Protein AF-A0A6L5P080-F1 (afdb_monomer_lite)

Structure (mmCIF, N/CA/C/O backbone):
data_AF-A0A6L5P080-F1
#
_entry.id   AF-A0A6L5P080-F1
#
loop_
_atom_site.group_PDB
_atom_site.id
_atom_site.type_symbol
_atom_site.label_atom_id
_atom_site.label_alt_id
_atom_site.label_comp_id
_atom_site.label_asym_id
_atom_site.label_entity_id
_atom_site.label_seq_id
_atom_site.pdbx_PDB_ins_code
_atom_site.Cartn_x
_atom_site.Cartn_y
_atom_site.Cartn_z
_atom_site.occupancy
_atom_site.B_iso_or_equiv
_atom_site.auth_seq_id
_atom_site.auth_comp_id
_atom_site.auth_asym_id
_atom_site.auth_atom_id
_atom_site.pdbx_PDB_model_num
ATOM 1 N N . MET A 1 1 ? 48.547 34.052 16.577 1.00 39.25 1 MET A N 1
ATOM 2 C CA . MET A 1 1 ? 48.983 32.918 17.418 1.00 39.25 1 MET A CA 1
ATOM 3 C C . MET A 1 1 ? 47.844 32.520 18.346 1.00 39.25 1 MET A C 1
ATOM 5 O O . MET A 1 1 ? 47.666 33.141 19.381 1.00 39.25 1 MET A O 1
ATOM 9 N N . CYS A 1 2 ? 47.053 31.533 17.939 1.00 27.55 2 CYS A N 1
ATOM 10 C CA . CYS A 1 2 ? 46.308 30.628 18.816 1.00 27.55 2 CYS A CA 1
ATOM 11 C C . CYS A 1 2 ? 45.909 29.451 17.926 1.00 27.55 2 CYS A C 1
ATOM 13 O O . CYS A 1 2 ? 45.080 29.600 17.034 1.00 27.55 2 CYS A O 1
ATOM 15 N N . ALA A 1 3 ? 46.619 28.339 18.087 1.00 31.53 3 ALA A N 1
ATOM 16 C CA . ALA A 1 3 ? 46.327 27.085 17.420 1.00 31.53 3 ALA A CA 1
ATOM 17 C C . ALA A 1 3 ? 45.226 26.382 18.218 1.00 31.53 3 ALA A C 1
ATOM 19 O O . ALA A 1 3 ? 45.410 26.127 19.407 1.00 31.53 3 ALA A O 1
ATOM 20 N N . ILE A 1 4 ? 44.098 26.084 17.577 1.00 31.97 4 ILE A N 1
ATOM 21 C CA . ILE A 1 4 ? 43.113 25.139 18.102 1.00 31.97 4 ILE A CA 1
ATOM 22 C C . ILE A 1 4 ? 43.314 23.851 17.312 1.00 31.97 4 ILE A C 1
ATOM 24 O O . ILE A 1 4 ? 43.113 23.810 16.100 1.00 31.97 4 ILE A O 1
ATOM 28 N N . ALA A 1 5 ? 43.812 22.837 18.012 1.00 31.34 5 ALA A N 1
ATOM 29 C CA . ALA A 1 5 ? 43.999 21.493 17.504 1.00 31.34 5 ALA A CA 1
ATOM 30 C C . ALA A 1 5 ? 42.633 20.875 17.170 1.00 31.34 5 ALA A C 1
ATOM 32 O O . ALA A 1 5 ? 41.775 20.771 18.046 1.00 31.34 5 ALA A O 1
ATOM 33 N N . LEU A 1 6 ? 42.443 20.453 15.916 1.00 30.61 6 LEU A N 1
ATOM 34 C CA . LEU A 1 6 ? 41.385 19.510 15.573 1.00 30.61 6 LEU A CA 1
ATOM 35 C C . LEU A 1 6 ? 41.735 18.158 16.206 1.00 30.61 6 LEU A C 1
ATOM 37 O O . LEU A 1 6 ? 42.691 17.497 15.804 1.00 30.61 6 LEU A O 1
ATOM 41 N N . LEU A 1 7 ? 40.949 17.763 17.201 1.00 29.70 7 LEU A N 1
ATOM 42 C CA . LEU A 1 7 ? 40.837 16.382 17.649 1.00 29.70 7 LEU A CA 1
ATOM 43 C C . LEU A 1 7 ? 40.062 15.616 16.572 1.00 29.70 7 LEU A C 1
ATOM 45 O O . LEU A 1 7 ? 38.846 15.748 16.469 1.00 29.70 7 LEU A O 1
ATOM 49 N N . THR A 1 8 ? 40.759 14.827 15.759 1.00 29.45 8 THR A N 1
ATOM 50 C CA . THR A 1 8 ? 40.125 13.794 14.937 1.00 29.45 8 THR A CA 1
ATOM 51 C C . THR A 1 8 ? 39.680 12.668 15.863 1.00 29.45 8 THR A C 1
ATOM 53 O O . THR A 1 8 ? 40.488 11.830 16.265 1.00 29.45 8 THR A O 1
ATOM 56 N N . THR A 1 9 ? 38.405 12.657 16.245 1.00 30.78 9 THR A N 1
ATOM 57 C CA . THR A 1 9 ? 37.765 11.458 16.790 1.00 30.78 9 THR A CA 1
ATOM 58 C C . THR A 1 9 ? 37.656 10.457 15.647 1.00 30.78 9 THR A C 1
ATOM 60 O O . THR A 1 9 ? 36.846 10.641 14.743 1.00 30.78 9 THR A O 1
ATOM 63 N N . GLY A 1 10 ? 38.525 9.447 15.643 1.00 28.75 10 GLY A N 1
ATOM 64 C CA . GLY A 1 10 ? 38.396 8.316 14.735 1.00 28.75 10 GLY A CA 1
ATOM 65 C C . GLY A 1 10 ? 37.065 7.622 15.000 1.00 28.75 10 GLY A C 1
ATOM 66 O O . GLY A 1 10 ? 36.850 7.103 16.094 1.00 28.75 10 GLY A O 1
ATOM 67 N N . SER A 1 11 ? 36.168 7.664 14.020 1.00 32.50 11 SER A N 1
ATOM 68 C CA . SER A 1 11 ? 34.971 6.834 13.972 1.00 32.50 11 SER A CA 1
ATOM 69 C C . SER A 1 11 ? 35.414 5.375 14.085 1.00 32.50 11 SER A C 1
ATOM 71 O O . SER A 1 11 ? 36.283 4.938 13.327 1.00 32.50 11 SER A O 1
ATOM 73 N N . ALA A 1 12 ? 34.881 4.638 15.058 1.00 38.47 12 ALA A N 1
ATOM 74 C CA . ALA A 1 12 ? 35.079 3.197 15.129 1.00 38.47 12 ALA A CA 1
ATOM 75 C C . ALA A 1 12 ? 34.569 2.570 13.819 1.00 38.47 12 ALA A C 1
ATOM 77 O O . ALA A 1 12 ? 33.486 2.916 13.351 1.00 38.47 12 ALA A O 1
ATOM 78 N N . LEU A 1 13 ? 35.398 1.729 13.202 1.00 46.69 13 LEU A N 1
ATOM 79 C CA . LEU A 1 13 ? 35.115 1.072 11.928 1.00 46.69 13 LEU A CA 1
ATOM 80 C C . LEU A 1 13 ? 33.965 0.075 12.134 1.00 46.69 13 LEU A C 1
ATOM 82 O O . LEU A 1 13 ? 34.105 -0.843 12.940 1.00 46.69 13 LEU A O 1
ATOM 86 N N . ALA A 1 14 ? 32.845 0.283 11.443 1.00 64.62 14 ALA A N 1
ATOM 87 C CA . ALA A 1 14 ? 31.778 -0.707 11.330 1.00 64.62 14 ALA A CA 1
ATOM 88 C C . ALA A 1 14 ? 32.237 -1.871 10.429 1.00 64.62 14 ALA A C 1
ATOM 90 O O . ALA A 1 14 ? 33.114 -1.678 9.583 1.00 64.62 14 ALA A O 1
ATOM 91 N N . PHE A 1 15 ? 31.643 -3.058 10.606 1.00 83.44 15 PHE A N 1
ATOM 92 C CA . PHE A 1 15 ? 31.825 -4.184 9.678 1.00 83.44 15 PHE A CA 1
ATOM 93 C C . PHE A 1 15 ? 31.369 -3.775 8.271 1.00 83.44 15 PHE A C 1
ATOM 95 O O . PHE A 1 15 ? 30.416 -2.995 8.153 1.00 83.44 15 PHE A O 1
ATOM 102 N N . GLU A 1 16 ? 32.023 -4.293 7.225 1.00 85.94 16 GLU A N 1
ATOM 103 C CA . GLU A 1 16 ? 31.694 -3.932 5.841 1.00 85.94 16 GLU A CA 1
ATOM 104 C C . GLU A 1 16 ? 30.220 -4.201 5.491 1.00 85.94 16 GLU A C 1
ATOM 106 O O . GLU A 1 16 ? 29.553 -5.052 6.092 1.00 85.94 16 GLU A O 1
ATOM 111 N N . ASP A 1 17 ? 29.692 -3.463 4.515 1.00 84.88 17 ASP A N 1
ATOM 112 C CA . ASP A 1 17 ? 28.368 -3.769 3.984 1.00 84.88 17 ASP A CA 1
ATOM 113 C C . ASP A 1 17 ? 28.405 -5.150 3.321 1.00 84.88 17 ASP A C 1
ATOM 115 O O . ASP A 1 17 ? 29.283 -5.464 2.515 1.00 84.88 17 ASP A O 1
ATOM 119 N N . ILE A 1 18 ? 27.460 -6.005 3.707 1.00 87.25 18 ILE A N 1
ATOM 120 C CA . ILE A 1 18 ? 27.406 -7.382 3.229 1.00 87.25 18 ILE A CA 1
ATOM 121 C C . ILE A 1 18 ? 26.704 -7.387 1.877 1.00 87.25 18 ILE A C 1
ATOM 123 O O . ILE A 1 18 ? 25.486 -7.227 1.803 1.00 87.25 18 ILE A O 1
ATOM 127 N N . ASP A 1 19 ? 27.470 -7.619 0.817 1.00 87.81 19 ASP A N 1
ATOM 128 C CA . ASP A 1 19 ? 26.921 -8.014 -0.475 1.00 87.81 19 ASP A CA 1
ATOM 129 C C . ASP A 1 19 ? 26.471 -9.482 -0.403 1.00 87.81 19 ASP A C 1
ATOM 131 O O . ASP A 1 19 ? 27.278 -10.417 -0.432 1.00 87.81 19 ASP A O 1
ATOM 135 N N . TYR A 1 20 ? 25.163 -9.683 -0.256 1.00 86.75 20 TYR A N 1
ATOM 136 C CA . TYR A 1 20 ? 24.576 -11.012 -0.112 1.00 86.75 20 TYR A CA 1
ATOM 137 C C . TYR A 1 20 ? 24.671 -11.847 -1.390 1.00 86.75 20 TYR A C 1
ATOM 139 O O . TYR A 1 20 ? 24.755 -13.067 -1.282 1.00 86.75 20 TYR A O 1
ATOM 147 N N . ASP A 1 21 ? 24.740 -11.232 -2.570 1.00 83.19 21 ASP A N 1
ATOM 148 C CA . ASP A 1 21 ? 24.920 -11.970 -3.823 1.00 83.19 21 ASP A CA 1
ATOM 149 C C . ASP A 1 21 ? 26.361 -12.464 -3.961 1.00 83.19 21 ASP A C 1
ATOM 151 O O . ASP A 1 21 ? 26.607 -13.545 -4.492 1.00 83.19 21 ASP A O 1
ATOM 155 N N . THR A 1 22 ? 27.322 -11.723 -3.407 1.00 86.12 22 THR A N 1
ATOM 156 C CA . THR A 1 22 ? 28.724 -12.153 -3.363 1.00 86.12 22 THR A CA 1
ATOM 157 C C . THR A 1 22 ? 28.963 -13.232 -2.308 1.00 86.12 22 THR A C 1
ATOM 159 O O . THR A 1 22 ? 29.586 -14.257 -2.596 1.00 86.12 22 THR A O 1
ATOM 162 N N . TYR A 1 23 ? 28.496 -13.018 -1.076 1.00 92.12 23 TYR A N 1
ATOM 163 C CA . TYR A 1 23 ? 28.842 -13.886 0.055 1.00 92.12 23 TYR A CA 1
ATOM 164 C C . TYR A 1 23 ? 27.829 -15.000 0.315 1.00 92.12 23 TYR A C 1
ATOM 166 O O . TYR A 1 23 ? 28.165 -15.954 1.018 1.00 92.12 23 TYR A O 1
ATOM 174 N N . PHE A 1 24 ? 26.622 -14.907 -0.247 1.00 93.88 24 PHE A N 1
ATOM 175 C CA . PHE A 1 24 ? 25.560 -15.909 -0.150 1.00 93.88 24 PHE A CA 1
ATOM 176 C C . PHE A 1 24 ? 24.828 -16.146 -1.492 1.00 93.88 24 PHE A C 1
ATOM 178 O O . PHE A 1 24 ? 23.600 -16.067 -1.531 1.00 93.88 24 PHE A O 1
ATOM 185 N N . PRO A 1 25 ? 25.525 -16.454 -2.602 1.00 87.81 25 PRO A N 1
ATOM 186 C CA . PRO A 1 25 ? 24.915 -16.575 -3.935 1.00 87.81 25 PRO A CA 1
ATOM 187 C C . PRO A 1 25 ? 23.939 -17.750 -4.091 1.00 87.81 25 PRO A C 1
ATOM 189 O O . PRO A 1 25 ? 23.050 -17.703 -4.940 1.00 87.81 25 PRO A O 1
ATOM 192 N N . ASN A 1 26 ? 24.085 -18.810 -3.291 1.00 90.62 26 ASN A N 1
ATOM 193 C CA . ASN A 1 26 ? 23.282 -20.028 -3.370 1.00 90.62 26 ASN A CA 1
ATOM 194 C C . ASN A 1 26 ? 22.705 -20.393 -1.989 1.00 90.62 26 ASN A C 1
ATOM 196 O O . ASN A 1 26 ? 23.055 -19.804 -0.962 1.00 90.62 26 ASN A O 1
ATOM 200 N N . VAL A 1 27 ? 21.813 -21.391 -1.950 1.00 92.25 27 VAL A N 1
ATOM 201 C CA . VAL A 1 27 ? 21.280 -21.933 -0.684 1.00 92.25 27 VAL A CA 1
ATOM 202 C C . VAL A 1 27 ? 22.408 -22.402 0.243 1.00 92.25 27 VAL A C 1
ATOM 204 O O . VAL A 1 27 ? 22.372 -22.168 1.452 1.00 92.25 27 VAL A O 1
ATOM 207 N N . VAL A 1 28 ? 23.461 -22.999 -0.324 1.00 96.31 28 VAL A N 1
ATOM 208 C CA . VAL A 1 28 ? 24.693 -23.328 0.393 1.00 96.31 28 VAL A CA 1
ATOM 209 C C . VAL A 1 28 ? 25.928 -23.135 -0.489 1.00 96.31 28 VAL A C 1
ATOM 211 O O . VAL A 1 28 ? 25.903 -23.427 -1.686 1.00 96.31 28 VAL A O 1
ATOM 214 N N . GLN A 1 29 ? 27.038 -22.721 0.121 1.00 96.06 29 GLN A N 1
ATOM 215 C CA . GLN A 1 29 ? 28.334 -22.578 -0.547 1.00 96.06 29 GLN A CA 1
ATOM 216 C C . GLN A 1 29 ? 29.507 -22.804 0.410 1.00 96.06 29 GLN A C 1
ATOM 218 O O . GLN A 1 29 ? 29.440 -22.541 1.617 1.00 96.06 29 GLN A O 1
ATOM 223 N N . GLY A 1 30 ? 30.608 -23.284 -0.160 1.00 94.75 30 GLY A N 1
ATOM 224 C CA . GLY A 1 30 ? 31.923 -23.265 0.454 1.00 94.75 30 GLY A CA 1
ATOM 225 C C . GLY A 1 30 ? 32.582 -21.902 0.264 1.00 94.75 30 GLY A C 1
ATOM 226 O O . GLY A 1 30 ? 32.261 -21.194 -0.688 1.00 94.75 30 GLY A O 1
ATOM 227 N N . HIS A 1 31 ? 33.561 -21.555 1.099 1.00 93.44 31 HIS A N 1
ATOM 228 C CA . HIS A 1 31 ? 34.426 -20.399 0.838 1.00 93.44 31 HIS A CA 1
ATOM 229 C C . HIS A 1 31 ? 35.902 -20.640 1.161 1.00 93.44 31 HIS A C 1
ATOM 231 O O . HIS A 1 31 ? 36.242 -21.530 1.952 1.00 93.44 31 HIS A O 1
ATOM 237 N N . HIS A 1 32 ? 36.767 -19.793 0.597 1.00 88.94 32 HIS A N 1
ATOM 238 C CA . HIS A 1 32 ? 38.204 -19.738 0.862 1.00 88.94 32 HIS A CA 1
ATOM 239 C C . HIS A 1 32 ? 38.687 -18.305 1.178 1.00 88.94 32 HIS A C 1
ATOM 241 O O . HIS A 1 32 ? 38.049 -17.316 0.832 1.00 88.94 32 HIS A O 1
ATOM 247 N N . SER A 1 33 ? 39.840 -18.187 1.848 1.00 71.44 33 SER A N 1
ATOM 248 C CA . SER A 1 33 ? 40.365 -16.918 2.391 1.00 71.44 33 SER A CA 1
ATOM 249 C C . SER A 1 33 ? 41.576 -16.330 1.643 1.00 71.44 33 SER A C 1
ATOM 251 O O . SER A 1 33 ? 42.210 -15.393 2.130 1.00 71.44 33 SER A O 1
ATOM 253 N N . ASN A 1 34 ? 41.954 -16.881 0.484 1.00 65.38 34 ASN A N 1
ATOM 254 C CA . ASN A 1 34 ? 43.124 -16.458 -0.304 1.00 65.38 34 ASN A CA 1
ATOM 255 C C . ASN A 1 34 ? 42.795 -16.354 -1.810 1.00 65.38 34 ASN A C 1
ATOM 257 O O . ASN A 1 34 ? 41.646 -16.414 -2.189 1.00 65.38 34 ASN A O 1
ATOM 261 N N . THR A 1 35 ? 43.774 -16.160 -2.695 1.00 59.62 35 THR A N 1
ATOM 262 C CA . THR A 1 35 ? 43.534 -16.083 -4.154 1.00 59.62 35 THR A CA 1
ATOM 263 C C . THR A 1 35 ? 43.486 -17.457 -4.844 1.00 59.62 35 THR A C 1
ATOM 265 O O . THR A 1 35 ? 43.684 -17.538 -6.057 1.00 59.62 35 THR A O 1
ATOM 268 N N . ALA A 1 36 ? 43.380 -18.557 -4.094 1.00 67.31 36 ALA A N 1
ATOM 269 C CA . ALA A 1 36 ? 43.323 -19.900 -4.670 1.00 67.31 36 ALA A CA 1
ATOM 270 C C . ALA A 1 36 ? 41.873 -20.246 -4.999 1.00 67.31 36 ALA A C 1
ATOM 272 O O . ALA A 1 36 ? 40.997 -19.931 -4.223 1.00 67.31 36 ALA A O 1
ATOM 273 N N . SER A 1 37 ? 41.607 -20.982 -6.075 1.00 72.62 37 SER A N 1
ATOM 274 C CA . SER A 1 37 ? 40.231 -21.354 -6.452 1.00 72.62 37 SER A CA 1
ATOM 275 C C . SER A 1 37 ? 39.520 -22.299 -5.469 1.00 72.62 37 SER A C 1
ATOM 277 O O . SER A 1 37 ? 38.383 -22.679 -5.732 1.00 72.62 37 SER A O 1
ATOM 279 N N . CYS A 1 38 ? 40.227 -22.762 -4.431 1.00 82.88 38 CYS A N 1
ATOM 280 C CA . CYS A 1 38 ? 39.748 -23.723 -3.451 1.00 82.88 38 CYS A CA 1
ATOM 281 C C . CYS A 1 38 ? 40.424 -23.575 -2.092 1.00 82.88 38 CYS A C 1
ATOM 283 O O . CYS A 1 38 ? 41.649 -23.402 -1.998 1.00 82.88 38 CYS A O 1
ATOM 285 N N . ARG A 1 39 ? 39.656 -23.786 -1.019 1.00 80.94 39 ARG A N 1
ATOM 286 C CA . ARG A 1 39 ? 40.208 -23.919 0.331 1.00 80.94 39 ARG A CA 1
ATOM 287 C C . ARG A 1 39 ? 41.024 -25.211 0.477 1.00 80.94 39 ARG A C 1
ATOM 289 O O . ARG A 1 39 ? 40.486 -26.315 0.441 1.00 80.94 39 ARG A O 1
ATOM 296 N N . ASN A 1 40 ? 42.332 -25.079 0.718 1.00 65.81 40 ASN A N 1
ATOM 297 C CA . ASN A 1 40 ? 43.245 -26.198 1.000 1.00 65.81 40 ASN A CA 1
ATOM 298 C C . ASN A 1 40 ? 43.042 -26.762 2.419 1.00 65.81 40 ASN A C 1
ATOM 300 O O . ASN A 1 40 ? 43.881 -26.590 3.303 1.00 65.81 40 ASN A O 1
ATOM 304 N N . ASN A 1 41 ? 41.931 -27.459 2.639 1.00 59.50 41 ASN A N 1
ATOM 305 C CA . ASN A 1 41 ? 41.729 -28.299 3.813 1.00 59.50 41 ASN A CA 1
ATOM 306 C C . ASN A 1 41 ? 41.902 -29.758 3.366 1.00 59.50 41 ASN A C 1
ATOM 308 O O . ASN A 1 41 ? 41.347 -30.152 2.350 1.00 59.50 41 ASN A O 1
ATOM 312 N N . ASN A 1 42 ? 42.663 -30.578 4.096 1.00 59.34 42 ASN A N 1
ATOM 313 C CA . ASN A 1 42 ? 42.921 -31.999 3.787 1.00 59.34 42 ASN A CA 1
ATOM 314 C C . ASN A 1 42 ? 41.660 -32.911 3.888 1.00 59.34 42 ASN A C 1
ATOM 316 O O . ASN A 1 42 ? 41.748 -34.033 4.386 1.00 59.34 42 ASN A O 1
ATOM 320 N N . GLY A 1 43 ? 40.475 -32.452 3.474 1.00 71.56 43 GLY A N 1
ATOM 321 C CA . GLY A 1 43 ? 39.207 -33.168 3.586 1.00 71.56 43 GLY A CA 1
ATOM 322 C C . GLY A 1 43 ? 38.088 -32.572 2.727 1.00 71.56 43 GLY A C 1
ATOM 323 O O . GLY A 1 43 ? 38.223 -31.496 2.154 1.00 71.56 43 GLY A O 1
ATOM 324 N N . THR A 1 44 ? 36.977 -33.303 2.643 1.00 88.44 44 THR A N 1
ATOM 325 C CA . THR A 1 44 ? 35.794 -32.948 1.853 1.00 88.44 44 THR A CA 1
ATOM 326 C C . THR A 1 44 ? 35.081 -31.705 2.396 1.00 88.44 44 THR A C 1
ATOM 328 O O . THR A 1 44 ? 34.802 -31.642 3.596 1.00 88.44 44 THR A O 1
ATOM 331 N N . GLN A 1 45 ? 34.755 -30.752 1.516 1.00 92.25 45 GLN A N 1
ATOM 332 C CA . GLN A 1 45 ? 34.143 -29.470 1.885 1.00 92.25 45 GLN A CA 1
ATOM 333 C C . GLN A 1 45 ? 32.622 -29.551 2.088 1.00 92.25 45 GLN A C 1
ATOM 335 O O . GLN A 1 45 ? 32.115 -28.942 3.027 1.00 92.25 45 GLN A O 1
ATOM 340 N N . LEU A 1 46 ? 31.915 -30.328 1.259 1.00 95.69 46 LEU A N 1
ATOM 341 C CA . LEU A 1 46 ? 30.490 -30.639 1.414 1.00 95.69 46 LEU A CA 1
ATOM 342 C C . LEU A 1 46 ? 30.299 -32.114 1.784 1.00 95.69 46 LEU A C 1
ATOM 344 O O . LEU A 1 46 ? 30.597 -33.013 0.993 1.00 95.69 46 LEU A O 1
ATOM 348 N N . VAL A 1 47 ? 29.782 -32.380 2.979 1.00 95.31 47 VAL A N 1
ATOM 349 C CA . VAL A 1 47 ? 29.528 -33.741 3.466 1.00 95.31 47 VAL A CA 1
ATOM 350 C C . VAL A 1 47 ? 28.048 -33.903 3.788 1.00 95.31 47 VAL A C 1
ATOM 352 O O . VAL A 1 47 ? 27.532 -33.219 4.664 1.00 95.31 47 VAL A O 1
ATOM 355 N N . ILE A 1 48 ? 27.372 -34.834 3.112 1.00 95.62 48 ILE A N 1
ATOM 356 C CA . ILE A 1 48 ? 25.965 -35.165 3.372 1.00 95.62 48 ILE A CA 1
ATOM 357 C C . ILE A 1 48 ? 25.847 -36.679 3.560 1.00 95.62 48 ILE A C 1
ATOM 359 O O . ILE A 1 48 ? 26.174 -37.434 2.646 1.00 95.62 48 ILE A O 1
ATOM 363 N N . PHE A 1 49 ? 25.411 -37.140 4.736 1.00 90.00 49 PHE A N 1
ATOM 364 C CA . PHE A 1 49 ? 25.223 -38.579 5.011 1.00 90.00 49 PHE A CA 1
ATOM 365 C C . PHE A 1 49 ? 23.752 -39.016 5.006 1.00 90.00 49 PHE A C 1
ATOM 367 O O . PHE A 1 49 ? 23.455 -40.159 4.670 1.00 90.00 49 PHE A O 1
ATOM 374 N N . ASN A 1 50 ? 22.841 -38.117 5.380 1.00 87.44 50 ASN A N 1
ATOM 375 C CA . ASN A 1 50 ? 21.392 -38.326 5.394 1.00 87.44 50 ASN A CA 1
ATOM 376 C C . ASN A 1 50 ? 20.735 -36.964 5.654 1.00 87.44 50 ASN A C 1
ATOM 378 O O . ASN A 1 50 ? 20.356 -36.679 6.780 1.00 87.44 50 ASN A O 1
ATOM 382 N N . GLY A 1 51 ? 20.715 -36.071 4.675 1.00 90.19 51 GLY A N 1
ATOM 383 C CA . GLY A 1 51 ? 20.189 -34.713 4.820 1.00 90.19 51 GLY A CA 1
ATOM 384 C C . GLY A 1 51 ? 19.760 -34.171 3.467 1.00 90.19 51 GLY A C 1
ATOM 385 O O . GLY A 1 51 ? 20.132 -34.748 2.443 1.00 90.19 51 GLY A O 1
ATOM 386 N N . GLN A 1 52 ? 18.966 -33.105 3.467 1.00 92.88 52 GLN A N 1
ATOM 387 C CA . GLN A 1 52 ? 18.416 -32.524 2.244 1.00 92.88 52 GLN A CA 1
ATOM 388 C C . GLN A 1 52 ? 18.712 -31.031 2.143 1.00 92.88 52 GLN A C 1
ATOM 390 O O . GLN A 1 52 ? 18.756 -30.325 3.149 1.00 92.88 52 GLN A O 1
ATOM 395 N N . ILE A 1 53 ? 18.913 -30.565 0.918 1.00 94.06 53 ILE A N 1
ATOM 396 C CA . ILE A 1 53 ? 19.079 -29.164 0.557 1.00 94.06 53 ILE A CA 1
ATOM 397 C C . ILE A 1 53 ? 18.050 -28.863 -0.532 1.00 94.06 53 ILE A C 1
ATOM 399 O O . ILE A 1 53 ? 18.074 -29.477 -1.594 1.00 94.06 53 ILE A O 1
ATOM 403 N N . ASN A 1 54 ? 17.146 -27.936 -0.250 1.00 86.25 54 ASN A N 1
ATOM 404 C CA . ASN A 1 54 ? 16.066 -27.522 -1.133 1.00 86.25 54 ASN A CA 1
ATOM 405 C C . ASN A 1 54 ? 16.298 -26.075 -1.584 1.00 86.25 54 ASN A C 1
ATOM 407 O O . ASN A 1 54 ? 16.697 -25.236 -0.777 1.00 86.25 54 ASN A O 1
ATOM 411 N N . GLY A 1 55 ? 16.005 -25.773 -2.847 1.00 81.88 55 GLY A N 1
ATOM 412 C CA . GLY A 1 55 ? 16.236 -24.461 -3.463 1.00 81.88 55 GLY A CA 1
ATOM 413 C C . GLY A 1 55 ? 17.558 -24.370 -4.230 1.00 81.88 55 GLY A C 1
ATOM 414 O O . GLY A 1 55 ? 18.046 -23.282 -4.527 1.00 81.88 55 GLY A O 1
ATOM 415 N N . THR A 1 56 ? 18.151 -25.515 -4.567 1.00 84.69 56 THR A N 1
ATOM 416 C CA . THR A 1 56 ? 19.265 -25.592 -5.517 1.00 84.69 56 THR A CA 1
ATOM 417 C C . THR A 1 56 ? 18.803 -25.382 -6.959 1.00 84.69 56 THR A C 1
ATOM 419 O O . THR A 1 56 ? 19.605 -24.967 -7.794 1.00 84.69 56 THR A O 1
ATOM 422 N N . ASN A 1 57 ? 17.524 -25.638 -7.260 1.00 79.75 57 ASN A N 1
ATOM 423 C CA . ASN A 1 57 ? 16.930 -25.570 -8.596 1.00 79.75 57 ASN A CA 1
ATOM 424 C C . ASN A 1 57 ? 17.713 -26.410 -9.621 1.00 79.75 57 ASN A C 1
ATOM 426 O O . ASN A 1 57 ? 17.925 -25.994 -10.764 1.00 79.75 57 ASN A O 1
ATOM 430 N N . GLY A 1 58 ? 18.224 -27.565 -9.178 1.00 79.69 58 GLY A N 1
ATOM 431 C CA . GLY A 1 58 ? 19.063 -28.455 -9.983 1.00 79.69 58 GLY A CA 1
ATOM 432 C C . GLY A 1 58 ? 20.449 -27.894 -10.340 1.00 79.69 58 GLY A C 1
ATOM 433 O O . GLY A 1 58 ? 21.169 -28.507 -11.131 1.00 79.69 58 GLY A O 1
ATOM 434 N N . GLN A 1 59 ? 20.847 -26.742 -9.789 1.00 86.50 59 GLN A N 1
ATOM 435 C CA . GLN A 1 59 ? 22.150 -26.128 -10.050 1.00 86.50 59 GLN A CA 1
ATOM 436 C C . GLN A 1 59 ? 23.260 -26.752 -9.199 1.00 86.50 59 GLN A C 1
ATOM 438 O O . GLN A 1 59 ? 23.051 -27.202 -8.072 1.00 86.50 59 GLN A O 1
ATOM 443 N N . SER A 1 60 ? 24.483 -26.745 -9.737 1.00 92.44 60 SER A N 1
ATOM 444 C CA . SER A 1 60 ? 25.667 -27.195 -8.998 1.00 92.44 60 SER A CA 1
ATOM 445 C C . SER A 1 60 ? 26.054 -26.194 -7.911 1.00 92.44 60 SER A C 1
ATOM 447 O O . SER A 1 60 ? 26.128 -24.992 -8.161 1.00 92.44 60 SER A O 1
ATOM 449 N N . LEU A 1 61 ? 26.357 -26.695 -6.716 1.00 95.56 61 LEU A N 1
ATOM 450 C CA . LEU A 1 61 ? 26.690 -25.880 -5.551 1.00 95.56 61 LEU A CA 1
ATOM 451 C C . LEU A 1 61 ? 28.176 -25.464 -5.546 1.00 95.56 61 LEU A C 1
ATOM 453 O O . LEU A 1 61 ? 29.032 -26.296 -5.879 1.00 95.56 61 LEU A O 1
ATOM 457 N N . PRO A 1 62 ? 28.525 -24.231 -5.125 1.00 94.88 62 PRO A N 1
ATOM 458 C CA . PRO A 1 62 ? 29.910 -23.756 -5.082 1.00 94.88 62 PRO A CA 1
ATOM 459 C C . PRO A 1 62 ? 30.740 -24.423 -3.976 1.00 94.88 62 PRO A C 1
ATOM 461 O O . PRO A 1 62 ? 30.922 -23.883 -2.888 1.00 94.88 62 PRO A O 1
ATOM 464 N N . PHE A 1 63 ? 31.248 -25.623 -4.238 1.00 94.75 63 PHE A N 1
ATOM 465 C CA . PHE A 1 63 ? 32.149 -26.351 -3.348 1.00 94.75 63 PHE A CA 1
ATOM 466 C C . PHE A 1 63 ? 33.271 -27.010 -4.145 1.00 94.75 63 PHE A C 1
ATOM 468 O O . PHE A 1 63 ? 33.077 -27.502 -5.257 1.00 94.75 63 PHE A O 1
ATOM 475 N N . CYS A 1 64 ? 34.441 -27.113 -3.524 1.00 92.19 64 CYS A N 1
ATOM 476 C CA . CYS A 1 64 ? 35.623 -27.742 -4.107 1.00 92.19 64 CYS A CA 1
ATOM 477 C C . CYS A 1 64 ? 35.585 -29.266 -4.110 1.00 92.19 64 CYS A C 1
ATOM 479 O O . CYS A 1 64 ? 36.189 -29.916 -4.960 1.00 92.19 64 CYS A O 1
ATOM 481 N N . SER A 1 65 ? 34.925 -29.864 -3.122 1.00 92.88 65 SER A N 1
ATOM 482 C CA . SER A 1 65 ? 34.843 -31.317 -2.994 1.00 92.88 65 SER A CA 1
ATOM 483 C C . SER A 1 65 ? 33.600 -31.734 -2.222 1.00 92.88 65 SER A C 1
ATOM 485 O O . SER A 1 65 ? 33.198 -31.064 -1.269 1.00 92.88 65 SER A O 1
ATOM 487 N N . SER A 1 66 ? 33.019 -32.871 -2.608 1.00 94.50 66 SER A N 1
ATOM 488 C CA . SER A 1 66 ? 31.867 -33.473 -1.937 1.00 94.50 66 SER A CA 1
ATOM 489 C C . SER A 1 66 ? 32.091 -34.956 -1.644 1.00 94.50 66 SER A C 1
ATOM 491 O O . SER A 1 66 ? 32.961 -35.601 -2.237 1.00 94.50 66 SER A O 1
ATOM 493 N N . ASN A 1 67 ? 31.309 -35.525 -0.723 1.00 94.81 67 ASN A N 1
ATOM 494 C CA . ASN A 1 67 ? 31.350 -36.957 -0.410 1.00 94.81 67 ASN A CA 1
ATOM 495 C C . ASN A 1 67 ? 30.483 -37.790 -1.376 1.00 94.81 67 ASN A C 1
ATOM 497 O O . ASN A 1 67 ? 30.098 -38.911 -1.041 1.00 94.81 67 ASN A O 1
ATOM 501 N N . LYS A 1 68 ? 30.201 -37.273 -2.585 1.00 93.19 68 LYS A N 1
ATOM 502 C CA . LYS A 1 68 ? 29.389 -37.945 -3.614 1.00 93.19 68 LYS A CA 1
ATOM 503 C C . LYS A 1 68 ? 29.851 -39.377 -3.887 1.00 93.19 68 LYS A C 1
ATOM 505 O O . LYS A 1 68 ? 29.045 -40.297 -3.937 1.00 93.19 68 LYS A O 1
ATOM 510 N N . THR A 1 69 ? 31.161 -39.580 -4.017 1.00 87.81 69 THR A N 1
ATOM 511 C CA . THR A 1 69 ? 31.768 -40.897 -4.283 1.00 87.81 69 THR A CA 1
ATOM 512 C C . THR A 1 69 ? 31.971 -41.750 -3.027 1.00 87.81 69 THR A C 1
ATOM 514 O O . THR A 1 69 ? 32.437 -42.883 -3.133 1.00 87.81 69 THR A O 1
ATOM 517 N N . ASN A 1 70 ? 31.643 -41.228 -1.839 1.00 85.56 70 ASN A N 1
ATOM 518 C CA . ASN A 1 70 ? 31.913 -41.867 -0.553 1.00 85.56 70 ASN A CA 1
ATOM 519 C C . ASN A 1 70 ? 30.848 -41.520 0.510 1.00 85.56 70 ASN A C 1
ATOM 521 O O . ASN A 1 70 ? 31.140 -40.871 1.515 1.00 85.56 70 ASN A O 1
ATOM 525 N N . GLY A 1 71 ? 29.605 -41.959 0.285 1.00 82.06 71 GLY A N 1
ATOM 526 C CA . GLY A 1 71 ? 28.557 -41.978 1.315 1.00 82.06 71 GLY A CA 1
ATOM 527 C C . GLY A 1 71 ? 27.399 -40.987 1.154 1.00 82.06 71 GLY A C 1
ATOM 528 O O . GLY A 1 71 ? 26.452 -41.092 1.928 1.00 82.06 71 GLY A O 1
ATOM 529 N N . MET A 1 72 ? 27.422 -40.079 0.168 1.00 93.94 72 MET A N 1
ATOM 530 C CA . MET A 1 72 ? 26.241 -39.271 -0.180 1.00 93.94 72 MET A CA 1
ATOM 531 C C . MET A 1 72 ? 25.151 -40.146 -0.812 1.00 93.94 72 MET A C 1
ATOM 533 O O . MET A 1 72 ? 25.449 -41.075 -1.566 1.00 93.94 72 MET A O 1
ATOM 537 N N . GLN A 1 73 ? 23.888 -39.847 -0.522 1.00 90.50 73 GLN A N 1
ATOM 538 C CA . GLN A 1 73 ? 22.730 -40.533 -1.099 1.00 90.50 73 GLN A CA 1
ATOM 539 C C . GLN A 1 73 ? 22.195 -39.775 -2.331 1.00 90.50 73 GLN A C 1
ATOM 541 O O . GLN A 1 73 ? 22.406 -38.575 -2.458 1.00 90.50 73 GLN A O 1
ATOM 546 N N . ASN A 1 74 ? 21.505 -40.463 -3.251 1.00 88.12 74 ASN A N 1
ATOM 547 C CA . ASN A 1 74 ? 20.934 -39.858 -4.470 1.00 88.12 74 ASN A CA 1
ATOM 548 C C . ASN A 1 74 ? 19.580 -39.161 -4.215 1.00 88.12 74 ASN A C 1
ATOM 550 O O . ASN A 1 74 ? 18.622 -39.360 -4.956 1.00 88.12 74 ASN A O 1
ATOM 554 N N . ASN A 1 75 ? 19.449 -38.461 -3.094 1.00 87.56 75 ASN A N 1
ATOM 555 C CA . ASN A 1 75 ? 18.204 -37.817 -2.673 1.00 87.56 75 ASN A CA 1
ATOM 556 C C . ASN A 1 75 ? 18.465 -36.589 -1.778 1.00 87.56 75 ASN A C 1
ATOM 558 O O . ASN A 1 75 ? 17.680 -36.294 -0.876 1.00 87.56 75 ASN A O 1
ATOM 562 N N . THR A 1 76 ? 19.606 -35.928 -1.982 1.00 90.62 76 THR A N 1
ATOM 563 C CA . THR A 1 76 ? 20.145 -34.915 -1.065 1.00 90.62 76 THR A CA 1
ATOM 564 C C . THR A 1 76 ? 19.924 -33.483 -1.534 1.00 90.62 76 THR A C 1
ATOM 566 O O . THR A 1 76 ? 19.880 -32.604 -0.688 1.00 90.62 76 THR A O 1
ATOM 569 N N . CYS A 1 77 ? 19.792 -33.230 -2.837 1.00 90.94 77 CYS A N 1
ATOM 570 C CA . CYS A 1 77 ? 19.455 -31.912 -3.384 1.00 90.94 77 CYS A CA 1
ATOM 571 C C . CYS A 1 77 ? 18.238 -32.020 -4.298 1.00 90.94 77 CYS A C 1
ATOM 573 O O . CYS A 1 77 ? 18.079 -33.052 -4.954 1.00 90.94 77 CYS A O 1
ATOM 575 N N . ASP A 1 78 ? 17.393 -30.993 -4.341 1.00 81.88 78 ASP A N 1
ATOM 576 C CA . ASP A 1 78 ? 16.326 -30.924 -5.342 1.00 81.88 78 ASP A CA 1
ATOM 577 C C . ASP A 1 78 ? 16.911 -30.904 -6.768 1.00 81.88 78 ASP A C 1
ATOM 579 O O . ASP A 1 78 ? 17.991 -30.370 -7.010 1.00 81.88 78 ASP A O 1
ATOM 583 N N . ASP A 1 79 ? 16.223 -31.520 -7.725 1.00 75.50 79 ASP A N 1
ATOM 584 C CA . ASP A 1 79 ? 16.689 -31.606 -9.118 1.00 75.50 79 ASP A CA 1
ATOM 585 C C . ASP A 1 79 ? 16.168 -30.470 -10.018 1.00 75.50 79 ASP A C 1
ATOM 587 O O . ASP A 1 79 ? 16.414 -30.479 -11.224 1.00 75.50 79 ASP A O 1
ATOM 591 N N . GLY A 1 80 ? 15.446 -29.496 -9.449 1.00 63.25 80 GLY A N 1
ATOM 592 C CA . GLY A 1 80 ? 14.769 -28.428 -10.192 1.00 63.25 80 GLY A CA 1
ATOM 593 C C . GLY A 1 80 ? 13.533 -28.878 -10.986 1.00 63.25 80 GLY A C 1
ATOM 594 O O . GLY A 1 80 ? 12.883 -28.046 -11.612 1.00 63.25 80 GLY A O 1
ATOM 595 N N . ALA A 1 81 ? 13.178 -30.164 -10.943 1.00 61.84 81 ALA A N 1
ATOM 596 C CA . ALA A 1 81 ? 12.032 -30.773 -11.623 1.00 61.84 81 ALA A CA 1
ATOM 597 C C . ALA A 1 81 ? 11.051 -31.445 -10.636 1.00 61.84 81 ALA A C 1
ATOM 599 O O . ALA A 1 81 ? 10.225 -32.271 -11.027 1.00 61.84 81 ALA A O 1
ATOM 600 N N . GLY A 1 82 ? 11.137 -31.095 -9.347 1.00 48.91 82 GLY A N 1
ATOM 601 C CA . GLY A 1 82 ? 10.276 -31.622 -8.281 1.00 48.91 82 GLY A CA 1
ATOM 602 C C . GLY A 1 82 ? 10.714 -32.976 -7.708 1.00 48.91 82 GLY A C 1
ATOM 603 O O . GLY A 1 82 ? 9.993 -33.556 -6.894 1.00 48.91 82 GLY A O 1
ATOM 604 N N . GLY A 1 83 ? 11.878 -33.486 -8.113 1.00 62.66 83 GLY A N 1
ATOM 605 C CA . GLY A 1 83 ? 12.524 -34.671 -7.562 1.00 62.66 83 GLY A CA 1
ATOM 606 C C . GLY A 1 83 ? 13.773 -34.334 -6.747 1.00 62.66 83 GLY A C 1
ATOM 607 O O . GLY A 1 83 ? 14.057 -33.180 -6.426 1.00 62.66 83 GLY A O 1
ATOM 608 N N . TYR A 1 84 ? 14.526 -35.376 -6.393 1.00 83.69 84 TYR A N 1
ATOM 609 C CA . TYR A 1 84 ? 15.804 -35.246 -5.702 1.00 83.69 84 TYR A CA 1
ATOM 610 C C . TYR A 1 84 ? 16.895 -36.033 -6.420 1.00 83.69 84 TYR A C 1
ATOM 612 O O . TYR A 1 84 ? 16.660 -37.115 -6.960 1.00 83.69 84 TYR A O 1
ATOM 620 N N . THR A 1 85 ? 18.111 -35.511 -6.339 1.00 88.81 85 THR A N 1
ATOM 621 C CA . THR A 1 85 ? 19.326 -36.103 -6.890 1.00 88.81 85 THR A CA 1
ATOM 622 C C . THR A 1 85 ? 20.504 -35.898 -5.929 1.00 88.81 85 THR A C 1
ATOM 624 O O . THR A 1 85 ? 20.360 -35.372 -4.817 1.00 88.81 85 THR A O 1
ATOM 627 N N . TYR A 1 86 ? 21.690 -36.361 -6.317 1.00 94.00 86 TYR A N 1
ATOM 628 C CA . TYR A 1 86 ? 22.938 -35.988 -5.659 1.00 94.00 86 TYR A CA 1
ATOM 629 C C . TYR A 1 86 ? 23.138 -34.474 -5.711 1.00 94.00 86 TYR A C 1
ATOM 631 O O . TYR A 1 86 ? 22.906 -33.846 -6.738 1.00 94.00 86 TYR A O 1
ATOM 639 N N . CYS A 1 87 ? 23.677 -33.898 -4.641 1.00 93.19 87 CYS A N 1
ATOM 640 C CA . CYS A 1 87 ? 24.163 -32.526 -4.698 1.00 93.19 87 CYS A CA 1
ATOM 641 C C . CYS A 1 87 ? 25.393 -32.451 -5.610 1.00 93.19 87 CYS A C 1
ATOM 643 O O . CYS A 1 87 ? 26.493 -32.871 -5.230 1.00 93.19 87 CYS A O 1
ATOM 645 N N . GLU A 1 88 ? 25.199 -31.945 -6.827 1.00 94.19 88 GLU A N 1
ATOM 646 C CA . GLU A 1 88 ? 26.297 -31.648 -7.740 1.00 94.19 88 GLU A CA 1
ATOM 647 C C . GLU A 1 88 ? 27.066 -30.419 -7.251 1.00 94.19 88 GLU A C 1
ATOM 649 O O . GLU A 1 88 ? 26.502 -29.519 -6.629 1.00 94.19 88 GLU A O 1
ATOM 654 N N . ILE A 1 89 ? 28.372 -30.392 -7.512 1.00 95.31 89 ILE A N 1
ATOM 655 C CA . ILE A 1 89 ? 29.250 -29.292 -7.109 1.00 95.31 89 ILE A CA 1
ATOM 656 C C . ILE A 1 89 ? 30.027 -28.761 -8.307 1.00 95.31 89 ILE A C 1
ATOM 658 O O . ILE A 1 89 ? 30.340 -29.506 -9.236 1.00 95.31 89 ILE A O 1
ATOM 662 N N . THR A 1 90 ? 30.371 -27.479 -8.269 1.00 93.56 90 THR A N 1
ATOM 663 C CA . THR A 1 90 ? 31.122 -26.799 -9.338 1.00 93.56 90 THR A CA 1
ATOM 664 C C . THR A 1 90 ? 32.598 -27.207 -9.394 1.00 93.56 90 THR A C 1
ATOM 666 O O . THR A 1 90 ? 33.239 -27.052 -10.432 1.00 93.56 90 THR A O 1
ATOM 669 N N . GLY A 1 91 ? 33.158 -27.722 -8.293 1.00 91.38 91 GLY A N 1
ATOM 670 C CA . GLY A 1 91 ? 34.593 -27.985 -8.154 1.00 91.38 91 GLY A CA 1
ATOM 671 C C . GLY A 1 91 ? 35.414 -26.758 -7.735 1.00 91.38 91 GLY A C 1
ATOM 672 O O . GLY A 1 91 ? 36.639 -26.851 -7.675 1.00 91.38 91 GLY A O 1
ATOM 673 N N . SER A 1 92 ? 34.758 -25.638 -7.415 1.00 90.75 92 SER A N 1
ATOM 674 C CA . SER A 1 92 ? 35.360 -24.424 -6.851 1.00 90.75 92 SER A CA 1
ATOM 675 C C . SER A 1 92 ? 34.427 -23.787 -5.822 1.00 90.75 92 SER A C 1
ATOM 677 O O . SER A 1 92 ? 33.211 -23.770 -6.008 1.00 90.75 92 SER A O 1
ATOM 679 N N . ASP A 1 93 ? 34.984 -23.235 -4.753 1.00 92.38 93 ASP A N 1
ATOM 680 C CA . ASP A 1 93 ? 34.246 -22.477 -3.741 1.00 92.38 93 ASP A CA 1
ATOM 681 C C . ASP A 1 93 ? 34.336 -20.956 -3.999 1.00 92.38 93 ASP A C 1
ATOM 683 O O . ASP A 1 93 ? 35.030 -20.513 -4.918 1.00 92.38 93 ASP A O 1
ATOM 687 N N . ILE A 1 94 ? 33.588 -20.147 -3.238 1.00 92.94 94 ILE A N 1
ATOM 688 C CA . ILE A 1 94 ? 33.567 -18.680 -3.399 1.00 92.94 94 ILE A CA 1
ATOM 689 C C . ILE A 1 94 ? 34.620 -17.981 -2.526 1.00 92.94 94 ILE A C 1
ATOM 691 O O . ILE A 1 94 ? 35.195 -18.578 -1.615 1.00 92.94 94 ILE A O 1
ATOM 695 N N . ASN A 1 95 ? 34.850 -16.688 -2.759 1.00 90.50 95 ASN A N 1
ATOM 696 C CA . ASN A 1 95 ? 35.637 -15.870 -1.835 1.00 90.50 95 ASN A CA 1
ATOM 697 C C . ASN A 1 95 ? 34.865 -15.668 -0.522 1.00 90.50 95 ASN A C 1
ATOM 699 O O . ASN A 1 95 ? 33.701 -15.270 -0.535 1.00 90.50 95 ASN A O 1
ATOM 703 N N . GLY A 1 96 ? 35.518 -15.915 0.610 1.00 90.38 96 GLY A N 1
ATOM 704 C CA . GLY A 1 96 ? 34.975 -15.606 1.931 1.00 90.38 96 GLY A CA 1
ATOM 705 C C . GLY A 1 96 ? 35.255 -14.167 2.366 1.00 90.38 96 GLY A C 1
ATOM 706 O O . GLY A 1 96 ? 36.097 -13.472 1.789 1.00 90.38 96 GLY A O 1
ATOM 707 N N . PHE A 1 97 ? 34.601 -13.735 3.446 1.00 90.94 97 PHE A N 1
ATOM 708 C CA . PHE A 1 97 ? 34.939 -12.490 4.131 1.00 90.94 97 PHE A CA 1
ATOM 709 C C . PHE A 1 97 ? 36.405 -12.493 4.573 1.00 90.94 97 PHE A C 1
ATOM 711 O O . PHE A 1 97 ? 36.887 -13.438 5.206 1.00 90.94 97 PHE A O 1
ATOM 718 N N . ASN A 1 98 ? 37.110 -11.382 4.352 1.00 89.06 98 ASN A N 1
ATOM 719 C CA . ASN A 1 98 ? 38.430 -11.189 4.945 1.00 89.06 98 ASN A CA 1
ATOM 720 C C . ASN A 1 98 ? 38.298 -10.702 6.395 1.00 89.06 98 ASN A C 1
ATOM 722 O O . ASN A 1 98 ? 38.462 -9.517 6.685 1.00 89.06 98 ASN A O 1
ATOM 726 N N . LEU A 1 99 ? 38.032 -11.627 7.318 1.00 89.75 99 LEU A N 1
ATOM 727 C CA . LEU A 1 99 ? 37.831 -11.339 8.747 1.00 89.75 99 LEU A CA 1
ATOM 728 C C . LEU A 1 99 ? 39.087 -10.822 9.480 1.00 89.75 99 LEU A C 1
ATOM 730 O O . LEU A 1 99 ? 39.015 -10.412 10.638 1.00 89.75 99 LEU A O 1
ATOM 734 N N . ASN A 1 100 ? 40.248 -10.829 8.818 1.00 83.56 100 ASN A N 1
ATOM 735 C CA . ASN A 1 100 ? 41.494 -10.271 9.350 1.00 83.56 100 ASN A CA 1
ATOM 736 C C . ASN A 1 100 ? 41.733 -8.815 8.918 1.00 83.56 100 ASN A C 1
ATOM 738 O O . ASN A 1 100 ? 42.657 -8.172 9.427 1.00 83.56 100 ASN A O 1
ATOM 742 N N . ARG A 1 101 ? 40.935 -8.284 7.981 1.00 85.56 101 ARG A N 1
ATOM 743 C CA . ARG A 1 101 ? 40.984 -6.872 7.584 1.00 85.56 101 ARG A CA 1
ATOM 744 C C . ARG A 1 101 ? 40.477 -5.998 8.734 1.00 85.56 101 ARG A C 1
ATOM 746 O O . ARG A 1 101 ? 39.586 -6.398 9.471 1.00 85.56 101 ARG A O 1
ATOM 753 N N . ASN A 1 102 ? 41.040 -4.796 8.879 1.00 81.19 102 ASN A N 1
ATOM 754 C CA . ASN A 1 102 ? 40.750 -3.900 10.008 1.00 81.19 102 ASN A CA 1
ATOM 755 C C . ASN A 1 102 ? 39.252 -3.615 10.218 1.00 81.19 102 ASN A C 1
ATOM 757 O O . ASN A 1 102 ? 38.829 -3.525 11.364 1.00 81.19 102 ASN A O 1
ATOM 761 N N . GLU A 1 103 ? 38.480 -3.484 9.137 1.00 83.62 103 GLU A N 1
ATOM 762 C CA . GLU A 1 103 ? 37.030 -3.219 9.160 1.00 83.62 103 GLU A CA 1
ATOM 763 C C . GLU A 1 103 ? 36.217 -4.441 9.631 1.00 83.62 103 GLU A C 1
ATOM 765 O O . GLU A 1 103 ? 35.230 -4.294 10.339 1.00 83.62 103 GLU A O 1
ATOM 770 N N . ASN A 1 104 ? 36.684 -5.658 9.335 1.00 89.06 104 ASN A N 1
ATOM 771 C CA . ASN A 1 104 ? 35.979 -6.908 9.634 1.00 89.06 104 ASN A CA 1
ATOM 772 C C . ASN A 1 104 ? 36.542 -7.637 10.856 1.00 89.06 104 ASN A C 1
ATOM 774 O O . ASN A 1 104 ? 36.263 -8.818 11.060 1.00 89.06 104 ASN A O 1
ATOM 778 N N . LYS A 1 105 ? 37.389 -6.989 11.654 1.00 91.38 105 LYS A N 1
ATOM 779 C CA . LYS A 1 105 ? 38.006 -7.620 12.821 1.00 91.38 105 LYS A CA 1
ATOM 780 C C . LYS A 1 105 ? 37.012 -7.667 13.983 1.00 91.38 105 LYS A C 1
ATOM 782 O O . LYS A 1 105 ? 36.368 -6.667 14.277 1.00 91.38 105 LYS A O 1
ATOM 787 N N . PHE A 1 106 ? 36.949 -8.797 14.692 1.00 94.25 106 PHE A N 1
ATOM 788 C CA . PHE A 1 106 ? 36.047 -8.951 15.836 1.00 94.25 106 PHE A CA 1
ATOM 789 C C . PHE A 1 106 ? 36.266 -7.882 16.923 1.00 94.25 106 PHE A C 1
ATOM 791 O O . PHE A 1 106 ? 37.403 -7.630 17.342 1.00 94.25 106 PHE A O 1
ATOM 798 N N . LEU A 1 107 ? 35.168 -7.301 17.420 1.00 93.56 107 LEU A N 1
ATOM 799 C CA . LEU A 1 107 ? 35.163 -6.271 18.461 1.00 93.56 107 LEU A CA 1
ATOM 800 C C . LEU A 1 107 ? 34.792 -6.861 19.833 1.00 93.56 107 LEU A C 1
ATOM 802 O O . LEU A 1 107 ? 33.625 -7.075 20.151 1.00 93.56 107 LEU A O 1
ATOM 806 N N . SER A 1 108 ? 35.794 -7.104 20.682 1.00 94.06 108 SER A N 1
ATOM 807 C CA . SER A 1 108 ? 35.577 -7.618 22.043 1.00 94.06 108 SER A CA 1
ATOM 808 C C . SER A 1 108 ? 34.942 -6.584 22.979 1.00 94.06 108 SER A C 1
ATOM 810 O O . SER A 1 108 ? 35.248 -5.394 22.916 1.00 94.06 108 SER A O 1
ATOM 812 N N . SER A 1 109 ? 34.108 -7.064 23.905 1.00 95.56 109 SER A N 1
ATOM 813 C CA . SER A 1 109 ? 33.541 -6.261 24.994 1.00 95.56 109 SER A CA 1
ATOM 814 C C . SER A 1 109 ? 34.516 -6.100 26.164 1.00 95.56 109 SER A C 1
ATOM 816 O O . SER A 1 109 ? 35.134 -7.070 26.618 1.00 95.56 109 SER A O 1
ATOM 818 N N . SER A 1 110 ? 34.592 -4.886 26.705 1.00 94.06 110 SER A N 1
ATOM 819 C CA . SER A 1 110 ? 35.239 -4.552 27.979 1.00 94.06 110 SER A CA 1
ATOM 820 C C . SER A 1 110 ? 34.241 -4.319 29.126 1.00 94.06 110 SER A C 1
ATOM 822 O O . SER A 1 110 ? 34.652 -4.036 30.254 1.00 94.06 110 SER A O 1
ATOM 824 N N . GLY A 1 111 ? 32.941 -4.478 28.853 1.00 91.69 111 GLY A N 1
ATOM 825 C CA . GLY A 1 111 ? 31.850 -4.242 29.794 1.00 91.69 111 GLY A CA 1
ATOM 826 C C . GLY A 1 111 ? 31.863 -5.153 31.021 1.00 91.69 111 GLY A C 1
ATOM 827 O O . GLY A 1 111 ? 32.303 -6.306 30.977 1.00 91.69 111 GLY A O 1
ATOM 828 N N . THR A 1 112 ? 31.351 -4.631 32.137 1.00 92.19 112 THR A N 1
ATOM 829 C CA . THR A 1 112 ? 31.306 -5.330 33.434 1.00 92.19 112 THR A CA 1
ATOM 830 C C . THR A 1 112 ? 29.892 -5.657 33.911 1.00 92.19 112 THR A C 1
ATOM 832 O O . THR A 1 112 ? 29.757 -6.439 34.854 1.00 92.19 112 THR A O 1
ATOM 835 N N . THR A 1 113 ? 28.854 -5.119 33.266 1.00 94.19 113 THR A N 1
ATOM 836 C CA . THR A 1 113 ? 27.447 -5.420 33.567 1.00 94.19 113 THR A CA 1
ATOM 837 C C . THR A 1 113 ? 27.114 -6.868 33.216 1.00 94.19 113 THR A C 1
ATOM 839 O O . THR A 1 113 ? 27.344 -7.305 32.089 1.00 94.19 113 THR A O 1
ATOM 842 N N . ASN A 1 114 ? 26.579 -7.617 34.185 1.00 95.44 114 ASN A N 1
ATOM 843 C CA . ASN A 1 114 ? 26.262 -9.042 34.054 1.00 95.44 114 ASN A CA 1
ATOM 844 C C . ASN A 1 114 ? 24.790 -9.316 34.381 1.00 95.44 114 ASN A C 1
ATOM 846 O O . ASN A 1 114 ? 24.186 -8.605 35.185 1.00 95.44 114 ASN A O 1
ATOM 850 N N . ILE A 1 115 ? 24.263 -10.410 33.834 1.00 95.62 115 ILE A N 1
ATOM 851 C CA . ILE A 1 115 ? 23.074 -11.092 34.355 1.00 95.62 115 ILE A CA 1
ATOM 852 C C . ILE A 1 115 ? 23.555 -12.445 34.873 1.00 95.62 115 ILE A C 1
ATOM 854 O O . ILE A 1 115 ? 23.951 -13.301 34.086 1.00 95.62 115 ILE A O 1
ATOM 858 N N . ASP A 1 116 ? 23.570 -12.615 36.195 1.00 94.19 116 ASP A N 1
ATOM 859 C CA . ASP A 1 116 ? 24.039 -13.847 36.837 1.00 94.19 116 ASP A CA 1
ATOM 860 C C . ASP A 1 116 ? 22.978 -14.962 36.810 1.00 94.19 116 ASP A C 1
ATOM 862 O O . ASP A 1 116 ? 21.781 -14.715 36.636 1.00 94.19 116 ASP A O 1
ATOM 866 N N . TRP A 1 117 ? 23.410 -16.199 37.077 1.00 93.06 117 TRP A N 1
ATOM 867 C CA . TRP A 1 117 ? 22.524 -17.352 37.269 1.00 93.06 117 TRP A CA 1
ATOM 868 C C . TRP A 1 117 ? 21.356 -17.027 38.204 1.00 93.06 117 TRP A C 1
ATOM 870 O O . TRP A 1 117 ? 21.532 -16.513 39.315 1.00 93.06 117 TRP A O 1
ATOM 880 N N . GLY A 1 118 ? 20.145 -17.350 37.764 1.00 90.38 118 GLY A N 1
ATOM 881 C CA . GLY A 1 118 ? 18.934 -17.142 38.532 1.00 90.38 118 GLY A CA 1
ATOM 882 C C . GLY A 1 118 ? 18.446 -15.690 38.599 1.00 90.38 118 GLY A C 1
ATOM 883 O O . GLY A 1 118 ? 17.480 -15.443 39.330 1.00 90.38 118 GLY A O 1
ATOM 884 N N . ARG A 1 119 ? 19.071 -14.731 37.900 1.00 92.94 119 ARG A N 1
ATOM 885 C CA . ARG A 1 119 ? 18.733 -13.294 37.995 1.00 92.94 119 ARG A CA 1
ATOM 886 C C . ARG A 1 119 ? 17.906 -12.739 36.847 1.00 92.94 119 ARG A C 1
ATOM 888 O O . ARG A 1 119 ? 17.294 -11.698 37.041 1.00 92.94 119 ARG A O 1
ATOM 895 N N . CYS A 1 120 ? 17.859 -13.434 35.722 1.00 91.94 120 CYS A N 1
ATOM 896 C CA . CYS A 1 120 ? 17.095 -13.002 34.564 1.00 91.94 120 CYS A CA 1
ATOM 897 C C . CYS A 1 120 ? 15.572 -12.925 34.845 1.00 91.94 120 CYS A C 1
ATOM 899 O O . CYS A 1 120 ? 15.023 -13.762 35.582 1.00 91.94 120 CYS A O 1
ATOM 901 N N . THR A 1 121 ? 14.912 -11.911 34.272 1.00 90.62 121 THR A N 1
ATOM 902 C CA . THR A 1 121 ? 13.477 -11.595 34.407 1.00 90.62 121 THR A CA 1
ATOM 903 C C . THR A 1 121 ? 12.750 -11.579 33.051 1.00 90.62 121 THR A C 1
ATOM 905 O O . THR A 1 121 ? 13.361 -11.780 32.007 1.00 90.62 121 THR A O 1
ATOM 908 N N . ALA A 1 122 ? 11.427 -11.374 33.057 1.00 83.00 122 ALA A N 1
ATOM 909 C CA . ALA A 1 122 ? 10.597 -11.311 31.845 1.00 83.00 122 ALA A CA 1
ATOM 910 C C . ALA A 1 122 ? 10.606 -9.932 31.150 1.00 83.00 122 ALA A C 1
ATOM 912 O O . ALA A 1 122 ? 9.819 -9.698 30.242 1.00 83.00 122 ALA A O 1
ATOM 913 N N . SER A 1 123 ? 11.421 -8.982 31.613 1.00 84.94 123 SER A N 1
ATOM 914 C CA . SER A 1 123 ? 11.437 -7.614 31.081 1.00 84.94 123 SER A CA 1
ATOM 915 C C . SER A 1 123 ? 12.814 -6.961 31.210 1.00 84.94 123 SER A C 1
ATOM 917 O O . SER A 1 123 ? 12.908 -5.753 31.449 1.00 84.94 123 SER A O 1
ATOM 919 N N . ASP A 1 124 ? 13.887 -7.750 31.129 1.00 88.38 124 ASP A N 1
ATOM 920 C CA . ASP A 1 124 ? 15.239 -7.203 31.211 1.00 88.38 124 ASP A CA 1
ATOM 921 C C . ASP A 1 124 ? 15.510 -6.373 29.949 1.00 88.38 124 ASP A C 1
ATOM 923 O O . ASP A 1 124 ? 15.373 -6.860 28.829 1.00 88.38 124 ASP A O 1
ATOM 927 N N . ASN A 1 125 ? 15.879 -5.101 30.122 1.00 91.31 125 ASN A N 1
ATOM 928 C CA . ASN A 1 125 ? 16.162 -4.181 29.022 1.00 91.31 125 ASN A CA 1
ATOM 929 C C . ASN A 1 125 ? 17.588 -3.634 29.148 1.00 91.31 125 ASN A C 1
ATOM 931 O O . ASN A 1 125 ? 17.904 -2.919 30.104 1.00 91.31 125 ASN A O 1
ATOM 935 N N . LEU A 1 126 ? 18.448 -3.973 28.190 1.00 89.31 126 LEU A N 1
ATOM 936 C CA . LEU A 1 126 ? 19.845 -3.547 28.132 1.00 89.31 126 LEU A CA 1
ATOM 937 C C . LEU A 1 126 ? 20.056 -2.575 26.974 1.00 89.31 126 LEU A C 1
ATOM 939 O O . LEU A 1 126 ? 19.399 -2.657 25.947 1.00 89.31 126 LEU A O 1
ATOM 943 N N . GLY A 1 127 ? 20.995 -1.639 27.110 1.00 84.31 127 GLY A N 1
ATOM 944 C CA . GLY A 1 127 ? 21.357 -0.749 26.003 1.00 84.31 127 GLY A CA 1
ATOM 945 C C . GLY A 1 127 ? 21.050 0.749 26.128 1.00 84.31 127 GLY A C 1
ATOM 946 O O . GLY A 1 127 ? 21.747 1.521 25.464 1.00 84.31 127 GLY A O 1
ATOM 947 N N . PRO A 1 128 ? 20.099 1.236 26.959 1.00 84.19 128 PRO A N 1
ATOM 948 C CA . PRO A 1 128 ? 19.849 2.677 27.040 1.00 84.19 128 PRO A CA 1
ATOM 949 C C . PRO A 1 128 ? 21.066 3.480 27.537 1.00 84.19 128 PRO A C 1
ATOM 951 O O . PRO A 1 128 ? 21.389 4.527 26.980 1.00 84.19 128 PRO A O 1
ATOM 954 N N . ALA A 1 129 ? 21.778 2.980 28.555 1.00 83.69 129 ALA A N 1
ATOM 955 C CA . ALA A 1 129 ? 22.877 3.696 29.215 1.00 83.69 129 ALA A CA 1
ATOM 956 C C . ALA A 1 129 ? 24.287 3.271 28.757 1.00 83.69 129 ALA A C 1
ATOM 958 O O . ALA A 1 129 ? 25.220 4.068 28.822 1.00 83.69 129 ALA A O 1
ATOM 959 N N . GLU A 1 130 ? 24.448 2.050 28.252 1.00 90.56 130 GLU A N 1
ATOM 960 C CA . GLU A 1 130 ? 25.733 1.454 27.866 1.00 90.56 130 GLU A CA 1
ATOM 961 C C . GLU A 1 130 ? 25.536 0.451 26.724 1.00 90.56 130 GLU A C 1
ATOM 963 O O . GLU A 1 130 ? 24.409 0.041 26.464 1.00 90.56 130 GLU A O 1
ATOM 968 N N . ASN A 1 131 ? 26.608 0.060 26.035 1.00 92.69 131 ASN A N 1
ATOM 969 C CA . ASN A 1 131 ? 26.549 -0.905 24.933 1.00 92.69 131 ASN A CA 1
ATOM 970 C C . ASN A 1 131 ? 27.609 -2.011 24.989 1.00 92.69 131 ASN A C 1
ATOM 972 O O . ASN A 1 131 ? 27.699 -2.811 24.062 1.00 92.69 131 ASN A O 1
ATOM 976 N N . GLU A 1 132 ? 28.387 -2.075 26.067 1.00 95.81 132 GLU A N 1
ATOM 977 C CA . GLU A 1 132 ? 29.346 -3.146 26.319 1.00 95.81 132 GLU A CA 1
ATOM 978 C C . GLU A 1 132 ? 28.945 -3.893 27.594 1.00 95.81 132 GLU A C 1
ATOM 980 O O . GLU A 1 132 ? 28.802 -3.292 28.656 1.00 95.81 132 GLU A O 1
ATOM 985 N N . PHE A 1 133 ? 28.796 -5.213 27.504 1.00 97.19 133 PHE A N 1
ATOM 986 C CA . PHE A 1 133 ? 28.322 -6.076 28.585 1.00 97.19 133 PHE A CA 1
ATOM 987 C C . PHE A 1 133 ? 29.300 -7.216 28.875 1.00 97.19 133 PHE A C 1
ATOM 989 O O . PHE A 1 133 ? 30.033 -7.680 27.994 1.00 97.19 133 PHE A O 1
ATOM 996 N N . GLY A 1 134 ? 29.292 -7.682 30.122 1.00 97.12 134 GLY A N 1
ATOM 997 C CA . GLY A 1 134 ? 30.046 -8.836 30.587 1.00 97.12 134 GLY A CA 1
ATOM 998 C C . GLY A 1 134 ? 29.368 -10.157 30.205 1.00 97.12 134 GLY A C 1
ATOM 999 O O . GLY A 1 134 ? 29.199 -10.470 29.028 1.00 97.12 134 GLY A O 1
ATOM 1000 N N . THR A 1 135 ? 29.041 -10.975 31.204 1.00 97.38 135 THR A N 1
ATOM 1001 C CA . THR A 1 135 ? 28.366 -12.271 31.037 1.00 97.38 135 THR A CA 1
ATOM 1002 C C . THR A 1 135 ? 26.863 -12.120 31.257 1.00 97.38 135 THR A C 1
ATOM 1004 O O . THR A 1 135 ? 26.434 -11.697 32.328 1.00 97.38 135 THR A O 1
ATOM 1007 N N . LEU A 1 136 ? 26.064 -12.485 30.258 1.00 97.31 136 LEU A N 1
ATOM 1008 C CA . LEU A 1 136 ? 24.604 -12.462 30.297 1.00 97.31 136 LEU A CA 1
ATOM 1009 C C . LEU A 1 136 ? 24.076 -13.901 30.298 1.00 97.31 136 LEU A C 1
ATOM 1011 O O . LEU A 1 136 ? 24.325 -14.649 29.351 1.00 97.31 136 LEU A O 1
ATOM 1015 N N . ILE A 1 137 ? 23.379 -14.300 31.363 1.00 96.12 137 ILE A N 1
ATOM 1016 C CA . ILE A 1 137 ? 22.881 -15.668 31.559 1.00 96.12 137 ILE A CA 1
ATOM 1017 C C . ILE A 1 137 ? 21.352 -15.664 31.593 1.00 96.12 137 ILE A C 1
ATOM 1019 O O . ILE A 1 137 ? 20.745 -15.095 32.498 1.00 96.12 137 ILE A O 1
ATOM 1023 N N . LEU A 1 138 ? 20.732 -16.331 30.617 1.00 95.06 138 LEU A N 1
ATOM 1024 C CA . LEU A 1 138 ? 19.284 -16.518 30.519 1.00 95.06 138 LEU A CA 1
ATOM 1025 C C . LEU A 1 138 ? 18.960 -17.998 30.756 1.00 95.06 138 LEU A C 1
ATOM 1027 O O . LEU A 1 138 ? 18.991 -18.827 29.842 1.00 95.06 138 LEU A O 1
ATOM 1031 N N . ASP A 1 139 ? 18.681 -18.338 32.011 1.00 90.94 139 ASP A N 1
ATOM 1032 C CA . ASP A 1 139 ? 18.618 -19.714 32.513 1.00 90.94 139 ASP A CA 1
ATOM 1033 C C . ASP A 1 139 ? 17.218 -20.191 32.933 1.00 90.94 139 ASP A C 1
ATOM 1035 O O . ASP A 1 139 ? 17.070 -21.332 33.372 1.00 90.94 139 ASP A O 1
ATOM 1039 N N . LYS A 1 140 ? 16.177 -19.361 32.785 1.00 88.06 140 LYS A N 1
ATOM 1040 C CA . LYS A 1 140 ? 14.794 -19.695 33.174 1.00 88.06 140 LYS A CA 1
ATOM 1041 C C . LYS A 1 140 ? 13.819 -19.599 32.006 1.00 88.06 140 LYS A C 1
ATOM 1043 O O . LYS A 1 140 ? 13.999 -18.803 31.093 1.00 88.06 140 LYS A O 1
ATOM 1048 N N . SER A 1 141 ? 12.746 -20.384 32.058 1.00 83.62 141 SER A N 1
ATOM 1049 C CA . SER A 1 141 ? 11.622 -20.229 31.127 1.00 83.62 141 SER A CA 1
ATOM 1050 C C . SER A 1 141 ? 10.851 -18.948 31.455 1.00 83.62 141 SER A C 1
ATOM 1052 O O . SER A 1 141 ? 10.573 -18.693 32.626 1.00 83.62 141 SER A O 1
ATOM 1054 N N . GLY A 1 142 ? 10.532 -18.145 30.435 1.00 80.31 142 GLY A N 1
ATOM 1055 C CA . GLY A 1 142 ? 9.932 -16.812 30.608 1.00 80.31 142 GLY A CA 1
ATOM 1056 C C . GLY A 1 142 ? 10.947 -15.686 30.836 1.00 80.31 142 GLY A C 1
ATOM 1057 O O . GLY A 1 142 ? 10.551 -14.558 31.098 1.00 80.31 142 GLY A O 1
ATOM 1058 N N . CYS A 1 143 ? 12.245 -15.986 30.744 1.00 91.88 143 CYS A N 1
ATOM 1059 C CA . CYS A 1 143 ? 13.285 -14.972 30.619 1.00 91.88 143 CYS A CA 1
ATOM 1060 C C . CYS A 1 143 ? 13.180 -14.249 29.283 1.00 91.88 143 CYS A C 1
ATOM 1062 O O . CYS A 1 143 ? 13.223 -14.910 28.245 1.00 91.88 143 CYS A O 1
ATOM 1064 N N . GLU A 1 144 ? 13.134 -12.922 29.309 1.00 93.81 144 GLU A N 1
ATOM 1065 C CA . GLU A 1 144 ? 13.089 -12.090 28.112 1.00 93.81 144 GLU A CA 1
ATOM 1066 C C . GLU A 1 144 ? 14.067 -10.924 28.255 1.00 93.81 144 GLU A C 1
ATOM 1068 O O . GLU A 1 144 ? 13.924 -10.071 29.134 1.00 93.81 144 GLU A O 1
ATOM 1073 N N . LEU A 1 145 ? 15.080 -10.920 27.388 1.00 95.38 145 LEU A N 1
ATOM 1074 C CA . LEU A 1 145 ? 16.081 -9.867 27.285 1.00 95.38 145 LEU A CA 1
ATOM 1075 C C . LEU A 1 145 ? 15.820 -9.048 26.025 1.00 95.38 145 LEU A C 1
ATOM 1077 O O . LEU A 1 145 ? 15.880 -9.576 24.919 1.00 95.38 145 LEU A O 1
ATOM 1081 N N . THR A 1 146 ? 15.606 -7.750 26.182 1.00 94.50 146 THR A N 1
ATOM 1082 C CA . THR A 1 146 ? 15.460 -6.804 25.075 1.00 94.50 146 THR A CA 1
ATOM 1083 C C . THR A 1 146 ? 16.662 -5.877 25.021 1.00 94.50 146 THR A C 1
ATOM 1085 O O . THR A 1 146 ? 17.035 -5.286 26.033 1.00 94.50 146 THR A O 1
ATOM 1088 N N . PHE A 1 147 ? 17.266 -5.728 23.844 1.00 95.12 147 PHE A N 1
ATOM 1089 C CA . PHE A 1 147 ? 18.213 -4.643 23.603 1.00 95.12 147 PHE A CA 1
ATOM 1090 C C . PHE A 1 147 ? 17.457 -3.388 23.153 1.00 95.12 147 PHE A C 1
ATOM 1092 O O . PHE A 1 147 ? 16.494 -3.469 22.392 1.00 95.12 147 PHE A O 1
ATOM 1099 N N . ALA A 1 148 ? 17.856 -2.218 23.645 1.00 89.81 148 ALA A N 1
ATOM 1100 C CA . ALA A 1 148 ? 17.229 -0.954 23.278 1.00 89.81 148 ALA A CA 1
ATOM 1101 C C . ALA A 1 148 ? 17.475 -0.606 21.799 1.00 89.81 148 ALA A C 1
ATOM 1103 O O . ALA A 1 148 ? 18.549 -0.824 21.265 1.00 89.81 148 ALA A O 1
ATOM 1104 N N . SER A 1 149 ? 16.516 0.024 21.126 1.00 85.69 149 SER A N 1
ATOM 1105 C CA . SER A 1 149 ? 16.704 0.484 19.738 1.00 85.69 149 SER A CA 1
ATOM 1106 C C . SER A 1 149 ? 17.484 1.802 19.624 1.00 85.69 149 SER A C 1
ATOM 1108 O O . SER A 1 149 ? 17.747 2.287 18.526 1.00 85.69 149 SER A O 1
ATOM 1110 N N . THR A 1 150 ? 17.860 2.414 20.752 1.00 82.06 150 THR A N 1
ATOM 1111 C CA . THR A 1 150 ? 18.566 3.705 20.792 1.00 82.06 150 THR A CA 1
ATOM 1112 C C . THR A 1 150 ? 20.036 3.615 20.384 1.00 82.06 150 THR A C 1
ATOM 1114 O O . THR A 1 150 ? 20.701 4.648 20.285 1.00 82.06 150 THR A O 1
ATOM 1117 N N . ARG A 1 151 ? 20.568 2.408 20.157 1.00 84.00 151 ARG A N 1
ATOM 1118 C CA . ARG A 1 151 ? 21.935 2.177 19.677 1.00 84.00 151 ARG A CA 1
ATOM 1119 C C . ARG A 1 151 ? 21.936 1.153 18.550 1.00 84.00 151 ARG A C 1
ATOM 1121 O O . ARG A 1 151 ? 21.001 0.380 18.414 1.00 84.00 151 ARG A O 1
ATOM 1128 N N . GLN A 1 152 ? 23.011 1.174 17.771 1.00 85.62 152 GLN A N 1
ATOM 1129 C CA . GLN A 1 152 ? 23.191 0.335 16.584 1.00 85.62 152 GLN A CA 1
ATOM 1130 C C . GLN A 1 152 ? 24.340 -0.675 16.738 1.00 85.62 152 GLN A C 1
ATOM 1132 O O . GLN A 1 152 ? 24.593 -1.444 15.825 1.00 85.62 152 GLN A O 1
ATOM 1137 N N . GLU A 1 153 ? 25.052 -0.678 17.871 1.00 94.12 153 GLU A N 1
ATOM 1138 C CA . GLU A 1 153 ? 26.152 -1.612 18.139 1.00 94.12 153 GLU A CA 1
ATOM 1139 C C . GLU A 1 153 ? 26.145 -2.036 19.611 1.00 94.12 153 GLU A C 1
ATOM 1141 O O . GLU A 1 153 ? 26.117 -1.179 20.501 1.00 94.12 153 GLU A O 1
ATOM 1146 N N . TYR A 1 154 ? 26.250 -3.343 19.854 1.00 95.88 154 TYR A N 1
ATOM 1147 C CA . TYR A 1 154 ? 26.344 -3.985 21.159 1.00 95.88 154 TYR A CA 1
ATOM 1148 C C . TYR A 1 154 ? 27.511 -4.964 21.212 1.00 95.88 154 TYR A C 1
ATOM 1150 O O . TYR A 1 154 ? 27.714 -5.742 20.287 1.00 95.88 154 TYR A O 1
ATOM 1158 N N . ARG A 1 155 ? 28.259 -4.979 22.319 1.00 97.12 155 ARG A N 1
ATOM 1159 C CA . ARG A 1 155 ? 29.354 -5.933 22.547 1.00 97.12 155 ARG A CA 1
ATOM 1160 C C . ARG A 1 155 ? 29.104 -6.713 23.826 1.00 97.12 155 ARG A C 1
ATOM 1162 O O . ARG A 1 155 ? 28.870 -6.127 24.877 1.00 97.12 155 ARG A O 1
ATOM 1169 N N . ILE A 1 156 ? 29.185 -8.035 23.768 1.00 98.19 156 ILE A N 1
ATOM 1170 C CA . ILE A 1 156 ? 28.914 -8.937 24.887 1.00 98.19 156 ILE A CA 1
ATOM 1171 C C . ILE A 1 156 ? 30.089 -9.896 25.060 1.00 98.19 156 ILE A C 1
ATOM 1173 O O . ILE A 1 156 ? 30.531 -10.544 24.112 1.00 98.19 156 ILE A O 1
ATOM 1177 N N . LYS A 1 157 ? 30.604 -10.020 26.287 1.00 97.38 157 LYS A N 1
ATOM 1178 C CA . LYS A 1 157 ? 31.711 -10.941 26.571 1.00 97.38 157 LYS A CA 1
ATOM 1179 C C . LYS A 1 157 ? 31.257 -12.400 26.530 1.00 97.38 157 LYS A C 1
ATOM 1181 O O . LYS A 1 157 ? 31.956 -13.241 25.978 1.00 97.38 157 LYS A O 1
ATOM 1186 N N . ARG A 1 158 ? 30.110 -12.734 27.127 1.00 97.38 158 ARG A N 1
ATOM 1187 C CA . ARG A 1 158 ? 29.530 -14.089 27.066 1.00 97.38 158 ARG A CA 1
ATOM 1188 C C . ARG A 1 158 ? 28.006 -14.024 27.100 1.00 97.38 158 ARG A C 1
ATOM 1190 O O . ARG A 1 158 ? 27.466 -13.355 27.976 1.00 97.38 158 ARG A O 1
ATOM 1197 N N . LEU A 1 159 ? 27.330 -14.744 26.211 1.00 97.25 159 LEU A N 1
ATOM 1198 C CA . LEU A 1 159 ? 25.876 -14.927 26.218 1.00 97.25 159 LEU A CA 1
ATOM 1199 C C . LEU A 1 159 ? 25.558 -16.416 26.392 1.00 97.25 159 LEU A C 1
ATOM 1201 O O . LEU A 1 159 ? 25.936 -17.232 25.553 1.00 97.25 159 LEU A O 1
ATOM 1205 N N . ILE A 1 160 ? 24.886 -16.768 27.489 1.00 95.56 160 ILE A N 1
ATOM 1206 C CA . ILE A 1 160 ? 24.537 -18.152 27.835 1.00 95.56 160 ILE A CA 1
ATOM 1207 C C . ILE A 1 160 ? 23.015 -18.298 27.843 1.00 95.56 160 ILE A C 1
ATOM 1209 O O . ILE A 1 160 ? 22.330 -17.630 28.619 1.00 95.56 160 ILE A O 1
ATOM 1213 N N . LEU A 1 161 ? 22.493 -19.203 27.013 1.00 94.94 161 LEU A N 1
ATOM 1214 C CA . LEU A 1 161 ? 21.070 -19.531 26.905 1.00 94.94 161 LEU A CA 1
ATOM 1215 C C . LEU A 1 161 ? 20.857 -20.986 27.348 1.00 94.94 161 LEU A C 1
ATOM 1217 O O . LEU A 1 161 ? 21.400 -21.906 26.737 1.00 94.94 161 LEU A O 1
ATOM 1221 N N . ASN A 1 162 ? 20.098 -21.209 28.424 1.00 86.69 162 ASN A N 1
ATOM 1222 C CA . ASN A 1 162 ? 19.953 -22.542 29.037 1.00 86.69 162 ASN A CA 1
ATOM 1223 C C . ASN A 1 162 ? 18.490 -22.968 29.299 1.00 86.69 162 ASN A C 1
ATOM 1225 O O . ASN A 1 162 ? 18.230 -23.968 29.965 1.00 86.69 162 ASN A O 1
ATOM 1229 N N . SER A 1 163 ? 17.508 -22.207 28.811 1.00 87.25 163 SER A N 1
ATOM 1230 C CA . SER A 1 163 ? 16.080 -22.522 28.951 1.00 87.25 163 SER A CA 1
ATOM 1231 C C . SER A 1 163 ? 15.277 -21.950 27.776 1.00 87.25 163 SER A C 1
ATOM 1233 O O . SER A 1 163 ? 15.853 -21.475 26.802 1.00 87.25 163 SER A O 1
ATOM 1235 N N . ASN A 1 164 ? 13.943 -21.981 27.854 1.00 89.19 164 ASN A N 1
ATOM 1236 C CA . ASN A 1 164 ? 13.038 -21.344 26.888 1.00 89.19 164 ASN A CA 1
ATOM 1237 C C . ASN A 1 164 ? 13.038 -19.816 27.081 1.00 89.19 164 ASN A C 1
ATOM 1239 O O . ASN A 1 164 ? 12.056 -19.243 27.561 1.00 89.19 164 ASN A O 1
ATOM 1243 N N . SER A 1 165 ? 14.178 -19.186 26.800 1.00 91.69 165 SER A N 1
ATOM 1244 C CA . SER A 1 165 ? 14.394 -17.747 26.908 1.00 91.69 165 SER A CA 1
ATOM 1245 C C . SER A 1 165 ? 14.180 -17.035 25.574 1.00 91.69 165 SER A C 1
ATOM 1247 O O . SER A 1 165 ? 14.282 -17.633 24.503 1.00 91.69 165 SER A O 1
ATOM 1249 N N . VAL A 1 166 ? 13.882 -15.743 25.644 1.00 93.81 166 VAL A N 1
ATOM 1250 C CA . VAL A 1 166 ? 13.687 -14.869 24.490 1.00 93.81 166 VAL A CA 1
ATOM 1251 C C . VAL A 1 166 ? 14.747 -13.774 24.512 1.00 93.81 166 VAL A C 1
ATOM 1253 O O . VAL A 1 166 ? 14.998 -13.166 25.553 1.00 93.81 166 VAL A O 1
ATOM 1256 N N . VAL A 1 167 ? 15.375 -13.525 23.364 1.00 96.25 167 VAL A N 1
ATOM 1257 C CA . VAL A 1 167 ? 16.243 -12.364 23.145 1.00 96.25 167 VAL A CA 1
ATOM 1258 C C . VAL A 1 167 ? 15.650 -11.538 22.010 1.00 96.25 167 VAL A C 1
ATOM 1260 O O . VAL A 1 167 ? 15.568 -12.018 20.881 1.00 96.25 167 VAL A O 1
ATOM 1263 N N . ASN A 1 168 ? 15.228 -10.312 22.303 1.00 94.62 168 ASN A N 1
ATOM 1264 C CA . ASN A 1 168 ? 14.698 -9.378 21.317 1.00 94.62 168 ASN A CA 1
ATOM 1265 C C . ASN A 1 168 ? 15.823 -8.474 20.804 1.00 94.62 168 ASN A C 1
ATOM 1267 O O . ASN A 1 168 ? 16.454 -7.742 21.575 1.00 94.62 168 ASN A O 1
ATOM 1271 N N . LEU A 1 169 ? 16.051 -8.537 19.496 1.00 95.12 169 LEU A N 1
ATOM 1272 C CA . LEU A 1 169 ? 17.134 -7.879 18.778 1.00 95.12 169 LEU A CA 1
ATOM 1273 C C . LEU A 1 169 ? 16.534 -6.850 17.798 1.00 95.12 169 LEU A C 1
ATOM 1275 O O . LEU A 1 169 ? 16.059 -7.239 16.725 1.00 95.12 169 LEU A O 1
ATOM 1279 N N . PRO A 1 170 ? 16.512 -5.547 18.138 1.00 91.69 170 PRO A N 1
ATOM 1280 C CA . PRO A 1 170 ? 16.292 -4.496 17.146 1.00 91.69 170 PRO A CA 1
ATOM 1281 C C . PRO A 1 170 ? 17.455 -4.413 16.151 1.00 91.69 170 PRO A C 1
ATOM 1283 O O . PRO A 1 170 ? 18.523 -4.980 16.395 1.00 91.69 170 PRO A O 1
ATOM 1286 N N . ALA A 1 171 ? 17.249 -3.672 15.058 1.00 90.62 171 ALA A N 1
ATOM 1287 C CA . ALA A 1 171 ? 18.271 -3.448 14.039 1.00 90.62 171 ALA A CA 1
ATOM 1288 C C . ALA A 1 171 ? 19.604 -2.969 14.648 1.00 90.62 171 ALA A C 1
ATOM 1290 O O . ALA A 1 171 ? 19.607 -2.076 15.502 1.00 90.62 171 ALA A O 1
ATOM 1291 N N . GLY A 1 172 ? 20.713 -3.579 14.222 1.00 92.44 172 GLY A N 1
ATOM 1292 C CA . GLY A 1 172 ? 22.060 -3.262 14.700 1.00 92.44 172 GLY A CA 1
ATOM 1293 C C . GLY A 1 172 ? 23.049 -4.435 14.680 1.00 92.44 172 GLY A C 1
ATOM 1294 O O . GLY A 1 172 ? 22.723 -5.567 14.311 1.00 92.44 172 GLY A O 1
ATOM 1295 N N . ASP A 1 173 ? 24.270 -4.141 15.127 1.00 95.62 173 ASP A N 1
ATOM 1296 C CA . ASP A 1 173 ? 25.408 -5.057 15.196 1.00 95.62 173 ASP A CA 1
ATOM 1297 C C . ASP A 1 173 ? 25.613 -5.601 16.609 1.00 95.62 173 ASP A C 1
ATOM 1299 O O . ASP A 1 173 ? 25.727 -4.845 17.574 1.00 95.62 173 ASP A O 1
ATOM 1303 N N . TYR A 1 174 ? 25.740 -6.918 16.737 1.00 97.31 174 TYR A N 1
ATOM 1304 C CA . TYR A 1 174 ? 25.898 -7.603 18.017 1.00 97.31 174 TYR A CA 1
ATOM 1305 C C . TYR A 1 174 ? 27.174 -8.436 18.005 1.00 97.31 174 TYR A C 1
ATOM 1307 O O . TYR A 1 174 ? 27.241 -9.477 17.361 1.00 97.31 174 TYR A O 1
ATOM 1315 N N . TRP A 1 175 ? 28.189 -7.996 18.742 1.00 97.44 175 TRP A N 1
ATOM 1316 C CA . TRP A 1 175 ? 29.491 -8.645 18.852 1.00 97.44 175 TRP A CA 1
ATOM 1317 C C . TRP A 1 175 ? 29.564 -9.489 20.120 1.00 97.44 175 TRP A C 1
ATOM 1319 O O . TRP A 1 175 ? 29.712 -8.960 21.220 1.00 97.44 175 TRP A O 1
ATOM 1329 N N . VAL A 1 176 ? 29.473 -10.810 19.992 1.00 98.19 176 VAL A N 1
ATOM 1330 C CA . VAL A 1 176 ? 29.448 -11.747 21.122 1.00 98.19 176 VAL A CA 1
ATOM 1331 C C . VAL A 1 176 ? 30.717 -12.590 21.142 1.00 98.19 176 VAL A C 1
ATOM 1333 O O . VAL A 1 176 ? 30.967 -13.383 20.242 1.00 98.19 176 VAL A O 1
ATOM 1336 N N . ASP A 1 177 ? 31.554 -12.437 22.168 1.00 97.25 177 ASP A N 1
ATOM 1337 C CA . ASP A 1 177 ? 32.837 -13.153 22.205 1.00 97.25 177 ASP A CA 1
ATOM 1338 C C . ASP A 1 177 ? 32.613 -14.670 22.391 1.00 97.25 177 ASP A C 1
ATOM 1340 O O . ASP A 1 177 ? 33.147 -15.471 21.625 1.00 97.25 177 ASP A O 1
ATOM 1344 N N . ALA A 1 178 ? 31.722 -15.082 23.302 1.00 97.25 178 ALA A N 1
ATOM 1345 C CA . ALA A 1 178 ? 31.261 -16.474 23.393 1.00 97.25 178 ALA A CA 1
ATOM 1346 C C . ALA A 1 178 ? 29.731 -16.593 23.484 1.00 97.25 178 ALA A C 1
ATOM 1348 O O . ALA A 1 178 ? 29.120 -16.025 24.392 1.00 97.25 178 ALA A O 1
ATOM 1349 N N . LEU A 1 179 ? 29.131 -17.373 22.578 1.00 96.69 179 LEU A N 1
ATOM 1350 C CA . LEU A 1 179 ? 27.718 -17.767 22.601 1.00 96.69 179 LEU A CA 1
ATOM 1351 C C . LEU A 1 179 ? 27.596 -19.251 22.974 1.00 96.69 179 LEU A C 1
ATOM 1353 O O . LEU A 1 179 ? 28.132 -20.115 22.280 1.00 96.69 179 LEU A O 1
ATOM 1357 N N . GLU A 1 180 ? 26.860 -19.547 24.042 1.00 93.94 180 GLU A N 1
ATOM 1358 C CA . GLU A 1 180 ? 26.619 -20.912 24.517 1.00 93.94 180 GLU A CA 1
ATOM 1359 C C . GLU A 1 180 ? 25.116 -21.191 24.604 1.00 93.94 180 GLU A C 1
ATOM 1361 O O . GLU A 1 180 ? 24.410 -20.562 25.394 1.00 93.94 180 GLU A O 1
ATOM 1366 N N . ILE A 1 181 ? 24.628 -22.170 23.836 1.00 92.62 181 ILE A N 1
ATOM 1367 C CA . ILE A 1 181 ? 23.243 -22.645 23.924 1.00 92.62 181 ILE A CA 1
ATOM 1368 C C . ILE A 1 181 ? 23.265 -24.039 24.547 1.00 92.62 181 ILE A C 1
ATOM 1370 O O . ILE A 1 181 ? 23.614 -25.026 23.900 1.00 92.62 181 ILE A O 1
ATOM 1374 N N . GLN A 1 182 ? 22.947 -24.112 25.836 1.00 87.94 182 GLN A N 1
ATOM 1375 C CA . GLN A 1 182 ? 23.158 -25.303 26.662 1.00 87.94 182 GLN A CA 1
ATOM 1376 C C . GLN A 1 182 ? 21.914 -26.207 26.753 1.00 87.94 182 GLN A C 1
ATOM 1378 O O . GLN A 1 182 ? 22.068 -27.416 26.928 1.00 87.94 182 GLN A O 1
ATOM 1383 N N . GLY A 1 183 ? 20.703 -25.661 26.585 1.00 82.62 183 GLY A N 1
ATOM 1384 C CA . GLY A 1 183 ? 19.444 -26.408 26.694 1.00 82.62 183 GLY A CA 1
ATOM 1385 C C . GLY A 1 183 ? 18.192 -25.554 26.450 1.00 82.62 183 GLY A C 1
ATOM 1386 O O . GLY A 1 183 ? 18.283 -24.338 26.300 1.00 82.62 183 GLY A O 1
ATOM 1387 N N . GLY A 1 184 ? 17.017 -26.195 26.416 1.00 85.88 184 GLY A N 1
ATOM 1388 C CA . GLY A 1 184 ? 15.729 -25.542 26.137 1.00 85.88 184 GLY A CA 1
ATOM 1389 C C . GLY A 1 184 ? 15.496 -25.238 24.652 1.00 85.88 184 GLY A C 1
ATOM 1390 O O . GLY A 1 184 ? 16.100 -25.862 23.780 1.00 85.88 184 GLY A O 1
ATOM 1391 N N . THR A 1 185 ? 14.599 -24.290 24.380 1.00 88.81 185 THR A N 1
ATOM 1392 C CA . THR A 1 185 ? 14.282 -23.760 23.044 1.00 88.81 185 THR A CA 1
ATOM 1393 C C . THR A 1 185 ? 14.382 -22.226 23.042 1.00 88.81 185 THR A C 1
ATOM 1395 O O . THR A 1 185 ? 13.367 -21.539 22.886 1.00 88.81 185 THR A O 1
ATOM 1398 N N . PRO A 1 186 ? 15.578 -21.655 23.282 1.00 92.00 186 PRO A N 1
ATOM 1399 C CA . PRO A 1 186 ? 15.783 -20.217 23.192 1.00 92.00 186 PRO A CA 1
ATOM 1400 C C . PRO A 1 186 ? 15.381 -19.671 21.822 1.00 92.00 186 PRO A C 1
ATOM 1402 O O . PRO A 1 186 ? 15.611 -20.307 20.790 1.00 92.00 186 PRO A O 1
ATOM 1405 N N . THR A 1 187 ? 14.778 -18.486 21.831 1.00 93.94 187 THR A N 1
ATOM 1406 C CA . THR A 1 187 ? 14.285 -17.799 20.636 1.00 93.94 187 THR A CA 1
ATOM 1407 C C . THR A 1 187 ? 14.932 -16.426 20.508 1.00 93.94 187 THR A C 1
ATOM 1409 O O . THR A 1 187 ? 14.886 -15.627 21.442 1.00 93.94 187 THR A O 1
ATOM 1412 N N . PHE A 1 188 ? 15.499 -16.132 19.342 1.00 95.75 188 PHE A N 1
ATOM 1413 C CA . PHE A 1 188 ? 15.835 -14.772 18.934 1.00 95.75 188 PHE A CA 1
ATOM 1414 C C . PHE A 1 188 ? 14.657 -14.186 18.165 1.00 95.75 188 PHE A C 1
ATOM 1416 O O . PHE A 1 188 ? 14.250 -14.748 17.152 1.00 95.75 188 PHE A O 1
ATOM 1423 N N . ASN A 1 189 ? 14.110 -13.076 18.651 1.00 92.94 189 ASN A N 1
ATOM 1424 C CA . ASN A 1 189 ? 13.113 -12.288 17.937 1.00 92.94 189 ASN A CA 1
ATOM 1425 C C . ASN A 1 189 ? 13.814 -11.093 17.295 1.00 92.94 189 ASN A C 1
ATOM 1427 O O . ASN A 1 189 ? 14.444 -10.295 17.990 1.00 92.94 189 ASN A O 1
ATOM 1431 N N . VAL A 1 190 ? 13.693 -10.968 15.982 1.00 91.44 190 VAL A N 1
ATOM 1432 C CA . VAL A 1 190 ? 14.408 -9.986 15.169 1.00 91.44 190 VAL A CA 1
ATOM 1433 C C . VAL A 1 190 ? 13.394 -9.008 14.580 1.00 91.44 190 VAL A C 1
ATOM 1435 O O . VAL A 1 190 ? 12.468 -9.422 13.883 1.00 91.44 190 VAL A O 1
ATOM 1438 N N . SER A 1 191 ? 13.537 -7.717 14.897 1.00 81.94 191 SER A N 1
ATOM 1439 C CA . SER A 1 191 ? 12.574 -6.671 14.507 1.00 81.94 191 SER A CA 1
ATOM 1440 C C . SER A 1 191 ? 13.091 -5.681 13.455 1.00 81.94 191 SER A C 1
ATOM 1442 O O . SER A 1 191 ? 12.368 -4.758 13.089 1.00 81.94 191 SER A O 1
ATOM 1444 N N . GLY A 1 192 ? 14.306 -5.889 12.943 1.00 81.88 192 GLY A N 1
ATOM 1445 C CA . GLY A 1 192 ? 14.918 -5.145 11.837 1.00 81.88 192 GLY A CA 1
ATOM 1446 C C . GLY A 1 192 ? 16.203 -5.834 11.364 1.00 81.88 192 GLY A C 1
ATOM 1447 O O . GLY A 1 192 ? 16.407 -7.008 11.664 1.00 81.88 192 GLY A O 1
ATOM 1448 N N . ASP A 1 193 ? 17.077 -5.130 10.650 1.00 87.50 193 ASP A N 1
ATOM 1449 C CA . ASP A 1 193 ? 18.330 -5.702 10.136 1.00 87.50 193 ASP A CA 1
ATOM 1450 C C . ASP A 1 193 ? 19.369 -5.932 11.242 1.00 87.50 193 ASP A C 1
ATOM 1452 O O . ASP A 1 193 ? 19.926 -4.989 11.804 1.00 87.50 193 ASP A O 1
ATOM 1456 N N . VAL A 1 194 ? 19.645 -7.199 11.549 1.00 95.00 194 VAL A N 1
ATOM 1457 C CA . VAL A 1 194 ? 20.542 -7.630 12.625 1.00 95.00 194 VAL A CA 1
ATOM 1458 C C . VAL A 1 194 ? 21.748 -8.373 12.062 1.00 95.00 194 VAL A C 1
ATOM 1460 O O . VAL A 1 194 ? 21.603 -9.410 11.409 1.00 95.00 194 VAL A O 1
ATOM 1463 N N . ARG A 1 195 ? 22.953 -7.894 12.399 1.00 95.88 195 ARG A N 1
ATOM 1464 C CA . ARG A 1 195 ? 24.220 -8.600 12.157 1.00 95.88 195 ARG A CA 1
ATOM 1465 C C . ARG A 1 195 ? 24.777 -9.116 13.481 1.00 95.88 195 ARG A C 1
ATOM 1467 O O . ARG A 1 195 ? 25.071 -8.347 14.393 1.00 95.88 195 ARG A O 1
ATOM 1474 N N . PHE A 1 196 ? 24.897 -10.431 13.607 1.00 97.69 196 PHE A N 1
ATOM 1475 C CA . PHE A 1 196 ? 25.268 -11.112 14.843 1.00 97.69 196 PHE A CA 1
ATOM 1476 C C . PHE A 1 196 ? 26.632 -11.791 14.691 1.00 97.69 196 PHE A C 1
ATOM 1478 O O . PHE A 1 196 ? 26.760 -12.851 14.082 1.00 97.69 196 PHE A O 1
ATOM 1485 N N . PHE A 1 197 ? 27.670 -11.172 15.239 1.00 97.88 197 PHE A N 1
ATOM 1486 C CA . PHE A 1 197 ? 29.056 -11.608 15.126 1.00 97.88 197 PHE A CA 1
ATOM 1487 C C . PHE A 1 197 ? 29.456 -12.448 16.335 1.00 97.88 197 PHE A C 1
ATOM 1489 O O . PHE A 1 197 ? 29.301 -12.002 17.472 1.00 97.88 197 PHE A O 1
ATOM 1496 N N . VAL A 1 198 ? 30.029 -13.635 16.115 1.00 98.00 198 VAL A N 1
ATOM 1497 C CA . VAL A 1 198 ? 30.490 -14.506 17.207 1.00 98.00 198 VAL A CA 1
ATOM 1498 C C . VAL A 1 198 ? 31.956 -14.880 17.046 1.00 98.00 198 VAL A C 1
ATOM 1500 O O . VAL A 1 198 ? 32.353 -15.447 16.029 1.00 98.00 198 VAL A O 1
ATOM 1503 N N . ASN A 1 199 ? 32.770 -14.573 18.058 1.00 97.19 199 ASN A N 1
ATOM 1504 C CA . ASN A 1 199 ? 34.214 -14.798 17.995 1.00 97.19 199 ASN A CA 1
ATOM 1505 C C . ASN A 1 199 ? 34.574 -16.278 18.163 1.00 97.19 199 ASN A C 1
ATOM 1507 O O . ASN A 1 199 ? 35.255 -16.857 17.323 1.00 97.19 199 ASN A O 1
ATOM 1511 N N . GLN A 1 200 ? 34.139 -16.902 19.260 1.00 96.81 200 GLN A N 1
ATOM 1512 C CA . GLN A 1 200 ? 34.495 -18.282 19.605 1.00 96.81 200 GLN A CA 1
ATOM 1513 C C . GLN A 1 200 ? 33.608 -19.314 18.893 1.00 96.81 200 GLN A C 1
ATOM 1515 O O . GLN A 1 200 ? 32.589 -18.984 18.295 1.00 96.81 200 GLN A O 1
ATOM 1520 N N . SER A 1 201 ? 34.003 -20.593 18.953 1.00 96.31 201 SER A N 1
ATOM 1521 C CA . SER A 1 201 ? 33.193 -21.674 18.375 1.00 96.31 201 SER A CA 1
ATOM 1522 C C . SER A 1 201 ? 31.844 -21.796 19.093 1.00 96.31 201 SER A C 1
ATOM 1524 O O . SER A 1 201 ? 31.808 -21.885 20.320 1.00 96.31 201 SER A O 1
ATOM 1526 N N . ILE A 1 202 ? 30.754 -21.871 18.330 1.00 95.19 202 ILE A N 1
ATOM 1527 C CA . ILE A 1 202 ? 29.385 -21.969 18.848 1.00 95.19 202 ILE A CA 1
ATOM 1528 C C . ILE A 1 202 ? 29.023 -23.442 19.036 1.00 95.19 202 ILE A C 1
ATOM 1530 O O . ILE A 1 202 ? 29.175 -24.247 18.115 1.00 95.19 202 ILE A O 1
ATOM 1534 N N . GLN A 1 203 ? 28.524 -23.795 20.221 1.00 91.56 203 GLN A N 1
ATOM 1535 C CA . GLN A 1 203 ? 27.912 -25.099 20.484 1.00 91.56 203 GLN A CA 1
ATOM 1536 C C . GLN A 1 203 ? 26.427 -24.907 20.793 1.00 91.56 203 GLN A C 1
ATOM 1538 O O . GLN A 1 203 ? 26.077 -24.245 21.774 1.00 91.56 203 GLN A O 1
ATOM 1543 N N . VAL A 1 204 ? 25.568 -25.506 19.969 1.00 91.12 204 VAL A N 1
ATOM 1544 C CA . VAL A 1 204 ? 24.117 -25.530 20.170 1.00 91.12 204 VAL A CA 1
ATOM 1545 C C . VAL A 1 204 ? 23.714 -26.920 20.645 1.00 91.12 204 VAL A C 1
ATOM 1547 O O . VAL A 1 204 ? 23.536 -27.841 19.854 1.00 91.12 204 VAL A O 1
ATOM 1550 N N . ASN A 1 205 ? 23.630 -27.082 21.966 1.00 87.19 205 ASN A N 1
ATOM 1551 C CA . ASN A 1 205 ? 23.303 -28.345 22.635 1.00 87.19 205 ASN A CA 1
ATOM 1552 C C . ASN A 1 205 ? 21.801 -28.482 22.966 1.00 87.19 205 ASN A C 1
ATOM 1554 O O . ASN A 1 205 ? 21.361 -29.566 23.350 1.00 87.19 205 ASN A O 1
ATOM 1558 N N . GLY A 1 206 ? 21.013 -27.411 22.823 1.00 81.25 206 GLY A N 1
ATOM 1559 C CA . GLY A 1 206 ? 19.543 -27.404 22.905 1.00 81.25 206 GLY A CA 1
ATOM 1560 C C . GLY A 1 206 ? 18.880 -27.192 21.538 1.00 81.25 206 GLY A C 1
ATOM 1561 O O . GLY A 1 206 ? 19.558 -27.195 20.516 1.00 81.25 206 GLY A O 1
ATOM 1562 N N . SER A 1 207 ? 17.563 -26.978 21.516 1.00 85.75 207 SER A N 1
ATOM 1563 C CA . SER A 1 207 ? 16.875 -26.425 20.338 1.00 85.75 207 SER A CA 1
ATOM 1564 C C . SER A 1 207 ? 17.195 -24.928 20.205 1.00 85.75 207 SER A C 1
ATOM 1566 O O . SER A 1 207 ? 17.621 -24.302 21.172 1.00 85.75 207 SER A O 1
ATOM 1568 N N . PHE A 1 208 ? 16.987 -24.318 19.039 1.00 88.38 208 PHE A N 1
ATOM 1569 C CA . PHE A 1 208 ? 17.235 -22.883 18.843 1.00 88.38 208 PHE A CA 1
ATOM 1570 C C . PHE A 1 208 ? 16.325 -22.329 17.753 1.00 88.38 208 PHE A C 1
ATOM 1572 O O . PHE A 1 208 ? 16.206 -22.943 16.697 1.00 88.38 208 PHE A O 1
ATOM 1579 N N . LYS A 1 209 ? 15.678 -21.190 18.009 1.00 91.56 209 LYS A N 1
ATOM 1580 C CA . LYS A 1 209 ? 14.772 -20.559 17.047 1.00 91.56 209 LYS A CA 1
ATOM 1581 C C . LYS A 1 209 ? 15.200 -19.142 16.714 1.00 91.56 209 LYS A C 1
ATOM 1583 O O . LYS A 1 209 ? 15.498 -18.368 17.621 1.00 91.56 209 LYS A O 1
ATOM 1588 N N . VAL A 1 210 ? 15.137 -18.779 15.439 1.00 91.12 210 VAL A N 1
ATOM 1589 C CA . VAL A 1 210 ? 15.257 -17.387 14.988 1.00 91.12 210 VAL A CA 1
ATOM 1590 C C . VAL A 1 210 ? 13.958 -16.990 14.300 1.00 91.12 210 VAL A C 1
ATOM 1592 O O . VAL A 1 210 ? 13.605 -17.538 13.258 1.00 91.12 210 VAL A O 1
ATOM 1595 N N . LYS A 1 211 ? 13.237 -16.038 14.892 1.00 81.25 211 LYS A N 1
ATOM 1596 C CA . LYS A 1 211 ? 11.999 -15.466 14.360 1.00 81.25 211 LYS A CA 1
ATOM 1597 C C . LYS A 1 211 ? 12.273 -14.075 13.804 1.00 81.25 211 LYS A C 1
ATOM 1599 O O . LYS A 1 211 ? 12.780 -13.219 14.522 1.00 81.25 211 LYS A O 1
ATOM 1604 N N . GLN A 1 212 ? 11.895 -13.862 12.550 1.00 73.94 212 GLN A N 1
ATOM 1605 C CA . GLN A 1 212 ? 12.043 -12.600 11.828 1.00 73.94 212 GLN A CA 1
ATOM 1606 C C . GLN A 1 212 ? 10.662 -12.031 11.475 1.00 73.94 212 GLN A C 1
ATOM 1608 O O . GLN A 1 212 ? 9.748 -12.789 11.141 1.00 73.94 212 GLN A O 1
ATOM 1613 N N . ASN A 1 213 ? 10.519 -10.708 11.545 1.00 69.38 213 ASN A N 1
ATOM 1614 C CA . ASN A 1 213 ? 9.418 -9.964 10.928 1.00 69.38 213 ASN A CA 1
ATOM 1615 C C . ASN A 1 213 ? 9.593 -9.904 9.394 1.00 69.38 213 ASN A C 1
ATOM 1617 O O . ASN A 1 213 ? 10.695 -10.127 8.894 1.00 69.38 213 ASN A O 1
ATOM 1621 N N . ALA A 1 214 ? 8.527 -9.565 8.656 1.00 51.00 214 ALA A N 1
ATOM 1622 C CA . ALA A 1 214 ? 8.505 -9.584 7.185 1.00 51.00 214 ALA A CA 1
ATOM 1623 C C . ALA A 1 214 ? 9.583 -8.703 6.515 1.00 51.00 214 ALA A C 1
ATOM 1625 O O . ALA A 1 214 ? 10.127 -9.108 5.495 1.00 51.00 214 ALA A O 1
ATOM 1626 N N . ASP A 1 215 ? 9.937 -7.571 7.134 1.00 59.12 215 ASP A N 1
ATOM 1627 C CA . ASP A 1 215 ? 10.945 -6.617 6.635 1.00 59.12 215 ASP A CA 1
ATOM 1628 C C . ASP A 1 215 ? 12.266 -6.663 7.428 1.00 59.12 215 ASP A C 1
ATOM 1630 O O . ASP A 1 215 ? 13.035 -5.704 7.431 1.00 59.12 215 ASP A O 1
ATOM 1634 N N . SER A 1 216 ? 12.511 -7.739 8.181 1.00 76.44 216 SER A N 1
ATOM 1635 C CA . SER A 1 216 ? 13.725 -7.886 8.991 1.00 76.44 216 SER A CA 1
ATOM 1636 C C . SER A 1 216 ? 14.657 -8.936 8.407 1.00 76.44 216 SER A C 1
ATOM 1638 O O . SER A 1 216 ? 14.196 -9.911 7.817 1.00 76.44 216 SER A O 1
ATOM 1640 N N . ARG A 1 217 ? 15.962 -8.753 8.609 1.00 86.94 217 ARG A N 1
ATOM 1641 C CA . ARG A 1 217 ? 16.994 -9.689 8.166 1.00 86.94 217 ARG A CA 1
ATOM 1642 C C . ARG A 1 217 ? 17.903 -10.066 9.321 1.00 86.94 217 ARG A C 1
ATOM 1644 O O . ARG A 1 217 ? 18.466 -9.196 9.977 1.00 86.94 217 ARG A O 1
ATOM 1651 N N . PHE A 1 218 ? 18.104 -11.363 9.532 1.00 94.25 218 PHE A N 1
ATOM 1652 C CA . PHE A 1 218 ? 19.093 -11.872 10.482 1.00 94.25 218 PHE A CA 1
ATOM 1653 C C . PHE A 1 218 ? 20.298 -12.478 9.760 1.00 94.25 218 PHE A C 1
ATOM 1655 O O . PHE A 1 218 ? 20.144 -13.430 8.993 1.00 94.25 218 PHE A O 1
ATOM 1662 N N . THR A 1 219 ? 21.494 -11.969 10.056 1.00 95.75 219 THR A N 1
ATOM 1663 C CA . THR A 1 219 ? 22.761 -12.475 9.514 1.00 95.75 219 THR A CA 1
ATOM 1664 C C . THR A 1 219 ? 23.719 -12.799 10.649 1.00 95.75 219 THR A C 1
ATOM 1666 O O . THR A 1 219 ? 24.147 -11.905 11.374 1.00 95.75 219 THR A O 1
ATOM 1669 N N . MET A 1 220 ? 24.086 -14.071 10.807 1.00 96.88 220 MET A N 1
ATOM 1670 C CA . MET A 1 220 ? 25.046 -14.513 11.819 1.00 96.88 220 MET A CA 1
ATOM 1671 C C . MET A 1 220 ? 26.403 -14.827 11.185 1.00 96.88 220 MET A C 1
ATOM 1673 O O . MET A 1 220 ? 26.489 -15.660 10.286 1.00 96.88 220 MET A O 1
ATOM 1677 N N . ILE A 1 221 ? 27.466 -14.187 11.680 1.00 97.00 221 ILE A N 1
ATOM 1678 C CA . ILE A 1 221 ? 28.847 -14.345 11.204 1.00 97.00 221 ILE A CA 1
ATOM 1679 C C . ILE A 1 221 ? 29.709 -14.895 12.342 1.00 97.00 221 ILE A C 1
ATOM 1681 O O . ILE A 1 221 ? 30.027 -14.193 13.303 1.00 97.00 221 ILE A O 1
ATOM 1685 N N . ALA A 1 222 ? 30.121 -16.155 12.232 1.00 96.94 222 ALA A N 1
ATOM 1686 C CA . ALA A 1 222 ? 31.047 -16.783 13.164 1.00 96.94 222 ALA A CA 1
ATOM 1687 C C . ALA A 1 222 ? 32.489 -16.732 12.639 1.00 96.94 222 ALA A C 1
ATOM 1689 O O . ALA A 1 222 ? 32.787 -17.177 11.530 1.00 96.94 222 ALA A O 1
ATOM 1690 N N . TYR A 1 223 ? 33.412 -16.274 13.482 1.00 96.12 223 TYR A N 1
ATOM 1691 C CA . TYR A 1 223 ? 34.854 -16.259 13.202 1.00 96.12 223 TYR A CA 1
ATOM 1692 C C . TYR A 1 223 ? 35.500 -17.648 13.375 1.00 96.12 223 TYR A C 1
ATOM 1694 O O . TYR A 1 223 ? 36.694 -17.813 13.150 1.00 96.12 223 TYR A O 1
ATOM 1702 N N . ASN A 1 224 ? 34.727 -18.650 13.807 1.00 95.88 224 ASN A N 1
ATOM 1703 C CA . ASN A 1 224 ? 35.162 -20.021 14.085 1.00 95.88 224 ASN A CA 1
ATOM 1704 C C . ASN A 1 224 ? 34.055 -21.032 13.696 1.00 95.88 224 ASN A C 1
ATOM 1706 O O . ASN A 1 224 ? 33.216 -20.737 12.850 1.00 95.88 224 ASN A O 1
ATOM 1710 N N . ASN A 1 225 ? 34.072 -22.248 14.259 1.00 96.19 225 ASN A N 1
ATOM 1711 C CA . ASN A 1 225 ? 33.117 -23.317 13.936 1.00 96.19 225 ASN A CA 1
ATOM 1712 C C . ASN A 1 225 ? 31.737 -23.108 14.586 1.00 96.19 225 ASN A C 1
ATOM 1714 O O . ASN A 1 225 ? 31.644 -22.558 15.685 1.00 96.19 225 ASN A O 1
ATOM 1718 N N . ILE A 1 226 ? 30.691 -23.657 13.966 1.00 96.00 226 ILE A N 1
ATOM 1719 C CA . ILE A 1 226 ? 29.326 -23.730 14.501 1.00 96.00 226 ILE A CA 1
ATOM 1720 C C . ILE A 1 226 ? 28.874 -25.192 14.486 1.00 96.00 226 ILE A C 1
ATOM 1722 O O . ILE A 1 226 ? 28.826 -25.813 13.426 1.00 96.00 226 ILE A O 1
ATOM 1726 N N . ASN A 1 227 ? 28.515 -25.735 15.650 1.00 94.50 227 ASN A N 1
ATOM 1727 C CA . ASN A 1 227 ? 27.996 -27.099 15.759 1.00 94.50 227 ASN A CA 1
ATOM 1728 C C . ASN A 1 227 ? 26.576 -27.099 16.335 1.00 94.50 227 ASN A C 1
ATOM 1730 O O . ASN A 1 227 ? 26.364 -26.667 17.473 1.00 94.50 227 ASN A O 1
ATOM 1734 N N . PHE A 1 228 ? 25.626 -27.638 15.572 1.00 92.50 228 PHE A N 1
ATOM 1735 C CA . PHE A 1 228 ? 24.259 -27.909 16.007 1.00 92.50 228 PHE A CA 1
ATOM 1736 C C . PHE A 1 228 ? 24.141 -29.372 16.439 1.00 92.50 228 PHE A C 1
ATOM 1738 O O . PHE A 1 228 ? 23.959 -30.274 15.624 1.00 92.50 228 PHE A O 1
ATOM 1745 N N . ASN A 1 229 ? 24.282 -29.604 17.745 1.00 85.88 229 ASN A N 1
ATOM 1746 C CA . ASN A 1 229 ? 24.442 -30.932 18.336 1.00 85.88 229 ASN A CA 1
ATOM 1747 C C . ASN A 1 229 ? 23.107 -31.599 18.726 1.00 85.88 229 ASN A C 1
ATOM 1749 O O . ASN A 1 229 ? 23.123 -32.709 19.254 1.00 85.88 229 ASN A O 1
ATOM 1753 N N . ASN A 1 230 ? 21.957 -30.948 18.521 1.00 83.06 230 ASN A N 1
ATOM 1754 C CA . ASN A 1 230 ? 20.644 -31.422 18.978 1.00 83.06 230 ASN A CA 1
ATOM 1755 C C . ASN A 1 230 ? 19.521 -31.065 17.981 1.00 83.06 230 ASN A C 1
ATOM 1757 O O . ASN A 1 230 ? 19.744 -30.297 17.052 1.00 83.06 230 ASN A O 1
ATOM 1761 N N . SER A 1 231 ? 18.328 -31.638 18.167 1.00 78.62 231 SER A N 1
ATOM 1762 C CA . SER A 1 231 ? 17.159 -31.454 17.295 1.00 78.62 231 SER A CA 1
ATOM 1763 C C . SER A 1 231 ? 16.327 -30.207 17.608 1.00 78.62 231 SER A C 1
ATOM 1765 O O . SER A 1 231 ? 16.356 -29.681 18.725 1.00 78.62 231 SER A O 1
ATOM 1767 N N . GLY A 1 232 ? 15.500 -29.786 16.646 1.00 74.81 232 GLY A N 1
ATOM 1768 C CA . GLY A 1 232 ? 14.542 -28.690 16.828 1.00 74.81 232 GLY A CA 1
ATOM 1769 C C . GLY A 1 232 ? 15.152 -27.300 16.659 1.00 74.81 232 GLY A C 1
ATOM 1770 O O . GLY A 1 232 ? 14.660 -26.337 17.250 1.00 74.81 232 GLY A O 1
ATOM 1771 N N . VAL A 1 233 ? 16.238 -27.197 15.891 1.00 83.88 233 VAL A N 1
ATOM 1772 C CA . VAL A 1 233 ? 16.691 -25.912 15.357 1.00 83.88 233 VAL A CA 1
ATOM 1773 C C . VAL A 1 233 ? 15.730 -25.497 14.242 1.00 83.88 233 VAL A C 1
ATOM 1775 O O . VAL A 1 233 ? 15.458 -26.295 13.350 1.00 83.88 233 VAL A O 1
ATOM 1778 N N . ASP A 1 234 ? 15.206 -24.279 14.352 1.00 82.44 234 ASP A N 1
ATOM 1779 C CA . ASP A 1 234 ? 14.347 -23.592 13.382 1.00 82.44 234 ASP A CA 1
ATOM 1780 C C . ASP A 1 234 ? 14.993 -22.228 13.121 1.00 82.44 234 ASP A C 1
ATOM 1782 O O . ASP A 1 234 ? 14.753 -21.238 13.823 1.00 82.44 234 ASP A O 1
ATOM 1786 N N . PHE A 1 235 ? 15.955 -22.227 12.203 1.00 87.56 235 PHE A N 1
ATOM 1787 C CA . PHE A 1 235 ? 16.776 -21.060 11.908 1.00 87.56 235 PHE A CA 1
ATOM 1788 C C . PHE A 1 235 ? 16.292 -20.413 10.617 1.00 87.56 235 PHE A C 1
ATOM 1790 O O . PHE A 1 235 ? 16.423 -21.011 9.553 1.00 87.56 235 PHE A O 1
ATOM 1797 N N . ASN A 1 236 ? 15.789 -19.184 10.705 1.00 84.88 236 ASN A N 1
ATOM 1798 C CA . ASN A 1 236 ? 15.565 -18.332 9.544 1.00 84.88 236 ASN A CA 1
ATOM 1799 C C . ASN A 1 236 ? 16.703 -17.301 9.466 1.00 84.88 236 ASN A C 1
ATOM 1801 O O . ASN A 1 236 ? 16.938 -16.625 10.473 1.00 84.88 236 ASN A O 1
ATOM 1805 N N . GLY A 1 237 ? 17.394 -17.158 8.328 1.00 89.25 237 GLY A N 1
ATOM 1806 C CA . GLY A 1 237 ? 18.401 -16.104 8.097 1.00 89.25 237 GLY A CA 1
ATOM 1807 C C . GLY A 1 237 ? 19.653 -16.531 7.321 1.00 89.25 237 GLY A C 1
ATOM 1808 O O . GLY A 1 237 ? 19.730 -17.627 6.771 1.00 89.25 237 GLY A O 1
ATOM 1809 N N . TYR A 1 238 ? 20.660 -15.657 7.295 1.00 94.50 238 TYR A N 1
ATOM 1810 C CA . TYR A 1 238 ? 21.957 -15.899 6.654 1.00 94.50 238 TYR A CA 1
ATOM 1811 C C . TYR A 1 238 ? 22.982 -16.380 7.680 1.00 94.50 238 TYR A C 1
ATOM 1813 O O . TYR A 1 238 ? 23.124 -15.789 8.754 1.00 94.50 238 TYR A O 1
ATOM 1821 N N . LEU A 1 239 ? 23.718 -17.442 7.356 1.00 95.88 239 LEU A N 1
ATOM 1822 C CA . LEU A 1 239 ? 24.678 -18.059 8.266 1.00 95.88 239 LEU A CA 1
ATOM 1823 C C . LEU A 1 239 ? 26.061 -18.174 7.627 1.00 95.88 239 LEU A C 1
ATOM 1825 O O . LEU A 1 239 ? 26.260 -18.962 6.707 1.00 95.88 239 LEU A O 1
ATOM 1829 N N . TYR A 1 240 ? 27.031 -17.432 8.151 1.00 97.25 240 TYR A N 1
ATOM 1830 C CA . TYR A 1 240 ? 28.428 -17.504 7.737 1.00 97.25 240 TYR A CA 1
ATOM 1831 C C . TYR A 1 240 ? 29.295 -18.076 8.858 1.00 97.25 240 TYR A C 1
ATOM 1833 O O . TYR A 1 240 ? 29.221 -17.621 10.000 1.00 97.25 240 TYR A O 1
ATOM 1841 N N . ALA A 1 241 ? 30.185 -19.012 8.532 1.00 96.44 241 ALA A N 1
ATOM 1842 C CA . ALA A 1 241 ? 31.268 -19.416 9.423 1.00 96.44 241 ALA A CA 1
ATOM 1843 C C . ALA A 1 241 ? 32.604 -19.427 8.684 1.00 96.44 241 ALA A C 1
ATOM 1845 O O . ALA A 1 241 ? 32.744 -20.078 7.646 1.00 96.44 241 ALA A O 1
ATOM 1846 N N . ASP A 1 242 ? 33.625 -18.785 9.257 1.00 93.56 242 ASP A N 1
ATOM 1847 C CA . ASP A 1 242 ? 34.993 -18.925 8.750 1.00 93.56 242 ASP A CA 1
ATOM 1848 C C . ASP A 1 242 ? 35.498 -20.368 8.889 1.00 93.56 242 ASP A C 1
ATOM 1850 O O . ASP A 1 242 ? 36.273 -20.844 8.060 1.00 93.56 242 ASP A O 1
ATOM 1854 N N . GLY A 1 243 ? 35.025 -21.082 9.916 1.00 92.00 243 GLY A N 1
ATOM 1855 C CA . GLY A 1 243 ? 35.299 -22.497 10.156 1.00 92.00 243 GLY A CA 1
ATOM 1856 C C . GLY A 1 243 ? 34.255 -23.443 9.554 1.00 92.00 243 GLY A C 1
ATOM 1857 O O . GLY A 1 243 ? 33.691 -23.213 8.486 1.00 92.00 243 GLY A O 1
ATOM 1858 N N . ASN A 1 244 ? 34.018 -24.550 10.251 1.00 93.75 244 ASN A N 1
ATOM 1859 C CA . ASN A 1 244 ? 33.080 -25.592 9.847 1.00 93.75 244 ASN A CA 1
ATOM 1860 C C . ASN A 1 244 ? 31.677 -25.317 10.405 1.00 93.75 244 ASN A C 1
ATOM 1862 O O . ASN A 1 244 ? 31.551 -24.897 11.557 1.00 93.75 244 ASN A O 1
ATOM 1866 N N . ILE A 1 245 ? 30.644 -25.642 9.630 1.00 96.75 245 ILE A N 1
ATOM 1867 C CA . ILE A 1 245 ? 29.254 -25.724 10.086 1.00 96.75 245 ILE A CA 1
ATOM 1868 C C . ILE A 1 245 ? 28.827 -27.188 10.060 1.00 96.75 245 ILE A C 1
ATOM 1870 O O . ILE A 1 245 ? 28.947 -27.862 9.036 1.00 96.75 245 ILE A O 1
ATOM 1874 N N . VAL A 1 246 ? 28.336 -27.673 11.196 1.00 95.38 246 VAL A N 1
ATOM 1875 C CA . VAL A 1 246 ? 27.876 -29.051 11.373 1.00 95.38 246 VAL A CA 1
ATOM 1876 C C . VAL A 1 246 ? 26.416 -29.037 11.815 1.00 95.38 246 VAL A C 1
ATOM 1878 O O . VAL A 1 246 ? 26.100 -28.477 12.865 1.00 95.38 246 VAL A O 1
ATOM 1881 N N . ILE A 1 247 ? 25.537 -29.639 11.009 1.00 94.25 247 ILE A N 1
ATOM 1882 C CA . ILE A 1 247 ? 24.087 -29.695 11.222 1.00 94.25 247 ILE A CA 1
ATOM 1883 C C . ILE A 1 247 ? 23.640 -31.153 11.327 1.00 94.25 247 ILE A C 1
ATOM 1885 O O . ILE A 1 247 ? 23.651 -31.896 10.343 1.00 94.25 247 ILE A O 1
ATOM 1889 N N . HIS A 1 248 ? 23.202 -31.548 12.519 1.00 85.88 248 HIS A N 1
ATOM 1890 C CA . HIS A 1 248 ? 22.742 -32.903 12.817 1.00 85.88 248 HIS A CA 1
ATOM 1891 C C . HIS A 1 248 ? 21.324 -32.894 13.424 1.00 85.88 248 HIS A C 1
ATOM 1893 O O . HIS A 1 248 ? 20.754 -31.847 13.739 1.00 85.88 248 HIS A O 1
ATOM 1899 N N . ASN A 1 249 ? 20.772 -34.092 13.629 1.00 84.44 249 ASN A N 1
ATOM 1900 C CA . ASN A 1 249 ? 19.554 -34.374 14.400 1.00 84.44 249 ASN A CA 1
ATOM 1901 C C . ASN A 1 249 ? 18.244 -33.701 13.925 1.00 84.44 249 ASN A C 1
ATOM 1903 O O . ASN A 1 249 ? 17.552 -33.095 14.737 1.00 84.44 249 ASN A O 1
ATOM 1907 N N . LYS A 1 250 ? 17.816 -33.866 12.665 1.00 85.00 250 LYS A N 1
ATOM 1908 C CA . LYS A 1 250 ? 16.509 -33.370 12.162 1.00 85.00 250 LYS A CA 1
ATOM 1909 C C . LYS A 1 250 ? 16.299 -31.864 12.365 1.00 85.00 250 LYS A C 1
ATOM 1911 O O . LYS A 1 250 ? 15.237 -31.427 12.809 1.00 85.00 250 LYS A O 1
ATOM 1916 N N . SER A 1 251 ? 17.340 -31.085 12.116 1.00 85.06 251 SER A N 1
ATOM 1917 C CA . SER A 1 251 ? 17.266 -29.627 12.195 1.00 85.06 251 SER A CA 1
ATOM 1918 C C . SER A 1 251 ? 16.733 -29.039 10.888 1.00 85.06 251 SER A C 1
ATOM 1920 O O . SER A 1 251 ? 17.065 -29.551 9.819 1.00 85.06 251 SER A O 1
ATOM 1922 N N . GLU A 1 252 ? 15.945 -27.967 10.972 1.00 86.25 252 GLU A N 1
ATOM 1923 C CA . GLU A 1 252 ? 15.408 -27.248 9.813 1.00 86.25 252 GLU A CA 1
ATOM 1924 C C . GLU A 1 252 ? 16.017 -25.843 9.726 1.00 86.25 252 GLU A C 1
ATOM 1926 O O . GLU A 1 252 ? 15.950 -25.039 10.660 1.00 86.25 252 GLU A O 1
ATOM 1931 N N . PHE A 1 253 ? 16.621 -25.546 8.580 1.00 89.44 253 PHE A N 1
ATOM 1932 C CA . PHE A 1 253 ? 17.180 -24.239 8.254 1.00 89.44 253 PHE A CA 1
ATOM 1933 C C . PHE A 1 253 ? 16.419 -23.652 7.068 1.00 89.44 253 PHE A C 1
ATOM 1935 O O . PHE A 1 253 ? 16.117 -24.362 6.113 1.00 89.44 253 PHE A O 1
ATOM 1942 N N . TYR A 1 254 ? 16.128 -22.358 7.130 1.00 84.44 254 TYR A N 1
ATOM 1943 C CA . TYR A 1 254 ? 15.496 -21.576 6.075 1.00 84.44 254 TYR A CA 1
ATOM 1944 C C . TYR A 1 254 ? 16.376 -20.352 5.803 1.00 84.44 254 TYR A C 1
ATOM 1946 O O . TYR A 1 254 ? 16.444 -19.432 6.616 1.00 84.44 254 TYR A O 1
ATOM 1954 N N . GLY A 1 255 ? 17.093 -20.348 4.685 1.00 85.88 255 GLY A N 1
ATOM 1955 C CA . GLY A 1 255 ? 18.012 -19.269 4.332 1.00 85.88 255 GLY A CA 1
ATOM 1956 C C . GLY A 1 255 ? 19.277 -19.763 3.646 1.00 85.88 255 GLY A C 1
ATOM 1957 O O . GLY A 1 255 ? 19.292 -20.840 3.057 1.00 85.88 255 GLY A O 1
ATOM 1958 N N . ARG A 1 256 ? 20.346 -18.962 3.704 1.00 92.00 256 ARG A N 1
ATOM 1959 C CA . ARG A 1 256 ? 21.585 -19.229 2.957 1.00 92.00 256 ARG A CA 1
ATOM 1960 C C . ARG A 1 256 ? 22.780 -19.437 3.875 1.00 92.00 256 ARG A C 1
ATOM 1962 O O . ARG A 1 256 ? 22.966 -18.691 4.839 1.00 92.00 256 ARG A O 1
ATOM 1969 N N . ILE A 1 257 ? 23.601 -20.443 3.566 1.00 96.56 257 ILE A N 1
ATOM 1970 C CA . ILE A 1 257 ? 24.729 -20.858 4.413 1.00 96.56 257 ILE A CA 1
ATOM 1971 C C . ILE A 1 257 ? 26.059 -20.806 3.656 1.00 96.56 257 ILE A C 1
ATOM 1973 O O . ILE A 1 257 ? 26.249 -21.500 2.660 1.00 96.56 257 ILE A O 1
ATOM 1977 N N . THR A 1 258 ? 27.023 -20.071 4.205 1.00 97.00 258 THR A N 1
ATOM 1978 C CA . THR A 1 258 ? 28.404 -19.994 3.709 1.00 97.00 258 THR A CA 1
ATOM 1979 C C . THR A 1 258 ? 29.363 -20.542 4.755 1.00 97.00 258 THR A C 1
ATOM 1981 O O . THR A 1 258 ? 29.448 -20.023 5.868 1.00 97.00 258 THR A O 1
ATOM 1984 N N . ALA A 1 259 ? 30.099 -21.602 4.424 1.00 95.56 259 ALA A N 1
ATOM 1985 C CA . ALA A 1 259 ? 30.951 -22.295 5.392 1.00 95.56 259 ALA A CA 1
ATOM 1986 C C . ALA A 1 259 ? 32.327 -22.646 4.824 1.00 95.56 259 ALA A C 1
ATOM 1988 O O . ALA A 1 259 ? 32.477 -22.942 3.642 1.00 95.56 259 ALA A O 1
ATOM 1989 N N . GLY A 1 260 ? 33.342 -22.720 5.685 1.00 92.00 260 GLY A N 1
ATOM 1990 C CA . GLY A 1 260 ? 34.627 -23.309 5.306 1.00 92.00 260 GLY A CA 1
ATOM 1991 C C . GLY A 1 260 ? 34.520 -24.804 4.989 1.00 92.00 260 GLY A C 1
ATOM 1992 O O . GLY A 1 260 ? 35.199 -25.300 4.090 1.00 92.00 260 GLY A O 1
ATOM 1993 N N . LYS A 1 261 ? 33.648 -25.505 5.719 1.00 93.62 261 LYS A N 1
ATOM 1994 C CA . LYS A 1 261 ? 33.178 -26.876 5.470 1.00 93.62 261 LYS A CA 1
ATOM 1995 C C . LYS A 1 261 ? 31.737 -26.980 5.973 1.00 93.62 261 LYS A C 1
ATOM 1997 O O . LYS A 1 261 ? 31.476 -26.546 7.093 1.00 93.62 261 LYS A O 1
ATOM 2002 N N . LEU A 1 262 ? 30.846 -27.596 5.201 1.00 96.44 262 LEU A N 1
ATOM 2003 C CA . LEU A 1 262 ? 29.469 -27.889 5.602 1.00 96.44 262 LEU A CA 1
ATOM 2004 C C . LEU A 1 262 ? 29.262 -29.402 5.746 1.00 96.44 262 LEU A C 1
ATOM 2006 O O . LEU A 1 262 ? 29.570 -30.172 4.834 1.00 96.44 262 LEU A O 1
ATOM 2010 N N . GLU A 1 263 ? 28.737 -29.827 6.892 1.00 95.75 263 GLU A N 1
ATOM 2011 C CA . GLU A 1 263 ? 28.372 -31.218 7.168 1.00 95.75 263 GLU A CA 1
ATOM 2012 C C . GLU A 1 263 ? 26.906 -31.327 7.604 1.00 95.75 263 GLU A C 1
ATOM 2014 O O . GLU A 1 263 ? 26.499 -30.655 8.549 1.00 95.75 263 GLU A O 1
ATOM 2019 N N . ILE A 1 264 ? 26.130 -32.180 6.925 1.00 94.88 264 ILE A N 1
ATOM 2020 C CA . ILE A 1 264 ? 24.691 -32.383 7.156 1.00 94.88 264 ILE A CA 1
ATOM 2021 C C . ILE A 1 264 ? 24.395 -33.878 7.367 1.00 94.88 264 ILE A C 1
ATOM 2023 O O . ILE A 1 264 ? 24.753 -34.726 6.537 1.00 94.88 264 ILE A O 1
ATOM 2027 N N . SER A 1 265 ? 23.695 -34.221 8.450 1.00 90.38 265 SER A N 1
ATOM 2028 C CA . SER A 1 265 ? 23.222 -35.593 8.700 1.00 90.38 265 SER A CA 1
ATOM 2029 C C . SER A 1 265 ? 21.870 -35.665 9.420 1.00 90.38 265 SER A C 1
ATOM 2031 O O . SER A 1 265 ? 21.253 -34.654 9.765 1.00 90.38 265 SER A O 1
ATOM 2033 N N . ASP A 1 266 ? 21.413 -36.903 9.633 1.00 88.19 266 ASP A N 1
ATOM 2034 C CA . ASP A 1 266 ? 20.263 -37.283 10.462 1.00 88.19 266 ASP A CA 1
ATOM 2035 C C . ASP A 1 266 ? 18.933 -36.606 10.101 1.00 88.19 266 ASP A C 1
ATOM 2037 O O . ASP A 1 266 ? 18.203 -36.138 10.968 1.00 88.19 266 ASP A O 1
ATOM 2041 N N . GLN A 1 267 ? 18.602 -36.607 8.812 1.00 86.31 267 GLN A N 1
ATOM 2042 C CA . GLN A 1 267 ? 17.398 -36.038 8.195 1.00 86.31 267 GLN A CA 1
ATOM 2043 C C . GLN A 1 267 ? 17.247 -34.525 8.399 1.00 86.31 267 GLN A C 1
ATOM 2045 O O . GLN A 1 267 ? 16.131 -34.014 8.381 1.00 86.31 267 GLN A O 1
ATOM 2050 N N . SER A 1 268 ? 18.352 -33.813 8.621 1.00 89.94 268 SER A N 1
ATOM 2051 C CA . SER A 1 268 ? 18.331 -32.351 8.664 1.00 89.94 268 SER A CA 1
ATOM 2052 C C . SER A 1 268 ? 18.115 -31.777 7.265 1.00 89.94 268 SER A C 1
ATOM 2054 O O . SER A 1 268 ? 18.607 -32.337 6.279 1.00 89.94 268 SER A O 1
ATOM 2056 N N . VAL A 1 269 ? 17.392 -30.663 7.192 1.00 90.06 269 VAL A N 1
ATOM 2057 C CA . VAL A 1 269 ? 16.997 -30.018 5.940 1.00 90.06 269 VAL A CA 1
ATOM 2058 C C . VAL A 1 269 ? 17.447 -28.562 5.950 1.00 90.06 269 VAL A C 1
ATOM 2060 O O . VAL A 1 269 ? 17.222 -27.841 6.921 1.00 90.06 269 VAL A O 1
ATOM 2063 N N . ILE A 1 270 ? 18.067 -28.132 4.856 1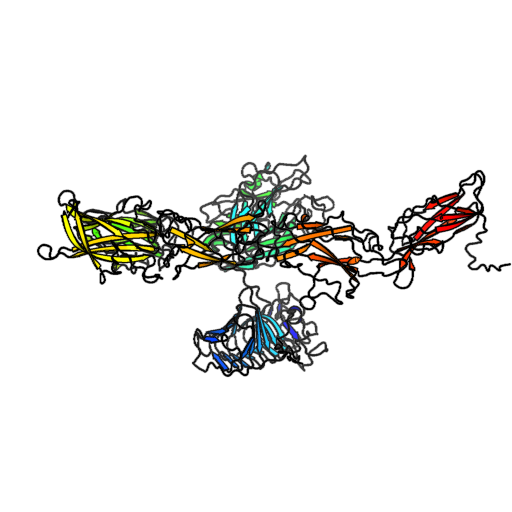.00 93.06 270 ILE A N 1
ATOM 2064 C CA . ILE A 1 270 ? 18.274 -26.722 4.534 1.00 93.06 270 ILE A CA 1
ATOM 2065 C C . ILE A 1 270 ? 17.326 -26.393 3.392 1.00 93.06 270 ILE A C 1
ATOM 2067 O O . ILE A 1 270 ? 17.353 -27.048 2.358 1.00 93.06 270 ILE A O 1
ATOM 2071 N N . ASN A 1 271 ? 16.494 -25.389 3.573 1.00 86.06 271 ASN A N 1
ATOM 2072 C CA . ASN A 1 271 ? 15.678 -24.800 2.530 1.00 86.06 271 ASN A CA 1
ATOM 2073 C C . ASN A 1 271 ? 16.264 -23.427 2.197 1.00 86.06 271 ASN A C 1
ATOM 2075 O O . ASN A 1 271 ? 16.798 -22.764 3.092 1.00 86.06 271 ASN A O 1
ATOM 2079 N N . ASP A 1 272 ? 16.128 -22.976 0.951 1.00 77.69 272 ASP A N 1
ATOM 2080 C CA . ASP A 1 272 ? 16.348 -21.564 0.619 1.00 77.69 272 ASP A CA 1
ATOM 2081 C C . ASP A 1 272 ? 15.425 -20.665 1.465 1.00 77.69 272 ASP A C 1
ATOM 2083 O O . ASP A 1 272 ? 14.575 -21.140 2.233 1.00 77.69 272 ASP A O 1
ATOM 2087 N N . ILE A 1 273 ? 15.630 -19.352 1.375 1.00 59.88 273 ILE A N 1
ATOM 2088 C CA . ILE A 1 273 ? 14.910 -18.364 2.174 1.00 59.88 273 ILE A CA 1
ATOM 2089 C C . ILE A 1 273 ? 13.409 -18.651 2.102 1.00 59.88 273 ILE A C 1
ATOM 2091 O O . ILE A 1 273 ? 12.780 -18.615 1.044 1.00 59.88 273 ILE A O 1
ATOM 2095 N N . LYS A 1 274 ? 12.825 -18.922 3.272 1.00 44.22 274 LYS A N 1
ATOM 2096 C CA . LYS A 1 274 ? 11.381 -18.922 3.454 1.00 44.22 274 LYS A CA 1
ATOM 2097 C C . LYS A 1 274 ? 10.923 -17.503 3.161 1.00 44.22 274 LYS A C 1
ATOM 2099 O O . LYS A 1 274 ? 11.084 -16.635 4.020 1.00 44.22 274 LYS A O 1
ATOM 2104 N N . ASN A 1 275 ? 10.384 -17.268 1.962 1.00 41.78 275 ASN A N 1
ATOM 2105 C CA . ASN A 1 275 ? 9.636 -16.046 1.689 1.00 41.78 275 ASN A CA 1
ATOM 2106 C C . ASN A 1 275 ? 8.688 -15.846 2.877 1.00 41.78 275 ASN A C 1
ATOM 2108 O O . ASN A 1 275 ? 8.011 -16.815 3.258 1.00 41.78 275 ASN A O 1
ATOM 2112 N N . PRO A 1 276 ? 8.695 -14.669 3.532 1.00 38.62 276 PRO A N 1
ATOM 2113 C CA . PRO A 1 276 ? 7.799 -14.430 4.648 1.00 38.62 276 PRO A CA 1
ATOM 2114 C C . PRO A 1 276 ? 6.399 -14.806 4.179 1.00 38.62 276 PRO A C 1
ATOM 2116 O O . PRO A 1 276 ? 5.991 -14.422 3.085 1.00 38.62 276 PRO A O 1
ATOM 2119 N N . THR A 1 277 ? 5.711 -15.643 4.959 1.00 40.53 277 THR A N 1
ATOM 2120 C CA . THR A 1 277 ? 4.336 -16.045 4.668 1.00 40.53 277 THR A CA 1
ATOM 2121 C C . THR A 1 277 ? 3.526 -14.770 4.513 1.00 40.53 277 THR A C 1
ATOM 2123 O O . THR A 1 277 ? 3.215 -14.116 5.511 1.00 40.53 277 THR A O 1
ATOM 2126 N N . THR A 1 278 ? 3.239 -14.390 3.271 1.00 51.62 278 THR A N 1
ATOM 2127 C CA . THR A 1 278 ? 2.279 -13.347 2.958 1.00 51.62 278 THR A CA 1
ATOM 2128 C C . THR A 1 278 ? 0.967 -13.819 3.578 1.00 51.62 278 THR A C 1
ATOM 2130 O O . THR A 1 278 ? 0.528 -14.932 3.271 1.00 51.62 278 THR A O 1
ATOM 2133 N N . PRO A 1 279 ? 0.379 -13.069 4.529 1.00 64.12 279 PRO A N 1
ATOM 2134 C CA . PRO A 1 279 ? -0.835 -13.510 5.198 1.00 64.12 279 PRO A CA 1
ATOM 2135 C C . PRO A 1 279 ? -1.881 -13.919 4.160 1.00 64.12 279 PRO A C 1
ATOM 2137 O O . PRO A 1 279 ? -2.158 -13.154 3.228 1.00 64.12 279 PRO A O 1
ATOM 2140 N N . PHE A 1 280 ? -2.415 -15.138 4.295 1.00 77.12 280 PHE A N 1
ATOM 2141 C CA . PHE A 1 280 ? -3.460 -15.619 3.402 1.00 77.12 280 PHE A CA 1
ATOM 2142 C C . PHE A 1 280 ? -4.636 -14.652 3.479 1.00 77.12 280 PHE A C 1
ATOM 2144 O O . PHE A 1 280 ? -5.240 -14.467 4.534 1.00 77.12 280 PHE A O 1
ATOM 2151 N N . HIS A 1 281 ? -4.917 -14.016 2.352 1.00 83.75 281 HIS A N 1
ATOM 2152 C CA . HIS A 1 281 ? -6.023 -13.098 2.190 1.00 83.75 281 HIS A CA 1
ATOM 2153 C C . HIS A 1 281 ? -6.672 -13.452 0.858 1.00 83.75 281 HIS A C 1
ATOM 2155 O O . HIS A 1 281 ? -5.995 -13.553 -0.169 1.00 83.75 281 HIS A O 1
ATOM 2161 N N . ILE A 1 282 ? -7.978 -13.688 0.875 1.00 92.06 282 ILE A N 1
ATOM 2162 C CA . ILE A 1 282 ? -8.771 -13.908 -0.332 1.00 92.06 282 ILE A CA 1
ATOM 2163 C C . ILE A 1 282 ? -10.071 -13.136 -0.214 1.00 92.06 282 ILE A C 1
ATOM 2165 O O . ILE A 1 282 ? -10.766 -13.239 0.783 1.00 92.06 282 ILE A O 1
ATOM 2169 N N . GLN A 1 283 ? -10.418 -12.368 -1.229 1.00 93.44 283 GLN A N 1
ATOM 2170 C CA . GLN A 1 283 ? -11.703 -11.693 -1.312 1.00 93.44 283 GLN A CA 1
ATOM 2171 C C . GLN A 1 283 ? -12.388 -12.096 -2.600 1.00 93.44 283 GLN A C 1
ATOM 2173 O O . GLN A 1 283 ? -11.746 -12.448 -3.586 1.00 93.44 283 GLN A O 1
ATOM 2178 N N . TYR A 1 284 ? -13.706 -12.074 -2.588 1.00 94.69 284 TYR A N 1
ATOM 2179 C CA . TYR A 1 284 ? -14.507 -12.437 -3.736 1.00 94.69 284 TYR A CA 1
ATOM 2180 C C . TYR A 1 284 ? -15.802 -11.649 -3.680 1.00 94.69 284 TYR A C 1
ATOM 2182 O O . TYR A 1 284 ? -16.304 -11.308 -2.611 1.00 94.69 284 TYR A O 1
ATOM 2190 N N . GLY A 1 285 ? -16.362 -11.361 -4.842 1.00 93.62 285 GLY A N 1
ATOM 2191 C CA . GLY A 1 285 ? -17.568 -10.562 -4.907 1.00 93.62 285 GLY A CA 1
ATOM 2192 C C . GLY A 1 285 ? -18.131 -10.489 -6.307 1.00 93.62 285 GLY A C 1
ATOM 2193 O O . GLY A 1 285 ? -17.739 -11.223 -7.218 1.00 93.62 285 GLY A O 1
ATOM 2194 N N . LYS A 1 286 ? -19.077 -9.573 -6.472 1.00 93.25 286 LYS A N 1
ATOM 2195 C CA . LYS A 1 286 ? -19.640 -9.226 -7.768 1.00 93.25 286 LYS A CA 1
ATOM 2196 C C . LYS A 1 286 ? -19.778 -7.724 -7.905 1.00 93.25 286 LYS A C 1
ATOM 2198 O O . LYS A 1 286 ? -19.991 -7.027 -6.919 1.00 93.25 286 LYS A O 1
ATOM 2203 N N . THR A 1 287 ? -19.664 -7.230 -9.125 1.00 91.25 287 THR A N 1
ATOM 2204 C CA . THR A 1 287 ? -19.789 -5.804 -9.426 1.00 91.25 287 THR A CA 1
ATOM 2205 C C . THR A 1 287 ? -20.512 -5.599 -10.750 1.00 91.25 287 THR A C 1
ATOM 2207 O O . THR A 1 287 ? -20.383 -6.404 -11.667 1.00 91.25 287 THR A O 1
ATOM 2210 N N . SER A 1 288 ? -21.263 -4.509 -10.856 1.00 85.56 288 SER A N 1
ATOM 2211 C CA . SER A 1 288 ? -21.770 -3.967 -12.124 1.00 85.56 288 SER A CA 1
ATOM 2212 C C . SER A 1 288 ? -20.973 -2.738 -12.583 1.00 85.56 288 SER A C 1
ATOM 2214 O O . SER A 1 288 ? -21.262 -2.165 -13.629 1.00 85.56 288 SER A O 1
ATOM 2216 N N . ASN A 1 289 ? -19.999 -2.304 -11.778 1.00 77.94 289 ASN A N 1
ATOM 2217 C CA . ASN A 1 289 ? -19.180 -1.119 -11.999 1.00 77.94 289 ASN A CA 1
ATOM 2218 C C . ASN A 1 289 ? -17.781 -1.546 -12.462 1.00 77.94 289 ASN A C 1
ATOM 2220 O O . ASN A 1 289 ? -17.240 -2.527 -11.952 1.00 77.94 289 ASN A O 1
ATOM 2224 N N . GLY A 1 290 ? -17.163 -0.777 -13.364 1.00 85.50 290 GLY A N 1
ATOM 2225 C CA . GLY A 1 290 ? -15.809 -1.036 -13.887 1.00 85.50 290 GLY A CA 1
ATOM 2226 C C . GLY A 1 290 ? -14.670 -0.914 -12.862 1.00 85.50 290 GLY A C 1
ATOM 2227 O O . GLY A 1 290 ? -13.508 -1.077 -13.214 1.00 85.50 290 GLY A O 1
ATOM 2228 N N . THR A 1 291 ? -14.972 -0.643 -11.590 1.00 90.38 291 THR A N 1
ATOM 2229 C CA . THR A 1 291 ? -13.999 -0.582 -10.493 1.00 90.38 291 THR A CA 1
ATOM 2230 C C . THR A 1 291 ? -14.543 -1.330 -9.282 1.00 90.38 291 THR A C 1
ATOM 2232 O O . THR A 1 291 ? -15.740 -1.272 -8.987 1.00 90.38 291 THR A O 1
ATOM 2235 N N . VAL A 1 292 ? -13.653 -2.032 -8.587 1.00 92.88 292 VAL A N 1
ATOM 2236 C CA . VAL A 1 292 ? -13.901 -2.769 -7.350 1.00 92.88 292 VAL A CA 1
ATOM 2237 C C . VAL A 1 292 ? -12.999 -2.202 -6.265 1.00 92.88 292 VAL A C 1
ATOM 2239 O O . VAL A 1 292 ? -11.798 -2.043 -6.474 1.00 92.88 292 VAL A O 1
ATOM 2242 N N . THR A 1 293 ? -13.580 -1.932 -5.101 1.00 89.56 293 THR A N 1
ATOM 2243 C CA . THR A 1 293 ? -12.850 -1.671 -3.859 1.00 89.56 293 THR A CA 1
ATOM 2244 C C . THR A 1 293 ? -12.969 -2.910 -2.987 1.00 89.56 293 THR A C 1
ATOM 2246 O O . THR A 1 293 ? -14.058 -3.464 -2.862 1.00 89.56 293 THR A O 1
ATOM 2249 N N . PHE A 1 294 ? -11.852 -3.360 -2.431 1.00 88.50 294 PHE A N 1
ATOM 2250 C CA . PHE A 1 294 ? -11.820 -4.477 -1.497 1.00 88.50 294 PHE A CA 1
ATOM 2251 C C . PHE A 1 294 ? -12.410 -4.069 -0.142 1.00 88.50 294 PHE A C 1
ATOM 2253 O O . PHE A 1 294 ? -12.195 -2.942 0.308 1.00 88.50 294 PHE A O 1
ATOM 2260 N N . ASP A 1 295 ? -13.120 -4.988 0.517 1.00 77.94 295 ASP A N 1
ATOM 2261 C CA . ASP A 1 295 ? -13.752 -4.763 1.828 1.00 77.94 295 ASP A CA 1
ATOM 2262 C C . ASP A 1 295 ? -12.703 -4.459 2.906 1.00 77.94 295 ASP A C 1
ATOM 2264 O O . ASP A 1 295 ? -12.917 -3.657 3.815 1.00 77.94 295 ASP A O 1
ATOM 2268 N N . SER A 1 296 ? -11.526 -5.070 2.765 1.00 79.44 296 SER A N 1
ATOM 2269 C CA . SER A 1 296 ? -10.324 -4.720 3.514 1.00 79.44 296 SER A CA 1
ATOM 2270 C C . SER A 1 296 ? -9.115 -4.669 2.577 1.00 79.44 296 SER A C 1
ATOM 2272 O O . SER A 1 296 ? -9.066 -5.419 1.604 1.00 79.44 296 SER A O 1
ATOM 2274 N N . PRO A 1 297 ? -8.123 -3.798 2.807 1.00 77.38 297 PRO A N 1
ATOM 2275 C CA . PRO A 1 297 ? -6.923 -3.817 1.986 1.00 77.38 297 PRO A CA 1
ATOM 2276 C C . PRO A 1 297 ? -6.167 -5.148 2.122 1.00 77.38 297 PRO A C 1
ATOM 2278 O O . PRO A 1 297 ? -6.036 -5.691 3.223 1.00 77.38 297 PRO A O 1
ATOM 2281 N N . PHE A 1 298 ? -5.619 -5.653 1.018 1.00 83.62 298 PHE A N 1
ATOM 2282 C CA . PHE A 1 298 ? -4.590 -6.690 1.053 1.00 83.62 298 PHE A CA 1
ATOM 2283 C C . PHE A 1 298 ? -3.359 -6.185 1.831 1.00 83.62 298 PHE A C 1
ATOM 2285 O O . PHE A 1 298 ? -3.142 -4.971 1.912 1.00 83.62 298 PHE A O 1
ATOM 2292 N N . PRO A 1 299 ? -2.547 -7.085 2.424 1.00 77.44 299 PRO A N 1
ATOM 2293 C CA . PRO A 1 299 ? -1.371 -6.689 3.196 1.00 77.44 299 PRO A CA 1
ATOM 2294 C C . PRO A 1 299 ? -0.445 -5.745 2.416 1.00 77.44 299 PRO A C 1
ATOM 2296 O O . PRO A 1 299 ? -0.288 -5.875 1.201 1.00 77.44 299 PRO A O 1
ATOM 2299 N N . ALA A 1 300 ? 0.182 -4.794 3.112 1.00 54.97 300 ALA A N 1
ATOM 2300 C CA . ALA A 1 300 ? 1.100 -3.847 2.484 1.00 54.97 300 ALA A CA 1
ATOM 2301 C C . ALA A 1 300 ? 2.214 -4.589 1.719 1.00 54.97 300 ALA A C 1
ATOM 2303 O O . ALA A 1 300 ? 2.772 -5.563 2.217 1.00 54.97 300 ALA A O 1
ATOM 2304 N N . GLY A 1 301 ? 2.503 -4.143 0.493 1.00 59.84 301 GLY A N 1
ATOM 2305 C CA . GLY A 1 301 ? 3.476 -4.790 -0.396 1.00 59.84 301 GLY A CA 1
ATOM 2306 C C . GLY A 1 301 ? 2.946 -5.995 -1.188 1.00 59.84 301 GLY A C 1
ATOM 2307 O O . GLY A 1 301 ? 3.669 -6.513 -2.035 1.00 59.84 301 GLY A O 1
ATOM 2308 N N . VAL A 1 302 ? 1.694 -6.426 -0.984 1.00 75.31 302 VAL A N 1
ATOM 2309 C CA . VAL A 1 302 ? 1.068 -7.506 -1.766 1.00 75.31 302 VAL A CA 1
ATOM 2310 C C . VAL A 1 302 ? 0.279 -6.932 -2.943 1.00 75.31 302 VAL A C 1
ATOM 2312 O O . VAL A 1 302 ? -0.655 -6.155 -2.760 1.00 75.31 302 VAL A O 1
ATOM 2315 N N . THR A 1 303 ? 0.614 -7.376 -4.156 1.00 85.44 303 THR A N 1
ATOM 2316 C CA . THR A 1 303 ? -0.250 -7.217 -5.336 1.00 85.44 303 THR A CA 1
ATOM 2317 C C . THR A 1 303 ? -1.153 -8.451 -5.439 1.00 85.44 303 THR A C 1
ATOM 2319 O O . THR A 1 303 ? -0.629 -9.550 -5.636 1.00 85.44 303 THR A O 1
ATOM 2322 N N . PRO A 1 304 ? -2.480 -8.328 -5.256 1.00 94.81 304 PRO A N 1
ATOM 2323 C CA . PRO A 1 304 ? -3.376 -9.478 -5.320 1.00 94.81 304 PRO A CA 1
ATOM 2324 C C . PRO A 1 304 ? -3.548 -9.981 -6.756 1.00 94.81 304 PRO A C 1
ATOM 2326 O O . PRO A 1 304 ? -3.602 -9.192 -7.698 1.00 94.81 304 PRO A O 1
ATOM 2329 N N . LEU A 1 305 ? -3.697 -11.297 -6.913 1.00 97.62 305 LEU A N 1
ATOM 2330 C CA . LEU A 1 305 ? -4.036 -11.927 -8.190 1.00 97.62 305 LEU A CA 1
ATOM 2331 C C . LEU A 1 305 ? -5.548 -11.942 -8.356 1.00 97.62 305 LEU A C 1
ATOM 2333 O O . LEU A 1 305 ? -6.250 -12.476 -7.493 1.00 97.62 305 LEU A O 1
ATOM 2337 N N . VAL A 1 306 ? -6.045 -11.365 -9.448 1.00 98.19 306 VAL A N 1
ATOM 2338 C CA . VAL A 1 306 ? -7.485 -11.213 -9.687 1.00 98.19 306 VAL A CA 1
ATOM 2339 C C . VAL A 1 306 ? -7.945 -12.143 -10.807 1.00 98.19 306 VAL A C 1
ATOM 2341 O O . VAL A 1 306 ? -7.293 -12.238 -11.841 1.00 98.19 306 VAL A O 1
ATOM 2344 N N . PHE A 1 307 ? -9.085 -12.805 -10.617 1.00 98.44 307 PHE A N 1
ATOM 2345 C CA . PHE A 1 307 ? -9.737 -13.710 -11.568 1.00 98.44 307 PHE A CA 1
ATOM 2346 C C . PHE A 1 307 ? -11.150 -13.203 -11.849 1.00 98.44 307 PHE A C 1
ATOM 2348 O O . PHE A 1 307 ? -11.902 -12.955 -10.906 1.00 98.44 307 PHE A O 1
ATOM 2355 N N . LEU A 1 308 ? -11.510 -13.051 -13.126 1.00 97.69 308 LEU A N 1
ATOM 2356 C CA . LEU A 1 308 ? -12.777 -12.456 -13.561 1.00 97.69 308 LEU A CA 1
ATOM 2357 C C . LEU A 1 308 ? -13.672 -13.504 -14.233 1.00 97.69 308 LEU A C 1
ATOM 2359 O O . LEU A 1 308 ? -13.186 -14.425 -14.885 1.00 97.69 308 LEU A O 1
ATOM 2363 N N . MET A 1 309 ? -14.992 -13.346 -14.119 1.00 97.50 309 MET A N 1
ATOM 2364 C CA . MET A 1 309 ? -15.971 -14.209 -14.785 1.00 97.50 309 MET A CA 1
ATOM 2365 C C . MET A 1 309 ? -16.872 -13.398 -15.726 1.00 97.50 309 MET A C 1
ATOM 2367 O O . MET A 1 309 ? -17.889 -12.855 -15.274 1.00 97.50 309 MET A O 1
ATOM 2371 N N . PRO A 1 310 ? -16.548 -13.317 -17.031 1.00 96.19 310 PRO A N 1
ATOM 2372 C CA . PRO A 1 310 ? -17.423 -12.678 -18.009 1.00 96.19 310 PRO A CA 1
ATOM 2373 C C . PRO A 1 310 ? -18.762 -13.417 -18.159 1.00 96.19 310 PRO A C 1
ATOM 2375 O O . PRO A 1 310 ? -18.846 -14.645 -18.040 1.00 96.19 310 PRO A O 1
ATOM 2378 N N . THR A 1 311 ? -19.824 -12.668 -18.458 1.00 96.12 311 THR A N 1
ATOM 2379 C CA . THR A 1 311 ? -21.191 -13.190 -18.630 1.00 96.12 311 THR A CA 1
ATOM 2380 C C . THR A 1 311 ? -21.658 -13.078 -20.076 1.00 96.12 311 THR A C 1
ATOM 2382 O O . THR A 1 311 ? -21.148 -12.251 -20.827 1.00 96.12 311 THR A O 1
ATOM 2385 N N . VAL A 1 312 ? -22.610 -13.921 -20.481 1.00 95.62 312 VAL A N 1
ATOM 2386 C CA . VAL A 1 312 ? -23.345 -13.844 -21.755 1.00 95.62 312 VAL A CA 1
ATOM 2387 C C . VAL A 1 312 ? -24.846 -13.840 -21.466 1.00 95.62 312 VAL A C 1
ATOM 2389 O O . VAL A 1 312 ? -25.298 -14.458 -20.501 1.00 95.62 312 VAL A O 1
ATOM 2392 N N . SER A 1 313 ? -25.634 -13.149 -22.289 1.00 93.38 313 SER A N 1
ATOM 2393 C CA . SER A 1 313 ? -27.087 -13.044 -22.126 1.00 93.38 313 SER A CA 1
ATOM 2394 C C . SER A 1 313 ? -27.754 -14.413 -21.950 1.00 93.38 313 SER A C 1
ATOM 2396 O O . SER A 1 313 ? -27.674 -15.264 -22.833 1.00 93.38 313 SER A O 1
ATOM 2398 N N . GLU A 1 314 ? -28.490 -14.605 -20.852 1.00 87.56 314 GLU A N 1
ATOM 2399 C CA . GLU A 1 314 ? -29.211 -15.858 -20.572 1.00 87.56 314 GLU A CA 1
ATOM 2400 C C . GLU A 1 314 ? -30.348 -16.146 -21.563 1.00 87.56 314 GLU A C 1
ATOM 2402 O O . GLU A 1 314 ? -30.677 -17.299 -21.827 1.00 87.56 314 GLU A O 1
ATOM 2407 N N . THR A 1 315 ? -30.966 -15.098 -22.111 1.00 86.62 315 THR A N 1
ATOM 2408 C CA . THR A 1 315 ? -32.172 -15.210 -22.951 1.00 86.62 315 THR A CA 1
ATOM 2409 C C . THR A 1 315 ? -31.912 -14.924 -24.426 1.00 86.62 315 THR A C 1
ATOM 2411 O O . THR A 1 315 ? -32.770 -15.211 -25.261 1.00 86.62 315 THR A O 1
ATOM 2414 N N . ASN A 1 316 ? -30.740 -14.380 -24.768 1.00 91.31 316 ASN A N 1
ATOM 2415 C CA . ASN A 1 316 ? -30.402 -13.968 -26.129 1.00 91.31 316 ASN A CA 1
ATOM 2416 C C . ASN A 1 316 ? -28.933 -14.253 -26.501 1.00 91.31 316 ASN A C 1
ATOM 2418 O O . ASN A 1 316 ? -28.321 -13.489 -27.245 1.00 91.31 316 ASN A O 1
ATOM 2422 N N . SER A 1 317 ? -28.359 -15.352 -25.996 1.00 93.00 317 SER A N 1
ATOM 2423 C CA . SER A 1 317 ? -26.913 -15.636 -26.063 1.00 93.00 317 SER A CA 1
ATOM 2424 C C . SER A 1 317 ? -26.336 -15.630 -27.483 1.00 93.00 317 SER A C 1
ATOM 2426 O O . SER A 1 317 ? -25.228 -15.158 -27.693 1.00 93.00 317 SER A O 1
ATOM 2428 N N . ASN A 1 318 ? -27.088 -16.101 -28.486 1.00 94.31 318 ASN A N 1
ATOM 2429 C CA . ASN A 1 318 ? -26.618 -16.126 -29.881 1.00 94.31 318 ASN A CA 1
ATOM 2430 C C . ASN A 1 318 ? -26.453 -14.724 -30.503 1.00 94.31 318 ASN A C 1
ATOM 2432 O O . ASN A 1 318 ? -25.716 -14.584 -31.474 1.00 94.31 318 ASN A O 1
ATOM 2436 N N . ASN A 1 319 ? -27.149 -13.708 -29.980 1.00 93.00 319 ASN A N 1
ATOM 2437 C CA . ASN A 1 319 ? -27.093 -12.326 -30.475 1.00 93.00 319 ASN A CA 1
ATOM 2438 C C . ASN A 1 319 ? -26.307 -11.392 -29.536 1.00 93.00 319 ASN A C 1
ATOM 2440 O O . ASN A 1 319 ? -26.266 -10.187 -29.769 1.00 93.00 319 ASN A O 1
ATOM 2444 N N . ASP A 1 320 ? -25.724 -11.925 -28.463 1.00 95.19 320 ASP A N 1
ATOM 2445 C CA . ASP A 1 320 ? -24.767 -11.223 -27.615 1.00 95.19 320 ASP A CA 1
ATOM 2446 C C . ASP A 1 320 ? -23.378 -11.439 -28.211 1.00 95.19 320 ASP A C 1
ATOM 2448 O O . ASP A 1 320 ? -22.853 -12.548 -28.137 1.00 95.19 320 ASP A O 1
ATOM 2452 N N . GLY A 1 321 ? -22.848 -10.431 -28.909 1.00 94.44 321 GLY A N 1
ATOM 2453 C CA . GLY A 1 321 ? -21.571 -10.481 -29.625 1.00 94.44 321 GLY A CA 1
ATOM 2454 C C . GLY A 1 321 ? -20.360 -10.945 -28.795 1.00 94.44 321 GLY A C 1
ATOM 2455 O O . GLY A 1 321 ? -20.429 -10.954 -27.561 1.00 94.44 321 GLY A O 1
ATOM 2456 N N . PRO A 1 322 ? -19.252 -11.347 -29.451 1.00 95.31 322 PRO A N 1
ATOM 2457 C CA . PRO A 1 322 ? -18.063 -11.847 -28.765 1.00 95.31 322 PRO A CA 1
ATOM 2458 C C . PRO A 1 322 ? -17.413 -10.766 -27.895 1.00 95.31 322 PRO A C 1
ATOM 2460 O O . PRO A 1 322 ? -16.921 -9.757 -28.404 1.00 95.31 322 PRO A O 1
ATOM 2463 N N . ALA A 1 323 ? -17.386 -10.993 -26.583 1.00 95.50 323 ALA A N 1
ATOM 2464 C CA . ALA A 1 323 ? -16.737 -10.107 -25.624 1.00 95.50 323 ALA A CA 1
ATOM 2465 C C . ALA A 1 323 ? -16.217 -10.870 -24.402 1.00 95.50 323 ALA A C 1
ATOM 2467 O O . ALA A 1 323 ? -16.721 -11.944 -24.058 1.00 95.50 323 ALA A O 1
ATOM 2468 N N . SER A 1 324 ? -15.229 -10.289 -23.727 1.00 95.62 324 SER A N 1
ATOM 2469 C CA . SER A 1 324 ? -14.677 -10.781 -22.461 1.00 95.62 324 SER A CA 1
ATOM 2470 C C . SER A 1 324 ? -14.433 -9.621 -21.488 1.00 95.62 324 SER A C 1
ATOM 2472 O O . SER A 1 324 ? -14.688 -8.463 -21.821 1.00 95.62 324 SER A O 1
ATOM 2474 N N . ALA A 1 325 ? -13.983 -9.939 -20.276 1.00 94.69 325 ALA A N 1
ATOM 2475 C CA . ALA A 1 325 ? -13.634 -8.979 -19.236 1.00 94.69 325 ALA A CA 1
ATOM 2476 C C . ALA A 1 325 ? -12.125 -9.013 -18.958 1.00 94.69 325 ALA A C 1
ATOM 2478 O O . ALA A 1 325 ? -11.547 -10.090 -18.790 1.00 94.69 325 ALA A O 1
ATOM 2479 N N . PHE A 1 326 ? -11.509 -7.836 -18.874 1.00 95.38 326 PHE A N 1
ATOM 2480 C CA . PHE A 1 326 ? -10.066 -7.663 -18.696 1.00 95.38 326 PHE A CA 1
ATOM 2481 C C . PHE A 1 326 ? -9.756 -6.659 -17.591 1.00 95.38 326 PHE A C 1
ATOM 2483 O O . PHE A 1 326 ? -10.565 -5.775 -17.312 1.00 95.38 326 PHE A O 1
ATOM 2490 N N . LEU A 1 327 ? -8.596 -6.807 -16.949 1.00 96.38 327 LEU A N 1
ATOM 2491 C CA . LEU A 1 327 ? -8.139 -5.884 -15.913 1.00 96.38 327 LEU A CA 1
ATOM 2492 C C . LEU A 1 327 ? -7.641 -4.584 -16.547 1.00 96.38 327 LEU A C 1
ATOM 2494 O O . LEU A 1 327 ? -6.958 -4.589 -17.566 1.00 96.38 327 LEU A O 1
ATOM 2498 N N . VAL A 1 328 ? -7.956 -3.457 -15.913 1.00 93.94 328 VAL A N 1
ATOM 2499 C CA . VAL A 1 328 ? -7.443 -2.142 -16.308 1.00 93.94 328 VAL A CA 1
ATOM 2500 C C . VAL A 1 328 ? -6.340 -1.749 -15.336 1.00 93.94 328 VAL A C 1
ATOM 2502 O O . VAL A 1 328 ? -6.609 -1.350 -14.201 1.00 93.94 328 VAL A O 1
ATOM 2505 N N . GLY A 1 329 ? -5.097 -1.851 -15.805 1.00 89.81 329 GLY A N 1
ATOM 2506 C CA . GLY A 1 329 ? -3.908 -1.648 -14.981 1.00 89.81 329 GLY A CA 1
ATOM 2507 C C . GLY A 1 329 ? -3.674 -2.785 -13.982 1.00 89.81 329 GLY A C 1
ATOM 2508 O O . GLY A 1 329 ? -4.354 -3.808 -13.991 1.00 89.81 329 GLY A O 1
ATOM 2509 N N . THR A 1 330 ? -2.679 -2.603 -13.118 1.00 89.00 330 THR A N 1
ATOM 2510 C CA . THR A 1 330 ? -2.322 -3.585 -12.089 1.00 89.00 330 THR A CA 1
ATOM 2511 C C . THR A 1 330 ? -3.250 -3.448 -10.874 1.00 89.00 330 THR A C 1
ATOM 2513 O O . THR A 1 330 ? -3.442 -2.322 -10.399 1.00 89.00 330 THR A O 1
ATOM 2516 N N . PRO A 1 331 ? -3.813 -4.552 -10.340 1.00 91.62 331 PRO A N 1
ATOM 2517 C CA . PRO A 1 331 ? -4.526 -4.537 -9.064 1.00 91.62 331 PRO A CA 1
ATOM 2518 C C . PRO A 1 331 ? -3.694 -3.885 -7.953 1.00 91.62 331 PRO A C 1
ATOM 2520 O O . PRO A 1 331 ? -2.483 -4.076 -7.873 1.00 91.62 331 PRO A O 1
ATOM 2523 N N . THR A 1 332 ? -4.332 -3.118 -7.075 1.00 91.38 332 THR A N 1
ATOM 2524 C CA . THR A 1 332 ? -3.682 -2.514 -5.906 1.00 91.38 332 THR A CA 1
ATOM 2525 C C . THR A 1 332 ? -4.081 -3.265 -4.642 1.00 91.38 332 THR A C 1
ATOM 2527 O O . THR A 1 332 ? -4.985 -4.097 -4.656 1.00 91.38 332 THR A O 1
ATOM 2530 N N . ALA A 1 333 ? -3.464 -2.936 -3.507 1.00 85.81 333 ALA A N 1
ATOM 2531 C CA . ALA A 1 333 ? -3.886 -3.491 -2.225 1.00 85.81 333 ALA A CA 1
ATOM 2532 C C . ALA A 1 333 ? -5.340 -3.131 -1.854 1.00 85.81 333 ALA A C 1
ATOM 2534 O O . ALA A 1 333 ? -5.925 -3.798 -1.013 1.00 85.81 333 ALA A O 1
ATOM 2535 N N . THR A 1 334 ? -5.943 -2.099 -2.453 1.00 89.38 334 THR A N 1
ATOM 2536 C CA . THR A 1 334 ? -7.284 -1.603 -2.089 1.00 89.38 334 THR A CA 1
ATOM 2537 C C . THR A 1 334 ? -8.364 -1.907 -3.122 1.00 89.38 334 THR A C 1
ATOM 2539 O O . THR A 1 334 ? -9.543 -1.695 -2.839 1.00 89.38 334 THR A O 1
ATOM 2542 N N . GLY A 1 335 ? -8.007 -2.395 -4.310 1.00 92.94 335 GLY A N 1
ATOM 2543 C CA . GLY A 1 335 ? -8.988 -2.709 -5.339 1.00 92.94 335 GLY A CA 1
ATOM 2544 C C . GLY A 1 335 ? -8.386 -2.971 -6.713 1.00 92.94 335 GLY A C 1
ATOM 2545 O O . GLY A 1 335 ? -7.173 -3.035 -6.893 1.00 92.94 335 GLY A O 1
ATOM 2546 N N . PHE A 1 336 ? -9.254 -3.093 -7.711 1.00 96.69 336 PHE A N 1
ATOM 2547 C CA . PHE A 1 336 ? -8.867 -3.223 -9.115 1.00 96.69 336 PHE A CA 1
ATOM 2548 C C . PHE A 1 336 ? -9.929 -2.597 -10.022 1.00 96.69 336 PHE A C 1
ATOM 2550 O O . PHE A 1 336 ? -11.061 -2.353 -9.605 1.00 96.69 336 PHE A O 1
ATOM 2557 N N . SER A 1 337 ? -9.572 -2.335 -11.276 1.00 96.06 337 SER A N 1
ATOM 2558 C CA . SER A 1 337 ? -10.530 -1.940 -12.312 1.00 96.06 337 SER A CA 1
ATOM 2559 C C . SER A 1 337 ? -10.588 -2.990 -13.410 1.00 96.06 337 SER A C 1
ATOM 2561 O O . SER A 1 337 ? -9.631 -3.734 -13.616 1.00 96.06 337 SER A O 1
ATOM 2563 N N . TRP A 1 338 ? -11.718 -3.066 -14.101 1.00 95.50 338 TRP A N 1
ATOM 2564 C CA . TRP A 1 338 ? -11.937 -3.980 -15.211 1.00 95.50 338 TRP A CA 1
ATOM 2565 C C . TRP A 1 338 ? -12.780 -3.318 -16.300 1.00 95.50 338 TRP A C 1
ATOM 2567 O O . TRP A 1 338 ? -13.516 -2.360 -16.049 1.00 95.50 338 TRP A O 1
ATOM 2577 N N . THR A 1 339 ? -12.686 -3.844 -17.514 1.00 95.19 339 THR A N 1
ATOM 2578 C CA . THR A 1 339 ? -13.476 -3.393 -18.659 1.00 95.19 339 THR A CA 1
ATOM 2579 C C . THR A 1 339 ? -13.986 -4.577 -19.472 1.00 95.19 339 THR A C 1
ATOM 2581 O O . THR A 1 339 ? -13.355 -5.634 -19.516 1.00 95.19 339 THR A O 1
ATOM 2584 N N . GLN A 1 340 ? -15.144 -4.398 -20.108 1.00 95.25 340 GLN A N 1
ATOM 2585 C CA . GLN A 1 340 ? -15.626 -5.285 -21.162 1.00 95.25 340 GLN A CA 1
ATOM 2586 C C . GLN A 1 340 ? -14.934 -4.898 -22.472 1.00 95.25 340 GLN A C 1
ATOM 2588 O O . GLN A 1 340 ? -14.962 -3.729 -22.859 1.00 95.25 340 GLN A O 1
ATOM 2593 N N . GLU A 1 341 ? -14.348 -5.870 -23.167 1.00 94.88 341 GLU A N 1
ATOM 2594 C CA . GLU A 1 341 ? -13.735 -5.662 -24.482 1.00 94.88 341 GLU A CA 1
ATOM 2595 C C . GLU A 1 341 ? -14.297 -6.647 -25.502 1.00 94.88 341 GLU A C 1
ATOM 2597 O O . GLU A 1 341 ? -14.530 -7.821 -25.201 1.00 94.88 341 GLU A O 1
ATOM 2602 N N . GLU A 1 342 ? -14.509 -6.156 -26.722 1.00 95.12 342 GLU A N 1
ATOM 2603 C CA . GLU A 1 342 ? -14.943 -6.955 -27.865 1.00 95.12 342 GLU A CA 1
ATOM 2604 C C . GLU A 1 342 ? -13.731 -7.417 -28.672 1.00 95.12 342 GLU A C 1
ATOM 2606 O O . GLU A 1 342 ? -12.802 -6.644 -28.924 1.00 95.12 342 GLU A O 1
ATOM 2611 N N . SER A 1 343 ? -13.765 -8.664 -29.144 1.00 93.06 343 SER A N 1
ATOM 2612 C CA . SER A 1 343 ? -12.740 -9.135 -30.073 1.00 93.06 343 SER A CA 1
ATOM 2613 C C . SER A 1 343 ? -12.795 -8.317 -31.372 1.00 93.06 343 SER A C 1
ATOM 2615 O O . SER A 1 343 ? -13.898 -8.077 -31.882 1.00 93.06 343 SER A O 1
ATOM 2617 N N . PRO A 1 344 ? -11.651 -7.937 -31.973 1.00 93.00 344 PRO A N 1
ATOM 2618 C CA . PRO A 1 344 ? -11.617 -7.381 -33.318 1.00 93.00 344 PRO A CA 1
ATOM 2619 C C . PRO A 1 344 ? -12.480 -8.199 -34.283 1.00 93.00 344 PRO A C 1
ATOM 2621 O O . PRO A 1 344 ? -12.393 -9.422 -34.324 1.00 93.00 344 PRO A O 1
ATOM 2624 N N . SER A 1 345 ? -13.322 -7.539 -35.077 1.00 91.81 345 SER A N 1
ATOM 2625 C CA . SER A 1 345 ? -14.178 -8.202 -36.067 1.00 91.81 345 SER A CA 1
ATOM 2626 C C . SER A 1 345 ? -14.455 -7.276 -37.252 1.00 91.81 345 SER A C 1
ATOM 2628 O O . SER A 1 345 ? -14.726 -6.091 -37.053 1.00 91.81 345 SER A O 1
ATOM 2630 N N . PRO A 1 346 ? -14.393 -7.762 -38.504 1.00 90.31 346 PRO A N 1
ATOM 2631 C CA . PRO A 1 346 ? -14.706 -6.925 -39.661 1.00 90.31 346 PRO A CA 1
ATOM 2632 C C . PRO A 1 346 ? -16.166 -6.466 -39.687 1.00 90.31 346 PRO A C 1
ATOM 2634 O O . PRO A 1 346 ? -17.069 -7.223 -39.344 1.00 90.31 346 PRO A O 1
ATOM 2637 N N . ASN A 1 347 ? -16.412 -5.243 -40.172 1.00 89.56 347 ASN A N 1
ATOM 2638 C CA . ASN A 1 347 ? -17.728 -4.582 -40.126 1.00 89.56 347 ASN A CA 1
ATOM 2639 C C . ASN A 1 347 ? -18.901 -5.415 -40.673 1.00 89.56 347 ASN A C 1
ATOM 2641 O O . ASN A 1 347 ? -20.032 -5.229 -40.245 1.00 89.56 347 ASN A O 1
ATOM 2645 N N . ASN A 1 348 ? -18.665 -6.312 -41.636 1.00 90.50 348 ASN A N 1
ATOM 2646 C CA . ASN A 1 348 ? -19.709 -7.159 -42.223 1.00 90.50 348 ASN A CA 1
ATOM 2647 C C . ASN A 1 348 ? -20.049 -8.411 -41.392 1.00 90.50 348 ASN A C 1
ATOM 2649 O O . ASN A 1 348 ? -20.922 -9.178 -41.794 1.00 90.50 348 ASN A O 1
ATOM 2653 N N . ARG A 1 349 ? -19.321 -8.646 -40.300 1.00 92.25 349 ARG A N 1
ATOM 2654 C CA . ARG A 1 349 ? -19.427 -9.814 -39.412 1.00 92.25 349 ARG A CA 1
ATOM 2655 C C . ARG A 1 349 ? -19.521 -9.425 -37.940 1.00 92.25 349 ARG A C 1
ATOM 2657 O O . ARG A 1 349 ? -19.837 -10.265 -37.112 1.00 92.25 349 ARG A O 1
ATOM 2664 N N . TYR A 1 350 ? -19.304 -8.146 -37.652 1.00 92.50 350 TYR A N 1
ATOM 2665 C CA . TYR A 1 350 ? -19.491 -7.546 -36.348 1.00 92.50 350 TYR A CA 1
ATOM 2666 C C . TYR A 1 350 ? -20.910 -7.776 -35.814 1.00 92.50 350 TYR A C 1
ATOM 2668 O O . TYR A 1 350 ? -21.901 -7.388 -36.441 1.00 92.50 350 TYR A O 1
ATOM 2676 N N . VAL A 1 351 ? -20.983 -8.372 -34.628 1.00 90.56 351 VAL A N 1
ATOM 2677 C CA . VAL A 1 351 ? -22.194 -8.478 -33.816 1.00 90.56 351 VAL A CA 1
ATOM 2678 C C . VAL A 1 351 ? -21.922 -7.705 -32.525 1.00 90.56 351 VAL A C 1
ATOM 2680 O O . VAL A 1 351 ? -20.975 -8.066 -31.831 1.00 90.56 351 VAL A O 1
ATOM 2683 N N . PRO A 1 352 ? -22.709 -6.669 -32.188 1.00 92.56 352 PRO A N 1
ATOM 2684 C CA . PRO A 1 352 ? -22.534 -5.940 -30.936 1.00 92.56 352 PRO A CA 1
ATOM 2685 C C . PRO A 1 352 ? -22.700 -6.854 -29.719 1.00 92.56 352 PRO A C 1
ATOM 2687 O O . PRO A 1 352 ? -23.672 -7.617 -29.634 1.00 92.56 352 PRO A O 1
ATOM 2690 N N . SER A 1 353 ? -21.781 -6.760 -28.763 1.00 94.50 353 SER A N 1
ATOM 2691 C CA . SER A 1 353 ? -21.927 -7.409 -27.461 1.00 94.50 353 SER A CA 1
ATOM 2692 C C . SER A 1 353 ? -23.014 -6.735 -26.626 1.00 94.50 353 SER A C 1
ATOM 2694 O O . SER A 1 353 ? -23.305 -5.542 -26.761 1.00 94.50 353 SER A O 1
ATOM 2696 N N . GLN A 1 354 ? -23.678 -7.519 -25.779 1.00 94.44 354 GLN A N 1
ATOM 2697 C CA . GLN A 1 354 ? -24.555 -6.971 -24.749 1.00 94.44 354 GLN A CA 1
ATOM 2698 C C . GLN A 1 354 ? -23.709 -6.579 -23.536 1.00 94.44 354 GLN A C 1
ATOM 2700 O O . GLN A 1 354 ? -22.671 -7.183 -23.267 1.00 94.44 354 GLN A O 1
ATOM 2705 N N . ASN A 1 355 ? -24.157 -5.573 -22.786 1.00 91.75 355 ASN A N 1
ATOM 2706 C CA . ASN A 1 355 ? -23.482 -5.190 -21.550 1.00 91.75 355 ASN A CA 1
ATOM 2707 C C . ASN A 1 355 ? -23.556 -6.335 -20.530 1.00 91.75 355 ASN A C 1
ATOM 2709 O O . ASN A 1 355 ? -24.649 -6.847 -20.267 1.00 91.75 355 ASN A O 1
ATOM 2713 N N . MET A 1 356 ? -22.424 -6.695 -19.927 1.00 92.31 356 MET A N 1
ATOM 2714 C CA . MET A 1 356 ? -22.383 -7.658 -18.826 1.00 92.31 356 MET A CA 1
ATOM 2715 C C . MET A 1 356 ? -23.066 -7.040 -17.588 1.00 92.31 356 MET A C 1
ATOM 2717 O O . MET A 1 356 ? -22.556 -6.059 -17.045 1.00 92.31 356 MET A O 1
ATOM 2721 N N . PRO A 1 357 ? -24.233 -7.550 -17.136 1.00 82.94 357 PRO A N 1
ATOM 2722 C CA . PRO A 1 357 ? -25.006 -6.911 -16.064 1.00 82.94 357 PRO A CA 1
ATOM 2723 C C . PRO A 1 357 ? -24.310 -7.002 -14.701 1.00 82.94 357 PRO A C 1
ATOM 2725 O O . PRO A 1 357 ? -24.502 -6.143 -13.843 1.00 82.94 357 PRO A O 1
ATOM 2728 N N . GLU A 1 358 ? -23.505 -8.044 -14.513 1.00 89.81 358 GLU A N 1
ATOM 2729 C CA . GLU A 1 358 ? -22.618 -8.232 -13.375 1.00 89.81 358 GLU A CA 1
ATOM 2730 C C . GLU A 1 358 ? -21.374 -9.017 -13.818 1.00 89.81 358 GLU A C 1
ATOM 2732 O O . GLU A 1 358 ? -21.418 -9.807 -14.768 1.00 89.81 358 GLU A O 1
ATOM 2737 N N . MET A 1 359 ? -20.279 -8.814 -13.095 1.00 93.44 359 MET A N 1
ATOM 2738 C CA . MET A 1 359 ? -19.015 -9.529 -13.221 1.00 93.44 359 MET A CA 1
ATOM 2739 C C . MET A 1 359 ? -18.648 -10.075 -11.837 1.00 93.44 359 MET A C 1
ATOM 2741 O O . MET A 1 359 ? -18.614 -9.325 -10.858 1.00 93.44 359 MET A O 1
ATOM 2745 N N . HIS A 1 360 ? -18.445 -11.391 -11.745 1.00 97.62 360 HIS A N 1
ATOM 2746 C CA . HIS A 1 360 ? -18.010 -12.063 -10.516 1.00 97.62 360 HIS A CA 1
ATOM 2747 C C . HIS A 1 360 ? -16.487 -12.169 -10.503 1.00 97.62 360 HIS A C 1
ATOM 2749 O O . HIS A 1 360 ? -15.886 -12.445 -11.542 1.00 97.62 360 HIS A O 1
ATOM 2755 N N . TRP A 1 361 ? -15.873 -11.988 -9.336 1.00 97.94 361 TRP A N 1
ATOM 2756 C CA . TRP A 1 361 ? -14.421 -11.942 -9.208 1.00 97.94 361 TRP A CA 1
ATOM 2757 C C . TRP A 1 361 ? -13.908 -12.630 -7.943 1.00 97.94 361 TRP A C 1
ATOM 2759 O O . TRP A 1 361 ? -14.624 -12.747 -6.946 1.00 97.94 361 TRP A O 1
ATOM 2769 N N . ILE A 1 362 ? -12.644 -13.052 -7.999 1.00 98.19 362 ILE A N 1
ATOM 2770 C CA . ILE A 1 362 ? -11.828 -13.495 -6.861 1.00 98.19 362 ILE A CA 1
ATOM 2771 C C . ILE A 1 362 ? -10.518 -12.707 -6.901 1.00 98.19 362 ILE A C 1
ATOM 2773 O O . ILE A 1 362 ? -9.907 -12.612 -7.959 1.00 98.19 362 ILE A O 1
ATOM 2777 N N . ALA A 1 363 ? -10.077 -12.179 -5.766 1.00 97.31 363 ALA A N 1
ATOM 2778 C CA . ALA A 1 363 ? -8.757 -11.602 -5.548 1.00 97.31 363 ALA A CA 1
ATOM 2779 C C . ALA A 1 363 ? -8.052 -12.394 -4.441 1.00 97.31 363 ALA A C 1
ATOM 2781 O O . ALA A 1 363 ? -8.666 -12.676 -3.414 1.00 97.31 363 ALA A O 1
ATOM 2782 N N . VAL A 1 364 ? -6.787 -12.770 -4.618 1.00 95.56 364 VAL A N 1
ATOM 2783 C CA . VAL A 1 364 ? -6.074 -13.619 -3.650 1.00 95.56 364 VAL A CA 1
ATOM 2784 C C . VAL A 1 364 ? -4.594 -13.266 -3.550 1.00 95.56 364 VAL A C 1
ATOM 2786 O O . VAL A 1 364 ? -3.956 -12.895 -4.535 1.00 95.56 364 VAL A O 1
ATOM 2789 N N . THR A 1 365 ? -4.041 -13.391 -2.346 1.00 90.00 365 THR A N 1
ATOM 2790 C CA . THR A 1 365 ? -2.614 -13.211 -2.083 1.00 90.00 365 THR A CA 1
ATOM 2791 C C . THR A 1 365 ? -1.807 -14.310 -2.792 1.00 90.00 365 THR A C 1
ATOM 2793 O O . THR A 1 365 ? -2.103 -15.490 -2.576 1.00 90.00 365 THR A O 1
ATOM 2796 N N . PRO A 1 366 ? -0.763 -13.976 -3.577 1.00 84.94 366 PRO A N 1
ATOM 2797 C CA . PRO A 1 366 ? 0.152 -14.971 -4.132 1.00 84.94 366 PRO A CA 1
ATOM 2798 C C . PRO A 1 366 ? 0.763 -15.853 -3.035 1.00 84.94 366 PRO A C 1
ATOM 2800 O O . PRO A 1 366 ? 1.120 -15.361 -1.961 1.00 84.94 366 PRO A O 1
ATOM 2803 N N . GLY A 1 367 ? 0.896 -17.150 -3.300 1.00 78.44 367 GLY A N 1
ATOM 2804 C CA . GLY A 1 367 ? 1.510 -18.117 -2.395 1.00 78.44 367 GLY A CA 1
ATOM 2805 C C . GLY A 1 367 ? 0.800 -19.469 -2.353 1.00 78.44 367 GLY A C 1
ATOM 2806 O O . GLY A 1 367 ? -0.199 -19.710 -3.031 1.00 78.44 367 GLY A O 1
ATOM 2807 N N . THR A 1 368 ? 1.347 -20.359 -1.525 1.00 79.06 368 THR A N 1
ATOM 2808 C CA . THR A 1 368 ? 0.715 -21.629 -1.140 1.00 79.06 368 THR A CA 1
ATOM 2809 C C . THR A 1 368 ? 0.108 -21.464 0.244 1.00 79.06 368 THR A C 1
ATOM 2811 O O . THR A 1 368 ? 0.810 -21.109 1.190 1.00 79.06 368 THR A O 1
ATOM 2814 N N . HIS A 1 369 ? -1.188 -21.737 0.358 1.00 79.94 369 HIS A N 1
ATOM 2815 C CA . HIS A 1 369 ? -1.986 -21.479 1.550 1.00 79.94 369 HIS A CA 1
ATOM 2816 C C . HIS A 1 369 ? -2.731 -22.742 1.970 1.00 79.94 369 HIS A C 1
ATOM 2818 O O . HIS A 1 369 ? -3.395 -23.386 1.159 1.00 79.94 369 HIS A O 1
ATOM 2824 N N . GLU A 1 370 ? -2.641 -23.087 3.249 1.00 79.50 370 GLU A N 1
ATOM 2825 C CA . GLU A 1 370 ? -3.444 -24.158 3.839 1.00 79.50 370 GLU A CA 1
ATOM 2826 C C . GLU A 1 370 ? -4.833 -23.622 4.189 1.00 79.50 370 GLU A C 1
ATOM 2828 O O . GLU A 1 370 ? -4.973 -22.669 4.960 1.00 79.50 370 GLU A O 1
ATOM 2833 N N . LEU A 1 371 ? -5.871 -24.241 3.634 1.00 80.19 371 LEU A N 1
ATOM 2834 C CA . LEU A 1 371 ? -7.254 -23.944 3.981 1.00 80.19 371 LEU A CA 1
ATOM 2835 C C . LEU A 1 371 ? -7.654 -24.690 5.259 1.00 80.19 371 LEU A C 1
ATOM 2837 O O . LEU A 1 371 ? -7.100 -25.727 5.617 1.00 80.19 371 LEU A O 1
ATOM 2841 N N . SER A 1 372 ? -8.683 -24.197 5.944 1.00 74.50 372 SER A N 1
ATOM 2842 C CA . SER A 1 372 ? -9.187 -24.776 7.205 1.00 74.50 372 SER A CA 1
ATOM 2843 C C . SER A 1 372 ? -9.674 -26.229 7.108 1.00 74.50 372 SER A C 1
ATOM 2845 O O . SER A 1 372 ? -9.758 -26.920 8.122 1.00 74.50 372 SER A O 1
ATOM 2847 N N . ASN A 1 373 ? -9.973 -26.717 5.904 1.00 75.00 373 ASN A N 1
ATOM 2848 C CA . ASN A 1 373 ? -10.304 -28.118 5.632 1.00 75.00 373 ASN A CA 1
ATOM 2849 C C . ASN A 1 373 ? -9.059 -29.006 5.388 1.00 75.00 373 ASN A C 1
ATOM 2851 O O . ASN A 1 373 ? -9.216 -30.188 5.087 1.00 75.00 373 ASN A O 1
ATOM 2855 N N . GLY A 1 374 ? -7.845 -28.449 5.490 1.00 73.44 374 GLY A N 1
ATOM 2856 C CA . GLY A 1 374 ? -6.569 -29.125 5.239 1.00 73.44 374 GLY A CA 1
ATOM 2857 C C . GLY A 1 374 ? -6.201 -29.284 3.760 1.00 73.44 374 GLY A C 1
ATOM 2858 O O . GLY A 1 374 ? -5.327 -30.086 3.444 1.00 73.44 374 GLY A O 1
ATOM 2859 N N . SER A 1 375 ? -6.896 -28.596 2.847 1.00 78.94 375 SER A N 1
ATOM 2860 C CA . SER A 1 375 ? -6.524 -28.562 1.426 1.00 78.94 375 SER A CA 1
ATOM 2861 C C . SER A 1 375 ? -5.579 -27.400 1.121 1.00 78.94 375 SER A C 1
ATOM 2863 O O . SER A 1 375 ? -5.711 -26.321 1.695 1.00 78.94 375 SER A O 1
ATOM 2865 N N . GLN A 1 376 ? -4.660 -27.610 0.177 1.00 83.69 376 GLN A N 1
ATOM 2866 C CA . GLN A 1 376 ? -3.719 -26.585 -0.268 1.00 83.69 376 GLN A CA 1
ATOM 2867 C C . GLN A 1 376 ? -4.275 -25.794 -1.451 1.00 83.69 376 GLN A C 1
ATOM 2869 O O . GLN A 1 376 ? -4.514 -26.339 -2.533 1.00 83.69 376 GLN A O 1
ATOM 2874 N N . LEU A 1 377 ? -4.430 -24.490 -1.247 1.00 89.94 377 LEU A N 1
ATOM 2875 C CA . LEU A 1 377 ? -4.716 -23.516 -2.289 1.00 89.94 377 LEU A CA 1
ATOM 2876 C C . LEU A 1 377 ? -3.398 -22.896 -2.761 1.00 89.94 377 LEU A C 1
ATOM 2878 O O . LEU A 1 377 ? -2.625 -22.382 -1.958 1.00 89.94 377 LEU A O 1
ATOM 2882 N N . VAL A 1 378 ? -3.148 -22.925 -4.067 1.00 89.44 378 VAL A N 1
ATOM 2883 C CA . VAL A 1 378 ? -1.957 -22.327 -4.683 1.00 89.44 378 VAL A CA 1
ATOM 2884 C C . VAL A 1 378 ? -2.385 -21.208 -5.615 1.00 89.44 378 VAL A C 1
ATOM 2886 O O . VAL A 1 378 ? -3.154 -21.448 -6.545 1.00 89.44 378 VAL A O 1
ATOM 2889 N N . ALA A 1 379 ? -1.877 -20.004 -5.367 1.00 93.56 379 ALA A N 1
ATOM 2890 C CA . ALA A 1 379 ? -2.069 -18.826 -6.201 1.00 93.56 379 ALA A CA 1
ATOM 2891 C C . ALA A 1 379 ? -0.704 -18.318 -6.682 1.00 93.56 379 ALA A C 1
ATOM 2893 O O . ALA A 1 379 ? 0.158 -17.998 -5.864 1.00 93.56 379 ALA A O 1
ATOM 2894 N N . GLY A 1 380 ? -0.490 -18.232 -7.989 1.00 90.06 380 GLY A N 1
ATOM 2895 C CA . GLY A 1 380 ? 0.793 -17.806 -8.550 1.00 90.06 380 GLY A CA 1
ATOM 2896 C C . GLY A 1 380 ? 0.645 -17.173 -9.922 1.00 90.06 380 GLY A C 1
ATOM 2897 O O . GLY A 1 380 ? -0.459 -17.081 -10.454 1.00 90.06 380 GLY A O 1
ATOM 2898 N N . THR A 1 381 ? 1.759 -16.735 -10.494 1.00 90.81 381 THR A N 1
ATOM 2899 C CA . THR A 1 381 ? 1.828 -16.234 -11.868 1.00 90.81 381 THR A CA 1
ATOM 2900 C C . THR A 1 381 ? 2.834 -17.036 -12.675 1.00 90.81 381 THR A C 1
ATOM 2902 O O . THR A 1 381 ? 3.757 -17.645 -12.131 1.00 90.81 381 THR A O 1
ATOM 2905 N N . VAL A 1 382 ? 2.629 -17.051 -13.985 1.00 91.62 382 VAL A N 1
ATOM 2906 C CA . VAL A 1 382 ? 3.589 -17.532 -14.970 1.00 91.62 382 VAL A CA 1
ATOM 2907 C C . VAL A 1 382 ? 3.647 -16.514 -16.099 1.00 91.62 382 VAL A C 1
ATOM 2909 O O . VAL A 1 382 ? 2.607 -16.031 -16.545 1.00 91.62 382 VAL A O 1
ATOM 2912 N N . ASP A 1 383 ? 4.849 -16.167 -16.538 1.00 93.50 383 ASP A N 1
ATOM 2913 C CA . ASP A 1 383 ? 5.032 -15.251 -17.658 1.00 93.50 383 ASP A CA 1
ATOM 2914 C C . ASP A 1 383 ? 5.033 -16.042 -18.971 1.00 93.50 383 ASP A C 1
ATOM 2916 O O . ASP A 1 383 ? 5.680 -17.087 -19.077 1.00 93.50 383 ASP A O 1
ATOM 2920 N N . ILE A 1 384 ? 4.263 -15.568 -19.952 1.00 92.38 384 ILE A N 1
ATOM 2921 C CA . ILE A 1 384 ? 4.069 -16.233 -21.244 1.00 92.38 384 ILE A CA 1
ATOM 2922 C C . ILE A 1 384 ? 4.283 -15.221 -22.374 1.00 92.38 384 ILE A C 1
ATOM 2924 O O . ILE A 1 384 ? 3.552 -14.236 -22.475 1.00 92.38 384 ILE A O 1
ATOM 2928 N N . ASP A 1 385 ? 5.248 -15.490 -23.252 1.00 93.56 385 ASP A N 1
ATOM 2929 C CA . ASP A 1 385 ? 5.547 -14.737 -24.482 1.00 93.56 385 ASP A CA 1
ATOM 2930 C C . ASP A 1 385 ? 5.284 -15.535 -25.772 1.00 93.56 385 ASP A C 1
ATOM 2932 O O . ASP A 1 385 ? 5.397 -15.004 -26.880 1.00 93.56 385 ASP A O 1
ATOM 2936 N N . GLU A 1 386 ? 4.880 -16.800 -25.663 1.00 94.31 386 GLU A N 1
ATOM 2937 C CA . GLU A 1 386 ? 4.428 -17.601 -26.796 1.00 94.31 386 GLU A CA 1
ATOM 2938 C C . GLU A 1 386 ? 2.933 -17.908 -26.701 1.00 94.31 386 GLU A C 1
ATOM 2940 O O . GLU A 1 386 ? 2.435 -18.411 -25.695 1.00 94.31 386 GLU A O 1
ATOM 2945 N N . VAL A 1 387 ? 2.203 -17.649 -27.788 1.00 94.44 387 VAL A N 1
ATOM 2946 C CA . VAL A 1 387 ? 0.747 -17.829 -27.841 1.00 94.44 387 VAL A CA 1
ATOM 2947 C C . VAL A 1 387 ? 0.340 -18.867 -28.882 1.00 94.44 387 VAL A C 1
ATOM 2949 O O . VAL A 1 387 ? 1.077 -19.181 -29.827 1.00 94.44 387 VAL A O 1
ATOM 2952 N N . MET A 1 388 ? -0.872 -19.398 -28.734 1.00 93.50 388 MET A N 1
ATOM 2953 C CA . MET A 1 388 ? -1.486 -20.299 -29.703 1.00 93.50 388 MET A CA 1
ATOM 2954 C C . MET A 1 388 ? -2.078 -19.521 -30.879 1.00 93.50 388 MET A C 1
ATOM 2956 O O . MET A 1 388 ? -2.860 -18.585 -30.708 1.00 93.50 388 MET A O 1
ATOM 2960 N N . PHE A 1 389 ? -1.757 -19.969 -32.095 1.00 90.69 389 PHE A N 1
ATOM 2961 C CA . PHE A 1 389 ? -2.295 -19.428 -33.346 1.00 90.69 389 PHE A CA 1
ATOM 2962 C C . PHE A 1 389 ? -3.105 -20.495 -34.089 1.00 90.69 389 PHE A C 1
ATOM 2964 O O . PHE A 1 389 ? -2.647 -21.046 -35.097 1.00 90.69 389 PHE A O 1
ATOM 2971 N N . GLY A 1 390 ? -4.307 -20.806 -33.589 1.00 79.75 390 GLY A N 1
ATOM 2972 C CA . GLY A 1 390 ? -5.139 -21.903 -34.109 1.00 79.75 390 GLY A CA 1
ATOM 2973 C C . GLY A 1 390 ? -4.486 -23.288 -33.975 1.00 79.75 390 GLY A C 1
ATOM 2974 O O . GLY A 1 390 ? -4.759 -24.185 -34.771 1.00 79.75 390 GLY A O 1
ATOM 2975 N N . SER A 1 391 ? -3.562 -23.437 -33.024 1.00 78.88 391 SER A N 1
ATOM 2976 C CA . SER A 1 391 ? -2.872 -24.677 -32.651 1.00 78.88 391 SER A CA 1
ATOM 2977 C C . SER A 1 391 ? -3.204 -25.048 -31.206 1.00 78.88 391 SER A C 1
ATOM 2979 O O . SER A 1 391 ? -3.582 -24.185 -30.431 1.00 78.88 391 SER A O 1
ATOM 2981 N N . ASN A 1 392 ? -2.998 -26.310 -30.816 1.00 84.12 392 ASN A N 1
ATOM 2982 C CA . ASN A 1 392 ? -3.177 -26.772 -29.427 1.00 84.12 392 ASN A CA 1
ATOM 2983 C C . ASN A 1 392 ? -1.855 -26.730 -28.625 1.00 84.12 392 ASN A C 1
ATOM 2985 O O . ASN A 1 392 ? -1.567 -27.638 -27.854 1.00 84.12 392 ASN A O 1
ATOM 2989 N N . SER A 1 393 ? -0.983 -25.764 -28.921 1.00 88.19 393 SER A N 1
ATOM 2990 C CA . SER A 1 393 ? 0.386 -25.620 -28.392 1.00 88.19 393 SER A CA 1
ATOM 2991 C C . SER A 1 393 ? 0.941 -24.253 -28.838 1.00 88.19 393 SER A C 1
ATOM 2993 O O . SER A 1 393 ? 0.516 -23.794 -29.914 1.00 88.19 393 SER A O 1
ATOM 2995 N N . PRO A 1 394 ? 1.865 -23.611 -28.092 1.00 92.44 394 PRO A N 1
ATOM 2996 C CA . PRO A 1 394 ? 2.551 -24.078 -26.875 1.00 92.44 394 PRO A CA 1
ATOM 2997 C C . PRO A 1 394 ? 1.753 -23.872 -25.584 1.00 92.44 394 PRO A C 1
ATOM 2999 O O . PRO A 1 394 ? 0.864 -23.033 -25.522 1.00 92.44 394 PRO A O 1
ATOM 3002 N N . TYR A 1 395 ? 2.079 -24.682 -24.580 1.00 93.88 395 TYR A N 1
ATOM 3003 C CA . TYR A 1 395 ? 1.602 -24.576 -23.205 1.00 93.88 395 TYR A CA 1
ATOM 3004 C C . TYR A 1 395 ? 2.812 -24.402 -22.284 1.00 93.88 395 TYR A C 1
ATOM 3006 O O . TYR A 1 395 ? 3.901 -24.891 -22.597 1.00 93.88 395 TYR A O 1
ATOM 3014 N N . THR A 1 396 ? 2.595 -23.741 -21.154 1.00 93.56 396 THR A N 1
ATOM 3015 C CA . THR A 1 396 ? 3.586 -23.534 -20.102 1.00 93.56 396 THR A CA 1
ATOM 3016 C C . THR A 1 396 ? 3.180 -24.323 -18.863 1.00 93.56 396 THR A C 1
ATOM 3018 O O . THR A 1 396 ? 2.083 -24.131 -18.332 1.00 93.56 396 THR A O 1
ATOM 3021 N N . ASP A 1 397 ? 4.060 -25.213 -18.407 1.00 89.25 397 ASP A N 1
ATOM 3022 C CA . ASP A 1 397 ? 3.842 -26.028 -17.210 1.00 89.25 397 ASP A CA 1
ATOM 3023 C C . ASP A 1 397 ? 3.755 -25.152 -15.949 1.00 89.25 397 ASP A C 1
ATOM 3025 O O . ASP A 1 397 ? 4.510 -24.189 -15.789 1.00 89.25 397 ASP A O 1
ATOM 3029 N N . ILE A 1 398 ? 2.857 -25.510 -15.026 1.00 86.56 398 ILE A N 1
ATOM 3030 C CA . ILE A 1 398 ? 2.777 -24.899 -13.693 1.00 86.56 398 ILE A CA 1
ATOM 3031 C C . ILE A 1 398 ? 2.852 -25.966 -12.597 1.00 86.56 398 ILE A C 1
ATOM 3033 O O . ILE A 1 398 ? 2.275 -27.050 -12.699 1.00 86.56 398 ILE A O 1
ATOM 3037 N N . THR A 1 399 ? 3.541 -25.646 -11.504 1.00 80.81 399 THR A N 1
ATOM 3038 C CA . THR A 1 399 ? 3.726 -26.575 -10.382 1.00 80.81 399 THR A CA 1
ATOM 3039 C C . THR A 1 399 ? 2.648 -26.363 -9.327 1.00 80.81 399 THR A C 1
ATOM 3041 O O . THR A 1 399 ? 2.618 -25.336 -8.652 1.00 80.81 399 THR A O 1
ATOM 3044 N N . VAL A 1 400 ? 1.783 -27.359 -9.140 1.00 82.69 400 VAL A N 1
ATOM 3045 C CA . VAL A 1 400 ? 0.774 -27.394 -8.069 1.00 82.69 400 VAL A CA 1
ATOM 3046 C C . VAL A 1 400 ? 0.727 -28.791 -7.435 1.00 82.69 400 VAL A C 1
ATOM 3048 O O . VAL A 1 400 ? 1.154 -29.762 -8.068 1.00 82.69 400 VAL A O 1
ATOM 3051 N N . PRO A 1 401 ? 0.203 -28.939 -6.204 1.00 83.31 401 PRO A N 1
ATOM 3052 C CA . PRO A 1 401 ? -0.015 -30.242 -5.589 1.00 83.31 401 PRO A CA 1
ATOM 3053 C C . PRO A 1 401 ? -0.789 -31.190 -6.509 1.00 83.31 401 PRO A C 1
ATOM 3055 O O . PRO A 1 401 ? -1.790 -30.807 -7.106 1.00 83.31 401 PRO A O 1
ATOM 3058 N N . SER A 1 402 ? -0.381 -32.458 -6.571 1.00 82.31 402 SER A N 1
ATOM 3059 C CA . SER A 1 402 ? -1.007 -33.467 -7.444 1.00 82.31 402 SER A CA 1
ATOM 3060 C C . SER A 1 402 ? -2.480 -33.755 -7.121 1.00 82.31 402 SER A C 1
ATOM 3062 O O . SER A 1 402 ? -3.200 -34.305 -7.952 1.00 82.31 402 SER A O 1
ATOM 3064 N N . ALA A 1 403 ? -2.937 -33.383 -5.922 1.00 84.50 403 ALA A N 1
ATOM 3065 C CA . ALA A 1 403 ? -4.340 -33.450 -5.523 1.00 84.50 403 ALA A CA 1
ATOM 3066 C C . ALA A 1 403 ? -5.198 -32.319 -6.123 1.00 84.50 403 ALA A C 1
ATOM 3068 O O . ALA A 1 403 ? -6.427 -32.429 -6.138 1.00 84.50 403 ALA A O 1
ATOM 3069 N N . ASN A 1 404 ? -4.577 -31.240 -6.609 1.00 91.12 404 ASN A N 1
ATOM 3070 C CA . ASN A 1 404 ? -5.290 -30.089 -7.136 1.00 91.12 404 ASN A CA 1
ATOM 3071 C C . ASN A 1 404 ? -5.763 -30.367 -8.564 1.00 91.12 404 ASN A C 1
ATOM 3073 O O . ASN A 1 404 ? -4.978 -30.604 -9.478 1.00 91.12 404 ASN A O 1
ATOM 3077 N N . ASN A 1 405 ? -7.080 -30.333 -8.748 1.00 93.50 405 ASN A N 1
ATOM 3078 C CA . ASN A 1 405 ? -7.745 -30.602 -10.024 1.00 93.50 405 ASN A CA 1
ATOM 3079 C C . ASN A 1 405 ? -8.737 -29.497 -10.423 1.00 93.50 405 ASN A C 1
ATOM 3081 O O . ASN A 1 405 ? -9.429 -29.627 -11.430 1.00 93.50 405 ASN A O 1
ATOM 3085 N N . VAL A 1 406 ? -8.809 -28.423 -9.636 1.00 97.50 406 VAL A N 1
ATOM 3086 C CA . VAL A 1 406 ? -9.485 -27.168 -9.964 1.00 97.50 406 VAL A CA 1
ATOM 3087 C C . VAL A 1 406 ? -8.403 -26.188 -10.390 1.00 97.50 406 VAL A C 1
ATOM 3089 O O . VAL A 1 406 ? -7.401 -26.043 -9.688 1.00 97.50 406 VAL A O 1
ATOM 3092 N N . LEU A 1 407 ? -8.585 -25.531 -11.533 1.00 97.50 407 LEU A N 1
ATOM 3093 C CA . LEU A 1 407 ? -7.635 -24.548 -12.046 1.00 97.50 407 LEU A CA 1
ATOM 3094 C C . LEU A 1 407 ? -8.368 -23.368 -12.686 1.00 97.50 407 LEU A C 1
ATOM 3096 O O . LEU A 1 407 ? -9.088 -23.536 -13.673 1.00 97.50 407 LEU A O 1
ATOM 3100 N N . LEU A 1 408 ? -8.165 -22.183 -12.118 1.00 98.38 408 LEU A N 1
ATOM 3101 C CA . LEU A 1 408 ? -8.546 -20.898 -12.699 1.00 98.38 408 LEU A CA 1
ATOM 3102 C C . LEU A 1 408 ? -7.299 -20.210 -13.253 1.00 98.38 408 LEU A C 1
ATOM 3104 O O . LEU A 1 408 ? -6.202 -20.418 -12.736 1.00 98.38 408 LEU A O 1
ATOM 3108 N N . HIS A 1 409 ? -7.470 -19.386 -14.283 1.00 97.88 409 HIS A N 1
ATOM 3109 C CA . HIS A 1 409 ? -6.385 -18.626 -14.896 1.00 97.88 409 HIS A CA 1
ATOM 3110 C C . HIS A 1 409 ? -6.893 -17.290 -15.443 1.00 97.88 409 HIS A C 1
ATOM 3112 O O . HIS A 1 409 ? -8.014 -17.219 -15.946 1.00 97.88 409 HIS A O 1
ATOM 3118 N N . GLN A 1 410 ? -6.083 -16.236 -15.333 1.00 97.69 410 GLN A N 1
ATOM 3119 C CA . GLN A 1 410 ? -6.442 -14.883 -15.768 1.00 97.69 410 GLN A CA 1
ATOM 3120 C C . GLN A 1 410 ? -5.184 -14.090 -16.130 1.00 97.69 410 GLN A C 1
ATOM 3122 O O . GLN A 1 410 ? -4.242 -14.022 -15.341 1.00 97.69 410 GLN A O 1
ATOM 3127 N N . ILE A 1 411 ? -5.188 -13.438 -17.293 1.00 96.69 411 ILE A N 1
ATOM 3128 C CA . ILE A 1 411 ? -4.122 -12.504 -17.677 1.00 96.69 411 ILE A CA 1
ATOM 3129 C C . ILE A 1 411 ? -4.146 -11.298 -16.721 1.00 96.69 411 ILE A C 1
ATOM 3131 O O . ILE A 1 411 ? -5.211 -10.711 -16.517 1.00 96.69 411 ILE A O 1
ATOM 3135 N N . GLN A 1 412 ? -2.996 -10.961 -16.128 1.00 96.50 412 GLN A N 1
ATOM 3136 C CA . GLN A 1 412 ? -2.824 -9.849 -15.180 1.00 96.50 412 GLN A CA 1
ATOM 3137 C C . GLN A 1 412 ? -2.235 -8.586 -15.822 1.00 96.50 412 GLN A C 1
ATOM 3139 O O . GLN A 1 412 ? -2.411 -7.492 -15.290 1.00 96.50 412 GLN A O 1
ATOM 3144 N N . THR A 1 413 ? -1.519 -8.729 -16.937 1.00 93.31 413 THR A N 1
ATOM 3145 C CA . THR A 1 413 ? -0.876 -7.624 -17.660 1.00 93.31 413 THR A CA 1
ATOM 3146 C C . THR A 1 413 ? -1.442 -7.479 -19.069 1.00 93.31 413 THR A C 1
ATOM 3148 O O . THR A 1 413 ? -2.062 -8.388 -19.602 1.00 93.31 413 THR A O 1
ATOM 3151 N N . HIS A 1 414 ? -1.252 -6.310 -19.672 1.00 91.19 414 HIS A N 1
ATOM 3152 C CA . HIS A 1 414 ? -1.681 -6.027 -21.043 1.00 91.19 414 HIS A CA 1
ATOM 3153 C C . HIS A 1 414 ? -0.535 -5.350 -21.796 1.00 91.19 414 HIS A C 1
ATOM 3155 O O . HIS A 1 414 ? -0.645 -4.213 -22.260 1.00 91.19 414 HIS A O 1
ATOM 3161 N N . ASN A 1 415 ? 0.607 -6.033 -21.844 1.00 93.88 415 ASN A N 1
ATOM 3162 C CA . ASN A 1 415 ? 1.835 -5.528 -22.460 1.00 93.88 415 ASN A CA 1
ATOM 3163 C C . ASN A 1 415 ? 1.750 -5.538 -23.994 1.00 93.88 415 ASN A C 1
ATOM 3165 O O . ASN A 1 415 ? 2.400 -4.740 -24.672 1.00 93.88 415 ASN A O 1
ATOM 3169 N N . ASN A 1 416 ? 0.910 -6.407 -24.555 1.00 94.38 416 ASN A N 1
ATOM 3170 C CA . ASN A 1 416 ? 0.704 -6.549 -25.986 1.00 94.38 416 ASN A CA 1
ATOM 3171 C C . ASN A 1 416 ? -0.684 -6.051 -26.386 1.00 94.38 416 ASN A C 1
ATOM 3173 O O . ASN A 1 416 ? -1.704 -6.484 -25.856 1.00 94.38 416 ASN A O 1
ATOM 3177 N N . ASN A 1 417 ? -0.745 -5.211 -27.418 1.00 94.56 417 ASN A N 1
ATOM 3178 C CA . ASN A 1 417 ? -2.009 -4.776 -28.016 1.00 94.56 417 ASN A CA 1
ATOM 3179 C C . ASN A 1 417 ? -2.587 -5.855 -28.962 1.00 94.56 417 ASN A C 1
ATOM 3181 O O . ASN A 1 417 ? -2.694 -5.663 -30.178 1.00 94.56 417 ASN A O 1
ATOM 3185 N N . CYS A 1 418 ? -2.906 -7.023 -28.406 1.00 95.44 418 CYS A N 1
ATOM 3186 C CA . CYS A 1 418 ? -3.482 -8.163 -29.108 1.00 95.44 418 CYS A CA 1
ATOM 3187 C C . CYS A 1 418 ? -4.661 -8.762 -28.339 1.00 95.44 418 CYS A C 1
ATOM 3189 O O . CYS A 1 418 ? -4.694 -8.735 -27.113 1.00 95.44 418 CYS A O 1
ATOM 3191 N N . TRP A 1 419 ? -5.616 -9.342 -29.070 1.00 95.75 419 TRP A N 1
ATOM 3192 C CA . TRP A 1 419 ? -6.692 -10.122 -28.466 1.00 95.75 419 TRP A CA 1
ATOM 3193 C C . TRP A 1 419 ? -6.147 -11.440 -27.921 1.00 95.75 419 TRP A C 1
ATOM 3195 O O . TRP A 1 419 ? -5.825 -12.354 -2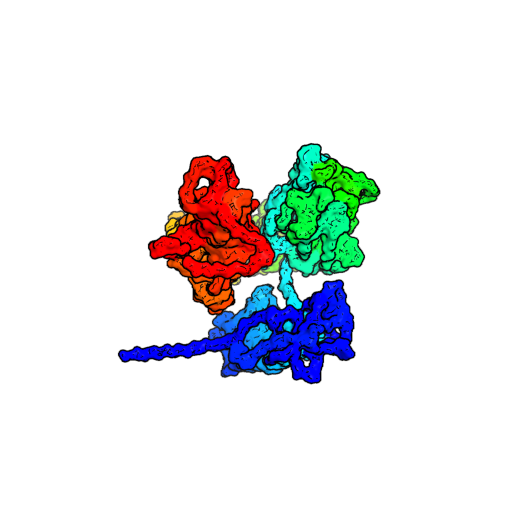8.687 1.00 95.75 419 TRP A O 1
ATOM 3205 N N . PHE A 1 420 ? -6.051 -11.520 -26.599 1.00 96.12 420 PHE A N 1
ATOM 3206 C CA . PHE A 1 420 ? -5.555 -12.679 -25.877 1.00 96.12 420 PHE A CA 1
ATOM 3207 C C . PHE A 1 420 ? -6.596 -13.185 -24.892 1.00 96.12 420 PHE A C 1
ATOM 3209 O O . PHE A 1 420 ? -7.177 -12.437 -24.112 1.00 96.12 420 PHE A O 1
ATOM 3216 N N . THR A 1 421 ? -6.797 -14.495 -24.907 1.00 95.06 421 THR A N 1
ATOM 3217 C CA . THR A 1 421 ? -7.584 -15.215 -23.907 1.00 95.06 421 THR A CA 1
ATOM 3218 C C . THR A 1 421 ? -6.728 -16.319 -23.317 1.00 95.06 421 THR A C 1
ATOM 3220 O O . THR A 1 421 ? -5.695 -16.663 -23.878 1.00 95.06 421 THR A O 1
ATOM 3223 N N . THR A 1 422 ? -7.103 -16.862 -22.164 1.00 95.75 422 THR A N 1
ATOM 3224 C CA . THR A 1 422 ? -6.328 -17.937 -21.534 1.00 95.75 422 THR A CA 1
ATOM 3225 C C . THR A 1 422 ? -7.082 -19.250 -21.579 1.00 95.75 422 THR A C 1
ATOM 3227 O O . THR A 1 422 ? -8.311 -19.299 -21.513 1.00 95.75 422 THR A O 1
ATOM 3230 N N . THR A 1 423 ? -6.324 -20.332 -21.671 1.00 95.62 423 THR A N 1
ATOM 3231 C CA . THR A 1 423 ? -6.818 -21.698 -21.543 1.00 95.62 423 THR A CA 1
ATOM 3232 C C . THR A 1 423 ? -5.803 -22.506 -20.754 1.00 95.62 423 THR A C 1
ATOM 3234 O O . THR A 1 423 ? -4.629 -22.157 -20.667 1.00 95.62 423 THR A O 1
ATOM 3237 N N . SER A 1 424 ? -6.240 -23.624 -20.204 1.00 95.94 424 SER A N 1
ATOM 3238 C CA . SER A 1 424 ? -5.357 -24.586 -19.553 1.00 95.94 424 SER A CA 1
ATOM 3239 C C . SER A 1 424 ? -5.703 -26.005 -19.971 1.00 95.94 424 SER A C 1
ATOM 3241 O O . SER A 1 424 ? -6.712 -26.236 -20.647 1.00 95.94 424 SER A O 1
ATOM 3243 N N . GLN A 1 425 ? -4.862 -26.956 -19.588 1.00 94.12 425 GLN A N 1
ATOM 3244 C CA . GLN A 1 425 ? -5.190 -28.376 -19.614 1.00 94.12 425 GLN A CA 1
ATOM 3245 C C . GLN A 1 425 ? -4.456 -29.116 -18.494 1.00 94.12 425 GLN A C 1
ATOM 3247 O O . GLN A 1 425 ? -3.522 -28.594 -17.894 1.00 94.12 425 GLN A O 1
ATOM 3252 N N . PHE A 1 426 ? -4.902 -30.338 -18.212 1.00 90.44 426 PHE A N 1
ATOM 3253 C CA . PHE A 1 426 ? -4.202 -31.267 -17.329 1.00 90.44 426 PHE A CA 1
ATOM 3254 C C . PHE A 1 426 ? -3.559 -32.359 -18.185 1.00 90.44 426 PHE A C 1
ATOM 3256 O O . PHE A 1 426 ? -4.268 -33.114 -18.860 1.00 90.44 426 PHE A O 1
ATOM 3263 N N . SER A 1 427 ? -2.229 -32.435 -18.167 1.00 86.38 427 SER A N 1
ATOM 3264 C CA . SER A 1 427 ? -1.439 -33.450 -18.866 1.00 86.38 427 SER A CA 1
ATOM 3265 C C . SER A 1 427 ? -0.886 -34.494 -17.892 1.00 86.38 427 SER A C 1
ATOM 3267 O O . SER A 1 427 ? -1.128 -34.447 -16.686 1.00 86.38 427 SER A O 1
ATOM 3269 N N . ASN A 1 428 ? -0.118 -35.459 -18.408 1.00 78.88 428 ASN A N 1
ATOM 3270 C CA . ASN A 1 428 ? 0.583 -36.428 -17.558 1.00 78.88 428 ASN A CA 1
ATOM 3271 C C . ASN A 1 428 ? 1.674 -35.781 -16.684 1.00 78.88 428 ASN A C 1
ATOM 3273 O O . ASN A 1 428 ? 2.101 -36.408 -15.717 1.00 78.88 428 ASN A O 1
ATOM 3277 N N . ASN A 1 429 ? 2.122 -34.567 -17.022 1.00 74.31 429 ASN A N 1
ATOM 3278 C CA . ASN A 1 429 ? 3.173 -33.842 -16.306 1.00 74.31 429 ASN A CA 1
ATOM 3279 C C . ASN A 1 429 ? 2.613 -32.856 -15.266 1.00 74.31 429 ASN A C 1
ATOM 3281 O O . ASN A 1 429 ? 3.384 -32.288 -14.500 1.00 74.31 429 ASN A O 1
ATOM 3285 N N . GLY A 1 430 ? 1.289 -32.677 -15.210 1.00 84.12 430 GLY A N 1
ATOM 3286 C CA . GLY A 1 430 ? 0.631 -31.696 -14.351 1.00 84.12 430 GLY A CA 1
ATOM 3287 C C . GLY A 1 430 ? -0.264 -30.739 -15.143 1.00 84.12 430 GLY A C 1
ATOM 3288 O O . GLY A 1 430 ? -0.556 -30.986 -16.318 1.00 84.12 430 GLY A O 1
ATOM 3289 N N . PRO A 1 431 ? -0.771 -29.680 -14.496 1.00 90.38 431 PRO A N 1
ATOM 3290 C CA . PRO A 1 431 ? -1.486 -28.625 -15.186 1.00 90.38 431 PRO A CA 1
ATOM 3291 C C . PRO A 1 431 ? -0.533 -27.719 -15.963 1.00 90.38 431 PRO A C 1
ATOM 3293 O O . PRO A 1 431 ? 0.571 -27.413 -15.525 1.00 90.38 431 PRO A O 1
ATOM 3296 N N . GLU A 1 432 ? -1.016 -27.237 -17.097 1.00 95.19 432 GLU A N 1
ATOM 3297 C CA . GLU A 1 432 ? -0.296 -26.313 -17.964 1.00 95.19 432 GLU A CA 1
ATOM 3298 C C . GLU A 1 432 ? -1.260 -25.240 -18.495 1.00 95.19 432 GLU A C 1
ATOM 3300 O O . GLU A 1 432 ? -2.464 -25.482 -18.663 1.00 95.19 432 GLU A O 1
ATOM 3305 N N . ILE A 1 433 ? -0.747 -24.030 -18.715 1.00 97.12 433 ILE A N 1
ATOM 3306 C CA . ILE A 1 433 ? -1.510 -22.831 -19.089 1.00 97.12 433 ILE A CA 1
ATOM 3307 C C . ILE A 1 433 ? -0.992 -22.286 -20.414 1.00 97.12 433 ILE A C 1
ATOM 3309 O O . ILE A 1 433 ? 0.191 -22.379 -20.715 1.00 97.12 433 ILE A O 1
ATOM 3313 N N . ALA A 1 434 ? -1.882 -21.712 -21.214 1.00 96.31 434 ALA A N 1
ATOM 3314 C CA . ALA A 1 434 ? -1.531 -21.043 -22.453 1.00 96.31 434 ALA A CA 1
ATOM 3315 C C . ALA A 1 434 ? -2.363 -19.782 -22.678 1.00 96.31 434 ALA A C 1
ATOM 3317 O O . ALA A 1 434 ? -3.480 -19.640 -22.165 1.00 96.31 434 ALA A O 1
ATOM 3318 N N . ILE A 1 435 ? -1.827 -18.907 -23.525 1.00 97.19 435 ILE A N 1
ATOM 3319 C CA . ILE A 1 435 ? -2.555 -17.793 -24.124 1.00 97.19 435 ILE A CA 1
ATOM 3320 C C . ILE A 1 435 ? -3.000 -18.201 -25.533 1.00 97.19 435 ILE A C 1
ATOM 3322 O O . ILE A 1 435 ? -2.201 -18.685 -26.335 1.00 97.19 435 ILE A O 1
ATOM 3326 N N . ASP A 1 436 ? -4.277 -17.997 -25.840 1.00 94.44 436 ASP A N 1
ATOM 3327 C CA . ASP A 1 436 ? -4.909 -18.315 -27.117 1.00 94.44 436 ASP A CA 1
ATOM 3328 C C . ASP A 1 436 ? -5.421 -17.042 -27.803 1.00 94.44 436 ASP A C 1
ATOM 3330 O O . ASP A 1 436 ? -6.129 -16.222 -27.207 1.00 94.44 436 ASP A O 1
ATOM 3334 N N . THR A 1 437 ? -5.057 -16.897 -29.078 1.00 93.94 437 THR A N 1
ATOM 3335 C CA . THR A 1 437 ? -5.533 -15.816 -29.956 1.00 93.94 437 THR A CA 1
ATOM 3336 C C . THR A 1 437 ? -6.875 -16.130 -30.606 1.00 93.94 437 THR A C 1
ATOM 3338 O O . THR A 1 437 ? -7.440 -15.267 -31.280 1.00 93.94 437 THR A O 1
ATOM 3341 N N . SER A 1 438 ? -7.389 -17.349 -30.420 1.00 91.12 438 SER A N 1
ATOM 3342 C CA . SER A 1 438 ? -8.546 -17.861 -31.144 1.00 91.12 438 SER A CA 1
ATOM 3343 C C . SER A 1 438 ? -8.277 -17.780 -32.659 1.00 91.12 438 SER A C 1
ATOM 3345 O O . SER A 1 438 ? -7.191 -18.143 -33.149 1.00 91.12 438 SER A O 1
ATOM 3347 N N . GLU A 1 439 ? -9.218 -17.236 -33.422 1.00 92.00 439 GLU A N 1
ATOM 3348 C CA . GLU A 1 439 ? -9.046 -16.901 -34.824 1.00 92.00 439 GLU A CA 1
ATOM 3349 C C . GLU A 1 439 ? -8.707 -15.424 -35.061 1.00 92.00 439 GLU A C 1
ATOM 3351 O O . GLU A 1 439 ? -8.541 -15.019 -36.214 1.00 92.00 439 GLU A O 1
ATOM 3356 N N . VAL A 1 440 ? -8.469 -14.628 -34.012 1.00 94.12 440 VAL A N 1
ATOM 3357 C CA . VAL A 1 440 ? -8.128 -13.193 -34.084 1.00 94.12 440 VAL A CA 1
ATOM 3358 C C . VAL A 1 440 ? -6.661 -12.977 -34.483 1.00 94.12 440 VAL A C 1
ATOM 3360 O O . VAL A 1 440 ? -5.828 -12.390 -33.786 1.00 94.12 440 VAL A O 1
ATOM 3363 N N . ARG A 1 441 ? -6.320 -13.505 -35.656 1.00 92.88 441 ARG A N 1
ATOM 3364 C CA . ARG A 1 441 ? -4.967 -13.591 -36.196 1.00 92.88 441 ARG A CA 1
ATOM 3365 C C . ARG A 1 441 ? -4.961 -13.564 -37.717 1.00 92.88 441 ARG A C 1
ATOM 3367 O O . ARG A 1 441 ? -5.927 -13.919 -38.393 1.00 92.88 441 ARG A O 1
ATOM 3374 N N . THR A 1 442 ? -3.813 -13.218 -38.280 1.00 92.56 442 THR A N 1
ATOM 3375 C CA . THR A 1 442 ? -3.561 -13.327 -39.718 1.00 92.56 442 THR A CA 1
ATOM 3376 C C . THR A 1 442 ? -3.226 -14.766 -40.131 1.00 92.56 442 THR A C 1
ATOM 3378 O O . THR A 1 442 ? -2.879 -15.629 -39.316 1.00 92.56 442 THR A O 1
ATOM 3381 N N . ASN A 1 443 ? -3.267 -15.036 -41.442 1.00 89.50 443 ASN A N 1
ATOM 3382 C CA . ASN A 1 443 ? -2.841 -16.327 -42.003 1.00 89.50 443 ASN A CA 1
ATOM 3383 C C . ASN A 1 443 ? -1.357 -16.637 -41.730 1.00 89.50 443 ASN A C 1
ATOM 3385 O O . ASN A 1 443 ? -0.974 -17.804 -41.727 1.00 89.50 443 ASN A O 1
ATOM 3389 N N . SER A 1 444 ? -0.533 -15.614 -41.485 1.00 89.88 444 SER A N 1
ATOM 3390 C CA . SER A 1 444 ? 0.887 -15.744 -41.152 1.00 89.88 444 SER A CA 1
ATOM 3391 C C . SER A 1 444 ? 1.153 -15.909 -39.651 1.00 89.88 444 SER A C 1
ATOM 3393 O O . SER A 1 444 ? 2.293 -15.739 -39.240 1.00 89.88 444 SER A O 1
ATOM 3395 N N . ARG A 1 445 ? 0.132 -16.259 -38.847 1.00 92.25 445 ARG A N 1
ATOM 3396 C CA . ARG A 1 445 ? 0.238 -16.461 -37.388 1.00 92.25 445 ARG A CA 1
ATOM 3397 C C . ARG A 1 445 ? 0.719 -15.208 -36.649 1.00 92.25 445 ARG A C 1
ATOM 3399 O O . ARG A 1 445 ? 1.693 -15.255 -35.909 1.00 92.25 445 ARG A O 1
ATOM 3406 N N . ALA A 1 446 ? 0.034 -14.092 -36.888 1.00 94.62 446 ALA A N 1
ATOM 3407 C CA . ALA A 1 446 ? 0.244 -12.857 -36.141 1.00 94.62 446 ALA A CA 1
ATOM 3408 C C . ALA A 1 446 ? -1.071 -12.377 -35.514 1.00 94.62 446 ALA A C 1
ATOM 3410 O O . ALA A 1 446 ? -2.087 -12.331 -36.212 1.00 94.62 446 ALA A O 1
ATOM 3411 N N . CYS A 1 447 ? -1.063 -12.033 -34.226 1.00 95.25 447 CYS A N 1
ATOM 3412 C CA . CYS A 1 447 ? -2.248 -11.629 -33.464 1.00 95.25 447 CYS A CA 1
ATOM 3413 C C . CYS A 1 447 ? -2.752 -10.254 -33.907 1.00 95.25 447 CYS A C 1
ATOM 3415 O O . CYS A 1 447 ? -2.025 -9.500 -34.553 1.00 95.25 447 CYS A O 1
ATOM 3417 N N . GLN A 1 448 ? -4.007 -9.920 -33.624 1.00 95.38 448 GLN A N 1
ATOM 3418 C CA . GLN A 1 448 ? -4.612 -8.643 -34.020 1.00 95.38 448 GLN A CA 1
ATOM 3419 C C . GLN A 1 448 ? -5.109 -7.869 -32.792 1.00 95.38 448 GLN A C 1
ATOM 3421 O O . GLN A 1 448 ? -5.548 -8.505 -31.835 1.00 95.38 448 GLN A O 1
ATOM 3426 N N . PRO A 1 449 ? -5.065 -6.521 -32.812 1.00 94.62 449 PRO A N 1
ATOM 3427 C CA . PRO A 1 449 ? -4.709 -5.657 -33.949 1.00 94.62 449 PRO A CA 1
ATOM 3428 C C . PRO A 1 449 ? -3.204 -5.403 -34.166 1.00 94.62 449 PRO A C 1
ATOM 3430 O O . PRO A 1 449 ? -2.844 -4.937 -35.245 1.00 94.62 449 PRO A O 1
ATOM 3433 N N . ALA A 1 450 ? -2.315 -5.702 -33.209 1.00 94.94 450 ALA A N 1
ATOM 3434 C CA . ALA A 1 450 ? -0.900 -5.306 -33.314 1.00 94.94 450 ALA A CA 1
ATOM 3435 C C . ALA A 1 450 ? -0.070 -6.039 -34.384 1.00 94.94 450 ALA A C 1
ATOM 3437 O O . ALA A 1 450 ? 1.029 -5.592 -34.705 1.00 94.94 450 ALA A O 1
ATOM 3438 N N . ASN A 1 451 ? -0.579 -7.126 -34.970 1.00 96.06 451 ASN A N 1
ATOM 3439 C CA . ASN A 1 451 ? 0.113 -7.912 -35.995 1.00 96.06 451 ASN A CA 1
ATOM 3440 C C . ASN A 1 451 ? 1.466 -8.480 -35.517 1.00 96.06 451 ASN A C 1
ATOM 3442 O O . ASN A 1 451 ? 2.467 -8.377 -36.225 1.00 96.06 451 ASN A O 1
ATOM 3446 N N . LEU A 1 452 ? 1.477 -9.109 -34.335 1.00 96.38 452 LEU A N 1
ATOM 3447 C CA . LEU A 1 452 ? 2.670 -9.709 -33.714 1.00 96.38 452 LEU A CA 1
ATOM 3448 C C . LEU A 1 452 ? 2.632 -11.241 -33.787 1.00 96.38 452 LEU A C 1
ATOM 3450 O O . LEU A 1 452 ? 1.609 -11.840 -33.462 1.00 96.38 452 LEU A O 1
ATOM 3454 N N . GLY A 1 453 ? 3.724 -11.883 -34.207 1.00 95.56 453 GLY A N 1
ATOM 3455 C CA . GLY A 1 453 ? 3.897 -13.342 -34.115 1.00 95.56 453 GLY A CA 1
ATOM 3456 C C . GLY A 1 453 ? 4.700 -13.775 -32.880 1.00 95.56 453 GLY A C 1
ATOM 3457 O O . GLY A 1 453 ? 5.285 -12.937 -32.194 1.00 95.56 453 GLY A O 1
ATOM 3458 N N . ASN A 1 454 ? 4.786 -15.088 -32.625 1.00 92.69 454 ASN A N 1
ATOM 3459 C CA . ASN A 1 454 ? 5.679 -15.626 -31.583 1.00 92.69 454 ASN A CA 1
ATOM 3460 C C . ASN A 1 454 ? 7.134 -15.205 -31.877 1.00 92.69 454 ASN A C 1
ATOM 3462 O O . ASN A 1 454 ? 7.575 -15.249 -33.029 1.00 92.69 454 ASN A O 1
ATOM 3466 N N . GLY A 1 455 ? 7.849 -14.748 -30.844 1.00 90.50 455 GLY A N 1
ATOM 3467 C CA . GLY A 1 455 ? 9.159 -14.087 -30.949 1.00 90.50 455 GLY A CA 1
ATOM 3468 C C . GLY A 1 455 ? 9.106 -12.553 -31.042 1.00 90.50 455 GLY A C 1
ATOM 3469 O O . GLY A 1 455 ? 10.152 -11.909 -31.025 1.00 90.50 455 GLY A O 1
ATOM 3470 N N . GLN A 1 456 ? 7.909 -11.961 -31.145 1.00 94.94 456 GLN A N 1
ATOM 3471 C CA . GLN A 1 456 ? 7.682 -10.507 -31.049 1.00 94.94 456 GLN A CA 1
ATOM 3472 C C . GLN A 1 456 ? 6.755 -10.119 -29.889 1.00 94.94 456 GLN A C 1
ATOM 3474 O O . GLN A 1 456 ? 6.614 -8.934 -29.596 1.00 94.94 456 GLN A O 1
ATOM 3479 N N . ILE A 1 457 ? 6.090 -11.102 -29.28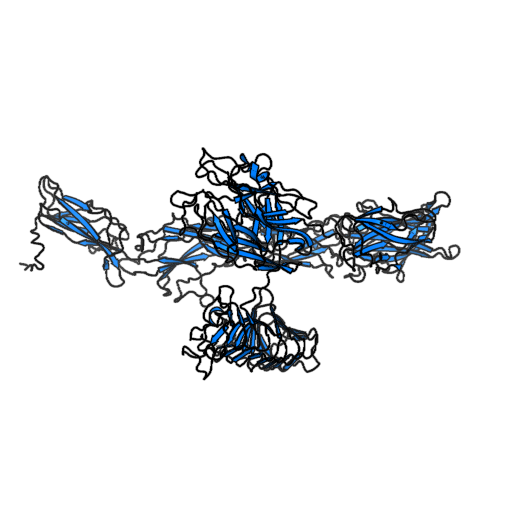5 1.00 94.81 457 ILE A N 1
ATOM 3480 C CA . ILE A 1 457 ? 5.185 -10.922 -28.153 1.00 94.81 457 ILE A CA 1
ATOM 3481 C C . ILE A 1 457 ? 6.037 -10.717 -26.898 1.00 94.81 457 ILE A C 1
ATOM 3483 O O . ILE A 1 457 ? 7.013 -11.428 -26.678 1.00 94.81 457 ILE A O 1
ATOM 3487 N N . GLN A 1 458 ? 5.703 -9.697 -26.115 1.00 95.25 458 GLN A N 1
ATOM 3488 C CA . GLN A 1 458 ? 6.286 -9.472 -24.794 1.00 95.25 458 GLN A CA 1
ATOM 3489 C C . GLN A 1 458 ? 5.601 -10.383 -23.773 1.00 95.25 458 GLN A C 1
ATOM 3491 O O . GLN A 1 458 ? 4.435 -10.724 -23.959 1.00 95.25 458 GLN A O 1
ATOM 3496 N N . ASN A 1 459 ? 6.286 -10.728 -22.682 1.00 90.81 459 ASN A N 1
ATOM 3497 C CA . ASN A 1 459 ? 5.686 -11.521 -21.608 1.00 90.81 459 ASN A CA 1
ATOM 3498 C C . ASN A 1 459 ? 4.369 -10.902 -21.129 1.00 90.81 459 ASN A C 1
ATOM 3500 O O . ASN A 1 459 ? 4.340 -9.737 -20.728 1.00 90.81 459 ASN A O 1
ATOM 3504 N N . GLU A 1 460 ? 3.305 -11.698 -21.117 1.00 93.31 460 GLU A N 1
ATOM 3505 C CA . GLU A 1 460 ? 2.133 -11.434 -20.295 1.00 93.31 460 GLU A CA 1
ATOM 3506 C C . GLU A 1 460 ? 2.202 -12.282 -19.033 1.00 93.31 460 GLU A C 1
ATOM 3508 O O . GLU A 1 460 ? 2.409 -13.495 -19.101 1.00 93.31 460 GLU A O 1
ATOM 3513 N N . SER A 1 461 ? 1.978 -11.659 -17.880 1.00 95.38 461 SER A N 1
ATOM 3514 C CA . SER A 1 461 ? 1.855 -12.386 -16.628 1.00 95.38 461 SER A CA 1
ATOM 3515 C C . SER A 1 461 ? 0.457 -12.984 -16.528 1.00 95.38 461 SER A C 1
ATOM 3517 O O . SER A 1 461 ? -0.549 -12.267 -16.516 1.00 95.38 461 SER A O 1
ATOM 3519 N N . VAL A 1 462 ? 0.374 -14.310 -16.466 1.00 97.19 462 VAL A N 1
ATOM 3520 C CA . VAL A 1 462 ? -0.877 -15.056 -16.331 1.00 97.19 462 VAL A CA 1
ATOM 3521 C C . VAL A 1 462 ? -0.961 -15.625 -14.924 1.00 97.19 462 VAL A C 1
ATOM 3523 O O . VAL A 1 462 ? -0.166 -16.478 -14.534 1.00 97.19 462 VAL A O 1
ATOM 3526 N N . ALA A 1 463 ? -1.940 -15.161 -14.150 1.00 97.38 463 ALA A N 1
ATOM 3527 C CA . ALA A 1 463 ? -2.216 -15.715 -12.834 1.00 97.38 463 ALA A CA 1
ATOM 3528 C C . ALA A 1 463 ? -2.902 -17.073 -12.950 1.00 97.38 463 ALA A C 1
ATOM 3530 O O . ALA A 1 463 ? -3.729 -17.283 -13.839 1.00 97.38 463 ALA A O 1
ATOM 3531 N N . TYR A 1 464 ? -2.620 -17.952 -11.994 1.00 97.81 464 TYR A N 1
ATOM 3532 C CA . TYR A 1 464 ? -3.302 -19.218 -11.792 1.00 97.81 464 TYR A CA 1
ATOM 3533 C C . TYR A 1 464 ? -3.708 -19.403 -10.334 1.00 97.81 464 TYR A C 1
ATOM 3535 O O . TYR A 1 464 ? -3.009 -18.973 -9.418 1.00 97.81 464 TYR A O 1
ATOM 3543 N N . LEU A 1 465 ? -4.856 -20.047 -10.128 1.00 97.94 465 LEU A N 1
ATOM 3544 C CA . LEU A 1 465 ? -5.385 -20.386 -8.811 1.00 97.94 465 LEU A CA 1
ATOM 3545 C C . LEU A 1 465 ? -5.879 -21.830 -8.824 1.00 97.94 465 LEU A C 1
ATOM 3547 O O . LEU A 1 465 ? -6.754 -22.188 -9.617 1.00 97.94 465 LEU A O 1
ATOM 3551 N N . SER A 1 466 ? -5.311 -22.661 -7.953 1.00 96.56 466 SER A N 1
ATOM 3552 C CA . SER A 1 466 ? -5.531 -24.102 -7.967 1.00 96.56 466 SER A CA 1
ATOM 3553 C C . SER A 1 466 ? -5.770 -24.687 -6.579 1.00 96.56 466 SER A C 1
ATOM 3555 O O . SER A 1 466 ? -5.128 -24.292 -5.609 1.00 96.56 466 SER A O 1
ATOM 3557 N N . VAL A 1 467 ? -6.703 -25.638 -6.493 1.00 95.94 467 VAL A N 1
ATOM 3558 C CA . VAL A 1 467 ? -7.096 -26.341 -5.260 1.00 95.94 467 VAL A CA 1
ATOM 3559 C C . VAL A 1 467 ? -7.684 -27.716 -5.606 1.00 95.94 467 VAL A C 1
ATOM 3561 O O . VAL A 1 467 ? -8.036 -27.991 -6.759 1.00 95.94 467 VAL A O 1
ATOM 3564 N N . ALA A 1 468 ? -7.794 -28.608 -4.628 1.00 94.19 468 ALA A N 1
ATOM 3565 C CA . ALA A 1 468 ? -8.541 -29.854 -4.774 1.00 94.19 468 ALA A CA 1
ATOM 3566 C C . ALA A 1 468 ? -10.061 -29.600 -4.835 1.00 94.19 468 ALA A C 1
ATOM 3568 O O . ALA A 1 468 ? -10.594 -28.729 -4.144 1.00 94.19 468 ALA A O 1
ATOM 3569 N N . SER A 1 469 ? -10.778 -30.387 -5.643 1.00 95.06 469 SER A N 1
ATOM 3570 C CA . SER A 1 469 ? -12.247 -30.365 -5.681 1.00 95.06 469 SER A CA 1
ATOM 3571 C C . SER A 1 469 ? -12.842 -30.736 -4.323 1.00 95.06 469 SER A C 1
ATOM 3573 O O . SER A 1 469 ? -12.373 -31.656 -3.653 1.00 95.06 469 SER A O 1
ATOM 3575 N N . GLY A 1 470 ? -13.931 -30.073 -3.949 1.00 93.56 470 GLY A N 1
ATOM 3576 C CA . GLY A 1 470 ? -14.615 -30.298 -2.681 1.00 93.56 470 GLY A CA 1
ATOM 3577 C C . GLY A 1 470 ? -15.826 -29.388 -2.529 1.00 93.56 470 GLY A C 1
ATOM 3578 O O . GLY A 1 470 ? -15.962 -28.397 -3.239 1.00 93.56 470 GLY A O 1
ATOM 3579 N N . ALA A 1 471 ? -16.720 -29.724 -1.607 1.00 93.62 471 ALA A N 1
ATOM 3580 C CA . ALA A 1 471 ? -17.839 -28.870 -1.232 1.00 93.62 471 ALA A CA 1
ATOM 3581 C C . ALA A 1 471 ? -18.088 -28.984 0.271 1.00 93.62 471 ALA A C 1
ATOM 3583 O O . ALA A 1 471 ? -17.837 -30.035 0.867 1.00 93.62 471 ALA A O 1
ATOM 3584 N N . GLY A 1 472 ? -18.585 -27.915 0.882 1.00 90.69 472 GLY A N 1
ATOM 3585 C CA . GLY A 1 472 ? -18.861 -27.870 2.314 1.00 90.69 472 GLY A CA 1
ATOM 3586 C C . GLY A 1 472 ? -18.705 -26.464 2.868 1.00 90.69 472 GLY A C 1
ATOM 3587 O O . GLY A 1 472 ? -18.972 -25.488 2.175 1.00 90.69 472 GLY A O 1
ATOM 3588 N N . THR A 1 473 ? -18.247 -26.375 4.110 1.00 85.56 473 THR A N 1
ATOM 3589 C CA . THR A 1 473 ? -17.961 -25.104 4.779 1.00 85.56 473 THR A CA 1
ATOM 3590 C C . THR A 1 473 ? -16.462 -24.964 5.002 1.00 85.56 473 THR A C 1
ATOM 3592 O O . THR A 1 473 ? -15.759 -25.944 5.254 1.00 85.56 473 THR A O 1
ATOM 3595 N N . LEU A 1 474 ? -15.983 -23.739 4.870 1.00 80.75 474 LEU A N 1
ATOM 3596 C CA . LEU A 1 474 ? -14.584 -23.359 4.821 1.00 80.75 474 LEU A CA 1
ATOM 3597 C C . LEU A 1 474 ? -14.443 -22.055 5.613 1.00 80.75 474 LEU A C 1
ATOM 3599 O O . LEU A 1 474 ? -15.225 -21.141 5.402 1.00 80.75 474 LEU A O 1
ATOM 3603 N N . ALA A 1 475 ? -13.454 -21.938 6.490 1.00 76.00 475 ALA A N 1
ATOM 3604 C CA . ALA A 1 475 ? -13.082 -20.647 7.059 1.00 76.00 475 ALA A CA 1
ATOM 3605 C C . ALA A 1 475 ? -12.178 -19.865 6.083 1.00 76.00 475 ALA A C 1
ATOM 3607 O O . ALA A 1 475 ? -11.053 -20.310 5.832 1.00 76.00 475 ALA A O 1
ATOM 3608 N N . LEU A 1 476 ? -12.645 -18.725 5.556 1.00 77.69 476 LEU A N 1
ATOM 3609 C CA . LEU A 1 476 ? -11.854 -17.734 4.802 1.00 77.69 476 LEU A CA 1
ATOM 3610 C C . LEU A 1 476 ? -11.900 -16.392 5.523 1.00 77.69 476 LEU A C 1
ATOM 3612 O O . LEU A 1 476 ? -12.964 -15.973 5.957 1.00 77.69 476 LEU A O 1
ATOM 3616 N N . ASN A 1 477 ? -10.753 -15.722 5.660 1.00 67.81 477 ASN A N 1
ATOM 3617 C CA . ASN A 1 477 ? -10.628 -14.436 6.364 1.00 67.81 477 ASN A CA 1
ATOM 3618 C C . ASN A 1 477 ? -11.276 -14.404 7.769 1.00 67.81 477 ASN A C 1
ATOM 3620 O O . ASN A 1 477 ? -11.704 -13.355 8.235 1.00 67.81 477 ASN A O 1
ATOM 3624 N N . GLY A 1 478 ? -11.355 -15.548 8.456 1.00 60.72 478 GLY A N 1
ATOM 3625 C CA . GLY A 1 478 ? -12.001 -15.654 9.769 1.00 60.72 478 GLY A CA 1
ATOM 3626 C C . GLY A 1 478 ? -13.522 -15.859 9.740 1.00 60.72 478 GLY A C 1
ATOM 3627 O O . GLY A 1 478 ? -14.122 -15.976 10.806 1.00 60.72 478 GLY A O 1
ATOM 3628 N N . GLU A 1 479 ? -14.137 -15.978 8.562 1.00 63.84 479 GLU A N 1
ATOM 3629 C CA . GLU A 1 479 ? -15.566 -16.249 8.390 1.00 63.84 479 GLU A CA 1
ATOM 3630 C C . GLU A 1 479 ? -15.820 -17.648 7.832 1.00 63.84 479 GLU A C 1
ATOM 3632 O O . GLU A 1 479 ? -15.063 -18.145 7.001 1.00 63.84 479 GLU A O 1
ATOM 3637 N N . ASN A 1 480 ? -16.914 -18.284 8.257 1.00 75.19 480 ASN A N 1
ATOM 3638 C CA . ASN A 1 480 ? -17.388 -19.518 7.636 1.00 75.19 480 ASN A CA 1
ATOM 3639 C C . ASN A 1 480 ? -18.066 -19.191 6.302 1.00 75.19 480 ASN A C 1
ATOM 3641 O O . ASN A 1 480 ? -18.992 -18.390 6.242 1.00 75.19 480 ASN A O 1
ATOM 3645 N N . VAL A 1 481 ? -17.630 -19.862 5.247 1.00 85.38 481 VAL A N 1
ATOM 3646 C CA . VAL A 1 481 ? -18.070 -19.685 3.868 1.00 85.38 481 VAL A CA 1
ATOM 3647 C C . VAL A 1 481 ? -18.538 -21.033 3.352 1.00 85.38 481 VAL A C 1
ATOM 3649 O O . VAL A 1 481 ? -17.805 -22.026 3.414 1.00 85.38 481 VAL A O 1
ATOM 3652 N N . GLN A 1 482 ? -19.760 -21.080 2.835 1.00 93.06 482 GLN A N 1
ATOM 3653 C CA . GLN A 1 482 ? -20.222 -22.234 2.083 1.00 93.06 482 GLN A CA 1
ATOM 3654 C C . GLN A 1 482 ? -19.529 -22.214 0.718 1.00 93.06 482 GLN A C 1
ATOM 3656 O O . GLN A 1 482 ? -19.553 -21.199 0.023 1.00 93.06 482 GLN A O 1
ATOM 3661 N N . TYR A 1 483 ? -18.899 -23.321 0.328 1.00 95.06 483 TYR A N 1
ATOM 3662 C CA . TYR A 1 483 ? -18.138 -23.401 -0.916 1.00 95.06 483 TYR A CA 1
ATOM 3663 C C . TYR A 1 483 ? -18.444 -24.663 -1.721 1.00 95.06 483 TYR A C 1
ATOM 3665 O O . TYR A 1 483 ? -18.823 -25.709 -1.182 1.00 95.06 483 TYR A O 1
ATOM 3673 N N . GLN A 1 484 ? -18.202 -24.562 -3.026 1.00 97.38 484 GLN A N 1
ATOM 3674 C CA . GLN A 1 484 ? -18.083 -25.692 -3.939 1.00 97.38 484 GLN A CA 1
ATOM 3675 C C . GLN A 1 484 ? -16.981 -25.400 -4.958 1.00 97.38 484 GLN A C 1
ATOM 3677 O O . GLN A 1 484 ? -17.086 -24.473 -5.761 1.00 97.38 484 GLN A O 1
ATOM 3682 N N . PHE A 1 485 ? -15.940 -26.226 -4.950 1.00 97.25 485 PHE A N 1
ATOM 3683 C CA . PHE A 1 485 ? -14.872 -26.251 -5.941 1.00 97.25 485 PHE A CA 1
ATOM 3684 C C . PHE A 1 485 ? -15.024 -27.514 -6.780 1.00 97.25 485 PHE A C 1
ATOM 3686 O O . PHE A 1 485 ? -15.142 -28.620 -6.248 1.00 97.25 485 PHE A O 1
ATOM 3693 N N . THR A 1 486 ? -15.074 -27.373 -8.097 1.00 97.19 486 THR A N 1
ATOM 3694 C CA . THR A 1 486 ? -15.322 -28.506 -8.996 1.00 97.19 486 THR A CA 1
ATOM 3695 C C . THR A 1 486 ? -14.392 -28.431 -10.189 1.00 97.19 486 THR A C 1
ATOM 3697 O O . THR A 1 486 ? -14.393 -27.440 -10.915 1.00 97.19 486 THR A O 1
ATOM 3700 N N . GLY A 1 487 ? -13.609 -29.491 -10.377 1.00 94.62 487 GLY A N 1
ATOM 3701 C CA . GLY A 1 487 ? -12.766 -29.706 -11.544 1.00 94.62 487 GLY A CA 1
ATOM 3702 C C . GLY A 1 487 ? -13.434 -30.613 -12.574 1.00 94.62 487 GLY A C 1
ATOM 3703 O O . GLY A 1 487 ? -14.149 -31.550 -12.216 1.00 94.62 487 GLY A O 1
ATOM 3704 N N . GLY A 1 488 ? -13.182 -30.352 -13.859 1.00 89.12 488 GLY A N 1
ATOM 3705 C CA . GLY A 1 488 ? -13.599 -31.234 -14.957 1.00 89.12 488 GLY A CA 1
ATOM 3706 C C . GLY A 1 488 ? -15.094 -31.207 -15.298 1.00 89.12 488 GLY A C 1
ATOM 3707 O O . GLY A 1 488 ? -15.610 -32.188 -15.834 1.00 89.12 488 GLY A O 1
ATOM 3708 N N . ALA A 1 489 ? -15.797 -30.109 -15.005 1.00 95.38 489 ALA A N 1
ATOM 3709 C CA . ALA A 1 489 ? -17.143 -29.885 -15.530 1.00 95.38 489 ALA A CA 1
ATOM 3710 C C . ALA A 1 489 ? -17.090 -29.676 -17.054 1.00 95.38 489 ALA A C 1
ATOM 3712 O O . ALA A 1 489 ? -16.066 -29.261 -17.588 1.00 95.38 489 ALA A O 1
ATOM 3713 N N . GLN A 1 490 ? -18.181 -29.961 -17.766 1.00 96.00 490 GLN A N 1
ATOM 3714 C CA . GLN A 1 490 ? -18.232 -29.869 -19.229 1.00 96.00 490 GLN A CA 1
ATOM 3715 C C . GLN A 1 490 ? -19.317 -28.885 -19.655 1.00 96.00 490 GLN A C 1
ATOM 3717 O O . GLN A 1 490 ? -20.425 -28.942 -19.124 1.00 96.00 490 GLN A O 1
ATOM 3722 N N . THR A 1 491 ? -19.035 -28.012 -20.628 1.00 95.94 491 THR A N 1
ATOM 3723 C CA . THR A 1 491 ? -20.053 -27.071 -21.144 1.00 95.94 491 THR A CA 1
ATOM 3724 C C . THR A 1 491 ? -21.250 -27.801 -21.756 1.00 95.94 491 THR A C 1
ATOM 3726 O O . THR A 1 491 ? -22.380 -27.339 -21.659 1.00 95.94 491 THR A O 1
ATOM 3729 N N . PHE A 1 492 ? -21.013 -28.969 -22.360 1.00 95.19 492 PHE A N 1
ATOM 3730 C CA . PHE A 1 492 ? -22.016 -29.950 -22.774 1.00 95.19 492 PHE A CA 1
ATOM 3731 C C . PHE A 1 492 ? -21.334 -31.291 -23.103 1.00 95.19 492 PHE A C 1
ATOM 3733 O O . PHE A 1 492 ? -20.122 -31.423 -22.975 1.00 95.19 492 PHE A O 1
ATOM 3740 N N . THR A 1 493 ? -22.090 -32.313 -23.519 1.00 91.38 493 THR A N 1
ATOM 3741 C CA . THR A 1 493 ? -21.548 -33.669 -23.783 1.00 91.38 493 THR A CA 1
ATOM 3742 C C . THR A 1 493 ? -21.849 -34.212 -25.185 1.00 91.38 493 THR A C 1
ATOM 3744 O O . THR A 1 493 ? -21.393 -35.297 -25.548 1.00 91.38 493 THR A O 1
ATOM 3747 N N . ALA A 1 494 ? -22.608 -33.473 -26.001 1.00 89.38 494 ALA A N 1
ATOM 3748 C CA . ALA A 1 494 ? -22.872 -33.828 -27.394 1.00 89.38 494 ALA A CA 1
ATOM 3749 C C . ALA A 1 494 ? -21.579 -33.814 -28.236 1.00 89.38 494 ALA A C 1
ATOM 3751 O O . ALA A 1 494 ? -20.731 -32.942 -28.076 1.00 89.38 494 ALA A O 1
ATOM 3752 N N . GLY A 1 495 ? -21.432 -34.772 -29.158 1.00 82.88 495 GLY A N 1
ATOM 3753 C CA . GLY A 1 495 ? -20.217 -34.937 -29.971 1.00 82.88 495 GLY A CA 1
ATOM 3754 C C . GLY A 1 495 ? -20.094 -34.007 -31.186 1.00 82.88 495 GLY A C 1
ATOM 3755 O O . GLY A 1 495 ? -19.155 -34.153 -31.962 1.00 82.88 495 GLY A O 1
ATOM 3756 N N . ASN A 1 496 ? -21.045 -33.098 -31.392 1.00 90.50 496 ASN A N 1
ATOM 3757 C CA . ASN A 1 496 ? -21.089 -32.151 -32.508 1.00 90.50 496 ASN A CA 1
ATOM 3758 C C . ASN A 1 496 ? -20.931 -30.703 -32.015 1.00 90.50 496 ASN A C 1
ATOM 3760 O O . ASN A 1 496 ? -21.182 -30.429 -30.845 1.00 90.50 496 ASN A O 1
ATOM 3764 N N . ILE A 1 497 ? -20.565 -29.783 -32.915 1.00 93.06 497 ILE A N 1
ATOM 3765 C CA . ILE A 1 497 ? -20.530 -28.335 -32.634 1.00 93.06 497 ILE A CA 1
ATOM 3766 C C . ILE A 1 497 ? -21.928 -27.808 -32.282 1.00 93.06 497 ILE A C 1
ATOM 3768 O O . ILE A 1 497 ? -22.927 -28.282 -32.842 1.00 93.06 497 ILE A O 1
ATOM 3772 N N . GLN A 1 498 ? -22.007 -26.850 -31.357 1.00 95.88 498 GLN A N 1
ATOM 3773 C CA . GLN A 1 498 ? -23.267 -26.335 -30.810 1.00 95.88 498 GLN A CA 1
ATOM 3774 C C . GLN A 1 498 ? -23.261 -24.808 -30.684 1.00 95.88 498 GLN A C 1
ATOM 3776 O O . GLN A 1 498 ? -22.242 -24.195 -30.390 1.00 95.88 498 GLN A O 1
ATOM 3781 N N . SER A 1 499 ? -24.427 -24.182 -30.863 1.00 95.06 499 SER A N 1
ATOM 3782 C CA . SER A 1 499 ? -24.601 -22.732 -30.658 1.00 95.06 499 SER A CA 1
ATOM 3783 C C . SER A 1 499 ? -24.488 -22.329 -29.186 1.00 95.06 499 SER A C 1
ATOM 3785 O O . SER A 1 499 ? -24.871 -23.121 -28.325 1.00 95.06 499 SER A O 1
ATOM 3787 N N . LEU A 1 500 ? -24.114 -21.076 -28.903 1.00 94.62 500 LEU A N 1
ATOM 3788 C CA . LEU A 1 500 ? -24.113 -20.487 -27.553 1.00 94.62 500 LEU A CA 1
ATOM 3789 C C . LEU A 1 500 ? -25.420 -20.754 -26.788 1.00 94.62 500 LEU A C 1
ATOM 3791 O O . LEU A 1 500 ? -25.380 -21.228 -25.659 1.00 94.62 500 LEU A O 1
ATOM 3795 N N . ALA A 1 501 ? -26.583 -20.559 -27.421 1.00 95.50 501 ALA A N 1
ATOM 3796 C CA . ALA A 1 501 ? -27.883 -20.810 -26.787 1.00 95.50 501 ALA A CA 1
ATOM 3797 C C . ALA A 1 501 ? -28.093 -22.278 -26.365 1.00 95.50 501 ALA A C 1
ATOM 3799 O O . ALA A 1 501 ? -28.769 -22.545 -25.374 1.00 95.50 501 ALA A O 1
ATOM 3800 N N . TYR A 1 502 ? -27.511 -23.235 -27.096 1.00 96.06 502 TYR A N 1
ATOM 3801 C CA . TYR A 1 502 ? -27.545 -24.649 -26.710 1.00 96.06 502 TYR A CA 1
ATOM 3802 C C . TYR A 1 502 ? -26.639 -24.893 -25.502 1.00 96.06 502 TYR A C 1
ATOM 3804 O O . TYR A 1 502 ? -27.076 -25.521 -24.542 1.00 96.06 502 TYR A O 1
ATOM 3812 N N . GLN A 1 503 ? -25.409 -24.366 -25.530 1.00 96.25 503 GLN A N 1
ATOM 3813 C CA . GLN A 1 503 ? -24.452 -24.487 -24.424 1.00 96.25 503 GLN A CA 1
ATOM 3814 C C . GLN A 1 503 ? -25.030 -23.887 -23.131 1.00 96.25 503 GLN A C 1
ATOM 3816 O O . GLN A 1 503 ? -25.087 -24.555 -22.105 1.00 96.25 503 GLN A O 1
ATOM 3821 N N . CYS A 1 504 ? -25.602 -22.681 -23.212 1.00 95.81 504 CYS A N 1
ATOM 3822 C CA . CYS A 1 504 ? -26.263 -22.016 -22.090 1.00 95.81 504 CYS A CA 1
ATOM 3823 C C . CYS A 1 504 ? -27.488 -22.768 -21.542 1.00 95.81 504 CYS A C 1
ATOM 3825 O O . CYS A 1 504 ? -27.898 -22.507 -20.408 1.00 95.81 504 CYS A O 1
ATOM 3827 N N . GLY A 1 505 ? -28.080 -23.680 -22.321 1.00 94.94 505 GLY A N 1
ATOM 3828 C CA . GLY A 1 505 ? -29.172 -24.557 -21.894 1.00 94.94 505 GLY A CA 1
ATOM 3829 C C . GLY A 1 505 ? -28.717 -25.806 -21.131 1.00 94.94 505 GLY A C 1
ATOM 3830 O O . GLY A 1 505 ? -29.560 -26.502 -20.565 1.00 94.94 505 GLY A O 1
ATOM 3831 N N . VAL A 1 506 ? -27.413 -26.102 -21.103 1.00 95.94 506 VAL A N 1
ATOM 3832 C CA . VAL A 1 506 ? -26.841 -27.242 -20.378 1.00 95.94 506 VAL A CA 1
ATOM 3833 C C . VAL A 1 506 ? -26.295 -26.770 -19.033 1.00 95.94 506 VAL A C 1
ATOM 3835 O O . VAL A 1 506 ? -25.383 -25.953 -18.961 1.00 95.94 506 VAL A O 1
ATOM 3838 N N . THR A 1 507 ? -26.876 -27.281 -17.949 1.00 96.00 507 THR A N 1
ATOM 3839 C CA . THR A 1 507 ? -26.570 -26.844 -16.583 1.00 96.00 507 THR A CA 1
ATOM 3840 C C . THR A 1 507 ? -25.706 -27.845 -15.821 1.00 96.00 507 THR A C 1
ATOM 3842 O O . THR A 1 507 ? -25.957 -29.049 -15.866 1.00 96.00 507 THR A O 1
ATOM 3845 N N . THR A 1 508 ? -24.793 -27.324 -15.013 1.00 96.75 508 THR A N 1
ATOM 3846 C CA . THR A 1 508 ? -24.030 -28.025 -13.979 1.00 96.75 508 THR A CA 1
ATOM 3847 C C . THR A 1 508 ? -24.637 -27.737 -12.607 1.00 96.75 508 THR A C 1
ATOM 3849 O O . THR A 1 508 ? -25.034 -26.609 -12.317 1.00 96.75 508 THR A O 1
ATOM 3852 N N . THR A 1 509 ? -24.738 -28.761 -11.759 1.00 96.38 509 THR A N 1
ATOM 3853 C CA . THR A 1 509 ? -25.354 -28.652 -10.430 1.00 96.38 509 THR A CA 1
ATOM 3854 C C . THR A 1 509 ? -24.459 -27.903 -9.444 1.00 96.38 509 THR A C 1
ATOM 3856 O O . THR A 1 509 ? -23.266 -28.189 -9.328 1.00 96.38 509 THR A O 1
ATOM 3859 N N . LEU A 1 510 ? -25.075 -26.996 -8.689 1.00 96.69 510 LEU A N 1
ATOM 3860 C CA . LEU A 1 510 ? -24.512 -26.368 -7.502 1.00 96.69 510 LEU A CA 1
ATOM 3861 C C . LEU A 1 510 ? -25.181 -26.949 -6.249 1.00 96.69 510 LEU A C 1
ATOM 3863 O O . LEU A 1 510 ? -26.385 -27.214 -6.244 1.00 96.69 510 LEU A O 1
ATOM 3867 N N . SER A 1 511 ? -24.404 -27.186 -5.197 1.00 89.50 511 SER A N 1
ATOM 3868 C CA . SER A 1 511 ? -24.859 -27.846 -3.973 1.00 89.50 511 SER A CA 1
ATOM 3869 C C . SER A 1 511 ? -24.447 -27.076 -2.727 1.00 89.50 511 SER A C 1
ATOM 3871 O O . SER A 1 511 ? -23.285 -26.707 -2.582 1.00 89.50 511 SER A O 1
ATOM 3873 N N . GLY A 1 512 ? -25.387 -26.929 -1.793 1.00 86.38 512 GLY A N 1
ATOM 3874 C CA . GLY A 1 512 ? -25.144 -26.337 -0.478 1.00 86.38 512 GLY A CA 1
ATOM 3875 C C . GLY A 1 512 ? -25.477 -24.852 -0.374 1.00 86.38 512 GLY A C 1
ATOM 3876 O O . GLY A 1 512 ? -25.482 -24.349 0.741 1.00 86.38 512 GLY A O 1
ATOM 3877 N N . PHE A 1 513 ? -25.807 -24.180 -1.480 1.00 91.62 513 PHE A N 1
ATOM 3878 C CA . PHE A 1 513 ? -26.087 -22.746 -1.473 1.00 91.62 513 PHE A CA 1
ATOM 3879 C C . PHE A 1 513 ? -27.570 -22.413 -1.263 1.00 91.62 513 PHE A C 1
ATOM 3881 O O . PHE A 1 513 ? -28.450 -23.131 -1.749 1.00 91.62 513 PHE A O 1
ATOM 3888 N N . THR A 1 514 ? -27.857 -21.309 -0.571 1.00 87.50 514 THR A N 1
ATOM 3889 C CA . THR A 1 514 ? -29.227 -20.799 -0.353 1.00 87.50 514 THR A CA 1
ATOM 3890 C C . THR A 1 514 ? -29.597 -19.655 -1.292 1.00 87.50 514 THR A C 1
ATOM 3892 O O . THR A 1 514 ? -30.772 -19.470 -1.614 1.00 87.50 514 THR A O 1
ATOM 3895 N N . SER A 1 515 ? -28.589 -18.939 -1.784 1.00 88.31 515 SER A N 1
ATOM 3896 C CA . SER A 1 515 ? -28.674 -17.880 -2.791 1.00 88.31 515 SER A CA 1
ATOM 3897 C C . SER A 1 515 ? -27.698 -18.162 -3.945 1.00 88.31 515 SER A C 1
ATOM 3899 O O . SER A 1 515 ? -26.835 -19.030 -3.814 1.00 88.31 515 SER A O 1
ATOM 3901 N N . PRO A 1 516 ? -27.814 -17.486 -5.107 1.00 92.94 516 PRO A N 1
ATOM 3902 C CA . PRO A 1 516 ? -26.810 -17.595 -6.166 1.00 92.94 516 PRO A CA 1
ATOM 3903 C C . PRO A 1 516 ? -25.412 -17.222 -5.627 1.00 92.94 516 PRO A C 1
ATOM 3905 O O . PRO A 1 516 ? -25.249 -16.096 -5.150 1.00 92.94 516 PRO A O 1
ATOM 3908 N N . PRO A 1 517 ? -24.417 -18.129 -5.673 1.00 96.38 517 PRO A N 1
ATOM 3909 C CA . PRO A 1 517 ? -23.101 -17.872 -5.091 1.00 96.38 517 PRO A CA 1
ATOM 3910 C C . PRO A 1 517 ? -22.278 -16.897 -5.944 1.00 96.38 517 PRO A C 1
ATOM 3912 O O . PRO A 1 517 ? -22.530 -16.718 -7.137 1.00 96.38 517 PRO A O 1
ATOM 3915 N N . ILE A 1 518 ? -21.224 -16.317 -5.370 1.00 97.00 518 ILE A N 1
ATOM 3916 C CA . ILE A 1 518 ? -20.121 -15.768 -6.165 1.00 97.00 518 ILE A CA 1
ATOM 3917 C C . ILE A 1 518 ? -19.451 -16.930 -6.892 1.00 97.00 518 ILE A C 1
ATOM 3919 O O . ILE A 1 518 ? -19.238 -17.984 -6.306 1.00 97.00 518 ILE A O 1
ATOM 3923 N N . PHE A 1 519 ? -19.161 -16.764 -8.179 1.00 97.81 519 PHE A N 1
ATOM 3924 C CA . PHE A 1 519 ? -18.812 -17.869 -9.072 1.00 97.81 519 PHE A CA 1
ATOM 3925 C C . PHE A 1 519 ? -17.777 -17.409 -10.090 1.00 97.81 519 PHE A C 1
ATOM 3927 O O . PHE A 1 519 ? -18.061 -16.498 -10.868 1.00 97.81 519 PHE A O 1
ATOM 3934 N N . VAL A 1 520 ? -16.616 -18.062 -10.119 1.00 98.50 520 VAL A N 1
ATOM 3935 C CA . VAL A 1 520 ? -15.561 -17.816 -11.112 1.00 98.50 520 VAL A CA 1
ATOM 3936 C C . VAL A 1 520 ? -15.055 -19.144 -11.661 1.00 98.50 520 VAL A C 1
ATOM 3938 O O . VAL A 1 520 ? -14.890 -20.108 -10.912 1.00 98.50 520 VAL A O 1
ATOM 3941 N N . ALA A 1 521 ? -14.833 -19.204 -12.975 1.00 98.19 521 ALA A N 1
ATOM 3942 C CA . ALA A 1 521 ? -14.459 -20.421 -13.686 1.00 98.19 521 ALA A CA 1
ATOM 3943 C C . ALA A 1 521 ? -13.332 -20.193 -14.703 1.00 98.19 521 ALA A C 1
ATOM 3945 O O . ALA A 1 521 ? -13.182 -19.100 -15.238 1.00 98.19 521 ALA A O 1
ATOM 3946 N N . GLY A 1 522 ? -12.568 -21.251 -14.983 1.00 97.12 522 GLY A N 1
ATOM 3947 C CA . GLY A 1 522 ? -11.489 -21.283 -15.976 1.00 97.12 522 GLY A CA 1
ATOM 3948 C C . GLY A 1 522 ? -11.670 -22.441 -16.960 1.00 97.12 522 GLY A C 1
ATOM 3949 O O . GLY A 1 522 ? -12.174 -23.501 -16.587 1.00 97.12 522 GLY A O 1
ATOM 3950 N N . LYS A 1 523 ? -11.278 -22.244 -18.225 1.00 96.69 523 LYS A N 1
ATOM 3951 C CA . LYS A 1 523 ? -11.381 -23.248 -19.300 1.00 96.69 523 LYS A CA 1
ATOM 3952 C C . LYS A 1 523 ? -10.178 -24.197 -19.261 1.00 96.69 523 LYS A C 1
ATOM 3954 O O . LYS A 1 523 ? -9.053 -23.778 -19.508 1.00 96.69 523 LYS A O 1
ATOM 3959 N N . ASN A 1 524 ? -10.401 -25.486 -19.006 1.00 95.25 524 ASN A N 1
ATOM 3960 C CA . ASN A 1 524 ? -9.332 -26.480 -18.799 1.00 95.25 524 ASN A CA 1
ATOM 3961 C C . ASN A 1 524 ? -9.225 -27.538 -19.904 1.00 95.25 524 ASN A C 1
ATOM 3963 O O . ASN A 1 524 ? -8.784 -28.665 -19.665 1.00 95.25 524 ASN A O 1
ATOM 3967 N N . SER A 1 525 ? -9.661 -27.214 -21.115 1.00 93.75 525 SER A N 1
ATOM 3968 C CA . SER A 1 525 ? -9.242 -27.949 -22.307 1.00 93.75 525 SER A CA 1
ATOM 3969 C C . SER A 1 525 ? -9.269 -27.048 -23.526 1.00 93.75 525 SER A C 1
ATOM 3971 O O . SER A 1 525 ? -9.932 -26.016 -23.502 1.00 93.75 525 SER A O 1
ATOM 3973 N N . ARG A 1 526 ? -8.562 -27.450 -24.586 1.00 91.81 526 ARG A N 1
ATOM 3974 C CA . ARG A 1 526 ? -8.585 -26.810 -25.904 1.00 91.81 526 ARG A CA 1
ATOM 3975 C C . ARG A 1 526 ? -8.979 -27.823 -26.984 1.00 91.81 526 ARG A C 1
ATOM 3977 O O . ARG A 1 526 ? -8.145 -28.545 -27.528 1.00 91.81 526 ARG A O 1
ATOM 3984 N N . ARG A 1 527 ? -10.277 -27.916 -27.267 1.00 89.81 527 ARG A N 1
ATOM 3985 C CA . ARG A 1 527 ? -10.895 -28.790 -28.280 1.00 89.81 527 ARG A CA 1
ATOM 3986 C C . ARG A 1 527 ? -11.331 -27.952 -29.483 1.00 89.81 527 ARG A C 1
ATOM 3988 O O . ARG A 1 527 ? -11.591 -26.771 -29.346 1.00 89.81 527 ARG A O 1
ATOM 3995 N N . GLY A 1 528 ? -11.421 -28.556 -30.668 1.00 83.25 528 GLY A N 1
ATOM 3996 C CA . GLY A 1 528 ? -11.772 -27.821 -31.894 1.00 83.25 528 GLY A CA 1
ATOM 3997 C C . GLY A 1 528 ? -10.598 -27.039 -32.496 1.00 83.25 528 GLY A C 1
ATOM 3998 O O . GLY A 1 528 ? -9.477 -27.122 -32.000 1.00 83.25 528 GLY A O 1
ATOM 3999 N N . GLY A 1 529 ? -10.823 -26.345 -33.613 1.00 78.75 529 GLY A N 1
ATOM 4000 C CA . GLY A 1 529 ? -9.783 -25.591 -34.331 1.00 78.75 529 GLY A CA 1
ATOM 4001 C C . GLY A 1 529 ? -9.720 -24.112 -33.953 1.00 78.75 529 GLY A C 1
ATOM 4002 O O . GLY A 1 529 ? -8.631 -23.536 -33.949 1.00 78.75 529 GLY A O 1
ATOM 4003 N N . ASP A 1 530 ? -10.849 -23.540 -33.547 1.00 83.81 530 ASP A N 1
ATOM 4004 C CA . ASP A 1 530 ? -11.068 -22.097 -33.678 1.00 83.81 530 ASP A CA 1
ATOM 4005 C C . ASP A 1 530 ? -10.783 -21.341 -32.372 1.00 83.81 530 ASP A C 1
ATOM 4007 O O . ASP A 1 530 ? -10.228 -20.251 -32.417 1.00 83.81 530 ASP A O 1
ATOM 4011 N N . GLY A 1 531 ? -10.946 -21.988 -31.213 1.00 86.31 531 GLY A N 1
ATOM 4012 C CA . GLY A 1 531 ? -10.497 -21.464 -29.920 1.00 86.31 531 GLY A CA 1
ATOM 4013 C C . GLY A 1 531 ? -11.636 -20.938 -29.073 1.00 86.31 531 GLY A C 1
ATOM 4014 O O . GLY A 1 531 ? -12.590 -21.653 -28.827 1.00 86.31 531 GLY A O 1
ATOM 4015 N N . GLY A 1 532 ? -11.518 -19.730 -28.542 1.00 91.62 532 GLY A N 1
ATOM 4016 C CA . GLY A 1 532 ? -12.576 -19.133 -27.731 1.00 91.62 532 GLY A CA 1
ATOM 4017 C C . GLY A 1 532 ? -12.377 -19.225 -26.217 1.00 91.62 532 GLY A C 1
ATOM 4018 O O . GLY A 1 532 ? -11.458 -19.864 -25.697 1.00 91.62 532 GLY A O 1
ATOM 4019 N N . TRP A 1 533 ? -13.261 -18.542 -25.496 1.00 95.25 533 TRP A N 1
ATOM 4020 C CA . TRP A 1 533 ? -13.172 -18.303 -24.055 1.00 95.25 533 TRP A CA 1
ATOM 4021 C C . TRP A 1 533 ? -14.493 -18.598 -23.350 1.00 95.25 533 TRP A C 1
ATOM 4023 O O . TRP A 1 533 ? -15.558 -18.663 -23.956 1.00 95.25 533 TRP A O 1
ATOM 4033 N N . LEU A 1 534 ? -14.428 -18.820 -22.042 1.00 96.38 534 LEU A N 1
ATOM 4034 C CA . LEU A 1 534 ? -15.588 -19.218 -21.254 1.00 96.38 534 LEU A CA 1
ATOM 4035 C C . LEU A 1 534 ? -16.412 -17.989 -20.837 1.00 96.38 534 LEU A C 1
ATOM 4037 O O . LEU A 1 534 ? -15.859 -17.044 -20.282 1.00 96.38 534 LEU A O 1
ATOM 4041 N N . ARG A 1 535 ? -17.734 -18.022 -21.030 1.00 96.94 535 ARG A N 1
ATOM 4042 C CA . ARG A 1 535 ? -18.694 -17.040 -20.494 1.00 96.94 535 ARG A CA 1
ATOM 4043 C C . ARG A 1 535 ? -19.779 -17.748 -19.684 1.00 96.94 535 ARG A C 1
ATOM 4045 O O . ARG A 1 535 ? -20.260 -18.815 -20.070 1.00 96.94 535 ARG A O 1
ATOM 4052 N N . ARG A 1 536 ? -20.172 -17.161 -18.553 1.00 97.19 536 ARG A N 1
ATOM 4053 C CA . ARG A 1 536 ? -21.260 -17.668 -17.702 1.00 97.19 536 ARG A CA 1
ATOM 4054 C C . ARG A 1 536 ? -22.607 -17.256 -18.288 1.00 97.19 536 ARG A C 1
ATOM 4056 O O . ARG A 1 536 ? -22.790 -16.079 -18.586 1.00 97.19 536 ARG A O 1
ATOM 4063 N N . CYS A 1 537 ? -23.542 -18.199 -18.398 1.00 94.69 537 CYS A N 1
ATOM 4064 C CA . CYS A 1 537 ? -24.922 -17.905 -18.775 1.00 94.69 537 CYS A CA 1
ATOM 4065 C C . CYS A 1 537 ? -25.809 -17.855 -17.526 1.00 94.69 537 CYS A C 1
ATOM 4067 O O . CYS A 1 537 ? -25.925 -16.802 -16.912 1.00 94.69 537 CYS A O 1
ATOM 4069 N N . GLN A 1 538 ? -26.392 -18.983 -17.109 1.00 94.81 538 GLN A N 1
ATOM 4070 C CA . GLN A 1 538 ? -27.322 -19.033 -15.979 1.00 94.81 538 GLN A CA 1
ATOM 4071 C C . GLN A 1 538 ? -26.570 -19.159 -14.656 1.00 94.81 538 GLN A C 1
ATOM 4073 O O . GLN A 1 538 ? -25.558 -19.859 -14.586 1.00 94.81 538 GLN A O 1
ATOM 4078 N N . LEU A 1 539 ? -27.096 -18.545 -13.595 1.00 95.94 539 LEU A N 1
ATOM 4079 C CA . LEU A 1 539 ? -26.655 -18.794 -12.223 1.00 95.94 539 LEU A CA 1
ATOM 4080 C C . LEU A 1 539 ? -27.819 -18.676 -11.241 1.00 95.94 539 LEU A C 1
ATOM 4082 O O . LEU A 1 539 ? -28.447 -17.631 -11.099 1.00 95.94 539 LEU A O 1
ATOM 4086 N N . THR A 1 540 ? -28.079 -19.763 -10.528 1.00 95.81 540 THR A N 1
ATOM 4087 C CA . THR A 1 540 ? -29.016 -19.816 -9.401 1.00 95.81 540 THR A CA 1
ATOM 4088 C C . THR A 1 540 ? -28.302 -20.420 -8.192 1.00 95.81 540 THR A C 1
ATOM 4090 O O . THR A 1 540 ? -27.134 -20.789 -8.287 1.00 95.81 540 THR A O 1
ATOM 4093 N N . SER A 1 541 ? -28.990 -20.591 -7.063 1.00 92.88 541 SER A N 1
ATOM 4094 C CA . SER A 1 541 ? -28.434 -21.318 -5.912 1.00 92.88 541 SER A CA 1
ATOM 4095 C C . SER A 1 541 ? -28.107 -22.791 -6.222 1.00 92.88 541 SER A C 1
ATOM 4097 O O . SER A 1 541 ? -27.307 -23.407 -5.525 1.00 92.88 541 SER A O 1
ATOM 4099 N N . ASN A 1 542 ? -28.708 -23.375 -7.270 1.00 95.94 542 ASN A N 1
ATOM 4100 C CA . ASN A 1 542 ? -28.686 -24.827 -7.496 1.00 95.94 542 ASN A CA 1
ATOM 4101 C C . ASN A 1 542 ? -28.080 -25.236 -8.845 1.00 95.94 542 ASN A C 1
ATOM 4103 O O . ASN A 1 542 ? -27.811 -26.418 -9.062 1.00 95.94 542 ASN A O 1
ATOM 4107 N N . VAL A 1 543 ? -27.911 -24.299 -9.780 1.00 96.06 543 VAL A N 1
ATOM 4108 C CA . VAL A 1 543 ? -27.372 -24.577 -11.117 1.00 96.06 543 VAL A CA 1
ATOM 4109 C C . VAL A 1 543 ? -26.572 -23.406 -11.671 1.00 96.06 543 VAL A C 1
ATOM 4111 O O . VAL A 1 543 ? -26.896 -22.247 -11.413 1.00 96.06 543 VAL A O 1
ATOM 4114 N N . VAL A 1 544 ? -25.582 -23.736 -12.497 1.00 97.31 544 VAL A N 1
ATOM 4115 C CA . VAL A 1 544 ? -24.832 -22.812 -13.356 1.00 97.31 544 VAL A CA 1
ATOM 4116 C C . VAL A 1 544 ? -24.771 -23.370 -14.779 1.00 97.31 544 VAL A C 1
ATOM 4118 O O . VAL A 1 544 ? -24.733 -24.585 -14.950 1.00 97.31 544 VAL A O 1
ATOM 4121 N N . SER A 1 545 ? -24.734 -22.528 -15.808 1.00 96.62 545 SER A N 1
ATOM 4122 C CA . SER A 1 545 ? -24.382 -22.954 -17.172 1.00 96.62 545 SER A CA 1
ATOM 4123 C C . SER A 1 545 ? -23.296 -22.070 -17.774 1.00 96.62 545 SER A C 1
ATOM 4125 O O . SER A 1 545 ? -23.193 -20.885 -17.451 1.00 96.62 545 SER A O 1
ATOM 4127 N N . MET A 1 546 ? -22.476 -22.659 -18.644 1.00 96.69 546 MET A N 1
ATOM 4128 C CA . MET A 1 546 ? -21.324 -22.009 -19.268 1.00 96.69 546 MET A CA 1
ATOM 4129 C C . MET A 1 546 ? -21.372 -22.209 -20.780 1.00 96.69 546 MET A C 1
ATOM 4131 O O . MET A 1 546 ? -21.798 -23.263 -21.254 1.00 96.69 546 MET A O 1
ATOM 4135 N N . ALA A 1 547 ? -20.874 -21.234 -21.531 1.00 96.38 547 ALA A N 1
ATOM 4136 C CA . ALA A 1 547 ? -20.674 -21.361 -22.965 1.00 96.38 547 ALA A CA 1
ATOM 4137 C C . ALA A 1 547 ? -19.244 -20.973 -23.344 1.00 96.38 547 ALA A C 1
ATOM 4139 O O . ALA A 1 547 ? -18.656 -20.074 -22.745 1.00 96.38 547 ALA A O 1
ATOM 4140 N N . VAL A 1 548 ? -18.689 -21.673 -24.330 1.00 96.00 548 VAL A N 1
ATOM 4141 C CA . VAL A 1 548 ? -17.460 -21.268 -25.011 1.00 96.00 548 VAL A CA 1
ATOM 4142 C C . VAL A 1 548 ? -17.866 -20.341 -26.139 1.00 96.00 548 VAL A C 1
ATOM 4144 O O . VAL A 1 548 ? -18.647 -20.733 -27.012 1.00 96.00 548 VAL A O 1
ATOM 4147 N N . ASP A 1 549 ? -17.375 -19.115 -26.056 1.00 94.56 549 ASP A N 1
ATOM 4148 C CA . ASP A 1 549 ? -17.616 -18.057 -27.013 1.00 94.56 549 ASP A CA 1
ATOM 4149 C C . ASP A 1 549 ? -16.408 -17.901 -27.935 1.00 94.56 549 ASP A C 1
ATOM 4151 O O . ASP A 1 549 ? -15.273 -17.817 -27.467 1.00 94.56 549 ASP A O 1
ATOM 4155 N N . GLU A 1 550 ? -16.667 -17.885 -29.235 1.00 92.44 550 GLU A N 1
ATOM 4156 C CA . GLU A 1 550 ? -15.668 -17.702 -30.285 1.00 92.44 550 GLU A CA 1
ATOM 4157 C C . GLU A 1 550 ? -15.807 -16.301 -30.894 1.00 92.44 550 GLU A C 1
ATOM 4159 O O . GLU A 1 550 ? -16.853 -15.647 -30.803 1.00 92.44 550 GLU A O 1
ATOM 4164 N N . ASP A 1 551 ? -14.729 -15.835 -31.518 1.00 92.75 551 ASP A N 1
ATOM 4165 C CA . ASP A 1 551 ? -14.695 -14.562 -32.229 1.00 92.75 551 ASP A CA 1
ATOM 4166 C C . ASP A 1 551 ? -15.430 -14.611 -33.582 1.00 92.75 551 ASP A C 1
ATOM 4168 O O . ASP A 1 551 ? -15.912 -15.645 -34.025 1.00 92.75 551 ASP A O 1
ATOM 4172 N N . THR A 1 552 ? -15.519 -13.461 -34.258 1.00 93.56 552 THR A N 1
ATOM 4173 C CA . THR A 1 552 ? -16.037 -13.362 -35.639 1.00 93.56 552 THR A CA 1
ATOM 4174 C C . THR A 1 552 ? -15.012 -12.751 -36.604 1.00 93.56 552 THR A C 1
ATOM 4176 O O . THR A 1 552 ? -15.356 -12.108 -37.607 1.00 93.56 552 THR A O 1
ATOM 4179 N N . TYR A 1 553 ? -13.716 -12.897 -36.303 1.00 93.12 553 TYR A N 1
ATOM 4180 C CA . TYR A 1 553 ? -12.643 -12.228 -37.037 1.00 93.12 553 TYR A CA 1
ATOM 4181 C C . TYR A 1 553 ? -12.347 -12.887 -38.388 1.00 93.12 553 TYR A C 1
ATOM 4183 O O . TYR A 1 553 ? -12.179 -12.178 -39.393 1.00 93.12 553 TYR A O 1
ATOM 4191 N N . ARG A 1 554 ? -12.348 -14.226 -38.492 1.00 91.31 554 ARG A N 1
ATOM 4192 C CA . ARG A 1 554 ? -12.054 -14.954 -39.756 1.00 91.31 554 ARG A CA 1
ATOM 4193 C C . ARG A 1 554 ? -13.279 -15.491 -40.476 1.00 91.31 554 ARG A C 1
ATOM 4195 O O . ARG A 1 554 ? -13.313 -15.397 -41.705 1.00 91.31 554 ARG A O 1
ATOM 4202 N N . ASP A 1 555 ? -14.317 -15.863 -39.743 1.00 91.19 555 ASP A N 1
ATOM 4203 C CA . ASP A 1 555 ? -15.635 -16.131 -40.305 1.00 91.19 555 ASP A CA 1
ATOM 4204 C C . ASP A 1 555 ? -16.769 -15.585 -39.413 1.00 91.19 555 ASP A C 1
ATOM 4206 O O . ASP A 1 555 ? -16.587 -14.561 -38.755 1.00 91.19 555 ASP A O 1
ATOM 4210 N N . THR A 1 556 ? -17.979 -16.126 -39.548 1.00 89.69 556 THR A N 1
ATOM 4211 C CA . THR A 1 556 ? -19.170 -15.742 -38.766 1.00 89.69 556 THR A CA 1
ATOM 4212 C C . THR A 1 556 ? -19.597 -16.841 -37.797 1.00 89.69 556 THR A C 1
ATOM 4214 O O . THR A 1 556 ? -20.696 -16.759 -37.244 1.00 89.69 556 THR A O 1
ATOM 4217 N N . ASP A 1 557 ? -18.829 -17.926 -37.704 1.00 89.69 557 ASP A N 1
ATOM 4218 C CA . ASP A 1 557 ? -19.158 -19.036 -36.830 1.00 89.69 557 ASP A CA 1
ATOM 4219 C C . ASP A 1 557 ? -18.819 -18.676 -35.385 1.00 89.69 557 ASP A C 1
ATOM 4221 O O . ASP A 1 557 ? -17.826 -18.021 -35.110 1.00 89.69 557 ASP A O 1
ATOM 4225 N N . ARG A 1 558 ? -19.702 -19.068 -34.469 1.00 91.69 558 ARG A N 1
ATOM 4226 C CA . ARG A 1 558 ? -19.484 -18.959 -33.017 1.00 91.69 558 ARG A CA 1
ATOM 4227 C C . ARG A 1 558 ? -19.862 -20.253 -32.300 1.00 91.69 558 ARG A C 1
ATOM 4229 O O . ARG A 1 558 ? -20.303 -20.252 -31.146 1.00 91.69 558 ARG A O 1
ATOM 4236 N N . ARG A 1 559 ? -19.907 -21.357 -33.048 1.00 92.88 559 ARG A N 1
ATOM 4237 C CA . ARG A 1 559 ? -20.367 -22.660 -32.567 1.00 92.88 559 ARG A CA 1
ATOM 4238 C C . ARG A 1 559 ? -19.156 -23.491 -32.186 1.00 92.88 559 ARG A C 1
ATOM 4240 O O . ARG A 1 559 ? -18.553 -24.135 -33.033 1.00 92.88 559 ARG A O 1
ATOM 4247 N N . HIS A 1 560 ? -18.936 -23.632 -30.891 1.00 93.50 560 HIS A N 1
ATOM 4248 C CA . HIS A 1 560 ? -17.830 -24.429 -30.389 1.00 93.50 560 HIS A CA 1
ATOM 4249 C C . HIS A 1 560 ? -18.231 -25.899 -30.123 1.00 93.50 560 HIS A C 1
ATOM 4251 O O . HIS A 1 560 ? -19.410 -26.252 -29.977 1.00 93.50 560 HIS A O 1
ATOM 4257 N N . VAL A 1 561 ? -17.235 -26.788 -30.046 1.00 93.94 561 VAL A N 1
ATOM 4258 C CA . VAL A 1 561 ? -17.365 -28.130 -29.438 1.00 93.94 561 VAL A CA 1
ATOM 4259 C C . VAL A 1 561 ? -17.398 -28.012 -27.902 1.00 93.94 561 VAL A C 1
ATOM 4261 O O . VAL A 1 561 ? -17.210 -26.939 -27.347 1.00 93.94 561 VAL A O 1
ATOM 4264 N N . TRP A 1 562 ? -17.690 -29.069 -27.152 1.00 94.00 562 TRP A N 1
ATOM 4265 C CA . TRP A 1 562 ? -17.664 -28.952 -25.693 1.00 94.00 562 TRP A CA 1
ATOM 4266 C C . TRP A 1 562 ? -16.239 -28.752 -25.177 1.00 94.00 562 TRP A C 1
ATOM 4268 O O . TRP A 1 562 ? -15.294 -29.268 -25.772 1.00 94.00 562 TRP A O 1
ATOM 4278 N N . GLU A 1 563 ? -16.098 -28.058 -24.048 1.00 95.56 563 GLU A N 1
ATOM 4279 C CA . GLU A 1 563 ? -14.831 -27.878 -23.331 1.00 95.56 563 GLU A CA 1
ATOM 4280 C C . GLU A 1 563 ? -14.989 -28.254 -21.857 1.00 95.56 563 GLU A C 1
ATOM 4282 O O . GLU A 1 563 ? -16.087 -28.184 -21.297 1.00 95.56 563 GLU A O 1
ATOM 4287 N N . ASN A 1 564 ? -13.879 -28.655 -21.239 1.00 96.31 564 ASN A N 1
ATOM 4288 C CA . ASN A 1 564 ? -13.766 -28.794 -19.799 1.00 96.31 564 ASN A CA 1
ATOM 4289 C C . ASN A 1 564 ? -13.590 -27.420 -19.155 1.00 96.31 564 ASN A C 1
ATOM 4291 O O . ASN A 1 564 ? -12.890 -26.556 -19.685 1.00 96.31 564 ASN A O 1
ATOM 4295 N N . TYR A 1 565 ? -14.149 -27.253 -17.967 1.00 97.62 565 TYR A N 1
ATOM 4296 C CA . TYR A 1 565 ? -13.908 -26.103 -17.115 1.00 97.62 565 TYR A CA 1
ATOM 4297 C C . TYR A 1 565 ? -13.891 -26.508 -15.640 1.00 97.62 565 TYR A C 1
ATOM 4299 O O . TYR A 1 565 ? -14.449 -27.534 -15.241 1.00 97.62 565 TYR A O 1
ATOM 4307 N N . SER A 1 566 ? -13.247 -25.677 -14.834 1.00 98.00 566 SER A N 1
ATOM 4308 C CA . SER A 1 566 ? -13.231 -25.764 -13.379 1.00 98.00 566 SER A CA 1
ATOM 4309 C C . SER A 1 566 ? -13.832 -24.496 -12.822 1.00 98.00 566 SER A C 1
ATOM 4311 O O . SER A 1 566 ? -13.743 -23.445 -13.455 1.00 98.00 566 SER A O 1
ATOM 4313 N N . PHE A 1 567 ? -14.421 -24.574 -11.637 1.00 98.31 567 PHE A N 1
ATOM 4314 C CA . PHE A 1 567 ? -14.967 -23.396 -10.983 1.00 98.31 567 PHE A CA 1
ATOM 4315 C C . PHE A 1 567 ? -14.758 -23.401 -9.478 1.00 98.31 567 PHE A C 1
ATOM 4317 O O . PHE A 1 567 ? -14.633 -24.455 -8.845 1.00 98.31 567 PHE A O 1
ATOM 4324 N N . MET A 1 568 ? -14.783 -22.191 -8.930 1.00 98.12 568 MET A N 1
ATOM 4325 C CA . MET A 1 568 ? -14.911 -21.922 -7.510 1.00 98.12 568 MET A CA 1
ATOM 4326 C C . MET A 1 568 ? -16.191 -21.131 -7.264 1.00 98.12 568 MET A C 1
ATOM 4328 O O . MET A 1 568 ? -16.420 -20.098 -7.898 1.00 98.12 568 MET A O 1
ATOM 4332 N N . ALA A 1 569 ? -17.023 -21.635 -6.355 1.00 97.38 569 ALA A N 1
ATOM 4333 C CA . ALA A 1 569 ? -18.256 -20.997 -5.928 1.00 97.38 569 ALA A CA 1
ATOM 4334 C C . ALA A 1 569 ? -18.239 -20.748 -4.415 1.00 97.38 569 ALA A C 1
ATOM 4336 O O . ALA A 1 569 ? -17.911 -21.662 -3.654 1.00 97.38 569 ALA A O 1
ATOM 4337 N N . PHE A 1 570 ? -18.620 -19.539 -4.000 1.00 94.25 570 PHE A N 1
ATOM 4338 C CA . PHE A 1 570 ? -18.649 -19.084 -2.610 1.00 94.25 570 PHE A CA 1
ATOM 4339 C C . PHE A 1 570 ? -19.995 -18.437 -2.286 1.00 94.25 570 PHE A C 1
ATOM 4341 O O . PHE A 1 570 ? -20.466 -17.566 -3.015 1.00 94.25 570 PHE A O 1
ATOM 4348 N N . GLU A 1 571 ? -20.586 -18.793 -1.157 1.00 89.75 571 GLU A N 1
ATOM 4349 C CA . GLU A 1 571 ? -21.630 -18.006 -0.508 1.00 89.75 571 GLU A CA 1
ATOM 4350 C C . GLU A 1 571 ? -21.098 -17.670 0.878 1.00 89.75 571 GLU A C 1
ATOM 4352 O O . GLU A 1 571 ? -20.875 -18.567 1.699 1.00 89.75 571 GLU A O 1
ATOM 4357 N N . SER A 1 572 ? -20.841 -16.381 1.125 1.00 67.38 572 SER A N 1
ATOM 4358 C CA . SER A 1 572 ? -20.628 -15.924 2.490 1.00 67.38 572 SER A CA 1
ATOM 4359 C C . SER A 1 572 ? -21.919 -16.204 3.243 1.00 67.38 572 SER A C 1
ATOM 4361 O O . SER A 1 572 ? -22.946 -15.553 3.058 1.00 67.38 572 SER A O 1
ATOM 4363 N N . THR A 1 573 ? -21.888 -17.243 4.065 1.00 53.19 573 THR A N 1
ATOM 4364 C CA . THR A 1 573 ? -22.853 -17.359 5.140 1.00 53.19 573 THR A CA 1
ATOM 4365 C C . THR A 1 573 ? -22.415 -16.311 6.146 1.00 53.19 573 THR A C 1
ATOM 4367 O O . THR A 1 573 ? -21.291 -16.438 6.631 1.00 53.19 573 THR A O 1
ATOM 4370 N N . PRO A 1 574 ? -23.222 -15.281 6.467 1.00 43.84 574 PRO A N 1
ATOM 4371 C CA . PRO A 1 574 ? -22.944 -14.483 7.651 1.00 43.84 574 PRO A CA 1
ATOM 4372 C C . PRO A 1 574 ? -22.672 -15.482 8.768 1.00 43.84 574 PRO A C 1
ATOM 4374 O O . PRO A 1 574 ? -23.495 -16.386 8.976 1.00 43.84 574 PRO A O 1
ATOM 4377 N N . VAL A 1 575 ? -21.485 -15.415 9.383 1.00 41.03 575 VAL A N 1
ATOM 4378 C CA . VAL A 1 575 ? -21.174 -16.234 10.556 1.00 41.03 575 VAL A CA 1
ATOM 4379 C C . VAL A 1 575 ? -22.376 -16.061 11.456 1.00 41.03 575 VAL A C 1
ATOM 4381 O O . VAL A 1 575 ? -22.686 -14.932 11.827 1.00 41.03 575 VAL A O 1
ATOM 4384 N N . GLY A 1 576 ? -23.116 -17.148 11.691 1.00 44.38 576 GLY A N 1
ATOM 4385 C CA . GLY A 1 576 ? -24.297 -17.096 12.531 1.00 44.38 576 GLY A CA 1
ATOM 4386 C C . GLY A 1 576 ? -23.885 -16.376 13.800 1.00 44.38 576 GLY A C 1
ATOM 4387 O O . GLY A 1 576 ? -23.009 -16.863 14.506 1.00 44.38 576 GLY A O 1
ATOM 4388 N N . VAL A 1 577 ? -24.425 -15.176 13.979 1.00 53.66 577 VAL A N 1
ATOM 4389 C CA . VAL A 1 577 ? -24.194 -14.278 15.104 1.00 53.66 577 VAL A CA 1
ATOM 4390 C C . VAL A 1 577 ? -23.931 -15.093 16.365 1.00 53.66 577 VAL A C 1
ATOM 4392 O O . VAL A 1 577 ? -24.825 -15.771 16.879 1.00 53.66 577 VAL A O 1
ATOM 4395 N N . VAL A 1 578 ? -22.690 -15.068 16.845 1.00 66.81 578 VAL A N 1
ATOM 4396 C CA . VAL A 1 578 ? -22.345 -15.701 18.114 1.00 66.81 578 VAL A CA 1
ATOM 4397 C C . VAL A 1 578 ? -22.617 -14.668 19.195 1.00 66.81 578 VAL A C 1
ATOM 4399 O O . VAL A 1 578 ? -21.813 -13.768 19.425 1.00 66.81 578 VAL A O 1
ATOM 4402 N N . ILE A 1 579 ? -23.780 -14.775 19.837 1.00 84.25 579 ILE A N 1
ATOM 4403 C CA . ILE A 1 579 ? -24.053 -14.025 21.065 1.00 84.25 579 ILE A CA 1
ATOM 4404 C C . ILE A 1 579 ? -23.379 -14.795 22.204 1.00 84.25 579 ILE A C 1
ATOM 4406 O O . ILE A 1 579 ? -23.794 -15.909 22.533 1.00 84.25 579 ILE A O 1
ATOM 4410 N N . ASP A 1 580 ? -22.331 -14.224 22.797 1.00 90.56 580 ASP A N 1
ATOM 4411 C CA . ASP A 1 580 ? -21.656 -14.812 23.954 1.00 90.56 580 ASP A CA 1
ATOM 4412 C C . ASP A 1 580 ? -22.574 -14.794 25.185 1.00 90.56 580 ASP A C 1
ATOM 4414 O O . ASP A 1 580 ? -22.725 -15.823 25.833 1.00 90.56 580 ASP A O 1
ATOM 4418 N N . HIS A 1 581 ? -23.215 -13.657 25.480 1.00 94.12 581 HIS A N 1
ATOM 4419 C CA . HIS A 1 581 ? -24.254 -13.505 26.509 1.00 94.12 581 HIS A CA 1
ATOM 4420 C C . HIS A 1 581 ? -25.053 -12.205 26.305 1.00 94.12 581 HIS A C 1
ATOM 4422 O O . HIS A 1 581 ? -24.702 -11.364 25.473 1.00 94.12 581 HIS A O 1
ATOM 4428 N N . PHE A 1 582 ? -26.118 -12.024 27.088 1.00 96.31 582 PHE A N 1
ATOM 4429 C CA . PHE A 1 582 ? -26.826 -10.749 27.213 1.00 96.31 582 PHE A CA 1
ATOM 4430 C C . PHE A 1 582 ? -26.429 -10.025 28.501 1.00 96.31 582 PHE A C 1
ATOM 4432 O O . PHE A 1 582 ? -26.260 -10.658 29.545 1.00 96.31 582 PHE A O 1
ATOM 4439 N N . GLU A 1 583 ? -26.324 -8.698 28.446 1.00 95.06 583 GLU A N 1
ATOM 4440 C CA . GLU A 1 583 ? -26.044 -7.858 29.614 1.00 95.06 583 GLU A CA 1
ATOM 4441 C C . GLU A 1 583 ? -27.109 -6.759 29.761 1.00 95.06 583 GLU A C 1
ATOM 4443 O O . GLU A 1 583 ? -27.306 -5.969 28.836 1.00 95.06 583 GLU A O 1
ATOM 4448 N N . PHE A 1 584 ? -27.786 -6.679 30.913 1.00 93.62 584 PHE A N 1
ATOM 4449 C CA . PHE A 1 584 ? -28.615 -5.519 31.265 1.00 93.62 584 PHE A CA 1
ATOM 4450 C C . PHE A 1 584 ? -27.805 -4.493 32.063 1.00 93.62 584 PHE A C 1
ATOM 4452 O O . PHE A 1 584 ? -27.153 -4.836 33.045 1.00 93.62 584 PHE A O 1
ATOM 4459 N N . ASP A 1 585 ? -27.918 -3.219 31.718 1.00 87.06 585 ASP A N 1
ATOM 4460 C CA . ASP A 1 585 ? -27.485 -2.099 32.554 1.00 87.06 585 ASP A CA 1
ATOM 4461 C C . ASP A 1 585 ? -28.728 -1.356 33.051 1.00 87.06 585 ASP A C 1
ATOM 4463 O O . ASP A 1 585 ? -29.586 -0.954 32.258 1.00 87.06 585 ASP A O 1
ATOM 4467 N N . HIS A 1 586 ? -28.861 -1.231 34.368 1.00 86.25 586 HIS A N 1
ATOM 4468 C CA . HIS A 1 586 ? -30.001 -0.591 35.011 1.00 86.25 586 HIS A CA 1
ATOM 4469 C C . HIS A 1 586 ? -29.582 0.131 36.284 1.00 86.25 586 HIS A C 1
ATOM 4471 O O . HIS A 1 586 ? -28.481 -0.037 36.807 1.00 86.25 586 HIS A O 1
ATOM 4477 N N . SER A 1 587 ? -30.493 0.926 36.828 1.00 79.56 587 SER A N 1
ATOM 4478 C CA . SER A 1 587 ? -30.179 1.788 37.959 1.00 79.56 587 SER A CA 1
ATOM 4479 C C . SER A 1 587 ? -30.246 1.108 39.336 1.00 79.56 587 SER A C 1
ATOM 4481 O O . SER A 1 587 ? -29.687 1.601 40.313 1.00 79.56 587 SER A O 1
ATOM 4483 N N . GLY A 1 588 ? -30.928 -0.040 39.408 1.00 78.44 588 GLY A N 1
ATOM 4484 C CA . GLY A 1 588 ? -31.051 -0.889 40.603 1.00 78.44 588 GLY A CA 1
ATOM 4485 C C . GLY A 1 588 ? -32.488 -1.041 41.108 1.00 78.44 588 GLY A C 1
ATOM 4486 O O . GLY A 1 588 ? -32.788 -1.991 41.830 1.00 78.44 588 GLY A O 1
ATOM 4487 N N . GLY A 1 589 ? -33.396 -0.160 40.693 1.00 82.88 589 GLY A N 1
ATOM 4488 C CA . GLY A 1 589 ? -34.790 -0.206 41.116 1.00 82.88 589 GLY A CA 1
ATOM 4489 C C . GLY A 1 589 ? -35.638 0.897 40.494 1.00 82.88 589 GLY A C 1
ATOM 4490 O O . GLY A 1 589 ? -35.099 1.861 39.968 1.00 82.88 589 GLY A O 1
ATOM 4491 N N . GLY A 1 590 ? -36.958 0.738 40.549 1.00 86.88 590 GLY A N 1
ATOM 4492 C CA . GLY A 1 590 ? -37.936 1.657 39.966 1.00 86.88 590 GLY A CA 1
ATOM 4493 C C . GLY A 1 590 ? -39.054 2.024 40.940 1.00 86.88 590 GLY A C 1
ATOM 4494 O O . GLY A 1 590 ? -39.054 1.626 42.103 1.00 86.88 590 GLY A O 1
ATOM 4495 N N . LEU A 1 591 ? -40.054 2.765 40.461 1.00 89.94 591 LEU A N 1
ATOM 4496 C CA . LEU A 1 591 ? -41.239 3.100 41.255 1.00 89.94 591 LEU A CA 1
ATOM 4497 C C . LEU A 1 591 ? -42.454 2.321 40.796 1.00 89.94 591 LEU A C 1
ATOM 4499 O O . LEU A 1 591 ? -42.672 2.133 39.606 1.00 89.94 591 LEU A O 1
ATOM 4503 N N . THR A 1 592 ? -43.328 1.940 41.719 1.00 89.50 592 THR A N 1
ATOM 4504 C CA . THR A 1 592 ? -44.521 1.165 41.355 1.00 89.50 592 THR A CA 1
ATOM 4505 C C . THR A 1 592 ? -45.517 1.939 40.487 1.00 89.50 592 THR A C 1
ATOM 4507 O O . THR A 1 592 ? -46.418 1.370 39.866 1.00 89.50 592 THR A O 1
ATOM 4510 N N . CYS A 1 593 ? -45.361 3.261 40.437 1.00 86.31 593 CYS A N 1
ATOM 4511 C CA . CYS A 1 593 ? -46.204 4.180 39.691 1.00 86.31 593 CYS A CA 1
ATOM 4512 C C . CYS A 1 593 ? -45.596 4.649 38.351 1.00 86.31 593 CYS A C 1
ATOM 4514 O O . CYS A 1 593 ? -46.301 5.312 37.585 1.00 86.31 593 CYS A O 1
ATOM 4516 N N . ALA A 1 594 ? -44.345 4.279 38.032 1.00 86.62 594 ALA A N 1
ATOM 4517 C CA . ALA A 1 594 ? -43.636 4.662 36.805 1.00 86.62 594 ALA A CA 1
ATOM 4518 C C . ALA A 1 594 ? -42.825 3.486 36.215 1.00 86.62 594 ALA A C 1
ATOM 4520 O O . ALA A 1 594 ? -42.377 2.615 36.950 1.00 86.62 594 ALA A O 1
ATOM 4521 N N . PRO A 1 595 ? -42.643 3.406 34.888 1.00 86.81 595 PRO A N 1
ATOM 4522 C CA . PRO A 1 595 ? -41.740 2.418 34.307 1.00 86.81 595 PRO A CA 1
ATOM 4523 C C . PRO A 1 595 ? -40.269 2.776 34.578 1.00 86.81 595 PRO A C 1
ATOM 4525 O O . PRO A 1 595 ? -39.906 3.948 34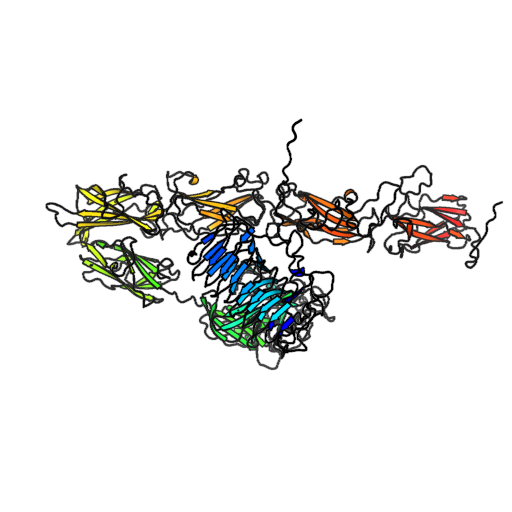.524 1.00 86.81 595 PRO A O 1
ATOM 4528 N N . GLU A 1 596 ? -39.439 1.762 34.817 1.00 86.50 596 GLU A N 1
ATOM 4529 C CA . GLU A 1 596 ? -37.980 1.871 34.938 1.00 86.50 596 GLU A CA 1
ATOM 4530 C C . GLU A 1 596 ? -37.311 1.582 33.595 1.00 86.50 596 GLU A C 1
ATOM 4532 O O . GLU A 1 596 ? -37.719 0.647 32.904 1.00 86.50 596 GLU A O 1
ATOM 4537 N N . THR A 1 597 ? -36.286 2.350 33.226 1.00 85.06 597 THR A N 1
ATOM 4538 C CA . THR A 1 597 ? -35.556 2.161 31.963 1.00 85.06 597 THR A CA 1
ATOM 4539 C C . THR A 1 597 ? -34.313 1.294 32.166 1.00 85.06 597 THR A C 1
ATOM 4541 O O . THR A 1 597 ? -33.537 1.510 33.090 1.00 85.06 597 THR A O 1
ATOM 4544 N N . LEU A 1 598 ? -34.097 0.327 31.273 1.00 88.50 598 LEU A N 1
ATOM 4545 C CA . LEU A 1 598 ? -32.934 -0.561 31.245 1.00 88.50 598 LEU A CA 1
ATOM 4546 C C . LEU A 1 598 ? -32.284 -0.516 29.858 1.00 88.50 598 LEU A C 1
ATOM 4548 O O . LEU A 1 598 ? -32.974 -0.312 28.862 1.00 88.50 598 LEU A O 1
ATOM 4552 N N . ILE A 1 599 ? -30.982 -0.774 29.766 1.00 87.31 599 ILE A N 1
ATOM 4553 C CA . ILE A 1 599 ? -30.293 -1.002 28.489 1.00 87.31 599 ILE A CA 1
ATOM 4554 C C . ILE A 1 599 ? -29.942 -2.480 28.394 1.00 87.31 599 ILE A C 1
ATOM 4556 O O . ILE A 1 599 ? -29.245 -2.996 29.259 1.00 87.31 599 ILE A O 1
ATOM 4560 N N . LEU A 1 600 ? -30.393 -3.148 27.339 1.00 92.94 600 LEU A N 1
ATOM 4561 C CA . LEU A 1 600 ? -30.012 -4.520 27.020 1.00 92.94 600 LEU A CA 1
ATOM 4562 C C . LEU A 1 600 ? -28.934 -4.515 25.936 1.00 92.94 600 LEU A C 1
ATOM 4564 O O . LEU A 1 600 ? -29.128 -3.906 24.885 1.00 92.94 600 LEU A O 1
ATOM 4568 N N . LYS A 1 601 ? -27.828 -5.220 26.176 1.00 93.00 601 LYS A N 1
ATOM 4569 C CA . LYS A 1 601 ? -26.716 -5.426 25.241 1.00 93.00 601 LYS A CA 1
ATOM 4570 C C . LYS A 1 601 ? -26.619 -6.895 24.840 1.00 93.00 601 LYS A C 1
ATOM 4572 O O . LYS A 1 601 ? -26.765 -7.775 25.686 1.00 93.00 601 LYS A O 1
ATOM 4577 N N . ALA A 1 602 ? -26.322 -7.149 23.570 1.00 92.88 602 ALA A N 1
ATOM 4578 C CA . ALA A 1 602 ? -25.953 -8.460 23.052 1.00 92.88 602 ALA A CA 1
ATOM 4579 C C . ALA A 1 602 ? -24.434 -8.516 22.852 1.00 92.88 602 ALA A C 1
ATOM 4581 O O . ALA A 1 602 ? -23.892 -7.927 21.912 1.00 92.88 602 ALA A O 1
ATOM 4582 N N . CYS A 1 603 ? -23.747 -9.194 23.764 1.00 89.94 603 CYS A N 1
ATOM 4583 C CA . CYS A 1 603 ? -22.294 -9.214 23.836 1.00 89.94 603 CYS A CA 1
ATOM 4584 C C . CYS A 1 603 ? -21.732 -10.257 22.864 1.00 89.94 603 CYS A C 1
ATOM 4586 O O . CYS A 1 603 ? -22.119 -11.423 22.909 1.00 89.94 603 CYS A O 1
ATOM 4588 N N . ALA A 1 604 ? -20.793 -9.854 22.010 1.00 85.12 604 ALA A N 1
ATOM 4589 C CA . ALA A 1 604 ? -20.074 -10.754 21.105 1.00 85.12 604 ALA A CA 1
ATOM 4590 C C . ALA A 1 604 ? -18.873 -11.443 21.787 1.00 85.12 604 ALA A C 1
ATOM 4592 O O . ALA A 1 604 ? -18.298 -12.379 21.238 1.00 85.12 604 ALA A O 1
ATOM 4593 N N . ASN A 1 605 ? -18.476 -10.986 22.981 1.00 79.94 605 ASN A N 1
ATOM 4594 C CA . ASN A 1 605 ? -17.381 -11.557 23.764 1.00 79.94 605 ASN A CA 1
ATOM 4595 C C . ASN A 1 605 ? -17.668 -11.530 25.277 1.00 79.94 605 ASN A C 1
ATOM 4597 O O . ASN A 1 605 ? -18.539 -10.799 25.752 1.00 79.94 605 ASN A O 1
ATOM 4601 N N . SER A 1 606 ? -16.888 -12.293 26.047 1.00 81.50 606 SER A N 1
ATOM 4602 C CA . SER A 1 606 ? -17.099 -12.489 27.490 1.00 81.50 606 SER A CA 1
ATOM 4603 C C . SER A 1 606 ? -16.975 -11.219 28.337 1.00 81.50 606 SER A C 1
ATOM 4605 O O . SER A 1 606 ? -17.510 -11.157 29.439 1.00 81.50 606 SER A O 1
ATOM 4607 N N . SER A 1 607 ? -16.245 -10.206 27.861 1.00 79.62 607 SER A N 1
ATOM 4608 C CA . SER A 1 607 ? -16.108 -8.909 28.541 1.00 79.62 607 SER A CA 1
ATOM 4609 C C . SER A 1 607 ? -17.200 -7.904 28.171 1.00 79.62 607 SER A C 1
ATOM 4611 O O . SER A 1 607 ? -17.214 -6.810 28.734 1.00 79.62 607 SER A O 1
ATOM 4613 N N . CYS A 1 608 ? -18.069 -8.240 27.214 1.00 82.38 608 CYS A N 1
ATOM 4614 C CA . CYS A 1 608 ? -19.027 -7.334 26.582 1.00 82.38 608 CYS A CA 1
ATOM 4615 C C . CYS A 1 608 ? -18.395 -6.041 26.025 1.00 82.38 608 CYS A C 1
ATOM 4617 O O . CYS A 1 608 ? -19.024 -4.985 25.981 1.00 82.38 608 CYS A O 1
ATOM 4619 N N . SER A 1 609 ? -17.128 -6.113 25.604 1.00 77.19 609 SER A N 1
ATOM 4620 C CA . SER A 1 609 ? -16.418 -4.989 24.971 1.00 77.19 609 SER A CA 1
ATOM 4621 C C . SER A 1 609 ? -16.678 -4.907 23.466 1.00 77.19 609 SER A C 1
ATOM 4623 O O . SER A 1 609 ? -16.369 -3.897 22.841 1.00 77.19 609 SER A O 1
ATOM 4625 N N . GLN A 1 610 ? -17.255 -5.961 22.889 1.00 75.75 610 GLN A N 1
ATOM 4626 C CA . GLN A 1 610 ? -17.745 -6.015 21.518 1.00 75.75 610 GLN A CA 1
ATOM 4627 C C . GLN A 1 610 ? -19.220 -6.404 21.555 1.00 75.75 610 GLN A C 1
ATOM 4629 O O . GLN A 1 610 ? -19.604 -7.312 22.297 1.00 75.75 610 GLN A O 1
ATOM 4634 N N . LEU A 1 611 ? -20.037 -5.717 20.761 1.00 84.69 611 LEU A N 1
ATOM 4635 C CA . LEU A 1 611 ? -21.455 -6.018 20.603 1.00 84.69 611 LEU A CA 1
ATOM 4636 C C . LEU A 1 611 ? -21.697 -6.694 19.258 1.00 84.69 611 LEU A C 1
ATOM 4638 O O . LEU A 1 611 ? -20.950 -6.479 18.305 1.00 84.69 611 LEU A O 1
ATOM 4642 N N . VAL A 1 612 ? -22.759 -7.486 19.181 1.00 79.56 612 VAL A N 1
ATOM 4643 C CA . VAL A 1 612 ? -23.206 -8.075 17.919 1.00 79.56 612 VAL A CA 1
ATOM 4644 C C . VAL A 1 612 ? -23.808 -6.981 17.024 1.00 79.56 612 VAL A C 1
ATOM 4646 O O . VAL A 1 612 ? -24.795 -6.372 17.427 1.00 79.56 612 VAL A O 1
ATOM 4649 N N . PRO A 1 613 ? -23.286 -6.731 15.812 1.00 69.50 613 PRO A N 1
ATOM 4650 C CA . PRO A 1 613 ? -23.810 -5.675 14.943 1.00 69.50 613 PRO A CA 1
ATOM 4651 C C . PRO A 1 613 ? -25.146 -6.040 14.270 1.00 69.50 613 PRO A C 1
ATOM 4653 O O . PRO A 1 613 ? -25.937 -5.150 13.951 1.00 69.50 613 PRO A O 1
ATOM 4656 N N . ASP A 1 614 ? -25.412 -7.333 14.081 1.00 77.38 614 ASP A N 1
ATOM 4657 C CA . ASP A 1 614 ? -26.585 -7.857 13.379 1.00 77.38 614 ASP A CA 1
ATOM 4658 C C . ASP A 1 614 ? -27.895 -7.754 14.176 1.00 77.38 614 ASP A C 1
ATOM 4660 O O . ASP A 1 614 ? -27.917 -7.547 15.392 1.00 77.38 614 ASP A O 1
ATOM 4664 N N . ALA A 1 615 ? -29.015 -7.927 13.470 1.00 79.06 615 ALA A N 1
ATOM 4665 C CA . ALA A 1 615 ? -30.344 -7.934 14.066 1.00 79.06 615 ALA A CA 1
ATOM 4666 C C . ALA A 1 615 ? -30.574 -9.190 14.929 1.00 79.06 615 ALA A C 1
ATOM 4668 O O . ALA A 1 615 ? -30.418 -10.318 14.457 1.00 79.06 615 ALA A O 1
ATOM 4669 N N . ILE A 1 616 ? -31.011 -9.001 16.175 1.00 88.62 616 ILE A N 1
ATOM 4670 C CA . ILE A 1 616 ? -31.348 -10.075 17.121 1.00 88.62 616 ILE A CA 1
ATOM 4671 C C . ILE A 1 616 ? -32.788 -9.902 17.587 1.00 88.62 616 ILE A C 1
ATOM 4673 O O . ILE A 1 616 ? -33.172 -8.819 18.020 1.00 88.62 616 ILE A O 1
ATOM 4677 N N . THR A 1 617 ? -33.568 -10.977 17.598 1.00 92.00 617 THR A N 1
ATOM 4678 C CA . THR A 1 617 ? -34.847 -11.026 18.317 1.00 92.00 617 THR A CA 1
ATOM 4679 C C . THR A 1 617 ? -34.637 -11.717 19.663 1.00 92.00 617 THR A C 1
ATOM 4681 O O . THR A 1 617 ? -34.218 -12.869 19.690 1.00 92.00 617 THR A O 1
ATOM 4684 N N . ALA A 1 618 ? -34.918 -11.042 20.778 1.00 93.56 618 ALA A N 1
ATOM 4685 C CA . ALA A 1 618 ? -34.760 -11.572 22.135 1.00 93.56 618 ALA A CA 1
ATOM 4686 C C . ALA A 1 618 ? -36.106 -11.635 22.876 1.00 93.56 618 ALA A C 1
ATOM 4688 O O . ALA A 1 618 ? -36.892 -10.684 22.842 1.00 93.56 618 ALA A O 1
ATOM 4689 N N . ASN A 1 619 ? -36.353 -12.744 23.573 1.00 94.44 619 ASN A N 1
ATOM 4690 C CA . ASN A 1 619 ? -37.517 -12.964 24.426 1.00 94.44 619 ASN A CA 1
ATOM 4691 C C . ASN A 1 619 ? -37.142 -12.706 25.890 1.00 94.44 619 ASN A C 1
ATOM 4693 O O . ASN A 1 619 ? -36.422 -13.479 26.518 1.00 94.44 619 ASN A O 1
ATOM 4697 N N . LEU A 1 620 ? -37.645 -11.610 26.446 1.00 95.94 620 LEU A N 1
ATOM 4698 C CA . LEU A 1 620 ? -37.353 -11.160 27.802 1.00 95.94 620 LEU A CA 1
ATOM 4699 C C . LEU A 1 620 ? -38.176 -11.928 28.845 1.00 95.94 620 LEU A C 1
ATOM 4701 O O . LEU A 1 620 ? -39.350 -12.256 28.637 1.00 95.94 620 LEU A O 1
ATOM 4705 N N . SER A 1 621 ? -37.568 -12.146 30.009 1.00 91.94 621 SER A N 1
ATOM 4706 C CA . SER A 1 621 ? -38.161 -12.764 31.191 1.00 91.94 621 SER A CA 1
ATOM 4707 C C . SER A 1 621 ? -38.166 -11.777 32.372 1.00 91.94 621 SER A C 1
ATOM 4709 O O . SER A 1 621 ? -37.212 -11.013 32.529 1.00 91.94 621 SER A O 1
ATOM 4711 N N . PRO A 1 622 ? -39.230 -11.761 33.199 1.00 90.25 622 PRO A N 1
ATOM 4712 C CA . PRO A 1 622 ? -40.421 -12.598 33.094 1.00 90.25 622 PRO A CA 1
ATOM 4713 C C . PRO A 1 622 ? -41.363 -12.094 31.992 1.00 90.25 622 PRO A C 1
ATOM 4715 O O . PRO A 1 622 ? -41.546 -10.891 31.810 1.00 90.25 622 PRO A O 1
ATOM 4718 N N . ALA A 1 623 ? -42.026 -13.017 31.288 1.00 85.12 623 ALA A N 1
ATOM 4719 C CA . ALA A 1 623 ? -43.031 -12.670 30.273 1.00 85.12 623 ALA A CA 1
ATOM 4720 C C . ALA A 1 623 ? -44.271 -11.968 30.874 1.00 85.12 623 ALA A C 1
ATOM 4722 O O . ALA A 1 623 ? -44.986 -11.246 30.184 1.00 85.12 623 ALA A O 1
ATOM 4723 N N . SER A 1 624 ? -44.524 -12.162 32.174 1.00 86.25 624 SER A N 1
ATOM 4724 C CA . SER A 1 624 ? -45.583 -11.495 32.939 1.00 86.25 624 SER A CA 1
ATOM 4725 C C . SER A 1 624 ? -45.147 -11.270 34.386 1.00 86.25 624 SER A C 1
ATOM 4727 O O . SER A 1 624 ? -44.540 -12.163 34.976 1.00 86.25 624 SER A O 1
ATOM 4729 N N . ILE A 1 625 ? -45.516 -10.134 34.983 1.00 86.38 625 ILE A N 1
ATOM 4730 C CA . ILE A 1 625 ? -45.139 -9.782 36.361 1.00 86.38 625 ILE A CA 1
ATOM 4731 C C . ILE A 1 625 ? -46.328 -9.974 37.323 1.00 86.38 625 ILE A C 1
ATOM 4733 O O . ILE A 1 625 ? -47.379 -9.347 37.133 1.00 86.38 625 ILE A O 1
ATOM 4737 N N . PRO A 1 626 ? -46.191 -10.804 38.378 1.00 77.00 626 PRO A N 1
ATOM 4738 C CA . PRO A 1 626 ? -47.186 -10.916 39.444 1.00 77.00 626 PRO A CA 1
ATOM 4739 C C . PRO A 1 626 ? -47.425 -9.572 40.152 1.00 77.00 626 PRO A C 1
ATOM 4741 O O . PRO A 1 626 ? -46.481 -8.873 40.506 1.00 77.00 626 PRO A O 1
ATOM 4744 N N . GLY A 1 627 ? -48.693 -9.209 40.371 1.00 72.94 627 GLY A N 1
ATOM 4745 C CA . GLY A 1 627 ? -49.070 -7.891 40.914 1.00 72.94 627 GLY A CA 1
ATOM 4746 C C . GLY A 1 627 ? -49.346 -6.819 39.847 1.00 72.94 627 GLY A C 1
ATOM 4747 O O . GLY A 1 627 ? -49.818 -5.735 40.179 1.00 72.94 627 GLY A O 1
ATOM 4748 N N . GLY A 1 628 ? -49.154 -7.142 38.562 1.00 78.38 628 GLY A N 1
ATOM 4749 C CA . GLY A 1 628 ? -49.471 -6.274 37.425 1.00 78.38 628 GLY A CA 1
ATOM 4750 C C . GLY A 1 628 ? -48.289 -5.413 36.970 1.00 78.38 628 GLY A C 1
ATOM 4751 O O . GLY A 1 628 ? -47.411 -5.072 37.759 1.00 78.38 628 GLY A O 1
ATOM 4752 N N . GLY A 1 629 ? -48.271 -5.065 35.680 1.00 83.38 629 GLY A N 1
ATOM 4753 C CA . GLY A 1 629 ? -47.129 -4.437 35.009 1.00 83.38 629 GLY A CA 1
ATOM 4754 C C . GLY A 1 629 ? -46.656 -5.265 33.809 1.00 83.38 629 GLY A C 1
ATOM 4755 O O . GLY A 1 629 ? -47.452 -6.006 33.229 1.00 83.38 629 GLY A O 1
ATOM 4756 N N . GLY A 1 630 ? -45.381 -5.135 33.445 1.00 89.06 630 GLY A N 1
ATOM 4757 C CA . GLY A 1 630 ? -44.721 -5.845 32.346 1.00 89.06 630 GLY A CA 1
ATOM 4758 C C . GLY A 1 630 ? -43.728 -4.968 31.578 1.00 89.06 630 GLY A C 1
ATOM 4759 O O . GLY A 1 630 ? -43.572 -3.780 31.870 1.00 89.06 630 GLY A O 1
ATOM 4760 N N . TRP A 1 631 ? -43.078 -5.560 30.577 1.00 92.69 631 TRP A N 1
ATOM 4761 C CA . TRP A 1 631 ? -42.269 -4.832 29.599 1.00 92.69 631 TRP A CA 1
ATOM 4762 C C . TRP A 1 631 ? -43.158 -3.907 28.758 1.00 92.69 631 TRP A C 1
ATOM 4764 O O . TRP A 1 631 ? -44.136 -4.344 28.141 1.00 92.69 631 TRP A O 1
ATOM 4774 N N . VAL A 1 632 ? -42.842 -2.614 28.741 1.00 88.31 632 VAL A N 1
ATOM 4775 C CA . VAL A 1 632 ? -43.543 -1.623 27.918 1.00 88.31 632 VAL A CA 1
ATOM 4776 C C . VAL A 1 632 ? -43.178 -1.875 26.456 1.00 88.31 632 VAL A C 1
ATOM 4778 O O . VAL A 1 632 ? -42.006 -1.900 26.106 1.00 88.31 632 VAL A O 1
ATOM 4781 N N . GLY A 1 633 ? -44.185 -2.078 25.604 1.00 85.81 633 GLY A N 1
ATOM 4782 C CA . GLY A 1 633 ? -43.979 -2.491 24.209 1.00 85.81 633 GLY A CA 1
ATOM 4783 C C . GLY A 1 633 ? -43.963 -4.010 23.991 1.00 85.81 633 GLY A C 1
ATOM 4784 O O . GLY A 1 633 ? -43.969 -4.443 22.843 1.00 85.81 633 GLY A O 1
ATOM 4785 N N . GLY A 1 634 ? -44.049 -4.811 25.061 1.00 89.38 634 GLY A N 1
ATOM 4786 C CA . GLY A 1 634 ? -44.055 -6.276 25.006 1.00 89.38 634 GLY A CA 1
ATOM 4787 C C . GLY A 1 634 ? -42.713 -6.892 25.408 1.00 89.38 634 GLY A C 1
ATOM 4788 O O . GLY A 1 634 ? -41.711 -6.201 25.542 1.00 89.38 634 GLY A O 1
ATOM 4789 N N . ASN A 1 635 ? -42.703 -8.207 25.640 1.00 91.75 635 ASN A N 1
ATOM 4790 C CA . ASN A 1 635 ? -41.523 -8.949 26.098 1.00 91.75 635 ASN A CA 1
ATOM 4791 C C . ASN A 1 635 ? -40.678 -9.538 24.951 1.00 91.75 635 ASN A C 1
ATOM 4793 O O . ASN A 1 635 ? -39.724 -10.253 25.226 1.00 91.75 635 ASN A O 1
ATOM 4797 N N . VAL A 1 636 ? -41.028 -9.276 23.690 1.00 93.06 636 VAL A N 1
ATOM 4798 C CA . VAL A 1 636 ? -40.255 -9.685 22.507 1.00 93.06 636 VAL A CA 1
ATOM 4799 C C . VAL A 1 636 ? -39.656 -8.431 21.893 1.00 93.06 636 VAL A C 1
ATOM 4801 O O . VAL A 1 636 ? -40.402 -7.519 21.531 1.00 93.06 636 VAL A O 1
ATOM 4804 N N . VAL A 1 637 ? -38.331 -8.367 21.789 1.00 92.19 637 VAL A N 1
ATOM 4805 C CA . VAL A 1 637 ? -37.621 -7.151 21.373 1.00 92.19 637 VAL A CA 1
ATOM 4806 C C . VAL A 1 637 ? -36.651 -7.433 20.237 1.00 92.19 637 VAL A C 1
ATOM 4808 O O . VAL A 1 637 ? -36.045 -8.499 20.186 1.00 92.19 637 VAL A O 1
ATOM 4811 N N . ASN A 1 638 ? -36.510 -6.469 19.326 1.00 89.31 638 ASN A N 1
ATOM 4812 C CA . ASN A 1 638 ? -35.561 -6.535 18.217 1.00 89.31 638 ASN A CA 1
ATOM 4813 C C . ASN A 1 638 ? -34.406 -5.572 18.483 1.00 89.31 638 ASN A C 1
ATOM 4815 O O . ASN A 1 638 ? -34.617 -4.366 18.585 1.00 89.31 638 ASN A O 1
ATOM 4819 N N . ILE A 1 639 ? -33.199 -6.110 18.585 1.00 85.69 639 ILE A N 1
ATOM 4820 C CA . ILE A 1 639 ? -31.957 -5.381 18.808 1.00 85.69 639 ILE A CA 1
ATOM 4821 C C . ILE A 1 639 ? -31.280 -5.215 17.450 1.00 85.69 639 ILE A C 1
ATOM 4823 O O . ILE A 1 639 ? -31.025 -6.210 16.785 1.00 85.69 639 ILE A O 1
ATOM 4827 N N . ASN A 1 640 ? -30.984 -3.981 17.042 1.00 77.62 640 ASN A N 1
ATOM 4828 C CA . ASN A 1 640 ? -30.205 -3.686 15.835 1.00 77.62 640 ASN A CA 1
ATOM 4829 C C . ASN A 1 640 ? -28.952 -2.912 16.255 1.00 77.62 640 ASN A C 1
ATOM 4831 O O . ASN A 1 640 ? -29.074 -1.929 16.986 1.00 77.62 640 ASN A O 1
ATOM 4835 N N . GLY A 1 641 ? -27.761 -3.346 15.832 1.00 68.81 641 GLY A N 1
ATOM 4836 C CA . GLY A 1 641 ? -26.504 -2.731 16.278 1.00 68.81 641 GLY A CA 1
ATOM 4837 C C . GLY A 1 641 ? -26.104 -3.083 17.719 1.00 68.81 641 GLY A C 1
ATOM 4838 O O . GLY A 1 641 ? -25.350 -2.342 18.346 1.00 68.81 641 GLY A O 1
ATOM 4839 N N . GLY A 1 642 ? -26.626 -4.190 18.263 1.00 80.69 642 GLY A N 1
ATOM 4840 C CA . GLY A 1 642 ? -26.092 -4.831 19.470 1.00 80.69 642 GLY A CA 1
ATOM 4841 C C . GLY A 1 642 ? -26.564 -4.318 20.828 1.00 80.69 642 GLY A C 1
ATOM 4842 O O . GLY A 1 642 ? -26.204 -4.910 21.844 1.00 80.69 642 GLY A O 1
ATOM 4843 N N . GLN A 1 643 ? -27.394 -3.274 20.892 1.00 88.44 643 GLN A N 1
ATOM 4844 C CA . GLN A 1 643 ? -28.024 -2.829 22.142 1.00 88.44 643 GLN A CA 1
ATOM 4845 C C . GLN A 1 643 ? -29.381 -2.142 21.922 1.00 88.44 643 GLN A C 1
ATOM 4847 O O . GLN A 1 643 ? -29.658 -1.640 20.835 1.00 88.44 643 GLN A O 1
ATOM 4852 N N . ILE A 1 644 ? -30.228 -2.105 22.954 1.00 86.38 644 ILE A N 1
ATOM 4853 C CA . ILE A 1 644 ? -31.541 -1.441 22.935 1.00 86.38 644 ILE A CA 1
ATOM 4854 C C . ILE A 1 644 ? -31.933 -0.916 24.325 1.00 86.38 644 ILE A C 1
ATOM 4856 O O . ILE A 1 644 ? -31.578 -1.512 25.341 1.00 86.38 644 ILE A O 1
ATOM 4860 N N . ALA A 1 645 ? -32.691 0.182 24.376 1.00 83.44 645 ALA A N 1
ATOM 4861 C CA . ALA A 1 645 ? -33.334 0.664 25.597 1.00 83.44 645 ALA A CA 1
ATOM 4862 C C . ALA A 1 645 ? -34.717 0.017 25.783 1.00 83.44 645 ALA A C 1
ATOM 4864 O O . ALA A 1 645 ? -35.506 -0.090 24.845 1.00 83.44 645 ALA A O 1
ATOM 4865 N N . LEU A 1 646 ? -35.013 -0.397 27.008 1.00 89.56 646 LEU A N 1
ATOM 4866 C CA . LEU A 1 646 ? -36.219 -1.109 27.412 1.00 89.56 646 LEU A CA 1
ATOM 4867 C C . LEU A 1 646 ? -36.863 -0.397 28.594 1.00 89.56 646 LEU A C 1
ATOM 4869 O O . LEU A 1 646 ? -36.177 0.273 29.361 1.00 89.56 646 LEU A O 1
ATOM 4873 N N . SER A 1 647 ? -38.164 -0.594 28.791 1.00 89.56 647 SER A N 1
ATOM 4874 C CA . SER A 1 647 ? -38.848 -0.093 29.981 1.00 89.56 647 SER A CA 1
ATOM 4875 C C . SER A 1 647 ? -39.646 -1.194 30.669 1.00 89.56 647 SER A C 1
ATOM 4877 O O . SER A 1 647 ? -40.426 -1.902 30.031 1.00 89.56 647 SER A O 1
ATOM 4879 N N . LEU A 1 648 ? -39.476 -1.321 31.981 1.00 91.56 648 LEU A N 1
ATOM 4880 C CA . LEU A 1 648 ? -40.099 -2.337 32.821 1.00 91.56 648 LEU A CA 1
ATOM 4881 C C . LEU A 1 648 ? -41.021 -1.680 33.845 1.00 91.56 648 LEU A C 1
ATOM 4883 O O . LEU A 1 648 ? -40.605 -0.799 34.592 1.00 91.56 648 LEU A O 1
ATOM 4887 N N . ARG A 1 649 ? -42.277 -2.122 33.918 1.00 89.69 649 ARG A N 1
ATOM 4888 C CA . ARG A 1 649 ? -43.239 -1.640 34.916 1.00 89.69 649 ARG A CA 1
ATOM 4889 C C . ARG A 1 649 ? -43.602 -2.743 35.898 1.00 89.69 649 ARG A C 1
ATOM 4891 O O . ARG A 1 649 ? -43.963 -3.836 35.472 1.00 89.69 649 ARG A O 1
ATOM 4898 N N . HIS A 1 650 ? -43.640 -2.434 37.189 1.00 89.75 650 HIS A N 1
ATOM 4899 C CA . HIS A 1 650 ? -44.195 -3.309 38.224 1.00 89.75 650 HIS A CA 1
ATOM 4900 C C . HIS A 1 650 ? -45.104 -2.489 39.130 1.00 89.75 650 HIS A C 1
ATOM 4902 O O . HIS A 1 650 ? -44.666 -1.508 39.698 1.00 89.75 650 HIS A O 1
ATOM 4908 N N . ASN A 1 651 ? -46.378 -2.852 39.266 1.00 85.31 651 ASN A N 1
ATOM 4909 C CA . ASN A 1 651 ? -47.363 -2.024 39.971 1.00 85.31 651 ASN A CA 1
ATOM 4910 C C . ASN A 1 651 ? -47.440 -2.273 41.490 1.00 85.31 651 ASN A C 1
ATOM 4912 O O . ASN A 1 651 ? -48.321 -1.712 42.143 1.00 85.31 651 ASN A O 1
ATOM 4916 N N . THR A 1 652 ? -46.584 -3.111 42.074 1.00 86.31 652 THR A N 1
ATOM 4917 C CA . THR A 1 652 ? -46.580 -3.429 43.515 1.00 86.31 652 THR A CA 1
ATOM 4918 C C . THR A 1 652 ? -45.156 -3.440 44.053 1.00 86.31 652 THR A C 1
ATOM 4920 O O . THR A 1 652 ? -44.277 -3.861 43.304 1.00 86.31 652 THR A O 1
ATOM 4923 N N . PRO A 1 653 ? -44.916 -3.059 45.321 1.00 87.12 653 PRO A N 1
ATOM 4924 C CA . PRO A 1 653 ? -43.571 -3.089 45.872 1.00 87.12 653 PRO A CA 1
ATOM 4925 C C . PRO A 1 653 ? -42.975 -4.493 45.876 1.00 87.12 653 PRO A C 1
ATOM 4927 O O . PRO A 1 653 ? -43.676 -5.468 46.172 1.00 87.12 653 PRO A O 1
ATOM 4930 N N . GLY A 1 654 ? -41.681 -4.597 45.592 1.00 87.56 654 GLY A N 1
ATOM 4931 C CA . GLY A 1 654 ? -40.963 -5.867 45.635 1.00 87.56 654 GLY A CA 1
ATOM 4932 C C . GLY A 1 654 ? -39.889 -6.010 44.565 1.00 87.56 654 GLY A C 1
ATOM 4933 O O . GLY A 1 654 ? -39.618 -5.095 43.797 1.00 87.56 654 GLY A O 1
ATOM 4934 N N . MET A 1 655 ? -39.258 -7.183 44.544 1.00 88.94 655 MET A N 1
ATOM 4935 C CA . MET A 1 655 ? -38.177 -7.492 43.609 1.00 88.94 655 MET A CA 1
ATOM 4936 C C . MET A 1 655 ? -38.704 -8.116 42.313 1.00 88.94 655 MET A C 1
ATOM 4938 O O . MET A 1 655 ? -39.531 -9.031 42.357 1.00 88.94 655 MET A O 1
ATOM 4942 N N . VAL A 1 656 ? -38.150 -7.693 41.178 1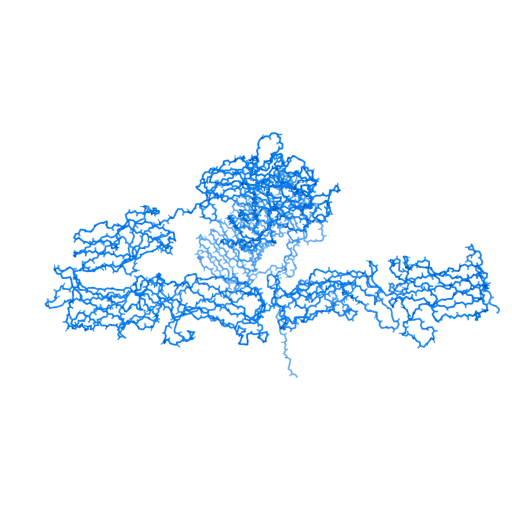.00 90.88 656 VAL A N 1
ATOM 4943 C CA . VAL A 1 656 ? -38.301 -8.330 39.862 1.00 90.88 656 VAL A CA 1
ATOM 4944 C C . VAL A 1 656 ? -36.936 -8.804 39.388 1.00 90.88 656 VAL A C 1
ATOM 4946 O O . VAL A 1 656 ? -35.994 -8.022 39.346 1.00 90.88 656 VAL A O 1
ATOM 4949 N N . SER A 1 657 ? -36.829 -10.079 39.016 1.00 92.56 657 SER A N 1
ATOM 4950 C CA . SER A 1 657 ? -35.623 -10.615 38.377 1.00 92.56 657 SER A CA 1
ATOM 4951 C C . SER A 1 657 ? -35.767 -10.509 36.864 1.00 92.56 657 SER A C 1
ATOM 4953 O O . SER A 1 657 ? -36.741 -11.043 36.345 1.00 92.56 657 SER A O 1
ATOM 4955 N N . VAL A 1 658 ? -34.832 -9.866 36.167 1.00 94.62 658 VAL A N 1
ATOM 4956 C CA . VAL A 1 658 ? -34.820 -9.781 34.693 1.00 94.62 658 VAL A CA 1
ATOM 4957 C C . VAL A 1 658 ? -33.867 -10.804 34.082 1.00 94.62 658 VAL A C 1
ATOM 4959 O O . VAL A 1 658 ? -32.857 -11.146 34.691 1.00 94.62 658 VAL A O 1
ATOM 4962 N N . ASP A 1 659 ? -34.204 -11.312 32.897 1.00 94.81 659 ASP A N 1
ATOM 4963 C CA . ASP A 1 659 ? -33.389 -12.271 32.140 1.00 94.81 659 ASP A CA 1
ATOM 4964 C C . ASP A 1 659 ? -33.785 -12.245 30.646 1.00 94.81 659 ASP A C 1
ATOM 4966 O O . ASP A 1 659 ? -34.826 -11.687 30.283 1.00 94.81 659 ASP A O 1
ATOM 4970 N N . VAL A 1 660 ? -32.983 -12.858 29.775 1.00 95.25 660 VAL A N 1
ATOM 4971 C CA . VAL A 1 660 ? -33.341 -13.173 28.385 1.00 95.25 660 VAL A CA 1
ATOM 4972 C C . VAL A 1 660 ? -33.574 -14.680 28.292 1.00 95.25 660 VAL A C 1
ATOM 4974 O O . VAL A 1 660 ? -32.641 -15.468 28.385 1.00 95.25 660 VAL A O 1
ATOM 4977 N N . ALA A 1 661 ? -34.836 -15.083 28.139 1.00 90.06 661 ALA A N 1
ATOM 4978 C CA . ALA A 1 661 ? -35.240 -16.488 28.137 1.00 90.06 661 ALA A CA 1
ATOM 4979 C C . ALA A 1 661 ? -34.718 -17.247 26.910 1.00 90.06 661 ALA A C 1
ATOM 4981 O O . ALA A 1 661 ? -34.280 -18.390 27.032 1.00 90.06 661 ALA A O 1
ATOM 4982 N N . ASP A 1 662 ? -34.788 -16.619 25.736 1.00 88.25 662 ASP A N 1
ATOM 4983 C CA . ASP A 1 662 ? -34.244 -17.135 24.483 1.00 88.25 662 ASP A CA 1
ATOM 4984 C C . ASP A 1 662 ? -34.028 -15.995 23.471 1.00 88.25 662 ASP A C 1
ATOM 4986 O O . ASP A 1 662 ? -34.518 -14.876 23.652 1.00 88.25 662 ASP A O 1
ATOM 4990 N N . SER A 1 663 ? -33.267 -16.269 22.411 1.00 89.81 663 SER A N 1
ATOM 4991 C CA . SER A 1 663 ? -33.033 -15.326 21.320 1.00 89.81 663 SER A CA 1
ATOM 4992 C C . SER A 1 663 ? -32.888 -16.035 19.977 1.00 89.81 663 SER A C 1
ATOM 4994 O O . SER A 1 663 ? -32.563 -17.219 19.901 1.00 89.81 663 SER A O 1
ATOM 4996 N N . THR A 1 664 ? -33.119 -15.298 18.895 1.00 82.75 664 THR A N 1
ATOM 4997 C CA . THR A 1 664 ? -32.795 -15.703 17.529 1.00 82.75 664 THR A CA 1
ATOM 4998 C C . THR A 1 664 ? -31.949 -14.609 16.890 1.00 82.75 664 THR A C 1
ATOM 5000 O O . THR A 1 664 ? -32.451 -13.494 16.727 1.00 82.75 664 THR A O 1
ATOM 5003 N N . PRO A 1 665 ? -30.704 -14.901 16.488 1.00 80.88 665 PRO A N 1
ATOM 5004 C CA . PRO A 1 665 ? -29.937 -16.134 16.737 1.00 80.88 665 PRO A CA 1
ATOM 5005 C C . PRO A 1 665 ? -29.698 -16.419 18.235 1.00 80.88 665 PRO A C 1
ATOM 5007 O O . PRO A 1 665 ? -29.808 -15.528 19.078 1.00 80.88 665 PRO A O 1
ATOM 5010 N N . GLY A 1 666 ? -29.470 -17.689 18.578 1.00 79.25 666 GLY A N 1
ATOM 5011 C CA . GLY A 1 666 ? -29.399 -18.150 19.970 1.00 79.25 666 GLY A CA 1
ATOM 5012 C C . GLY A 1 666 ? -28.093 -17.765 20.664 1.00 79.25 666 GLY A C 1
ATOM 5013 O O . GLY A 1 666 ? -27.022 -17.914 20.079 1.00 79.25 666 GLY A O 1
ATOM 5014 N N . ALA A 1 667 ? -28.181 -17.309 21.914 1.00 85.31 667 ALA A N 1
ATOM 5015 C CA . ALA A 1 667 ? -27.006 -17.067 22.748 1.00 85.31 667 ALA A CA 1
ATOM 5016 C C . ALA A 1 667 ? -26.358 -18.353 23.264 1.00 85.31 667 ALA A C 1
ATOM 5018 O O . ALA A 1 667 ? -27.001 -19.402 23.351 1.00 85.31 667 ALA A O 1
ATOM 5019 N N . ASN A 1 668 ? -25.068 -18.265 23.603 1.00 81.62 668 ASN A N 1
ATOM 5020 C CA . ASN A 1 668 ? -24.313 -19.382 24.149 1.00 81.62 668 ASN A CA 1
ATOM 5021 C C . ASN A 1 668 ? -24.986 -19.901 25.437 1.00 81.62 668 ASN A C 1
ATOM 5023 O O . ASN A 1 668 ? -25.020 -19.191 26.443 1.00 81.62 668 ASN A O 1
ATOM 5027 N N . PRO A 1 669 ? -25.475 -21.155 25.459 1.00 78.44 669 PRO A N 1
ATOM 5028 C CA . PRO A 1 669 ? -26.240 -21.676 26.588 1.00 78.44 669 PRO A CA 1
ATOM 5029 C C . PRO A 1 669 ? -25.411 -21.864 27.867 1.00 78.44 669 PRO A C 1
ATOM 5031 O O . PRO A 1 669 ? -25.985 -22.122 28.923 1.00 78.44 669 PRO A O 1
ATOM 5034 N N . THR A 1 670 ? -24.075 -21.781 27.805 1.00 79.94 670 THR A N 1
ATOM 5035 C CA . THR A 1 670 ? -23.218 -21.897 28.997 1.00 79.94 670 THR A CA 1
ATOM 5036 C C . THR A 1 670 ? -23.042 -20.585 29.756 1.00 79.94 670 THR A C 1
ATOM 5038 O O . THR A 1 670 ? -22.588 -20.623 30.900 1.00 79.94 670 THR A O 1
ATOM 5041 N N . ASN A 1 671 ? -23.388 -19.447 29.151 1.00 87.75 671 ASN A N 1
ATOM 5042 C CA . ASN A 1 671 ? -23.216 -18.131 29.753 1.00 87.75 671 ASN A CA 1
ATOM 5043 C C . ASN A 1 671 ? -24.589 -17.550 30.132 1.00 87.75 671 ASN A C 1
ATOM 5045 O O . ASN A 1 671 ? -25.444 -17.389 29.263 1.00 87.75 671 ASN A O 1
ATOM 5049 N N . PRO A 1 672 ? -24.836 -17.241 31.416 1.00 91.88 672 PRO A N 1
ATOM 5050 C CA . PRO A 1 672 ? -26.099 -16.642 31.830 1.00 91.88 672 PRO A CA 1
ATOM 5051 C C . PRO A 1 672 ? -26.181 -15.171 31.406 1.00 91.88 672 PRO A C 1
ATOM 5053 O O . PRO A 1 672 ? -25.156 -14.514 31.214 1.00 91.88 672 PRO A O 1
ATOM 5056 N N . THR A 1 673 ? -27.396 -14.622 31.365 1.00 95.25 673 THR A N 1
ATOM 5057 C CA . THR A 1 673 ? -27.588 -13.168 31.327 1.00 95.25 673 THR A CA 1
ATOM 5058 C C . THR A 1 673 ? -26.966 -12.533 32.567 1.00 95.25 673 THR A C 1
ATOM 5060 O O . THR A 1 673 ? -27.148 -13.010 33.693 1.00 95.25 673 THR A O 1
ATOM 5063 N N . LEU A 1 674 ? -26.226 -11.447 32.368 1.00 95.75 674 LEU A N 1
ATOM 5064 C CA . LEU A 1 674 ? -25.598 -10.683 33.440 1.00 95.75 674 LEU A CA 1
ATOM 5065 C C . LEU A 1 674 ? -26.260 -9.315 33.572 1.00 95.75 674 LEU A C 1
ATOM 5067 O O . LEU A 1 674 ? -26.804 -8.785 32.608 1.00 95.75 674 LEU A O 1
ATOM 5071 N N . CYS A 1 675 ? -26.188 -8.715 34.759 1.00 93.44 675 CYS A N 1
ATOM 5072 C CA . CYS A 1 675 ? -26.675 -7.357 34.954 1.00 93.44 675 CYS A CA 1
ATOM 5073 C C . CYS A 1 675 ? -25.661 -6.481 35.684 1.00 93.44 675 CYS A C 1
ATOM 5075 O O . CYS A 1 675 ? -24.872 -6.945 36.519 1.00 93.44 675 CYS A O 1
ATOM 5077 N N . ARG A 1 676 ? -25.696 -5.190 35.375 1.00 88.56 676 ARG A N 1
ATOM 5078 C CA . ARG A 1 676 ? -24.962 -4.129 36.055 1.00 88.56 676 ARG A CA 1
ATOM 5079 C C . ARG A 1 676 ? -25.959 -3.222 36.755 1.00 88.56 676 ARG A C 1
ATOM 5081 O O . ARG A 1 676 ? -26.945 -2.799 36.161 1.00 88.56 676 ARG A O 1
ATOM 5088 N N . ILE A 1 677 ? -25.652 -2.907 38.008 1.00 82.19 677 ILE A N 1
ATOM 5089 C CA . ILE A 1 677 ? -26.297 -1.812 38.728 1.00 82.19 677 ILE A CA 1
ATOM 5090 C C . ILE A 1 677 ? -25.394 -0.600 38.555 1.00 82.19 677 ILE A C 1
ATOM 5092 O O . ILE A 1 677 ? -24.243 -0.625 39.003 1.00 82.19 677 ILE A O 1
ATOM 5096 N N . SER A 1 678 ? -25.902 0.426 37.882 1.00 72.00 678 SER A N 1
ATOM 5097 C CA . SER A 1 678 ? -25.237 1.719 37.718 1.00 72.00 678 SER A CA 1
ATOM 5098 C C . SER A 1 678 ? -23.813 1.578 37.165 1.00 72.00 678 SER A C 1
ATOM 5100 O O . SER A 1 678 ? -22.863 2.105 37.747 1.00 72.00 678 SER A O 1
ATOM 5102 N N . GLY A 1 679 ? -23.639 0.819 36.072 1.00 67.56 679 GLY A N 1
ATOM 5103 C CA . GLY A 1 679 ? -22.327 0.614 35.437 1.00 67.56 679 GLY A CA 1
ATOM 5104 C C . GLY A 1 679 ? -21.306 -0.190 36.260 1.00 67.56 679 GLY A C 1
ATOM 5105 O O . GLY A 1 679 ? -20.136 -0.274 35.880 1.00 67.56 679 GLY A O 1
ATOM 5106 N N . GLY A 1 680 ? -21.722 -0.789 37.384 1.00 72.25 680 GLY A N 1
ATOM 5107 C CA . GLY A 1 680 ? -20.883 -1.634 38.236 1.00 72.25 680 GLY A CA 1
ATOM 5108 C C . GLY A 1 680 ? -20.459 -2.960 37.585 1.00 72.25 680 GLY A C 1
ATOM 5109 O O . GLY A 1 680 ? -20.603 -3.178 36.381 1.00 72.25 680 GLY A O 1
ATOM 5110 N N . ASN A 1 681 ? -19.921 -3.883 38.385 1.00 80.94 681 ASN A N 1
ATOM 5111 C CA . ASN A 1 681 ? -19.519 -5.204 37.888 1.00 80.94 681 ASN A CA 1
ATOM 5112 C C . ASN A 1 681 ? -20.735 -6.005 37.405 1.00 80.94 681 ASN A C 1
ATOM 5114 O O . ASN A 1 681 ? -21.746 -6.062 38.102 1.00 80.94 681 ASN A O 1
ATOM 5118 N N . ALA A 1 682 ? -20.614 -6.663 36.252 1.00 87.19 682 ALA A N 1
ATOM 5119 C CA . ALA A 1 682 ? -21.651 -7.543 35.731 1.00 87.19 682 ALA A CA 1
ATOM 5120 C C . ALA A 1 682 ? -21.765 -8.811 36.595 1.00 87.19 682 ALA A C 1
ATOM 5122 O O . ALA A 1 682 ? -20.764 -9.472 36.879 1.00 87.19 682 ALA A O 1
ATOM 5123 N N . SER A 1 683 ? -22.974 -9.146 37.047 1.00 91.81 683 SER A N 1
ATOM 5124 C CA . SER A 1 683 ? -23.238 -10.402 37.756 1.00 91.81 683 SER A CA 1
ATOM 5125 C C . SER A 1 683 ? -24.706 -10.812 37.649 1.00 91.81 683 SER A C 1
ATOM 5127 O O . SER A 1 683 ? -25.579 -9.969 37.469 1.00 91.81 683 SER A O 1
ATOM 5129 N N . VAL A 1 684 ? -24.990 -12.104 37.825 1.00 91.44 684 VAL A N 1
ATOM 5130 C CA . VAL A 1 684 ? -26.371 -12.622 37.881 1.00 91.44 684 VAL A CA 1
ATOM 5131 C C . VAL A 1 684 ? -27.129 -12.069 39.096 1.00 91.44 684 VAL A C 1
ATOM 5133 O O . VAL A 1 684 ? -28.325 -11.811 39.024 1.00 91.44 684 VAL A O 1
ATOM 5136 N N . ALA A 1 685 ? -26.435 -11.839 40.217 1.00 89.88 685 ALA A N 1
ATOM 5137 C CA . ALA A 1 685 ? -27.049 -11.314 41.440 1.00 89.88 685 ALA A CA 1
ATOM 5138 C C . ALA A 1 685 ? -27.609 -9.895 41.258 1.00 89.88 685 ALA A C 1
ATOM 5140 O O . ALA A 1 685 ? -28.560 -9.514 41.933 1.00 89.88 685 ALA A O 1
ATOM 5141 N N . ASN A 1 686 ? -27.038 -9.138 40.324 1.00 92.81 686 ASN A N 1
ATOM 5142 C CA . ASN A 1 686 ? -27.472 -7.785 40.020 1.00 92.81 686 ASN A CA 1
ATOM 5143 C C . ASN A 1 686 ? -28.744 -7.739 39.177 1.00 92.81 686 ASN A C 1
ATOM 5145 O O . ASN A 1 686 ? -29.324 -6.673 39.080 1.00 92.81 686 ASN A O 1
ATOM 5149 N N . CYS A 1 687 ? -29.217 -8.855 38.611 1.00 94.00 687 CYS A N 1
ATOM 5150 C CA . CYS A 1 687 ? -30.428 -8.878 37.785 1.00 94.00 687 CYS A CA 1
ATOM 5151 C C . CYS A 1 687 ? -31.736 -8.733 38.580 1.00 94.00 687 CYS A C 1
ATOM 5153 O O . CYS A 1 687 ? -32.811 -9.002 38.048 1.00 94.00 687 CYS A O 1
ATOM 5155 N N . GLN A 1 688 ? -31.659 -8.326 39.850 1.00 91.88 688 GLN A N 1
ATOM 5156 C CA . GLN A 1 688 ? -32.798 -8.064 40.722 1.00 91.88 688 GLN A CA 1
ATOM 5157 C C . GLN A 1 688 ? -33.037 -6.555 40.836 1.00 91.88 688 GLN A C 1
ATOM 5159 O O . GLN A 1 688 ? -32.212 -5.833 41.390 1.00 91.88 688 GLN A O 1
ATOM 5164 N N . LEU A 1 689 ? -34.188 -6.093 40.349 1.00 89.62 689 LEU A N 1
ATOM 5165 C CA . LEU A 1 689 ? -34.642 -4.709 40.464 1.00 89.62 689 LEU A CA 1
ATOM 5166 C C . LEU A 1 689 ? -35.671 -4.590 41.587 1.00 89.62 689 LEU A C 1
ATOM 5168 O O . LEU A 1 689 ? -36.611 -5.382 41.644 1.00 89.62 689 LEU A O 1
ATOM 5172 N N . ILE A 1 690 ? -35.522 -3.594 42.459 1.00 89.00 690 ILE A N 1
ATOM 5173 C CA . ILE A 1 690 ? -36.472 -3.314 43.547 1.00 89.00 690 ILE A CA 1
ATOM 5174 C C . ILE A 1 690 ? -37.447 -2.221 43.104 1.00 89.00 690 ILE A C 1
ATOM 5176 O O . ILE A 1 690 ? -37.016 -1.163 42.663 1.00 89.00 690 ILE A O 1
ATOM 5180 N N . PHE A 1 691 ? -38.751 -2.455 43.226 1.00 89.19 691 PHE A N 1
ATOM 5181 C CA . PHE A 1 691 ? -39.772 -1.432 43.007 1.00 89.19 691 PHE A CA 1
ATOM 5182 C C . PHE A 1 691 ? -40.342 -0.935 44.338 1.00 89.19 691 PHE A C 1
ATOM 5184 O O . PHE A 1 691 ? -40.781 -1.748 45.154 1.00 89.19 691 PHE A O 1
ATOM 5191 N N . ASP A 1 692 ? -40.380 0.386 44.524 1.00 90.12 692 ASP A N 1
ATOM 5192 C CA . ASP A 1 692 ? -40.884 1.058 45.732 1.00 90.12 692 ASP A CA 1
ATOM 5193 C C . ASP A 1 692 ? -42.115 1.937 45.437 1.00 90.12 692 ASP A C 1
ATOM 5195 O O . ASP A 1 692 ? -42.290 2.456 44.334 1.00 90.12 692 ASP A O 1
ATOM 5199 N N . ASP A 1 693 ? -42.992 2.140 46.427 1.00 90.00 693 ASP A N 1
ATOM 5200 C CA . ASP A 1 693 ? -44.205 2.965 46.264 1.00 90.00 693 ASP A CA 1
ATOM 5201 C C . ASP A 1 693 ? -43.930 4.481 46.257 1.00 90.00 693 ASP A C 1
ATOM 5203 O O . ASP A 1 693 ? -44.822 5.265 45.928 1.00 90.00 693 ASP A O 1
ATOM 5207 N N . SER A 1 694 ? -42.720 4.924 46.605 1.00 90.88 694 SER A N 1
ATOM 5208 C CA . SER A 1 694 ? -42.343 6.342 46.630 1.00 90.88 694 SER A CA 1
ATOM 5209 C C . SER A 1 694 ? -40.863 6.554 46.337 1.00 90.88 694 SER A C 1
ATOM 5211 O O . SER A 1 694 ? -40.033 5.788 46.814 1.00 90.88 694 SER A O 1
ATOM 5213 N N . GLY A 1 695 ? -40.528 7.636 45.636 1.00 93.00 695 GLY A N 1
ATOM 5214 C CA . GLY A 1 695 ? -39.142 8.006 45.349 1.00 93.00 695 GLY A CA 1
ATOM 5215 C C . GLY A 1 695 ? -39.007 9.317 44.584 1.00 93.00 695 GLY A C 1
ATOM 5216 O O . GLY A 1 695 ? -39.923 10.146 44.577 1.00 93.00 695 GLY A O 1
ATOM 5217 N N . PHE A 1 696 ? -37.847 9.509 43.960 1.00 93.25 696 PHE A N 1
ATOM 5218 C CA . PHE A 1 696 ? -37.527 10.697 43.174 1.00 93.25 696 PHE A CA 1
ATOM 5219 C C . PHE A 1 696 ? -37.484 10.378 41.681 1.00 93.25 696 PHE A C 1
ATOM 5221 O O . PHE A 1 696 ? -36.849 9.414 41.265 1.00 93.25 696 PHE A O 1
ATOM 5228 N N . LEU A 1 697 ? -38.126 11.222 40.876 1.00 91.44 697 LEU A N 1
ATOM 5229 C CA . LEU A 1 697 ? -38.027 11.202 39.417 1.00 91.44 697 LEU A CA 1
ATOM 5230 C C . LEU A 1 697 ? -37.246 12.423 38.942 1.00 91.44 697 LEU A C 1
ATOM 5232 O O . LEU A 1 697 ? -37.468 13.527 39.444 1.00 91.44 697 LEU A O 1
ATOM 5236 N N . PHE A 1 698 ? -36.378 12.235 37.955 1.00 92.69 698 PHE A N 1
ATOM 5237 C CA . PHE A 1 698 ? -35.638 13.317 37.318 1.00 92.69 698 PHE A CA 1
ATOM 5238 C C . PHE A 1 698 ? -36.209 13.601 35.934 1.00 92.69 698 PHE A C 1
ATOM 5240 O O . PHE A 1 698 ? -36.604 12.685 35.215 1.00 92.69 698 PHE A O 1
ATOM 5247 N N . ASP A 1 699 ? -36.224 14.870 35.541 1.00 92.69 699 ASP A N 1
ATOM 5248 C CA . ASP A 1 699 ? -36.586 15.274 34.187 1.00 92.69 699 ASP A CA 1
ATOM 5249 C C . ASP A 1 699 ? -35.775 16.488 33.717 1.00 92.69 699 ASP A C 1
ATOM 5251 O O . ASP A 1 699 ? -35.263 17.271 34.518 1.00 92.69 699 ASP A O 1
ATOM 5255 N N . VAL A 1 700 ? -35.660 16.657 32.404 1.00 95.44 700 VAL A N 1
ATOM 5256 C CA . VAL A 1 700 ? -34.991 17.790 31.751 1.00 95.44 700 VAL A CA 1
ATOM 5257 C C . VAL A 1 700 ? -35.829 18.279 30.574 1.00 95.44 700 VAL A C 1
ATOM 5259 O O . VAL A 1 700 ? -36.662 17.552 30.033 1.00 95.44 700 VAL A O 1
ATOM 5262 N N . ALA A 1 701 ? -35.589 19.515 30.132 1.00 94.25 701 ALA A N 1
ATOM 5263 C CA . ALA A 1 701 ? -36.223 20.033 28.921 1.00 94.25 701 ALA A CA 1
ATOM 5264 C C . ALA A 1 701 ? -35.933 19.129 27.709 1.00 94.25 701 ALA A C 1
ATOM 5266 O O . ALA A 1 701 ? -34.822 18.617 27.576 1.00 94.25 701 ALA A O 1
ATOM 5267 N N . SER A 1 702 ? -36.890 19.001 26.783 1.00 91.38 702 SER A N 1
ATOM 5268 C CA . SER A 1 702 ? -36.764 18.132 25.599 1.00 91.38 702 SER A CA 1
ATOM 5269 C C . SER A 1 702 ? -35.527 18.421 24.741 1.00 91.38 702 SER A C 1
ATOM 5271 O O . SER A 1 702 ? -35.029 17.527 24.077 1.00 91.38 702 SER A O 1
ATOM 5273 N N . ALA A 1 703 ? -34.999 19.649 24.784 1.00 93.00 703 ALA A N 1
ATOM 5274 C CA . ALA A 1 703 ? -33.767 20.041 24.097 1.00 93.00 703 ALA A CA 1
ATOM 5275 C C . ALA A 1 703 ? -32.475 19.494 24.737 1.00 93.00 703 ALA A C 1
ATOM 5277 O O . ALA A 1 703 ? -31.406 19.804 24.235 1.00 93.00 703 ALA A O 1
ATOM 5278 N N . ASN A 1 704 ? -32.562 18.745 25.843 1.00 95.00 704 ASN A N 1
ATOM 5279 C CA . ASN A 1 704 ? -31.464 18.013 26.494 1.00 95.00 704 ASN A CA 1
ATOM 5280 C C . ASN A 1 704 ? -31.761 16.504 26.535 1.00 95.00 704 ASN A C 1
ATOM 5282 O O . ASN A 1 704 ? -31.311 15.794 27.437 1.00 95.00 704 ASN A O 1
ATOM 5286 N N . LYS A 1 705 ? -32.586 16.031 25.596 1.00 92.88 705 LYS A N 1
ATOM 5287 C CA . LYS A 1 705 ? -32.879 14.618 25.398 1.00 92.88 705 LYS A CA 1
ATOM 5288 C C . LYS A 1 705 ? -32.486 14.206 23.987 1.00 92.88 705 LYS A C 1
ATOM 5290 O O . LYS A 1 705 ? -32.612 15.003 23.059 1.00 92.88 705 LYS A O 1
ATOM 5295 N N . ASP A 1 706 ? -31.998 12.984 23.848 1.00 89.81 706 ASP A N 1
ATOM 5296 C CA . ASP A 1 706 ? -31.755 12.359 22.549 1.00 89.81 706 ASP A CA 1
ATOM 5297 C C . ASP A 1 706 ? -33.065 11.851 21.914 1.00 89.81 706 ASP A C 1
ATOM 5299 O O . ASP A 1 706 ? -34.148 12.003 22.497 1.00 89.81 706 ASP A O 1
ATOM 5303 N N . SER A 1 707 ? -33.001 11.268 20.712 1.00 86.62 707 SER A N 1
ATOM 5304 C CA . SER A 1 707 ? -34.198 10.776 20.008 1.00 86.62 707 SER A CA 1
ATOM 5305 C C . SER A 1 707 ? -34.942 9.655 20.745 1.00 86.62 707 SER A C 1
ATOM 5307 O O . SER A 1 707 ? -36.139 9.464 20.520 1.00 86.62 707 SER A O 1
ATOM 5309 N N . ASN A 1 708 ? -34.270 8.971 21.675 1.00 79.75 708 ASN A N 1
ATOM 5310 C CA . ASN A 1 708 ? -34.833 7.929 22.533 1.00 79.75 708 ASN A CA 1
ATOM 5311 C C . ASN A 1 708 ? -35.342 8.478 23.879 1.00 79.75 708 ASN A C 1
ATOM 5313 O O . ASN A 1 708 ? -35.852 7.723 24.706 1.00 79.75 708 ASN A O 1
ATOM 5317 N N . GLY A 1 709 ? -35.228 9.789 24.112 1.00 82.19 709 GLY A N 1
ATOM 5318 C CA . GLY A 1 709 ? -35.649 10.442 25.348 1.00 82.19 709 GLY A CA 1
ATOM 5319 C C . GLY A 1 709 ? -34.626 10.371 26.487 1.00 82.19 709 GLY A C 1
ATOM 5320 O O . GLY A 1 709 ? -34.945 10.824 27.591 1.00 82.19 709 GLY A O 1
ATOM 5321 N N . ASN A 1 710 ? -33.415 9.852 26.252 1.00 86.06 710 ASN A N 1
ATOM 5322 C CA . ASN A 1 710 ? -32.363 9.794 27.268 1.00 86.06 710 ASN A CA 1
ATOM 5323 C C . ASN A 1 710 ? -31.746 11.172 27.482 1.00 86.06 710 ASN A C 1
ATOM 5325 O O . ASN A 1 710 ? -31.589 11.948 26.542 1.00 86.06 710 ASN A O 1
ATOM 5329 N N . MET A 1 711 ? -31.344 11.468 28.716 1.00 93.56 711 MET A N 1
ATOM 5330 C CA . MET A 1 711 ? -30.779 12.770 29.055 1.00 93.56 711 MET A CA 1
ATOM 5331 C C . MET A 1 711 ? -29.342 12.902 28.562 1.00 93.56 711 MET A C 1
ATOM 5333 O O . MET A 1 711 ? -28.497 12.038 28.808 1.00 93.56 711 MET A O 1
ATOM 5337 N N . ALA A 1 712 ? -29.045 14.028 27.927 1.00 95.56 712 ALA A N 1
ATOM 5338 C CA . ALA A 1 712 ? -27.719 14.335 27.428 1.00 95.56 712 ALA A CA 1
ATOM 5339 C C . ALA A 1 712 ? -27.382 15.822 27.593 1.00 95.56 712 ALA A C 1
ATOM 5341 O O . ALA A 1 712 ? -28.257 16.681 27.713 1.00 95.56 712 ALA A O 1
ATOM 5342 N N . LYS A 1 713 ? -26.086 16.127 27.647 1.00 96.19 713 LYS A N 1
ATOM 5343 C CA . LYS A 1 713 ? -25.551 17.485 27.796 1.00 96.19 713 LYS A CA 1
ATOM 5344 C C . LYS A 1 713 ? -24.201 17.625 27.104 1.00 96.19 713 LYS A C 1
ATOM 5346 O O . LYS A 1 713 ? -23.558 16.640 26.758 1.00 96.19 713 LYS A O 1
ATOM 5351 N N . LEU A 1 714 ? -23.730 18.864 26.987 1.00 97.62 714 LEU A N 1
ATOM 5352 C CA . LEU A 1 714 ? -22.332 19.153 26.668 1.00 97.62 714 LEU A CA 1
ATOM 5353 C C . LEU A 1 714 ? -21.490 19.178 27.953 1.00 97.62 714 LEU A C 1
ATOM 5355 O O . LEU A 1 714 ? -21.941 19.664 28.997 1.00 97.62 714 LEU A O 1
ATOM 5359 N N . ALA A 1 715 ? -20.261 18.681 27.883 1.00 97.62 715 ALA A N 1
ATOM 5360 C CA . ALA A 1 715 ? -19.281 18.715 28.959 1.00 97.62 715 ALA A CA 1
ATOM 5361 C C . ALA A 1 715 ? -19.053 20.160 29.407 1.00 97.62 715 ALA A C 1
ATOM 5363 O O . ALA A 1 715 ? -18.930 21.062 28.584 1.00 97.62 715 ALA A O 1
ATOM 5364 N N . ASN A 1 716 ? -19.033 20.379 30.719 1.00 97.19 716 ASN A N 1
ATOM 5365 C CA . ASN A 1 716 ? -18.900 21.676 31.388 1.00 97.19 716 ASN A CA 1
ATOM 5366 C C . ASN A 1 716 ? -20.044 22.692 31.164 1.00 97.19 716 ASN A C 1
ATOM 5368 O O . ASN A 1 716 ? -20.039 23.761 31.773 1.00 97.19 716 ASN A O 1
ATOM 5372 N N . LYS A 1 717 ? -21.066 22.365 30.360 1.00 96.75 717 LYS A N 1
ATOM 5373 C CA . LYS A 1 717 ? -22.292 23.169 30.261 1.00 96.75 717 LYS A CA 1
ATOM 5374 C C . LYS A 1 717 ? -23.268 22.794 31.387 1.00 96.75 717 LYS A C 1
ATOM 5376 O O . LYS A 1 717 ? -23.614 21.615 31.480 1.00 96.75 717 LYS A O 1
ATOM 5381 N N . PRO A 1 718 ? -23.734 23.731 32.234 1.00 96.06 718 PRO A N 1
ATOM 5382 C CA . PRO A 1 718 ? -24.741 23.428 33.251 1.00 96.06 718 PRO A CA 1
ATOM 5383 C C . PRO A 1 718 ? -26.061 22.930 32.640 1.00 96.06 718 PRO A C 1
ATOM 5385 O O . PRO A 1 718 ? -26.550 23.492 31.660 1.00 96.06 718 PRO A O 1
ATOM 5388 N N . LEU A 1 719 ? -26.644 21.891 33.237 1.00 96.44 719 LEU A N 1
ATOM 5389 C CA . LEU A 1 719 ? -27.912 21.271 32.858 1.00 96.44 719 LEU A CA 1
ATOM 5390 C C . LEU A 1 719 ? -28.949 21.529 33.955 1.00 96.44 719 LEU A C 1
ATOM 5392 O O . LEU A 1 719 ? -28.806 21.037 35.071 1.00 96.44 719 LEU A O 1
ATOM 5396 N N . SER A 1 720 ? -30.006 22.277 33.635 1.00 96.00 720 SER A N 1
ATOM 5397 C CA . SER A 1 720 ? -31.142 22.440 34.548 1.00 96.00 720 SER A CA 1
ATOM 5398 C C . SER A 1 720 ? -32.028 21.194 34.508 1.00 96.00 720 SER A C 1
ATOM 5400 O O . SER A 1 720 ? -32.480 20.787 33.436 1.00 96.00 720 SER A O 1
ATOM 5402 N N . MET A 1 721 ? -32.255 20.604 35.677 1.00 95.38 721 MET A N 1
ATOM 5403 C CA . MET A 1 721 ? -32.971 19.350 35.875 1.00 95.38 721 MET A CA 1
ATOM 5404 C C . MET A 1 721 ? -34.039 19.530 36.953 1.00 95.38 721 MET A C 1
ATOM 5406 O O . MET A 1 721 ? -33.798 20.160 37.982 1.00 95.38 721 MET A O 1
ATOM 5410 N N . THR A 1 722 ? -35.224 18.979 36.725 1.00 96.38 722 THR A N 1
ATOM 5411 C CA . THR A 1 722 ? -36.305 18.938 37.708 1.00 96.38 722 THR A CA 1
ATOM 5412 C C . THR A 1 722 ? -36.238 17.618 38.464 1.00 96.38 722 THR A C 1
ATOM 5414 O O . THR A 1 722 ? -36.220 16.558 37.849 1.00 96.38 722 THR A O 1
ATOM 5417 N N . ILE A 1 723 ? -36.234 17.675 39.794 1.00 96.12 723 ILE A N 1
ATOM 5418 C CA . ILE A 1 723 ? -36.404 16.520 40.678 1.00 96.12 723 ILE A CA 1
ATOM 5419 C C . ILE A 1 723 ? -37.814 16.559 41.276 1.00 96.12 723 ILE A C 1
ATOM 5421 O O . ILE A 1 723 ? -38.224 17.562 41.864 1.00 96.12 723 ILE A O 1
ATOM 5425 N N . SER A 1 724 ? -38.572 15.478 41.107 1.00 95.50 724 SER A N 1
ATOM 5426 C CA . SER A 1 724 ? -39.948 15.335 41.594 1.00 95.50 724 SER A CA 1
ATOM 5427 C C . SER A 1 724 ? -40.008 14.272 42.684 1.00 95.50 724 SER A C 1
ATOM 5429 O O . SER A 1 724 ? -39.669 13.120 42.430 1.00 95.50 724 SER A O 1
ATOM 5431 N N . ALA A 1 725 ? -40.464 14.636 43.880 1.00 95.19 725 ALA A N 1
ATOM 5432 C CA . ALA A 1 725 ? -40.789 13.694 44.941 1.00 95.19 725 ALA A CA 1
ATOM 5433 C C . ALA A 1 725 ? -42.204 13.153 44.709 1.00 95.19 725 ALA A C 1
ATOM 5435 O O . ALA A 1 725 ? -43.183 13.906 44.752 1.00 95.19 725 ALA A O 1
ATOM 5436 N N . VAL A 1 726 ? -42.328 11.848 44.473 1.00 93.94 726 VAL A N 1
ATOM 5437 C CA . VAL A 1 726 ? -43.615 11.221 44.153 1.00 93.94 726 VAL A CA 1
ATOM 5438 C C . VAL A 1 726 ? -43.899 10.006 45.023 1.00 93.94 726 VAL A C 1
ATOM 5440 O O . VAL A 1 726 ? -42.993 9.350 45.539 1.00 93.94 726 VAL A O 1
ATOM 5443 N N . LYS A 1 727 ? -45.186 9.692 45.157 1.00 91.94 727 LYS A N 1
ATOM 5444 C CA . LYS A 1 727 ? -45.679 8.425 45.694 1.00 91.94 727 LYS A CA 1
ATOM 5445 C C . LYS A 1 727 ? -46.799 7.881 44.819 1.00 91.94 727 LYS A C 1
ATOM 5447 O O . LYS A 1 727 ? -47.467 8.643 44.118 1.00 91.94 727 LYS A O 1
ATOM 5452 N N . LYS A 1 728 ? -47.036 6.580 44.881 1.00 88.75 728 LYS A N 1
ATOM 5453 C CA . LYS A 1 728 ? -48.184 5.953 44.242 1.00 88.75 728 LYS A CA 1
ATOM 5454 C C . LYS A 1 728 ? -49.479 6.391 44.926 1.00 88.75 728 LYS A C 1
ATOM 5456 O O . LYS A 1 728 ? -49.587 6.390 46.150 1.00 88.75 728 LYS A O 1
ATOM 5461 N N . ASP A 1 729 ? -50.460 6.767 44.116 1.00 87.56 729 ASP A N 1
ATOM 5462 C CA . ASP A 1 729 ? -51.833 6.979 44.563 1.00 87.56 729 ASP A CA 1
ATOM 5463 C C . ASP A 1 729 ? -52.620 5.661 44.570 1.00 87.56 729 ASP A C 1
ATOM 5465 O O . ASP A 1 729 ? -52.591 4.902 43.598 1.00 87.56 729 ASP A O 1
ATOM 5469 N N . ASP A 1 730 ? -53.361 5.404 45.647 1.00 78.25 730 ASP A N 1
ATOM 5470 C CA . ASP A 1 730 ? -54.073 4.134 45.849 1.00 78.25 730 ASP A CA 1
ATOM 5471 C C . ASP A 1 730 ? -55.222 3.916 44.850 1.00 78.25 730 ASP A C 1
ATOM 5473 O O . ASP A 1 730 ? -55.581 2.773 44.560 1.00 78.25 730 ASP A O 1
ATOM 5477 N N . ALA A 1 731 ? -55.812 4.992 44.313 1.00 79.69 731 ALA A N 1
ATOM 5478 C CA . ALA A 1 731 ? -56.970 4.916 43.423 1.00 79.69 731 ALA A CA 1
ATOM 5479 C C . ALA A 1 731 ? -56.577 4.906 41.939 1.00 79.69 731 ALA A C 1
ATOM 5481 O O . ALA A 1 731 ? -57.047 4.069 41.168 1.00 79.69 731 ALA A O 1
ATOM 5482 N N . SER A 1 732 ? -55.733 5.852 41.527 1.00 81.69 732 SER A N 1
ATOM 5483 C CA . SER A 1 732 ? -55.311 6.032 40.134 1.00 81.69 732 SER A CA 1
ATOM 5484 C C . SER A 1 732 ? -54.096 5.187 39.753 1.00 81.69 732 SER A C 1
ATOM 5486 O O . SER A 1 732 ? -53.847 4.994 38.562 1.00 81.69 732 SER A O 1
ATOM 5488 N N . LEU A 1 733 ? -53.342 4.684 40.740 1.00 81.38 733 LEU A N 1
ATOM 5489 C CA . LEU A 1 733 ? -52.070 3.973 40.558 1.00 81.38 733 LEU A CA 1
ATOM 5490 C C . LEU A 1 733 ? -51.002 4.807 39.823 1.00 81.38 733 LEU A C 1
ATOM 5492 O O . LEU A 1 733 ? -50.022 4.257 39.317 1.00 81.38 733 LEU A O 1
ATOM 5496 N N . GLN A 1 734 ? -51.194 6.128 39.739 1.00 85.94 734 GLN A N 1
ATOM 5497 C CA . GLN A 1 734 ? -50.256 7.070 39.133 1.00 85.94 734 GLN A CA 1
ATOM 5498 C C . GLN A 1 734 ? -49.349 7.698 40.191 1.00 85.94 734 GLN A C 1
ATOM 5500 O O . GLN A 1 734 ? -49.671 7.706 41.381 1.00 85.94 734 GLN A O 1
ATOM 5505 N N . CYS A 1 735 ? -48.206 8.225 39.748 1.00 88.19 735 CYS A N 1
ATOM 5506 C CA . CYS A 1 735 ? -47.319 8.984 40.616 1.00 88.19 735 CYS A CA 1
ATOM 5507 C C . CYS A 1 735 ? -47.964 10.340 40.923 1.00 88.19 735 CYS A C 1
ATOM 5509 O O . CYS A 1 735 ? -48.165 11.154 40.020 1.00 88.19 735 CYS A O 1
ATOM 5511 N N . VAL A 1 736 ? -48.278 10.585 42.194 1.00 90.56 736 VAL A N 1
ATOM 5512 C CA . VAL A 1 736 ? -48.767 11.874 42.693 1.00 90.56 736 VAL A CA 1
ATOM 5513 C C . VAL A 1 736 ? -47.701 12.552 43.558 1.00 90.56 736 VAL A C 1
ATOM 5515 O O . VAL A 1 736 ? -46.878 11.859 44.164 1.00 90.56 736 VAL A O 1
ATOM 5518 N N . PRO A 1 737 ? -47.698 13.894 43.643 1.00 92.00 737 PRO A N 1
ATOM 5519 C CA . PRO A 1 737 ? -46.742 14.626 44.466 1.00 92.00 737 PRO A CA 1
ATOM 5520 C C . PRO A 1 737 ? -46.716 14.196 45.938 1.00 92.00 737 PRO A C 1
ATOM 5522 O O . PRO A 1 737 ? -47.762 14.008 46.565 1.00 92.00 737 PRO A O 1
ATOM 5525 N N . THR A 1 738 ? -45.516 14.137 46.510 1.00 92.00 738 THR A N 1
ATOM 5526 C CA . THR A 1 738 ? -45.274 14.165 47.960 1.00 92.00 738 THR A CA 1
ATOM 5527 C C . THR A 1 738 ? -44.321 15.319 48.304 1.00 92.00 738 THR A C 1
ATOM 5529 O O . THR A 1 738 ? -43.836 16.005 47.406 1.00 92.00 738 THR A O 1
ATOM 5532 N N . PHE A 1 739 ? -44.097 15.594 49.593 1.00 93.50 739 PHE A N 1
ATOM 5533 C CA . PHE A 1 739 ? -43.261 16.714 50.072 1.00 93.50 739 PHE A CA 1
ATOM 5534 C C . PHE A 1 739 ? -43.677 18.097 49.535 1.00 93.50 739 PHE A C 1
ATOM 5536 O O . PHE A 1 739 ? -42.851 18.990 49.352 1.00 93.50 739 PHE A O 1
ATOM 5543 N N . ALA A 1 740 ? -44.970 18.297 49.270 1.00 91.81 740 ALA A N 1
ATOM 5544 C CA . ALA A 1 740 ? -45.473 19.548 48.719 1.00 91.81 740 ALA A CA 1
ATOM 5545 C C . ALA A 1 740 ? -45.228 20.734 49.673 1.00 91.81 740 ALA A C 1
ATOM 5547 O O . ALA A 1 740 ? -45.749 20.756 50.787 1.00 91.81 740 ALA A O 1
ATOM 5548 N N . ASN A 1 741 ? -44.509 21.758 49.197 1.00 92.88 741 ASN A N 1
ATOM 5549 C CA . ASN A 1 741 ? -44.065 22.931 49.969 1.00 92.88 741 ASN A CA 1
ATOM 5550 C C . ASN A 1 741 ? -43.118 22.609 51.142 1.00 92.88 741 ASN A C 1
ATOM 5552 O O . ASN A 1 741 ? -43.076 23.360 52.119 1.00 92.88 741 ASN A O 1
ATOM 5556 N N . GLU A 1 742 ? -42.355 21.518 51.057 1.00 94.06 742 GLU A N 1
ATOM 5557 C CA . GLU A 1 742 ? -41.395 21.123 52.089 1.00 94.06 742 GLU A CA 1
ATOM 5558 C C . GLU A 1 742 ? -39.940 21.280 51.628 1.00 94.06 742 GLU A C 1
ATOM 5560 O O . GLU A 1 742 ? -39.604 21.126 50.453 1.00 94.06 742 GLU A O 1
ATOM 5565 N N . ALA A 1 743 ? -39.050 21.553 52.583 1.00 93.88 743 ALA A N 1
ATOM 5566 C CA . ALA A 1 743 ? -37.607 21.499 52.381 1.00 93.88 743 ALA A CA 1
ATOM 5567 C C . ALA A 1 743 ? -37.073 20.185 52.959 1.00 93.88 743 ALA A C 1
ATOM 5569 O O . ALA A 1 743 ? -37.238 19.921 54.153 1.00 93.88 743 ALA A O 1
ATOM 5570 N N . LYS A 1 744 ? -36.422 19.364 52.131 1.00 95.12 744 LYS A N 1
ATOM 5571 C CA . LYS A 1 744 ? -35.848 18.078 52.552 1.00 95.12 744 LYS A CA 1
ATOM 5572 C C . LYS A 1 744 ? -34.351 18.045 52.275 1.00 95.12 744 LYS A C 1
ATOM 5574 O O . LYS A 1 744 ? -33.892 18.518 51.241 1.00 95.12 744 LYS A O 1
ATOM 5579 N N . SER A 1 745 ? -33.584 17.471 53.199 1.00 94.81 745 SER A N 1
ATOM 5580 C CA . SER A 1 745 ? -32.161 17.206 52.978 1.00 94.81 745 SER A CA 1
ATOM 5581 C C . SER A 1 745 ? -32.006 15.860 52.276 1.00 94.81 745 SER A C 1
ATOM 5583 O O . SER A 1 745 ? -32.307 14.825 52.867 1.00 94.81 745 SER A O 1
ATOM 5585 N N . LEU A 1 746 ? -31.571 15.885 51.017 1.00 96.25 746 LEU A N 1
ATOM 5586 C CA . LEU A 1 746 ? -31.304 14.695 50.212 1.00 96.25 746 LEU A CA 1
ATOM 5587 C C . LEU A 1 746 ? -29.810 14.383 50.234 1.00 96.25 746 LEU A C 1
ATOM 5589 O O . LEU A 1 746 ? -28.990 15.282 50.059 1.00 96.25 746 LEU A O 1
ATOM 5593 N N . ALA A 1 747 ? -29.453 13.117 50.410 1.00 96.56 747 ALA A N 1
ATOM 5594 C CA . ALA A 1 747 ? -28.102 12.630 50.179 1.00 96.56 747 ALA A CA 1
ATOM 5595 C C . ALA A 1 747 ? -27.910 12.415 48.669 1.00 96.56 747 ALA A C 1
ATOM 5597 O O . ALA A 1 747 ? -28.587 11.572 48.085 1.00 96.56 747 ALA A O 1
ATOM 5598 N N . LEU A 1 748 ? -27.020 13.191 48.043 1.00 96.25 748 LEU A N 1
ATOM 5599 C CA . LEU A 1 748 ? -26.768 13.176 46.598 1.00 96.25 748 LEU A CA 1
ATOM 5600 C C . LEU A 1 748 ? -25.356 12.677 46.283 1.00 96.25 748 LEU A C 1
ATOM 5602 O O . LEU A 1 748 ? -24.378 13.097 46.910 1.00 96.25 748 LEU A O 1
ATOM 5606 N N . TRP A 1 749 ? -25.228 11.817 45.279 1.00 95.44 749 TRP A N 1
ATOM 5607 C CA . TRP A 1 749 ? -23.939 11.389 44.738 1.00 95.44 749 TRP A CA 1
ATOM 5608 C C . TRP A 1 749 ? -24.035 11.155 43.231 1.00 95.44 749 TRP A C 1
ATOM 5610 O O . TRP A 1 749 ? -25.098 11.274 42.625 1.00 95.44 749 TRP A O 1
ATOM 5620 N N . SER A 1 750 ? -22.889 10.879 42.623 1.00 93.25 750 SER A N 1
ATOM 5621 C CA . SER A 1 750 ? -22.767 10.516 41.220 1.00 93.25 750 SER A CA 1
ATOM 5622 C C . SER A 1 750 ? -21.913 9.267 41.057 1.00 93.25 750 SER A C 1
ATOM 5624 O O . SER A 1 750 ? -21.063 8.987 41.900 1.00 93.25 750 SER A O 1
ATOM 5626 N N . SER A 1 751 ? -22.116 8.534 39.970 1.00 89.31 751 SER A N 1
ATOM 5627 C CA . SER A 1 751 ? -21.340 7.342 39.618 1.00 89.31 751 SER A CA 1
ATOM 5628 C C . SER A 1 751 ? -20.915 7.422 38.151 1.00 89.31 751 SER A C 1
ATOM 5630 O O . SER A 1 751 ? -21.662 7.945 37.323 1.00 89.31 751 SER A O 1
ATOM 5632 N N . TYR A 1 752 ? -19.723 6.926 37.813 1.00 89.06 752 TYR A N 1
ATOM 5633 C CA . TYR A 1 752 ? -19.286 6.825 36.415 1.00 89.06 752 TYR A CA 1
ATOM 5634 C C . TYR A 1 752 ? -19.788 5.517 35.813 1.00 89.06 752 TYR A C 1
ATOM 5636 O O . TYR A 1 752 ? -19.520 4.449 36.363 1.00 89.06 752 TYR A O 1
ATOM 5644 N N . ILE A 1 753 ? -20.508 5.622 34.700 1.00 85.00 753 ILE A N 1
ATOM 5645 C CA . ILE A 1 753 ? -21.064 4.479 33.974 1.00 85.00 753 ILE A CA 1
ATOM 5646 C C . ILE A 1 753 ? -20.130 4.106 32.825 1.00 85.00 753 ILE A C 1
ATOM 5648 O O . ILE A 1 753 ? -19.738 2.949 32.701 1.00 85.00 753 ILE A O 1
ATOM 5652 N N . ASP A 1 754 ? -19.730 5.101 32.027 1.00 84.00 754 ASP A N 1
ATOM 5653 C CA . ASP A 1 754 ? -18.801 4.930 30.910 1.00 84.00 754 ASP A CA 1
ATOM 5654 C C . ASP A 1 754 ? -17.905 6.182 30.748 1.00 84.00 754 ASP A C 1
ATOM 5656 O O . ASP A 1 754 ? -18.437 7.267 30.497 1.00 84.00 754 ASP A O 1
ATOM 5660 N N . PRO A 1 755 ? -16.578 6.081 30.936 1.00 86.75 755 PRO A N 1
ATOM 5661 C CA . PRO A 1 755 ? -15.870 4.875 31.354 1.00 86.75 755 PRO A CA 1
ATOM 5662 C C . PRO A 1 755 ? -16.241 4.479 32.790 1.00 86.75 755 PRO A C 1
ATOM 5664 O O . PRO A 1 755 ? -16.483 5.328 33.648 1.00 86.75 755 PRO A O 1
ATOM 5667 N N . ASN A 1 756 ? -16.264 3.177 33.073 1.00 77.12 756 ASN A N 1
ATOM 5668 C CA . ASN A 1 756 ? -16.415 2.685 34.444 1.00 77.12 756 ASN A CA 1
ATOM 5669 C C . ASN A 1 756 ? -15.132 2.944 35.266 1.00 77.12 756 ASN A C 1
ATOM 5671 O O . ASN A 1 756 ? -14.117 3.418 34.753 1.00 77.12 756 ASN A O 1
ATOM 5675 N N . THR A 1 757 ? -15.136 2.583 36.550 1.00 73.56 757 THR A N 1
ATOM 5676 C CA . THR A 1 757 ? -13.996 2.805 37.462 1.00 73.56 757 THR A CA 1
ATOM 5677 C C . THR A 1 757 ? -12.662 2.225 36.986 1.00 73.56 757 THR A C 1
ATOM 5679 O O . THR A 1 757 ? -11.622 2.767 37.351 1.00 73.56 757 THR A O 1
ATOM 5682 N N . SER A 1 758 ? -12.665 1.158 36.181 1.00 70.19 758 SER A N 1
ATOM 5683 C CA . SER A 1 758 ? -11.443 0.547 35.639 1.00 70.19 758 SER A CA 1
ATOM 5684 C C . SER A 1 758 ? -10.899 1.246 34.387 1.00 70.19 758 SER A C 1
ATOM 5686 O O . SER A 1 758 ? -9.700 1.170 34.134 1.00 70.19 758 SER A O 1
ATOM 5688 N N . GLY A 1 759 ? -11.752 1.953 33.638 1.00 72.44 759 GLY A N 1
ATOM 5689 C CA . GLY A 1 759 ? -11.379 2.721 32.441 1.00 72.44 759 GLY A CA 1
ATOM 5690 C C . GLY A 1 759 ? -11.248 4.230 32.677 1.00 72.44 759 GLY A C 1
ATOM 5691 O O . GLY A 1 759 ? -10.993 4.980 31.739 1.00 72.44 759 GLY A O 1
ATOM 5692 N N . LEU A 1 760 ? -11.464 4.693 33.910 1.00 86.19 760 LEU A N 1
ATOM 5693 C CA . LEU A 1 760 ? -11.486 6.111 34.255 1.00 86.19 760 LEU A CA 1
ATOM 5694 C C . LEU A 1 760 ? -10.070 6.707 34.235 1.00 86.19 760 LEU A C 1
ATOM 5696 O O . LEU A 1 760 ? -9.206 6.303 35.014 1.00 86.19 760 LEU A O 1
ATOM 5700 N N . VAL A 1 761 ? -9.851 7.724 33.402 1.00 90.56 761 VAL A N 1
ATOM 5701 C CA . VAL A 1 761 ? -8.559 8.420 33.285 1.00 90.56 761 VAL A CA 1
ATOM 5702 C C . VAL A 1 761 ? -8.497 9.650 34.189 1.00 90.56 761 VAL A C 1
ATOM 5704 O O . VAL A 1 761 ? -7.481 9.900 34.840 1.00 90.56 761 VAL A O 1
ATOM 5707 N N . ALA A 1 762 ? -9.589 10.410 34.275 1.00 90.25 762 ALA A N 1
ATOM 5708 C CA . ALA A 1 762 ? -9.714 11.542 35.189 1.00 90.25 762 ALA A CA 1
ATOM 5709 C C . ALA A 1 762 ? -10.974 11.420 36.046 1.00 90.25 762 ALA A C 1
ATOM 5711 O O . ALA A 1 762 ? -12.051 11.098 35.563 1.00 90.25 762 ALA A O 1
ATOM 5712 N N . SER A 1 763 ? -10.879 11.736 37.337 1.00 88.94 763 SER A N 1
ATOM 5713 C CA . SER A 1 763 ? -12.025 11.641 38.250 1.00 88.94 763 SER A CA 1
ATOM 5714 C C . SER A 1 763 ? -12.691 13.005 38.493 1.00 88.94 763 SER A C 1
ATOM 5716 O O . SER A 1 763 ? -12.823 13.479 39.623 1.00 88.94 763 SER A O 1
ATOM 5718 N N . SER A 1 764 ? -13.102 13.656 37.406 1.00 91.31 764 SER A N 1
ATOM 5719 C CA . SER A 1 764 ? -13.764 14.967 37.401 1.00 91.31 764 SER A CA 1
ATOM 5720 C C . SER A 1 764 ? -15.040 14.985 38.254 1.00 91.31 764 SER A C 1
ATOM 5722 O O . SER A 1 764 ? -15.926 14.158 38.051 1.00 91.31 764 SER A O 1
ATOM 5724 N N . ALA A 1 765 ? -15.153 15.905 39.216 1.00 92.69 765 ALA A N 1
ATOM 5725 C CA . ALA A 1 765 ? -16.311 15.968 40.111 1.00 92.69 765 ALA A CA 1
ATOM 5726 C C . ALA A 1 765 ? -17.587 16.421 39.380 1.00 92.69 765 ALA A C 1
ATOM 5728 O O . ALA A 1 765 ? -17.545 17.340 38.561 1.00 92.69 765 ALA A O 1
ATOM 5729 N N . VAL A 1 766 ? -18.720 15.805 39.722 1.00 96.31 766 VAL A N 1
ATOM 5730 C CA . VAL A 1 766 ? -20.050 16.319 39.378 1.00 96.31 766 VAL A CA 1
ATOM 5731 C C . VAL A 1 766 ? -20.468 17.325 40.446 1.00 96.31 766 VAL A C 1
ATOM 5733 O O . VAL A 1 766 ? -20.246 17.094 41.638 1.00 96.31 766 VAL A O 1
ATOM 5736 N N . SER A 1 767 ? -21.083 18.432 40.039 1.00 96.56 767 SER A N 1
ATOM 5737 C CA . SER A 1 767 ? -21.674 19.403 40.955 1.00 96.56 767 SER A CA 1
ATOM 5738 C C . SER A 1 767 ? -23.168 19.592 40.722 1.00 96.56 767 SER A C 1
ATOM 5740 O O . SER A 1 767 ? -23.646 19.532 39.591 1.00 96.56 767 SER A O 1
ATOM 5742 N N . ILE A 1 768 ? -23.892 19.822 41.817 1.00 96.50 768 ILE A N 1
ATOM 5743 C CA . ILE A 1 768 ? -25.311 20.175 41.846 1.00 96.50 768 ILE A CA 1
ATOM 5744 C C . ILE A 1 768 ? -25.426 21.531 42.542 1.00 96.50 768 ILE A C 1
ATOM 5746 O O . ILE A 1 768 ? -24.935 21.702 43.659 1.00 96.50 768 ILE A O 1
ATOM 5750 N N . ASP A 1 769 ? -25.990 22.519 41.847 1.00 94.06 769 ASP A N 1
ATOM 5751 C CA . ASP A 1 769 ? -26.088 23.917 42.295 1.00 94.06 769 ASP A CA 1
ATOM 5752 C C . ASP A 1 769 ? -24.735 24.491 42.760 1.00 94.06 769 ASP A C 1
ATOM 5754 O O . ASP A 1 769 ? -24.625 25.215 43.748 1.00 94.06 769 ASP A O 1
ATOM 5758 N N . GLY A 1 770 ? -23.666 24.119 42.046 1.00 92.94 770 GLY A N 1
ATOM 5759 C CA . GLY A 1 770 ? -22.287 24.524 42.339 1.00 92.94 770 GLY A CA 1
ATOM 5760 C C . GLY A 1 770 ? -21.602 23.740 43.465 1.00 92.94 770 GLY A C 1
ATOM 5761 O O . GLY A 1 770 ? -20.398 23.897 43.663 1.00 92.94 770 GLY A O 1
ATOM 5762 N N . THR A 1 771 ? -22.316 22.855 44.165 1.00 95.62 771 THR A N 1
ATOM 5763 C CA . THR A 1 771 ? -21.757 22.011 45.232 1.00 95.62 771 THR A CA 1
ATOM 5764 C C . THR A 1 771 ? -21.328 20.660 44.666 1.00 95.62 771 THR A C 1
ATOM 5766 O O . THR A 1 771 ? -22.128 19.977 44.037 1.00 95.62 771 THR A O 1
ATOM 5769 N N . SER A 1 772 ? -20.072 20.251 44.875 1.00 96.38 772 SER A N 1
ATOM 5770 C CA . SER A 1 772 ? -19.603 18.925 44.437 1.00 96.38 772 SER A CA 1
ATOM 5771 C C . SER A 1 772 ? -20.289 17.809 45.225 1.00 96.38 772 SER A C 1
ATOM 5773 O O . SER A 1 772 ? -20.340 17.853 46.458 1.00 96.38 772 SER A O 1
ATOM 5775 N N . VAL A 1 773 ? -20.788 16.798 44.519 1.00 96.12 773 VAL A N 1
ATOM 5776 C CA . VAL A 1 773 ? -21.424 15.627 45.133 1.00 96.12 773 VAL A CA 1
ATOM 5777 C C . VAL A 1 773 ? -20.450 14.457 45.252 1.00 96.12 773 VAL A C 1
ATOM 5779 O O . VAL A 1 773 ? -19.432 14.396 44.557 1.00 96.12 773 VAL A O 1
ATOM 5782 N N . GLY A 1 774 ? -20.752 13.530 46.161 1.00 92.75 774 GLY A N 1
ATOM 5783 C CA . GLY A 1 774 ? -19.989 12.298 46.338 1.00 92.75 774 GLY A CA 1
ATOM 5784 C C . GLY A 1 774 ? -19.908 11.440 45.074 1.00 92.75 774 GLY A C 1
ATOM 5785 O O . GLY A 1 774 ? -20.670 11.622 44.129 1.00 92.75 774 GLY A O 1
ATOM 5786 N N . LYS A 1 775 ? -18.999 10.458 45.080 1.00 89.56 775 LYS A N 1
ATOM 5787 C CA . LYS A 1 775 ? -18.822 9.474 43.989 1.00 89.56 775 LYS A CA 1
ATOM 5788 C C . LYS A 1 775 ? -19.384 8.077 44.308 1.00 89.56 775 LYS A C 1
ATOM 5790 O O . LYS A 1 775 ? -19.067 7.102 43.638 1.00 89.56 775 LYS A O 1
ATOM 5795 N N . SER A 1 776 ? -20.086 7.950 45.433 1.00 88.00 776 SER A N 1
ATOM 5796 C CA . SER A 1 776 ? -20.661 6.694 45.925 1.00 88.00 776 SER A CA 1
ATOM 5797 C C . SER A 1 776 ? -21.716 6.984 47.000 1.00 88.00 776 SER A C 1
ATOM 5799 O O . SER A 1 776 ? -21.644 8.051 47.624 1.00 88.00 776 SER A O 1
ATOM 5801 N N . PRO A 1 777 ? -22.614 6.030 47.308 1.00 87.50 777 PRO A N 1
ATOM 5802 C CA . PRO A 1 777 ? -23.616 6.190 48.366 1.00 87.50 777 PRO A CA 1
ATOM 5803 C C . PRO A 1 777 ? -22.996 6.486 49.739 1.00 87.50 777 PRO A C 1
ATOM 5805 O O . PRO A 1 777 ? -23.490 7.312 50.500 1.00 87.50 777 PRO A O 1
ATOM 5808 N N . THR A 1 778 ? -21.852 5.867 50.051 1.00 88.75 778 THR A N 1
ATOM 5809 C CA . THR A 1 778 ? -21.137 6.070 51.325 1.00 88.75 778 THR A CA 1
ATOM 5810 C C . THR A 1 778 ? -20.480 7.443 51.454 1.00 88.75 778 THR A C 1
ATOM 5812 O O . THR A 1 778 ? -20.104 7.840 52.553 1.00 88.75 778 THR A O 1
ATOM 5815 N N . ALA A 1 779 ? -20.319 8.156 50.339 1.00 92.00 779 ALA A N 1
ATOM 5816 C CA . ALA A 1 779 ? -19.739 9.493 50.281 1.00 92.00 779 ALA A CA 1
ATOM 5817 C C . ALA A 1 779 ? -20.774 10.552 49.867 1.00 92.00 779 ALA A C 1
ATOM 5819 O O . ALA A 1 779 ? -20.383 11.629 49.421 1.00 92.00 779 ALA A O 1
ATOM 5820 N N . ALA A 1 780 ? -22.070 10.240 49.960 1.00 94.12 780 ALA A N 1
ATOM 5821 C CA . ALA A 1 780 ? -23.134 11.123 49.511 1.00 94.12 780 ALA A CA 1
ATOM 5822 C C . ALA A 1 780 ? -23.116 12.476 50.240 1.00 94.12 780 ALA A C 1
ATOM 5824 O O . ALA A 1 780 ? -22.925 12.558 51.456 1.00 94.12 780 ALA A O 1
ATOM 5825 N N . THR A 1 781 ? -23.338 13.545 49.479 1.00 96.81 781 THR A N 1
ATOM 5826 C CA . THR A 1 781 ? -23.348 14.921 49.974 1.00 96.81 781 THR A CA 1
ATOM 5827 C C . THR A 1 781 ? -24.781 15.317 50.331 1.00 96.81 781 THR A C 1
ATOM 5829 O O . THR A 1 781 ? -25.639 15.296 49.448 1.00 96.81 781 THR A O 1
ATOM 5832 N N . PRO A 1 782 ? -25.078 15.699 51.586 1.00 95.19 782 PRO A N 1
ATOM 5833 C CA . PRO A 1 782 ? -26.402 16.185 51.952 1.00 95.19 782 PRO A CA 1
ATOM 5834 C C . PRO A 1 782 ? -26.642 17.586 51.374 1.00 95.19 782 PRO A C 1
ATOM 5836 O O . PRO A 1 782 ? -25.902 18.523 51.674 1.00 95.19 782 PRO A O 1
ATOM 5839 N N . LEU A 1 783 ? -27.704 17.746 50.583 1.00 95.81 783 LEU A N 1
ATOM 5840 C CA . LEU A 1 783 ? -28.135 19.024 50.015 1.00 95.81 783 LEU A CA 1
ATOM 5841 C C . LEU A 1 783 ? -29.605 19.282 50.354 1.00 95.81 783 LEU A C 1
ATOM 5843 O O . LEU A 1 783 ? -30.432 18.375 50.304 1.00 95.81 783 LEU A O 1
ATOM 5847 N N . THR A 1 784 ? -29.942 20.518 50.723 1.00 95.69 784 THR A N 1
ATOM 5848 C CA . THR A 1 784 ? -31.342 20.894 50.972 1.00 95.69 784 THR A CA 1
ATOM 5849 C C . THR A 1 784 ? -32.034 21.196 49.652 1.00 95.69 784 THR A C 1
ATOM 5851 O O . THR A 1 784 ? -31.639 22.122 48.948 1.00 95.69 784 THR A O 1
ATOM 5854 N N . VAL A 1 785 ? -33.086 20.442 49.348 1.00 96.00 785 VAL A N 1
ATOM 5855 C CA . VAL A 1 785 ? -33.928 20.601 48.163 1.00 96.00 785 VAL A CA 1
ATOM 5856 C C . VAL A 1 785 ? -35.290 21.135 48.597 1.00 96.00 785 VAL A C 1
ATOM 5858 O O . VAL A 1 785 ? -35.922 20.591 49.503 1.00 96.00 785 VAL A O 1
ATOM 5861 N N . ASN A 1 786 ? -35.724 22.232 47.973 1.00 95.50 786 ASN A N 1
ATOM 5862 C CA . ASN A 1 786 ? -36.974 22.920 48.300 1.00 95.50 786 ASN A CA 1
ATOM 5863 C C . ASN A 1 786 ? -38.055 22.545 47.285 1.00 95.50 786 ASN A C 1
ATOM 5865 O O . ASN A 1 786 ? -38.027 23.026 46.150 1.00 95.50 786 ASN A O 1
ATOM 5869 N N . PHE A 1 787 ? -39.000 21.703 47.693 1.00 96.94 787 PHE A N 1
ATOM 5870 C CA . PHE A 1 787 ? -40.082 21.234 46.839 1.00 96.94 787 PHE A CA 1
ATOM 5871 C C . PHE A 1 787 ? -41.257 22.217 46.845 1.00 96.94 787 PHE A C 1
ATOM 5873 O O . PHE A 1 787 ? -41.691 22.702 47.889 1.00 96.94 787 PHE A O 1
ATOM 5880 N N . ASN A 1 788 ? -41.789 22.521 45.662 1.00 95.56 788 ASN A N 1
ATOM 5881 C CA . ASN A 1 788 ? -42.961 23.379 45.492 1.00 95.56 788 ASN A CA 1
ATOM 5882 C C . ASN A 1 788 ? -44.273 22.627 45.809 1.00 95.56 788 ASN A C 1
ATOM 5884 O O . ASN A 1 788 ? -44.268 21.477 46.247 1.00 95.56 788 ASN A O 1
ATOM 5888 N N . ALA A 1 789 ? -45.424 23.258 45.566 1.00 93.31 789 ALA A N 1
ATOM 5889 C CA . ALA A 1 789 ? -46.740 22.659 45.810 1.00 93.31 789 ALA A CA 1
ATOM 5890 C C . ALA A 1 789 ? -47.026 21.386 44.984 1.00 93.31 789 ALA A C 1
ATOM 5892 O O . ALA A 1 789 ? -47.939 20.635 45.315 1.00 93.31 789 ALA A O 1
ATOM 5893 N N . GLN A 1 790 ? -46.260 21.144 43.920 1.00 93.75 790 GLN A N 1
ATOM 5894 C CA . GLN A 1 790 ? -46.324 19.957 43.071 1.00 93.75 790 GLN A CA 1
ATOM 5895 C C . GLN A 1 790 ? -45.258 18.917 43.448 1.00 93.75 790 GLN A C 1
ATOM 5897 O O . GLN A 1 790 ? -45.076 17.955 42.709 1.00 93.75 790 GLN A O 1
ATOM 5902 N N . GLY A 1 791 ? -44.550 19.086 44.571 1.00 93.81 791 GLY A N 1
ATOM 5903 C CA . GLY A 1 791 ? -43.486 18.166 44.974 1.00 93.81 791 GLY A CA 1
ATOM 5904 C C . GLY A 1 791 ? -42.274 18.219 44.040 1.00 93.81 791 GLY A C 1
ATOM 5905 O O . GLY A 1 791 ? -41.561 17.231 43.914 1.00 93.81 791 GLY A O 1
ATOM 5906 N N . GLN A 1 792 ? -42.049 19.343 43.349 1.00 96.50 792 GLN A N 1
ATOM 5907 C CA . GLN A 1 792 ? -40.971 19.513 42.370 1.00 96.50 792 GLN A CA 1
ATOM 5908 C C . GLN A 1 792 ? -39.954 20.557 42.826 1.00 96.50 792 GLN A C 1
ATOM 5910 O O . GLN A 1 792 ? -40.321 21.580 43.406 1.00 96.50 792 GLN A O 1
ATOM 5915 N N . ALA A 1 793 ? -38.685 20.332 42.503 1.00 96.69 793 ALA A N 1
ATOM 5916 C CA . ALA A 1 793 ? -37.604 21.294 42.669 1.00 96.69 793 ALA A CA 1
ATOM 5917 C C . ALA A 1 793 ? -36.717 21.310 41.419 1.00 96.69 793 ALA A C 1
ATOM 5919 O O . ALA A 1 793 ? -36.608 20.303 40.725 1.00 96.69 793 ALA A O 1
ATOM 5920 N N . ASN A 1 794 ? -36.070 22.440 41.135 1.00 95.50 794 ASN A N 1
ATOM 5921 C CA . ASN A 1 794 ? -35.084 22.537 40.060 1.00 95.50 794 ASN A CA 1
ATOM 5922 C C . ASN A 1 794 ? -33.681 22.557 40.656 1.00 95.50 794 ASN A C 1
ATOM 5924 O O . ASN A 1 794 ? -33.421 23.329 41.576 1.00 95.50 794 ASN A O 1
ATOM 5928 N N . ILE A 1 795 ? -32.800 21.742 40.088 1.00 95.50 795 ILE A N 1
ATOM 5929 C CA . ILE A 1 795 ? -31.380 21.651 40.412 1.00 95.50 795 ILE A CA 1
ATOM 5930 C C . ILE A 1 795 ? -30.550 21.873 39.140 1.00 95.50 795 ILE A C 1
ATOM 5932 O O . ILE A 1 795 ? -31.017 21.629 38.024 1.00 95.50 795 ILE A O 1
ATOM 5936 N N . SER A 1 796 ? -29.320 22.355 39.286 1.00 96.56 796 SER A N 1
ATOM 5937 C CA . SER A 1 796 ? -28.391 22.594 38.177 1.00 96.56 796 SER A CA 1
ATOM 5938 C C . SER A 1 796 ? -27.202 21.642 38.251 1.00 96.56 796 SER A C 1
ATOM 5940 O O . SER A 1 796 ? -26.340 21.784 39.118 1.00 96.56 796 SER A O 1
ATOM 5942 N N . LEU A 1 797 ? -27.147 20.675 37.338 1.00 97.19 797 LEU A N 1
ATOM 5943 C CA . LEU A 1 797 ? -26.072 19.694 37.236 1.00 97.19 797 LEU A CA 1
ATOM 5944 C C . LEU A 1 797 ? -24.939 20.206 36.342 1.00 97.19 797 LEU A C 1
ATOM 5946 O O . LEU A 1 797 ? -25.175 20.590 35.197 1.00 97.19 797 LEU A O 1
ATOM 5950 N N . ASN A 1 798 ? -23.689 20.122 36.797 1.00 97.31 798 ASN A N 1
ATOM 5951 C CA . ASN A 1 798 ? -22.524 20.287 35.932 1.00 97.31 798 ASN A CA 1
ATOM 5952 C C . ASN A 1 798 ? -21.537 19.124 36.079 1.00 97.31 798 ASN A C 1
ATOM 5954 O O . ASN A 1 798 ? -21.258 18.642 37.173 1.00 97.31 798 ASN A O 1
ATOM 5958 N N . TYR A 1 799 ? -20.980 18.710 34.948 1.00 97.12 799 TYR A N 1
ATOM 5959 C CA . TYR A 1 799 ? -19.935 17.699 34.846 1.00 97.12 799 TYR A CA 1
ATOM 5960 C C . TYR A 1 799 ? -18.969 18.154 33.748 1.00 97.12 799 TYR A C 1
ATOM 5962 O O . TYR A 1 799 ? -19.441 18.368 32.625 1.00 97.12 799 TYR A O 1
ATOM 5970 N N . PRO A 1 800 ? -17.676 18.383 34.051 1.00 96.44 800 PRO A N 1
ATOM 5971 C CA . PRO A 1 800 ? -16.756 19.072 33.145 1.00 96.44 800 PRO A CA 1
ATOM 5972 C C . PRO A 1 800 ? -16.072 18.159 32.116 1.00 96.44 800 PRO A C 1
ATOM 5974 O O . PRO A 1 800 ? -15.225 18.628 31.365 1.00 96.44 800 PRO A O 1
ATOM 5977 N N . ASP A 1 801 ? -16.425 16.878 32.074 1.00 97.38 801 ASP A N 1
ATOM 5978 C CA . ASP A 1 801 ? -15.775 15.868 31.238 1.00 97.38 801 ASP A CA 1
ATOM 5979 C C . ASP A 1 801 ? -16.803 15.146 30.348 1.00 97.38 801 ASP A C 1
ATOM 5981 O O . ASP A 1 801 ? -18.015 15.365 30.479 1.00 97.38 801 ASP A O 1
ATOM 5985 N N . ALA A 1 802 ? -16.329 14.321 29.417 1.00 96.69 802 ALA A N 1
ATOM 5986 C CA . ALA A 1 802 ? -17.171 13.513 28.543 1.00 96.69 802 ALA A CA 1
ATOM 5987 C C . ALA A 1 802 ? -17.331 12.087 29.086 1.00 96.69 802 ALA A C 1
ATOM 5989 O O . ALA A 1 802 ? -16.463 11.582 29.791 1.00 96.69 802 ALA A O 1
ATOM 5990 N N . GLY A 1 803 ? -18.445 11.440 28.745 1.00 95.12 803 GLY A N 1
ATOM 5991 C CA . GLY A 1 803 ? -18.795 10.104 29.238 1.00 95.12 803 GLY A CA 1
ATOM 5992 C C . GLY A 1 803 ? -20.237 10.026 29.726 1.00 95.12 803 GLY A C 1
ATOM 5993 O O . GLY A 1 803 ? -20.983 11.004 29.657 1.00 95.12 803 GLY A O 1
ATOM 5994 N N . ARG A 1 804 ? -20.641 8.865 30.229 1.00 93.25 804 ARG A N 1
ATOM 5995 C CA . ARG A 1 804 ? -21.941 8.636 30.857 1.00 93.25 804 ARG A CA 1
ATOM 5996 C C . ARG A 1 804 ? -21.787 8.592 32.372 1.00 93.25 804 ARG A C 1
ATOM 5998 O O . ARG A 1 804 ? -20.999 7.813 32.908 1.00 93.25 804 ARG A O 1
ATOM 6005 N N . ILE A 1 805 ? -22.578 9.408 33.059 1.00 93.25 805 ILE A N 1
ATOM 6006 C CA . ILE A 1 805 ? -22.649 9.454 34.522 1.00 93.25 805 ILE A CA 1
ATOM 6007 C C . ILE A 1 805 ? -24.061 9.121 34.992 1.00 93.25 805 ILE A C 1
ATOM 6009 O O . ILE A 1 805 ? -25.024 9.344 34.263 1.00 93.25 805 ILE A O 1
ATOM 6013 N N . GLN A 1 806 ? -24.186 8.635 36.221 1.00 91.69 806 GLN A N 1
ATOM 6014 C CA . GLN A 1 806 ? -25.449 8.542 36.943 1.00 91.69 806 GLN A CA 1
ATOM 6015 C C . GLN A 1 806 ? -25.442 9.516 38.111 1.00 91.69 806 GLN A C 1
ATOM 6017 O O . GLN A 1 806 ? -24.403 9.726 38.733 1.00 91.69 806 GLN A O 1
ATOM 6022 N N . ILE A 1 807 ? -26.598 10.101 38.393 1.00 93.69 807 ILE A N 1
ATOM 6023 C CA . ILE A 1 807 ? -26.876 10.882 39.594 1.00 93.69 807 ILE A CA 1
ATOM 6024 C C . ILE A 1 807 ? -27.854 10.104 40.434 1.00 93.69 807 ILE A C 1
ATOM 6026 O O . ILE A 1 807 ? -28.801 9.540 39.899 1.00 93.69 807 ILE A O 1
ATOM 6030 N N . ASP A 1 808 ? -27.645 10.121 41.737 1.00 92.69 808 ASP A N 1
ATOM 6031 C CA . ASP A 1 808 ? -28.458 9.399 42.692 1.00 92.69 808 ASP A CA 1
ATOM 6032 C C . ASP A 1 808 ? -28.877 10.336 43.830 1.00 92.69 808 ASP A C 1
ATOM 6034 O O . ASP A 1 808 ? -28.105 11.197 44.267 1.00 92.69 808 ASP A O 1
ATOM 6038 N N . ALA A 1 809 ? -30.100 10.151 44.319 1.00 94.44 809 ALA A N 1
ATOM 6039 C CA . ALA A 1 809 ? -30.675 10.849 45.456 1.00 94.44 809 ALA A CA 1
ATOM 6040 C C . ALA A 1 809 ? -31.287 9.852 46.439 1.00 94.44 809 ALA A C 1
ATOM 6042 O O . ALA A 1 809 ? -32.044 8.963 46.048 1.00 94.44 809 ALA A O 1
ATOM 6043 N N . GLN A 1 810 ? -31.017 10.043 47.729 1.00 94.25 810 GLN A N 1
ATOM 6044 C CA . GLN A 1 810 ? -31.659 9.301 48.808 1.00 94.25 810 GLN A CA 1
ATOM 6045 C C . GLN A 1 810 ? -32.176 10.247 49.891 1.00 94.25 810 GLN A C 1
ATOM 6047 O O . GLN A 1 810 ? -31.480 11.157 50.342 1.00 94.25 810 GLN A O 1
ATOM 6052 N N . TYR A 1 811 ? -33.389 9.984 50.359 1.00 94.94 811 TYR A N 1
ATOM 6053 C CA . TYR A 1 811 ? -33.957 10.562 51.564 1.00 94.94 811 TYR A CA 1
ATOM 6054 C C . TYR A 1 811 ? -34.250 9.455 52.570 1.00 94.94 811 TYR A C 1
ATOM 6056 O O . TYR A 1 811 ? -34.922 8.479 52.241 1.00 94.94 811 TYR A O 1
ATOM 6064 N N . SER A 1 812 ? -33.767 9.636 53.796 1.00 92.94 812 SER A N 1
ATOM 6065 C CA . SER A 1 812 ? -34.075 8.774 54.936 1.00 92.94 812 SER A CA 1
ATOM 6066 C C . SER A 1 812 ? -34.832 9.603 55.965 1.00 92.94 812 SER A C 1
ATOM 6068 O O . SER A 1 812 ? -34.263 10.507 56.583 1.00 92.94 812 SER A O 1
ATOM 6070 N N . GLY A 1 813 ? -36.122 9.315 56.115 1.00 87.81 813 GLY A N 1
ATOM 6071 C CA . GLY A 1 813 ? -37.014 10.034 57.012 1.00 87.81 813 GLY A CA 1
ATOM 6072 C C . GLY A 1 813 ? -36.630 9.869 58.482 1.00 87.81 813 GLY A C 1
ATOM 6073 O O . GLY A 1 813 ? -36.046 8.868 58.906 1.00 87.81 813 GLY A O 1
ATOM 6074 N N . SER A 1 814 ? -36.964 10.878 59.280 1.00 86.94 814 SER A N 1
ATOM 6075 C CA . SER A 1 814 ? -36.755 10.889 60.730 1.00 86.94 814 SER A CA 1
ATOM 6076 C C . SER A 1 814 ? -38.016 11.396 61.436 1.00 86.94 814 SER A C 1
ATOM 6078 O O . SER A 1 814 ? -38.899 11.959 60.793 1.00 86.94 814 SER A O 1
ATOM 6080 N N . GLY A 1 815 ? -38.135 11.184 62.750 1.00 88.12 815 GLY A N 1
ATOM 6081 C CA . GLY A 1 815 ? -39.342 11.571 63.492 1.00 88.12 815 GLY A CA 1
ATOM 6082 C C . GLY A 1 815 ? -40.578 10.802 63.014 1.00 88.12 815 GLY A C 1
ATOM 6083 O O . GLY A 1 815 ? -40.553 9.574 62.991 1.00 88.12 815 GLY A O 1
ATOM 6084 N N . ASP A 1 816 ? -41.632 11.516 62.612 1.00 83.75 816 ASP A N 1
ATOM 6085 C CA . ASP A 1 816 ? -42.887 10.924 62.112 1.00 83.75 816 ASP A CA 1
ATOM 6086 C C . ASP A 1 816 ? -42.717 10.202 60.761 1.00 83.75 816 ASP A C 1
ATOM 6088 O O . ASP A 1 816 ? -43.542 9.371 60.389 1.00 83.75 816 ASP A O 1
ATOM 6092 N N . GLU A 1 817 ? -41.624 10.482 60.046 1.00 87.00 817 GLU A N 1
ATOM 6093 C CA . GLU A 1 817 ? -41.245 9.828 58.788 1.00 87.00 817 GLU A CA 1
ATOM 6094 C C . GLU A 1 817 ? -40.191 8.727 59.012 1.00 87.00 817 GLU A C 1
ATOM 6096 O O . GLU A 1 817 ? -39.600 8.224 58.056 1.00 87.00 817 GLU A O 1
ATOM 6101 N N . ALA A 1 818 ? -39.905 8.351 60.267 1.00 83.62 818 ALA A N 1
ATOM 6102 C CA . ALA A 1 818 ? -38.920 7.318 60.571 1.00 83.62 818 ALA A CA 1
ATOM 6103 C C . ALA A 1 818 ? -39.279 5.989 59.885 1.00 83.62 818 ALA A C 1
ATOM 6105 O O . ALA A 1 818 ? -40.347 5.420 60.107 1.00 83.62 818 ALA A O 1
ATOM 6106 N N . GLY A 1 819 ? -38.352 5.488 59.066 1.00 81.88 819 GLY A N 1
ATOM 6107 C CA . GLY A 1 819 ? -38.537 4.278 58.260 1.00 81.88 819 GLY A CA 1
ATOM 6108 C C . GLY A 1 819 ? -38.971 4.535 56.813 1.00 81.88 819 GLY A C 1
ATOM 6109 O O . GLY A 1 819 ? -38.899 3.607 56.013 1.00 81.88 819 GLY A O 1
ATOM 6110 N N . LEU A 1 820 ? -39.348 5.767 56.445 1.00 87.25 820 LEU A N 1
ATOM 6111 C CA . LEU A 1 820 ? -39.524 6.152 55.043 1.00 87.25 820 LEU A CA 1
ATOM 6112 C C . LEU A 1 820 ? -38.152 6.293 54.378 1.00 87.25 820 LEU A C 1
ATOM 6114 O O . LEU A 1 820 ? -37.336 7.118 54.793 1.00 87.25 820 LEU A O 1
ATOM 6118 N N . VAL A 1 821 ? -37.920 5.518 53.323 1.00 89.25 821 VAL A N 1
ATOM 6119 C CA . VAL A 1 821 ? -36.757 5.667 52.449 1.00 89.25 821 VAL A CA 1
ATOM 6120 C C . VAL A 1 821 ? -37.269 5.969 51.051 1.00 89.25 821 VAL A C 1
ATOM 6122 O O . VAL A 1 821 ? -38.087 5.229 50.518 1.00 89.25 821 VAL A O 1
ATOM 6125 N N . MET A 1 822 ? -36.806 7.075 50.479 1.00 92.19 822 MET A N 1
ATOM 6126 C CA . MET A 1 822 ? -37.075 7.435 49.091 1.00 92.19 822 MET A CA 1
ATOM 6127 C C . MET A 1 822 ? -35.753 7.498 48.349 1.00 92.19 822 MET A C 1
ATOM 6129 O O . MET A 1 822 ? -34.824 8.174 48.791 1.00 92.19 822 MET A O 1
ATOM 6133 N N . THR A 1 823 ? -35.676 6.811 47.223 1.00 91.06 823 THR A N 1
ATOM 6134 C CA . THR A 1 823 ? -34.518 6.815 46.333 1.00 91.06 823 THR A CA 1
ATOM 6135 C C . THR A 1 823 ? -34.937 7.291 44.951 1.00 91.06 823 THR A C 1
ATOM 6137 O O . THR A 1 823 ? -36.118 7.315 44.602 1.00 91.06 823 THR A O 1
ATOM 6140 N N . GLY A 1 824 ? -33.969 7.726 44.165 1.00 89.31 824 GLY A N 1
ATOM 6141 C CA . GLY A 1 824 ? -34.146 7.960 42.744 1.00 89.31 824 GLY A CA 1
ATOM 6142 C C . GLY A 1 824 ? -32.798 8.189 42.104 1.00 89.31 824 GLY A C 1
ATOM 6143 O O . GLY A 1 824 ? -31.854 8.625 42.766 1.00 89.31 824 GLY A O 1
ATOM 6144 N N . ASN A 1 825 ? -32.703 7.905 40.819 1.00 88.50 825 ASN A N 1
ATOM 6145 C CA . ASN A 1 825 ? -31.463 8.044 40.084 1.00 88.50 825 ASN A CA 1
ATOM 6146 C C . ASN A 1 825 ? -31.741 8.386 38.616 1.00 88.50 825 ASN A C 1
ATOM 6148 O O . ASN A 1 825 ? -32.880 8.313 38.156 1.00 88.50 825 ASN A O 1
ATOM 6152 N N . GLN A 1 826 ? -30.707 8.825 37.902 1.00 89.00 826 GLN A N 1
ATOM 6153 C CA . GLN A 1 826 ? -30.811 9.157 36.486 1.00 89.00 826 GLN A CA 1
ATOM 6154 C C . GLN A 1 826 ? -29.446 9.151 35.800 1.00 89.00 826 GLN A C 1
ATOM 6156 O O . GLN A 1 826 ? -28.499 9.769 36.289 1.00 89.00 826 GLN A O 1
ATOM 6161 N N . GLN A 1 827 ? -29.359 8.512 34.629 1.00 91.31 827 GLN A N 1
ATOM 6162 C CA . GLN A 1 827 ? -28.172 8.560 33.770 1.00 91.31 827 GLN A CA 1
ATOM 6163 C C . GLN A 1 827 ? -28.195 9.773 32.826 1.00 91.31 827 GLN A C 1
ATOM 6165 O O . GLN A 1 827 ? -29.256 10.164 32.332 1.00 91.31 827 GLN A O 1
ATOM 6170 N N . VAL A 1 828 ? -27.018 10.353 32.565 1.00 93.94 828 VAL A N 1
ATOM 6171 C CA . VAL A 1 828 ? -26.797 11.494 31.663 1.00 93.94 828 VAL A CA 1
ATOM 6172 C C . VAL A 1 828 ? -25.549 11.254 30.806 1.00 93.94 828 VAL A C 1
ATOM 6174 O O . VAL A 1 828 ? -24.469 10.992 31.343 1.00 93.94 828 VAL A O 1
ATOM 6177 N N . VAL A 1 829 ? -25.673 11.385 29.481 1.00 96.06 829 VAL A N 1
ATOM 6178 C CA . VAL A 1 829 ? -24.532 11.351 28.543 1.00 96.06 829 VAL A CA 1
ATOM 6179 C C . VAL A 1 829 ? -23.958 12.760 28.355 1.00 96.06 829 VAL A C 1
ATOM 6181 O O . VAL A 1 829 ? -24.672 13.696 28.010 1.00 96.06 829 VAL A O 1
ATOM 6184 N N . SER A 1 830 ? -22.658 12.928 28.577 1.00 97.38 830 SER A N 1
ATOM 6185 C CA . SER A 1 830 ? -21.932 14.194 28.449 1.00 97.38 830 SER A CA 1
ATOM 6186 C C . SER A 1 830 ? -21.017 14.157 27.223 1.00 97.38 830 SER A C 1
ATOM 6188 O O . SER A 1 830 ? -20.069 13.374 27.183 1.00 97.38 830 SER A O 1
ATOM 6190 N N . PHE A 1 831 ? -21.299 14.990 26.223 1.00 98.06 831 PHE A N 1
ATOM 6191 C CA . PHE A 1 831 ? -20.551 15.091 24.965 1.00 98.06 831 PHE A CA 1
ATOM 6192 C C . PHE A 1 831 ? -19.462 16.167 25.048 1.00 98.06 831 PHE A C 1
ATOM 6194 O O . PHE A 1 831 ? -19.701 17.212 25.656 1.00 98.06 831 PHE A O 1
ATOM 6201 N N . PRO A 1 832 ? -18.305 16.017 24.384 1.00 97.75 832 PRO A N 1
ATOM 6202 C CA . PRO A 1 832 ? -17.457 17.174 24.107 1.00 97.75 832 PRO A CA 1
ATOM 6203 C C . PRO A 1 832 ? -18.194 18.169 23.190 1.00 97.75 832 PRO A C 1
ATOM 6205 O O . PRO A 1 832 ? -19.029 17.780 22.374 1.00 97.75 832 PRO A O 1
ATOM 6208 N N . VAL A 1 833 ? -17.877 19.462 23.301 1.00 97.00 833 VAL A N 1
ATOM 6209 C CA . VAL A 1 833 ? -18.425 20.496 22.399 1.00 97.00 833 VAL A CA 1
ATOM 6210 C C . VAL A 1 833 ? -17.777 20.441 21.014 1.00 97.00 833 VAL A C 1
ATOM 6212 O O . VAL A 1 833 ? -18.370 20.857 20.027 1.00 97.00 833 VAL A O 1
ATOM 6215 N N . GLY A 1 834 ? -16.559 19.908 20.926 1.00 96.50 834 GLY A N 1
ATOM 6216 C CA . GLY A 1 834 ? -15.794 19.870 19.691 1.00 96.50 834 GLY A CA 1
ATOM 6217 C C . GLY A 1 834 ? -14.468 19.143 19.844 1.00 96.50 834 GLY A C 1
ATOM 6218 O O . GLY A 1 834 ? -14.090 18.702 20.932 1.00 96.50 834 GLY A O 1
ATOM 6219 N N . LEU A 1 835 ? -13.755 19.049 18.729 1.00 97.50 835 LEU A N 1
ATOM 6220 C CA . LEU A 1 835 ? -12.401 18.521 18.649 1.00 97.50 835 LEU A CA 1
ATOM 6221 C C . LEU A 1 835 ? -11.450 19.655 18.248 1.00 97.50 835 LEU A C 1
ATOM 6223 O O . LEU A 1 835 ? -11.814 20.548 17.484 1.00 97.50 835 LEU A O 1
ATOM 6227 N N . CYS A 1 836 ? -10.223 19.601 18.744 1.00 96.88 836 CYS A N 1
ATOM 6228 C CA . CYS A 1 836 ? -9.115 20.448 18.335 1.00 96.88 836 CYS A CA 1
ATOM 6229 C C . CYS A 1 836 ? -8.090 19.584 17.608 1.00 96.88 836 CYS A C 1
ATOM 6231 O O . CYS A 1 836 ? -7.589 18.629 18.201 1.00 96.88 836 CYS A O 1
ATOM 6233 N N . ALA A 1 837 ? -7.795 19.920 16.353 1.00 96.19 837 ALA A N 1
ATOM 6234 C CA . ALA A 1 837 ? -6.788 19.260 15.533 1.00 96.19 837 ALA A CA 1
ATOM 6235 C C . ALA A 1 837 ? -5.627 20.223 15.274 1.00 96.19 837 ALA A C 1
ATOM 6237 O O . ALA A 1 837 ? -5.847 21.360 14.861 1.00 96.19 837 ALA A O 1
ATOM 6238 N N . SER A 1 838 ? -4.399 19.777 15.507 1.00 93.50 838 SER A N 1
ATOM 6239 C CA . SER A 1 838 ? -3.200 20.600 15.343 1.00 93.50 838 SER A CA 1
ATOM 6240 C C . SER A 1 838 ? -2.015 19.775 14.869 1.00 93.50 838 SER A C 1
ATOM 6242 O O . SER A 1 838 ? -1.956 18.571 15.098 1.00 93.50 838 SER A O 1
ATOM 6244 N N . LEU A 1 839 ? -1.040 20.440 14.259 1.00 93.44 839 LEU A N 1
ATOM 6245 C CA . LEU A 1 839 ? 0.225 19.837 13.855 1.00 93.44 839 LEU A CA 1
ATOM 6246 C C . LEU A 1 839 ? 1.332 20.408 14.747 1.00 93.44 839 LEU A C 1
ATOM 6248 O O . LEU A 1 839 ? 1.423 21.632 14.869 1.00 93.44 839 LEU A O 1
ATOM 6252 N N . PRO A 1 840 ? 2.153 19.567 15.395 1.00 89.50 840 PRO A N 1
ATOM 6253 C CA . PRO A 1 840 ? 3.146 20.036 16.359 1.00 89.50 840 PRO A CA 1
ATOM 6254 C C . PRO A 1 840 ? 4.392 20.650 15.695 1.00 89.50 840 PRO A C 1
ATOM 6256 O O . PRO A 1 840 ? 5.209 21.275 16.368 1.00 89.50 840 PRO A O 1
ATOM 6259 N N . GLU A 1 841 ? 4.561 20.476 14.382 1.00 88.69 841 GLU A N 1
ATOM 6260 C CA . GLU A 1 841 ? 5.759 20.882 13.645 1.00 88.69 841 GLU A CA 1
ATOM 6261 C C . GLU A 1 841 ? 5.668 22.333 13.135 1.00 88.69 841 GLU A C 1
ATOM 6263 O O . GLU A 1 841 ? 4.663 22.757 12.569 1.00 88.69 841 GLU A O 1
ATOM 6268 N N . ALA A 1 842 ? 6.751 23.105 13.283 1.00 79.75 842 ALA A N 1
ATOM 6269 C CA . ALA A 1 842 ? 6.752 24.546 12.998 1.00 79.75 842 ALA A CA 1
ATOM 6270 C C . ALA A 1 842 ? 6.453 24.902 11.526 1.00 79.75 842 ALA A C 1
ATOM 6272 O O . ALA A 1 842 ? 5.779 25.897 11.262 1.00 79.75 842 ALA A O 1
ATOM 6273 N N . ASN A 1 843 ? 6.916 24.084 10.573 1.00 83.44 843 ASN A N 1
ATOM 6274 C CA . ASN A 1 843 ? 6.707 24.306 9.135 1.00 83.44 843 ASN A CA 1
ATOM 6275 C C . ASN A 1 843 ? 5.342 23.804 8.632 1.00 83.44 843 ASN A C 1
ATOM 6277 O O . ASN A 1 843 ? 5.051 23.916 7.444 1.00 83.44 843 ASN A O 1
ATOM 6281 N N . ALA A 1 844 ? 4.503 23.257 9.516 1.00 89.81 844 ALA A N 1
ATOM 6282 C CA . ALA A 1 844 ? 3.197 22.738 9.140 1.00 89.81 844 ALA A CA 1
ATOM 6283 C C . ALA A 1 844 ? 2.191 23.848 8.802 1.00 89.81 844 ALA A C 1
ATOM 6285 O O . ALA A 1 844 ? 1.268 23.618 8.033 1.00 89.81 844 ALA A O 1
ATOM 6286 N N . SER A 1 845 ? 2.339 25.058 9.349 1.00 88.81 845 SER A N 1
ATOM 6287 C CA . SER A 1 845 ? 1.390 26.152 9.102 1.00 88.81 845 SER A CA 1
ATOM 6288 C C . SER A 1 845 ? 1.607 26.805 7.734 1.00 88.81 845 SER A C 1
ATOM 6290 O O . SER A 1 845 ? 2.708 27.255 7.421 1.00 88.81 845 SER A O 1
ATOM 6292 N N . CYS A 1 846 ? 0.540 26.924 6.941 1.00 91.31 846 CYS A N 1
ATOM 6293 C CA . CYS A 1 846 ? 0.554 27.569 5.628 1.00 91.31 846 CYS A CA 1
ATOM 6294 C C . CYS A 1 846 ? -0.565 28.619 5.518 1.00 91.31 846 CYS A C 1
ATOM 6296 O O . CYS A 1 846 ? -1.561 28.439 4.824 1.00 91.31 846 CYS A O 1
ATOM 6298 N N . SER A 1 847 ? -0.421 29.752 6.214 1.00 91.12 847 SER A N 1
ATOM 6299 C CA . SER A 1 847 ? -1.483 30.774 6.276 1.00 91.12 847 SER A CA 1
ATOM 6300 C C . SER A 1 847 ? -1.880 31.364 4.913 1.00 91.12 847 SER A C 1
ATOM 6302 O O . SER A 1 847 ? -3.040 31.734 4.753 1.00 91.12 847 SER A O 1
ATOM 6304 N N . SER A 1 848 ? -0.963 31.450 3.937 1.00 92.25 848 SER A N 1
ATOM 6305 C CA . SER A 1 848 ? -1.289 31.933 2.584 1.00 92.25 848 SER A CA 1
ATOM 6306 C C . SER A 1 848 ? -2.086 30.917 1.764 1.00 92.25 848 SER A C 1
ATOM 6308 O O . SER A 1 848 ? -2.873 31.317 0.913 1.00 92.25 848 SER A O 1
ATOM 6310 N N . GLY A 1 849 ? -1.943 29.617 2.049 1.00 94.69 849 GLY A N 1
ATOM 6311 C CA . GLY A 1 849 ? -2.659 28.564 1.331 1.00 94.69 849 GLY A CA 1
ATOM 6312 C C . GLY A 1 849 ? -2.173 28.333 -0.102 1.00 94.69 849 GLY A C 1
ATOM 6313 O O . GLY A 1 849 ? -2.959 27.881 -0.925 1.00 94.69 849 GLY A O 1
ATOM 6314 N N . ASP A 1 850 ? -0.923 28.674 -0.425 1.00 95.25 850 ASP A N 1
ATOM 6315 C CA . ASP A 1 850 ? -0.394 28.651 -1.793 1.00 95.25 850 ASP A CA 1
ATOM 6316 C C . ASP A 1 850 ? 1.073 28.175 -1.869 1.00 95.25 850 ASP A C 1
ATOM 6318 O O . ASP A 1 850 ? 1.696 27.806 -0.870 1.00 95.25 850 ASP A O 1
ATOM 6322 N N . SER A 1 851 ? 1.645 28.181 -3.077 1.00 93.69 851 SER A N 1
ATOM 6323 C CA . SER A 1 851 ? 3.020 27.739 -3.348 1.00 93.69 851 SER A CA 1
ATOM 6324 C C . SER A 1 851 ? 4.103 28.590 -2.665 1.00 93.69 851 SER A C 1
ATOM 6326 O O . SER A 1 851 ? 5.265 28.168 -2.618 1.00 93.69 851 SER A O 1
ATOM 6328 N N . SER A 1 852 ? 3.759 29.761 -2.106 1.00 92.50 852 SER A N 1
ATOM 6329 C CA . SER A 1 852 ? 4.701 30.609 -1.362 1.00 92.50 852 SER A CA 1
ATOM 6330 C C . SER A 1 852 ? 4.987 30.097 0.053 1.00 92.50 852 SER A C 1
ATOM 6332 O O . SER A 1 852 ? 5.977 30.512 0.659 1.00 92.50 852 SER A O 1
ATOM 6334 N N . CYS A 1 853 ? 4.179 29.159 0.559 1.00 91.50 853 CYS A N 1
ATOM 6335 C CA . CYS A 1 853 ? 4.421 28.498 1.837 1.00 91.50 853 CYS A CA 1
ATOM 6336 C C . CYS A 1 853 ? 5.753 27.742 1.864 1.00 91.50 853 CYS A C 1
ATOM 6338 O O . CYS A 1 853 ? 6.203 27.199 0.853 1.00 91.50 853 CYS A O 1
ATOM 6340 N N . SER A 1 854 ? 6.367 27.677 3.046 1.00 89.00 854 SER A N 1
ATOM 6341 C CA . SER A 1 854 ? 7.550 26.849 3.281 1.00 89.00 854 SER A CA 1
ATOM 6342 C C . SER A 1 854 ? 7.251 25.383 2.981 1.00 89.00 854 SER A C 1
ATOM 6344 O O . SER A 1 854 ? 6.168 24.885 3.304 1.00 89.00 854 SER A O 1
ATOM 6346 N N . ALA A 1 855 ? 8.231 24.687 2.402 1.00 93.19 855 ALA A N 1
ATOM 6347 C CA . ALA A 1 855 ? 8.155 23.243 2.267 1.00 93.19 855 ALA A CA 1
ATOM 6348 C C . ALA A 1 855 ? 8.004 22.593 3.646 1.00 93.19 855 ALA A C 1
ATOM 6350 O O . ALA A 1 855 ? 8.701 22.957 4.600 1.00 93.19 855 ALA A O 1
ATOM 6351 N N . TYR A 1 856 ? 7.067 21.658 3.738 1.00 94.25 856 TYR A N 1
ATOM 6352 C CA . TYR A 1 856 ? 6.738 20.986 4.984 1.00 94.25 856 TYR A CA 1
ATOM 6353 C C . TYR A 1 856 ? 7.245 19.546 5.002 1.00 94.25 856 TYR A C 1
ATOM 6355 O O . TYR A 1 856 ? 8.042 19.188 5.867 1.00 94.25 856 TYR A O 1
ATOM 6363 N N . LYS A 1 857 ? 6.789 18.744 4.039 1.00 96.25 857 LYS A N 1
ATOM 6364 C CA . LYS A 1 857 ? 7.043 17.306 3.932 1.00 96.25 857 LYS A CA 1
ATOM 6365 C C . LYS A 1 857 ? 7.151 16.904 2.470 1.00 96.25 857 LYS A C 1
ATOM 6367 O O . LYS A 1 857 ? 6.568 17.567 1.605 1.00 96.25 857 LYS A O 1
ATOM 6372 N N . HIS A 1 858 ? 7.843 15.807 2.186 1.00 97.06 858 HIS A N 1
ATOM 6373 C CA . HIS A 1 858 ? 7.700 15.184 0.876 1.00 97.06 858 HIS A CA 1
ATOM 6374 C C . HIS A 1 858 ? 6.306 14.562 0.745 1.00 97.06 858 HIS A C 1
ATOM 6376 O O . HIS A 1 858 ? 5.737 14.058 1.714 1.00 97.06 858 HIS A O 1
ATOM 6382 N N . ALA A 1 859 ? 5.740 14.575 -0.458 1.00 96.94 859 ALA A N 1
ATOM 6383 C CA . ALA A 1 859 ? 4.551 13.793 -0.761 1.00 96.94 859 ALA A CA 1
ATOM 6384 C C . ALA A 1 859 ? 4.822 12.320 -0.400 1.00 96.94 859 ALA A C 1
ATOM 6386 O O . ALA A 1 859 ? 5.847 11.755 -0.787 1.00 96.94 859 ALA A O 1
ATOM 6387 N N . GLY A 1 860 ? 3.920 11.711 0.366 1.00 91.56 860 GLY A N 1
ATOM 6388 C CA . GLY A 1 860 ? 4.055 10.362 0.917 1.00 91.56 860 GLY A CA 1
ATOM 6389 C C . GLY A 1 860 ? 4.942 10.246 2.166 1.00 91.56 860 GLY A C 1
ATOM 6390 O O . GLY A 1 860 ? 5.121 9.139 2.668 1.00 91.56 860 GLY A O 1
ATOM 6391 N N . GLU A 1 861 ? 5.506 11.338 2.688 1.00 94.44 861 GLU A N 1
ATOM 6392 C CA . GLU A 1 861 ? 6.206 11.339 3.978 1.00 94.44 861 GLU A CA 1
ATOM 6393 C C . GLU A 1 861 ? 5.208 11.461 5.137 1.00 94.44 861 GLU A C 1
ATOM 6395 O O . GLU A 1 861 ? 4.273 12.266 5.100 1.00 94.44 861 GLU A O 1
ATOM 6400 N N . SER A 1 862 ? 5.424 10.670 6.187 1.00 93.69 862 SER A N 1
ATOM 6401 C CA . SER A 1 862 ? 4.575 10.670 7.376 1.00 93.69 862 SER A CA 1
ATOM 6402 C C . SER A 1 862 ? 4.780 11.910 8.258 1.00 93.69 862 SER A C 1
ATOM 6404 O O . SER A 1 862 ? 5.904 12.354 8.495 1.00 93.69 862 SER A O 1
ATOM 6406 N N . PHE A 1 863 ? 3.690 12.418 8.827 1.00 94.44 863 PHE A N 1
ATOM 6407 C CA . PHE A 1 863 ? 3.643 13.506 9.799 1.00 94.44 863 PHE A CA 1
ATOM 6408 C C . PHE A 1 863 ? 2.577 13.246 10.884 1.00 94.44 863 PHE A C 1
ATOM 6410 O O . PHE A 1 863 ? 1.603 12.527 10.643 1.00 94.44 863 PHE A O 1
ATOM 6417 N N . PRO A 1 864 ? 2.741 13.793 12.101 1.00 95.50 864 PRO A N 1
ATOM 6418 C CA . PRO A 1 864 ? 1.787 13.597 13.192 1.00 95.50 864 PRO A CA 1
ATOM 6419 C C . PRO A 1 864 ? 0.679 14.662 13.209 1.00 95.50 864 PRO A C 1
ATOM 6421 O O . PRO A 1 864 ? 0.970 15.855 13.221 1.00 95.50 864 PRO A O 1
ATOM 6424 N N . ILE A 1 865 ? -0.584 14.242 13.325 1.00 96.19 865 ILE A N 1
ATOM 6425 C CA . ILE A 1 865 ? -1.730 15.095 13.679 1.00 96.19 865 ILE A CA 1
ATOM 6426 C C . ILE A 1 865 ? -2.084 14.860 15.148 1.00 96.19 865 ILE A C 1
ATOM 6428 O O . ILE A 1 865 ? -2.378 13.740 15.553 1.00 96.19 865 ILE A O 1
ATOM 6432 N N . GLU A 1 866 ? -2.096 15.917 15.954 1.00 97.12 866 GLU A N 1
ATOM 6433 C CA . GLU A 1 866 ? -2.562 15.872 17.338 1.00 97.12 866 GLU A CA 1
ATOM 6434 C C . GLU A 1 866 ? -4.045 16.237 17.428 1.00 97.12 866 GLU A C 1
ATOM 6436 O O . GLU A 1 866 ? -4.453 17.302 16.961 1.00 97.12 866 GLU A O 1
ATOM 6441 N N . VAL A 1 867 ? -4.841 15.394 18.087 1.00 98.25 867 VAL A N 1
ATOM 6442 C CA . VAL A 1 867 ? -6.277 15.614 18.297 1.00 98.25 867 VAL A CA 1
ATOM 6443 C C . VAL A 1 867 ? -6.622 15.579 19.783 1.00 98.25 867 VAL A C 1
ATOM 6445 O O . VAL A 1 867 ? -6.147 14.708 20.509 1.00 98.25 867 VAL A O 1
ATOM 6448 N N . ARG A 1 868 ? -7.456 16.526 20.234 1.00 97.88 868 ARG A N 1
ATOM 6449 C CA . ARG A 1 868 ? -7.991 16.616 21.607 1.00 97.88 868 ARG A CA 1
ATOM 6450 C C . ARG A 1 868 ? -9.471 16.991 21.588 1.00 97.88 868 ARG A C 1
ATOM 6452 O O . ARG A 1 868 ? -9.846 17.934 20.899 1.00 97.88 868 ARG A O 1
ATOM 6459 N N . ALA A 1 869 ? -10.300 16.323 22.372 1.00 97.94 869 ALA A N 1
ATOM 6460 C CA . ALA A 1 869 ? -11.690 16.681 22.616 1.00 97.94 869 ALA A CA 1
ATOM 6461 C C . ALA A 1 869 ? -11.820 17.743 23.712 1.00 97.94 869 ALA A C 1
ATOM 6463 O O . ALA A 1 869 ? -11.043 17.801 24.673 1.00 97.94 869 ALA A O 1
ATOM 6464 N N . LYS A 1 870 ? -12.792 18.630 23.512 1.00 97.81 870 LYS A N 1
ATOM 6465 C CA . LYS A 1 870 ? -12.890 19.919 24.193 1.00 97.81 870 LYS A CA 1
ATOM 6466 C C . LYS A 1 870 ? -14.241 20.077 24.877 1.00 97.81 870 LYS A C 1
ATOM 6468 O O . LYS A 1 870 ? -15.272 19.687 24.331 1.00 97.81 870 LYS A O 1
ATOM 6473 N N . ALA A 1 871 ? -14.235 20.656 26.071 1.00 97.75 871 ALA A N 1
ATOM 6474 C CA . ALA A 1 871 ? -15.428 20.967 26.848 1.00 97.75 871 ALA A CA 1
ATOM 6475 C C . ALA A 1 871 ? -16.010 22.334 26.455 1.00 97.75 871 ALA A C 1
ATOM 6477 O O . ALA A 1 871 ? -15.324 23.179 25.888 1.00 97.75 871 ALA A O 1
ATOM 6478 N N . TRP A 1 872 ? -17.282 22.562 26.770 1.00 97.81 872 TRP A N 1
ATOM 6479 C CA . TRP A 1 872 ? -17.961 23.831 26.517 1.00 97.81 872 TRP A CA 1
ATOM 6480 C C . TRP A 1 872 ? -17.495 24.934 27.484 1.00 97.81 872 TRP A C 1
ATOM 6482 O O . TRP A 1 872 ? -17.252 24.684 28.670 1.00 97.81 872 TRP A O 1
ATOM 6492 N N . THR A 1 873 ? -17.429 26.173 26.992 1.00 96.31 873 THR A N 1
ATOM 6493 C CA . THR A 1 873 ? -17.162 27.389 27.787 1.00 96.31 873 THR A CA 1
ATOM 6494 C C . THR A 1 873 ? -18.201 28.487 27.547 1.00 96.31 873 THR A C 1
ATOM 6496 O O . THR A 1 873 ? -18.583 29.182 28.489 1.00 96.31 873 THR A O 1
ATOM 6499 N N . SER A 1 874 ? -18.684 28.640 26.308 1.00 94.69 874 SER A N 1
ATOM 6500 C CA . SER A 1 874 ? -19.746 29.578 25.930 1.00 94.69 874 SER A CA 1
ATOM 6501 C C . SER A 1 874 ? -20.503 29.106 24.678 1.00 94.69 874 SER A C 1
ATOM 6503 O O . SER A 1 874 ? -19.987 28.310 23.900 1.00 94.69 874 SER A O 1
ATOM 6505 N N . ASP A 1 875 ? -21.733 29.588 24.467 1.00 90.12 875 ASP A N 1
ATOM 6506 C CA . ASP A 1 875 ? -22.599 29.135 23.359 1.00 90.12 875 ASP A CA 1
ATOM 6507 C C . ASP A 1 875 ? -22.193 29.643 21.965 1.00 90.12 875 ASP A C 1
ATOM 6509 O O . ASP A 1 875 ? -22.635 29.078 20.971 1.00 90.12 875 ASP A O 1
ATOM 6513 N N . ASN A 1 876 ? -21.360 30.686 21.882 1.00 89.44 876 ASN A N 1
ATOM 6514 C CA . ASN A 1 876 ? -20.950 31.321 20.619 1.00 89.44 876 ASN A CA 1
ATOM 6515 C C . ASN A 1 876 ? -19.440 31.178 20.351 1.00 89.44 876 ASN A C 1
ATOM 6517 O O . ASN A 1 876 ? -18.843 32.032 19.693 1.00 89.44 876 ASN A O 1
ATOM 6521 N N . ASP A 1 877 ? -18.814 30.144 20.911 1.00 90.50 877 ASP A N 1
ATOM 6522 C CA . ASP A 1 877 ? -17.401 29.859 20.693 1.00 90.50 877 ASP A CA 1
ATOM 6523 C C . ASP A 1 877 ? -17.169 29.193 19.325 1.00 90.50 877 ASP A C 1
ATOM 6525 O O . ASP A 1 877 ? -17.800 28.191 18.992 1.00 90.50 877 ASP A O 1
ATOM 6529 N N . ASN A 1 878 ? -16.246 29.759 18.545 1.00 85.31 878 ASN A N 1
ATOM 6530 C CA . ASN A 1 878 ? -15.847 29.264 17.226 1.00 85.31 878 ASN A CA 1
ATOM 6531 C C . ASN A 1 878 ? -14.426 28.669 17.222 1.00 85.31 878 ASN A C 1
ATOM 6533 O O . ASN A 1 878 ? -13.948 28.250 16.168 1.00 85.31 878 ASN A O 1
ATOM 6537 N N . ASN A 1 879 ? -13.733 28.660 18.364 1.00 90.88 879 ASN A N 1
ATOM 6538 C CA . ASN A 1 879 ? -12.369 28.169 18.505 1.00 90.88 879 ASN A CA 1
ATOM 6539 C C . ASN A 1 879 ? -12.251 27.206 19.691 1.00 90.88 879 ASN A C 1
ATOM 6541 O O . ASN A 1 879 ? -11.682 27.528 20.723 1.00 90.88 879 ASN A O 1
ATOM 6545 N N . PHE A 1 880 ? -12.667 25.957 19.509 1.00 94.00 880 PHE A N 1
ATOM 6546 C CA . PHE A 1 880 ? -12.613 24.982 20.601 1.00 94.00 880 PHE A CA 1
ATOM 6547 C C . PHE A 1 880 ? -11.194 24.667 21.101 1.00 94.00 880 PHE A C 1
ATOM 6549 O O . PHE A 1 880 ? -11.033 24.089 22.175 1.00 94.00 880 PHE A O 1
ATOM 6556 N N . CYS A 1 881 ? -10.145 25.008 20.347 1.00 94.12 881 CYS A N 1
ATOM 6557 C CA . CYS A 1 881 ? -8.772 24.682 20.718 1.00 94.12 881 CYS A CA 1
ATOM 6558 C C . CYS A 1 881 ? -8.299 25.343 22.023 1.00 94.12 881 CYS A C 1
ATOM 6560 O O . CYS A 1 881 ? -7.434 24.767 22.694 1.00 94.12 881 CYS A O 1
ATOM 6562 N N . ASP A 1 882 ? -8.884 26.475 22.423 1.00 94.94 882 ASP A N 1
ATOM 6563 C CA . ASP A 1 882 ? -8.572 27.166 23.684 1.00 94.94 882 ASP A CA 1
ATOM 6564 C C . ASP A 1 882 ? -9.412 26.687 24.888 1.00 94.94 882 ASP A C 1
ATOM 6566 O O . ASP A 1 882 ? -9.113 27.039 26.033 1.00 94.94 882 ASP A O 1
ATOM 6570 N N . ASN A 1 883 ? -10.387 25.802 24.660 1.00 97.06 883 ASN A N 1
ATOM 6571 C CA . ASN A 1 883 ? -11.224 25.249 25.718 1.00 97.06 883 ASN A CA 1
ATOM 6572 C C . ASN A 1 883 ? -10.512 24.161 26.550 1.00 97.06 883 ASN A C 1
ATOM 6574 O O . ASN A 1 883 ? -9.553 23.524 26.081 1.00 97.06 883 ASN A O 1
ATOM 6578 N N . PRO A 1 884 ? -11.001 23.880 27.778 1.00 97.06 884 PRO A N 1
ATOM 6579 C CA . PRO A 1 884 ? -10.552 22.744 28.584 1.00 97.06 884 PRO A CA 1
ATOM 6580 C C . PRO A 1 884 ? -10.740 21.407 27.857 1.00 97.06 884 PRO A C 1
ATOM 6582 O O . PRO A 1 884 ? -11.676 21.244 27.077 1.00 97.06 884 PRO A O 1
ATOM 6585 N N . ASN A 1 885 ? -9.866 20.436 28.123 1.00 97.44 885 ASN A N 1
ATOM 6586 C CA . ASN A 1 885 ? -9.975 19.099 27.532 1.00 97.44 885 ASN A CA 1
ATOM 6587 C C . ASN A 1 885 ? -11.004 18.240 28.285 1.00 97.44 885 ASN A C 1
ATOM 6589 O O . ASN A 1 885 ? -11.288 18.504 29.455 1.00 97.44 885 ASN A O 1
ATOM 6593 N N . THR A 1 886 ? -11.488 17.178 27.641 1.00 97.69 886 THR A N 1
ATOM 6594 C CA . THR A 1 886 ? -12.308 16.116 28.251 1.00 97.69 886 THR A CA 1
ATOM 6595 C C . THR A 1 886 ? -11.498 14.812 28.351 1.00 97.69 886 THR A C 1
ATOM 6597 O O . THR A 1 886 ? -11.507 14.025 27.401 1.00 97.69 886 THR A O 1
ATOM 6600 N N . PRO A 1 887 ? -10.731 14.581 29.438 1.00 97.06 887 PRO A N 1
ATOM 6601 C CA . PRO A 1 887 ? -9.802 13.453 29.553 1.00 97.06 887 PRO A CA 1
ATOM 6602 C C . PRO A 1 887 ? -10.408 12.068 29.320 1.00 97.06 887 PRO A C 1
ATOM 6604 O O . PRO A 1 887 ? -9.734 11.198 28.770 1.00 97.06 887 PRO A O 1
ATOM 6607 N N . ASN A 1 888 ? -11.662 11.864 29.734 1.00 96.00 888 ASN A N 1
ATOM 6608 C CA . ASN A 1 888 ? -12.336 10.568 29.648 1.00 96.00 888 ASN A CA 1
ATOM 6609 C C . ASN A 1 888 ? -12.993 10.303 28.286 1.00 96.00 888 ASN A C 1
ATOM 6611 O O . ASN A 1 888 ? -13.564 9.232 28.097 1.00 96.00 888 ASN A O 1
ATOM 6615 N N . TYR A 1 889 ? -12.932 11.247 27.341 1.00 97.44 889 TYR A N 1
ATOM 6616 C CA . TYR A 1 889 ? -13.491 11.032 26.011 1.00 97.44 889 TYR A CA 1
ATOM 6617 C C . TYR A 1 889 ? -12.727 9.930 25.270 1.00 97.44 889 TYR A C 1
ATOM 6619 O O . TYR A 1 889 ? -11.529 10.059 25.009 1.00 97.44 889 TYR A O 1
ATOM 6627 N N . ALA A 1 890 ? -13.445 8.878 24.890 1.00 95.31 890 ALA A N 1
ATOM 6628 C CA . ALA A 1 890 ? -12.981 7.835 23.990 1.00 95.31 890 ALA A CA 1
ATOM 6629 C C . ALA A 1 890 ? -14.065 7.571 22.942 1.00 95.31 890 ALA A C 1
ATOM 6631 O O . ALA A 1 890 ? -15.250 7.547 23.271 1.00 95.31 890 ALA A O 1
ATOM 6632 N N . HIS A 1 891 ? -13.682 7.414 21.679 1.00 94.25 891 HIS A N 1
ATOM 6633 C CA . HIS A 1 891 ? -14.627 7.201 20.588 1.00 94.25 891 HIS A CA 1
ATOM 6634 C C . HIS A 1 891 ? -13.932 6.500 19.424 1.00 94.25 891 HIS A C 1
ATOM 6636 O O . HIS A 1 891 ? -12.987 7.032 18.842 1.00 94.25 891 HIS A O 1
ATOM 6642 N N . ASN A 1 892 ? -14.417 5.312 19.086 1.00 90.69 892 ASN A N 1
ATOM 6643 C CA . ASN A 1 892 ? -13.880 4.517 17.989 1.00 90.69 892 ASN A CA 1
ATOM 6644 C C . ASN A 1 892 ? -14.406 5.007 16.635 1.00 90.69 892 ASN A C 1
ATOM 6646 O O . ASN A 1 892 ? -15.486 5.596 16.562 1.00 90.69 892 ASN A O 1
ATOM 6650 N N . GLY A 1 893 ? -13.662 4.740 15.563 1.00 86.94 893 GLY A N 1
ATOM 6651 C CA . GLY A 1 893 ? -14.088 5.042 14.194 1.00 86.94 893 GLY A CA 1
ATOM 6652 C C . GLY A 1 893 ? -14.091 6.534 13.849 1.00 86.94 893 GLY A C 1
ATOM 6653 O O . GLY A 1 893 ? -14.955 7.000 13.105 1.00 86.94 893 GLY A O 1
ATOM 6654 N N . MET A 1 894 ? -13.144 7.311 14.382 1.00 95.56 894 MET A N 1
ATOM 6655 C CA . MET A 1 894 ? -12.962 8.705 13.972 1.00 95.56 894 MET A CA 1
ATOM 6656 C C . MET A 1 894 ? -12.468 8.744 12.528 1.00 95.56 894 MET A C 1
ATOM 6658 O O . MET A 1 894 ? -11.389 8.239 12.234 1.00 95.56 894 MET A O 1
ATOM 6662 N N . THR A 1 895 ? -13.215 9.376 11.628 1.00 96.44 895 THR A N 1
ATOM 6663 C CA . THR A 1 895 ? -12.852 9.494 10.213 1.00 96.44 895 THR A CA 1
ATOM 6664 C C . THR A 1 895 ? -11.836 10.613 10.003 1.00 96.44 895 THR A C 1
ATOM 6666 O O . THR A 1 895 ? -12.041 11.748 10.444 1.00 96.44 895 THR A O 1
ATOM 6669 N N . LEU A 1 896 ? -10.755 10.292 9.297 1.00 96.56 896 LEU A N 1
ATOM 6670 C CA . LEU A 1 896 ? -9.748 11.224 8.806 1.00 96.56 896 LEU A CA 1
ATOM 6671 C C . LEU A 1 896 ? -10.063 11.554 7.348 1.00 96.56 896 LEU A C 1
ATOM 6673 O O . LEU A 1 896 ? -10.270 10.663 6.528 1.00 96.56 896 LEU A O 1
ATOM 6677 N N . GLY A 1 897 ? -10.075 12.837 7.023 1.00 95.69 897 GLY A N 1
ATOM 6678 C CA . GLY A 1 897 ? -10.220 13.310 5.652 1.00 95.69 897 GLY A CA 1
ATOM 6679 C C . GLY A 1 897 ? -9.336 14.515 5.407 1.00 95.69 897 GLY A C 1
ATOM 6680 O O . GLY A 1 897 ? -8.721 15.048 6.330 1.00 95.69 897 GLY A O 1
ATOM 6681 N N . HIS A 1 898 ? -9.296 14.991 4.177 1.00 96.50 898 HIS A N 1
ATOM 6682 C CA . HIS A 1 898 ? -8.557 16.190 3.816 1.00 96.50 898 HIS A CA 1
ATOM 6683 C C . HIS A 1 898 ? -9.191 16.878 2.616 1.00 96.50 898 HIS A C 1
ATOM 6685 O O . HIS A 1 898 ? -10.006 16.302 1.903 1.00 96.50 898 HIS A O 1
ATOM 6691 N N . GLU A 1 899 ? -8.825 18.136 2.424 1.00 96.06 899 GLU A N 1
ATOM 6692 C CA . GLU A 1 899 ? -9.209 18.956 1.280 1.00 96.06 899 GLU A CA 1
ATOM 6693 C C . GLU A 1 899 ? -7.927 19.509 0.643 1.00 96.06 899 GLU A C 1
ATOM 6695 O O . GLU A 1 899 ? -7.010 19.927 1.358 1.00 96.06 899 GLU A O 1
ATOM 6700 N N . LEU A 1 900 ? -7.856 19.530 -0.690 1.00 96.44 900 LEU A N 1
ATOM 6701 C CA . LEU A 1 900 ? -6.800 20.244 -1.407 1.00 96.44 900 LEU A CA 1
ATOM 6702 C C . LEU A 1 900 ? -7.099 21.747 -1.378 1.00 96.44 900 LEU A C 1
ATOM 6704 O O . LEU A 1 900 ? -8.164 22.182 -1.811 1.00 96.44 900 LEU A O 1
ATOM 6708 N N . VAL A 1 901 ? -6.149 22.536 -0.882 1.00 96.94 901 VAL A N 1
ATOM 6709 C CA . VAL A 1 901 ? -6.221 24.005 -0.850 1.00 96.94 901 VAL A CA 1
ATOM 6710 C C . VAL A 1 901 ? -5.563 24.591 -2.100 1.00 96.94 901 VAL A C 1
ATOM 6712 O O . VAL A 1 901 ? -6.147 25.450 -2.760 1.00 96.94 901 VAL A O 1
ATOM 6715 N N . ALA A 1 902 ? -4.368 24.108 -2.452 1.00 96.06 902 ALA A N 1
ATOM 6716 C CA . ALA A 1 902 ? -3.652 24.515 -3.657 1.00 96.06 902 ALA A CA 1
ATOM 6717 C C . ALA A 1 902 ? -2.719 23.398 -4.164 1.00 96.06 902 ALA A C 1
ATOM 6719 O O . ALA A 1 902 ? -2.140 22.696 -3.338 1.00 96.06 902 ALA A O 1
ATOM 6720 N N . PRO A 1 903 ? -2.514 23.257 -5.486 1.00 95.38 903 PRO A N 1
ATOM 6721 C CA . PRO A 1 903 ? -3.128 24.048 -6.558 1.00 95.38 903 PRO A CA 1
ATOM 6722 C C . PRO A 1 903 ? -4.616 23.704 -6.757 1.00 95.38 903 PRO A C 1
ATOM 6724 O O . PRO A 1 903 ? -5.000 22.547 -6.690 1.00 95.38 903 PRO A O 1
ATOM 6727 N N . ALA A 1 904 ? -5.470 24.696 -7.036 1.00 89.00 904 ALA A N 1
ATOM 6728 C CA . ALA A 1 904 ? -6.932 24.508 -7.069 1.00 89.00 904 ALA A CA 1
ATOM 6729 C C . ALA A 1 904 ? -7.442 23.524 -8.146 1.00 89.00 904 ALA A C 1
ATOM 6731 O O . ALA A 1 904 ? -8.530 22.977 -8.009 1.00 89.00 904 ALA A O 1
ATOM 6732 N N . ALA A 1 905 ? -6.672 23.318 -9.218 1.00 87.25 905 ALA A N 1
ATOM 6733 C CA . ALA A 1 905 ? -6.974 22.359 -10.284 1.00 87.25 905 ALA A CA 1
ATOM 6734 C C . ALA A 1 905 ? -6.285 20.994 -10.080 1.00 87.25 905 ALA A C 1
ATOM 6736 O O . ALA A 1 905 ? -6.222 20.201 -11.015 1.00 87.25 905 ALA A O 1
ATOM 6737 N N . GLY A 1 906 ? -5.697 20.765 -8.904 1.00 91.50 906 GLY A N 1
ATOM 6738 C CA . GLY A 1 906 ? -4.981 19.541 -8.583 1.00 91.50 906 GLY A CA 1
ATOM 6739 C C . GLY A 1 906 ? -5.876 18.410 -8.078 1.00 91.50 906 GLY A C 1
ATOM 6740 O O . GLY A 1 906 ? -7.066 18.570 -7.813 1.00 91.50 906 GLY A O 1
ATOM 6741 N N . GLU A 1 907 ? -5.251 17.256 -7.913 1.00 92.44 907 GLU A N 1
ATOM 6742 C CA . GLU A 1 907 ? -5.787 16.043 -7.324 1.00 92.44 907 GLU A CA 1
ATOM 6743 C C . GLU A 1 907 ? -5.687 16.076 -5.800 1.00 92.44 907 GLU A C 1
ATOM 6745 O O . GLU A 1 907 ? -4.718 16.569 -5.220 1.00 92.44 907 GLU A O 1
ATOM 6750 N N . ILE A 1 908 ? -6.680 15.497 -5.130 1.00 93.19 908 ILE A N 1
ATOM 6751 C CA . ILE A 1 908 ? -6.753 15.502 -3.666 1.00 93.19 908 ILE A CA 1
ATOM 6752 C C . ILE A 1 908 ? -5.628 14.683 -3.012 1.00 93.19 908 ILE A C 1
ATOM 6754 O O . ILE A 1 908 ? -5.245 14.963 -1.882 1.00 93.19 908 ILE A O 1
ATOM 6758 N N . GLY A 1 909 ? -5.066 13.693 -3.711 1.00 91.00 909 GLY A N 1
ATOM 6759 C CA . GLY A 1 909 ? -4.108 12.745 -3.140 1.00 91.00 909 GLY A CA 1
ATOM 6760 C C . GLY A 1 909 ? -4.750 11.782 -2.134 1.00 91.00 909 GLY A C 1
ATOM 6761 O O . GLY A 1 909 ? -5.838 12.020 -1.613 1.00 91.00 909 GLY A O 1
ATOM 6762 N N . ALA A 1 910 ? -4.085 10.666 -1.859 1.00 89.81 910 ALA A N 1
ATOM 6763 C CA . ALA A 1 910 ? -4.552 9.668 -0.902 1.00 89.81 910 ALA A CA 1
ATOM 6764 C C . ALA A 1 910 ? -3.943 9.907 0.484 1.00 89.81 910 ALA A C 1
ATOM 6766 O O . ALA A 1 910 ? -2.761 10.241 0.587 1.00 89.81 910 ALA A O 1
ATOM 6767 N N . LEU A 1 911 ? -4.742 9.696 1.532 1.00 91.94 911 LEU A N 1
ATOM 6768 C CA . LEU A 1 911 ? -4.249 9.588 2.904 1.00 91.94 911 LEU A CA 1
ATOM 6769 C C . LEU A 1 911 ? -3.762 8.167 3.181 1.00 91.94 911 LEU A C 1
ATOM 6771 O O . LEU A 1 911 ? -4.367 7.208 2.706 1.00 91.94 911 LEU A O 1
ATOM 6775 N N . THR A 1 912 ? -2.727 8.031 4.008 1.00 81.88 912 THR A N 1
ATOM 6776 C CA . THR A 1 912 ? -2.285 6.717 4.506 1.00 81.88 912 THR A CA 1
ATOM 6777 C C . THR A 1 912 ? -3.308 6.106 5.460 1.00 81.88 912 THR A C 1
ATOM 6779 O O . THR A 1 912 ? -3.570 4.910 5.394 1.00 81.88 912 THR A O 1
ATOM 6782 N N . ASN A 1 913 ? -3.909 6.922 6.332 1.00 83.50 913 ASN A N 1
ATOM 6783 C CA . ASN A 1 913 ? -4.916 6.482 7.297 1.00 83.50 913 ASN A CA 1
ATOM 6784 C C . ASN A 1 913 ? -6.241 7.214 7.063 1.00 83.50 913 ASN A C 1
ATOM 6786 O O . ASN A 1 913 ? -6.273 8.443 7.007 1.00 83.50 913 ASN A O 1
ATOM 6790 N N . THR A 1 914 ? -7.344 6.472 6.971 1.00 87.75 914 THR A N 1
ATOM 6791 C CA . THR A 1 914 ? -8.701 7.026 6.790 1.00 87.75 914 THR A CA 1
ATOM 6792 C C . THR A 1 914 ? -9.508 7.064 8.084 1.00 87.75 914 THR A C 1
ATOM 6794 O O . THR A 1 914 ? -10.540 7.730 8.149 1.00 87.75 914 THR A O 1
ATOM 6797 N N . GLN A 1 915 ? -9.041 6.386 9.132 1.00 91.81 915 GLN A N 1
ATOM 6798 C CA . GLN A 1 915 ? -9.692 6.363 10.435 1.00 91.81 915 GLN A CA 1
ATOM 6799 C C . GLN A 1 915 ? -8.703 6.110 11.574 1.00 91.81 915 GLN A C 1
ATOM 6801 O O . GLN A 1 915 ? -7.608 5.597 11.348 1.00 91.81 915 GLN A O 1
ATOM 6806 N N . TYR A 1 916 ? -9.103 6.459 12.794 1.00 95.00 916 TYR A N 1
ATOM 6807 C CA . TYR A 1 916 ? -8.423 6.058 14.025 1.00 95.00 916 TYR A CA 1
ATOM 6808 C C . TYR A 1 916 ? -9.420 5.931 15.184 1.00 95.00 916 TYR A C 1
ATOM 6810 O O . TYR A 1 916 ? -10.497 6.530 15.157 1.00 95.00 916 TYR A O 1
ATOM 6818 N N . ASP A 1 917 ? -9.038 5.196 16.225 1.00 93.44 917 ASP A N 1
ATOM 6819 C CA . ASP A 1 917 ? -9.797 5.137 17.473 1.00 93.44 917 ASP A CA 1
ATOM 6820 C C . ASP A 1 917 ? -9.252 6.163 18.462 1.00 93.44 917 ASP A C 1
ATOM 6822 O O . ASP A 1 917 ? -8.060 6.186 18.777 1.00 93.44 917 ASP A O 1
ATOM 6826 N N . HIS A 1 918 ? -10.128 7.039 18.944 1.00 96.50 918 HIS A N 1
ATOM 6827 C CA . HIS A 1 918 ? -9.764 8.047 19.923 1.00 96.50 918 HIS A CA 1
ATOM 6828 C C . HIS A 1 918 ? -9.789 7.436 21.318 1.00 96.50 918 HIS A C 1
ATOM 6830 O O . HIS A 1 918 ? -10.840 6.989 21.781 1.00 96.50 918 HIS A O 1
ATOM 6836 N N . VAL A 1 919 ? -8.655 7.461 22.011 1.00 94.44 919 VAL A N 1
ATOM 6837 C CA . VAL A 1 919 ? -8.536 6.903 23.360 1.00 94.44 919 VAL A CA 1
ATOM 6838 C C . VAL A 1 919 ? -8.528 7.995 24.425 1.00 94.44 919 VAL A C 1
ATOM 6840 O O . VAL A 1 919 ? -8.048 9.113 24.208 1.00 94.44 919 VAL A O 1
ATOM 6843 N N . ALA A 1 920 ? -9.049 7.657 25.604 1.00 93.56 920 ALA A N 1
ATOM 6844 C CA . ALA A 1 920 ? -8.999 8.523 26.772 1.00 93.56 920 ALA A CA 1
ATOM 6845 C C . ALA A 1 920 ? -7.546 8.699 27.254 1.00 93.56 920 ALA A C 1
ATOM 6847 O O . ALA A 1 920 ? -6.762 7.751 27.294 1.00 93.56 920 ALA A O 1
ATOM 6848 N N . ALA A 1 921 ? -7.184 9.919 27.652 1.00 92.56 921 ALA A N 1
ATOM 6849 C CA . ALA A 1 921 ? -5.849 10.270 28.138 1.00 92.56 921 ALA A CA 1
ATOM 6850 C C . ALA A 1 921 ? -5.935 11.499 29.053 1.00 92.56 921 ALA A C 1
ATOM 6852 O O . ALA A 1 921 ? -6.858 12.299 28.930 1.00 92.56 921 ALA A O 1
ATOM 6853 N N . GLY A 1 922 ? -4.969 11.700 29.958 1.00 90.69 922 GLY A N 1
ATOM 6854 C CA . GLY A 1 922 ? -5.047 12.762 30.978 1.00 90.69 922 GLY A CA 1
ATOM 6855 C C . GLY A 1 922 ? -5.264 14.179 30.418 1.00 90.69 922 GLY A C 1
ATOM 6856 O O . GLY A 1 922 ? -5.918 15.002 31.050 1.00 90.69 922 GLY A O 1
ATOM 6857 N N . ASN A 1 923 ? -4.762 14.458 29.214 1.00 91.94 923 ASN A N 1
ATOM 6858 C CA . ASN A 1 923 ? -5.011 15.685 28.446 1.00 91.94 923 ASN A CA 1
ATOM 6859 C C . ASN A 1 923 ? -5.796 15.432 27.142 1.00 91.94 923 ASN A C 1
ATOM 6861 O O . ASN A 1 923 ? -5.878 16.330 26.305 1.00 91.94 923 ASN A O 1
ATOM 6865 N N . ASN A 1 924 ? -6.319 14.217 26.970 1.00 96.25 924 ASN A N 1
ATOM 6866 C CA . ASN A 1 924 ? -6.996 13.705 25.783 1.00 96.25 924 ASN A CA 1
ATOM 6867 C C . ASN A 1 924 ? -6.183 13.826 24.472 1.00 96.25 924 ASN A C 1
ATOM 6869 O O . ASN A 1 924 ? -6.748 13.900 23.387 1.00 96.25 924 ASN A O 1
ATOM 6873 N N . LEU A 1 925 ? -4.848 13.868 24.560 1.00 97.06 925 LEU A N 1
ATOM 6874 C CA . LEU A 1 925 ? -3.973 13.921 23.390 1.00 97.06 925 LEU A CA 1
ATOM 6875 C C . LEU A 1 925 ? -3.914 12.568 22.680 1.00 97.06 925 LEU A C 1
ATOM 6877 O O . LEU A 1 925 ? -3.388 11.603 23.227 1.00 97.06 925 LEU A O 1
ATOM 6881 N N . ASN A 1 926 ? -4.373 12.558 21.433 1.00 97.38 926 ASN A N 1
ATOM 6882 C CA . ASN A 1 926 ? -4.205 11.459 20.495 1.00 97.38 926 ASN A CA 1
ATOM 6883 C C . ASN A 1 926 ? -3.307 11.919 19.343 1.00 97.38 926 ASN A C 1
ATOM 6885 O O . ASN A 1 926 ? -3.618 12.912 18.685 1.00 97.38 926 ASN A O 1
ATOM 6889 N N . THR A 1 927 ? -2.200 11.213 19.109 1.00 95.88 927 THR A N 1
ATOM 6890 C CA . THR A 1 927 ? -1.280 11.497 18.000 1.00 95.88 927 THR A CA 1
ATOM 6891 C C . THR A 1 927 ? -1.510 10.489 16.886 1.00 95.88 927 THR A C 1
ATOM 6893 O O . THR A 1 927 ? -1.269 9.298 17.059 1.00 95.88 927 THR A O 1
ATOM 6896 N N . VAL A 1 928 ? -1.970 10.979 15.741 1.00 93.19 928 VAL A N 1
ATOM 6897 C CA . VAL A 1 928 ? -2.321 10.187 14.566 1.00 93.19 928 VAL A CA 1
ATOM 6898 C C . VAL A 1 928 ? -1.250 10.389 13.503 1.00 93.19 928 VAL A C 1
ATOM 6900 O O . VAL A 1 928 ? -1.074 11.497 13.001 1.00 93.19 928 VAL A O 1
ATOM 6903 N N . THR A 1 929 ? -0.528 9.330 13.148 1.00 91.00 929 THR A N 1
ATOM 6904 C CA . THR A 1 929 ? 0.400 9.368 12.012 1.00 91.00 929 THR A CA 1
ATOM 6905 C C . THR A 1 929 ? -0.392 9.446 10.712 1.00 91.00 929 THR A C 1
ATOM 6907 O O . THR A 1 929 ? -1.323 8.671 10.505 1.00 91.00 929 THR A O 1
ATOM 6910 N N . GLN A 1 930 ? -0.031 10.364 9.825 1.00 93.12 930 GLN A N 1
ATOM 6911 C CA . GLN A 1 930 ? -0.690 10.559 8.539 1.00 93.12 930 GLN A CA 1
ATOM 6912 C C . GLN A 1 930 ? 0.344 10.824 7.444 1.00 93.12 930 GLN A C 1
ATOM 6914 O O . GLN A 1 930 ? 1.406 11.353 7.734 1.00 93.12 930 GLN A O 1
ATOM 6919 N N . ALA A 1 931 ? 0.037 10.496 6.193 1.00 94.81 931 ALA A N 1
ATOM 6920 C CA . ALA A 1 931 ? 0.751 11.029 5.033 1.00 94.81 931 ALA A CA 1
ATOM 6921 C C . ALA A 1 931 ? -0.261 11.382 3.939 1.00 94.81 931 ALA A C 1
ATOM 6923 O O . ALA A 1 931 ? -1.384 10.881 3.957 1.00 94.81 931 ALA A O 1
ATOM 6924 N N . VAL A 1 932 ? 0.131 12.237 2.995 1.00 96.19 932 VAL A N 1
ATOM 6925 C CA . VAL A 1 932 ? -0.656 12.536 1.790 1.00 96.19 932 VAL A CA 1
ATOM 6926 C C . VAL A 1 932 ? 0.195 12.267 0.559 1.00 96.19 932 VAL A C 1
ATOM 6928 O O . VAL A 1 932 ? 1.348 12.687 0.500 1.00 96.19 932 VAL A O 1
ATOM 6931 N N . SER A 1 933 ? -0.344 11.539 -0.416 1.00 96.00 933 SER A N 1
ATOM 6932 C CA . SER A 1 933 ? 0.429 11.013 -1.551 1.00 96.00 933 SER A CA 1
ATOM 6933 C C . SER A 1 933 ? 0.846 12.055 -2.593 1.00 96.00 933 SER A C 1
ATOM 6935 O O . SER A 1 933 ? 1.477 11.684 -3.582 1.00 96.00 933 SER A O 1
ATOM 6937 N N . GLU A 1 934 ? 0.454 13.316 -2.419 1.00 97.19 934 GLU A N 1
ATOM 6938 C CA . GLU A 1 934 ? 0.459 14.325 -3.472 1.00 97.19 934 GLU A CA 1
ATOM 6939 C C . GLU A 1 934 ? 1.078 15.655 -3.009 1.00 97.19 934 GLU A C 1
ATOM 6941 O O . GLU A 1 934 ? 1.065 15.992 -1.826 1.00 97.19 934 GLU A O 1
ATOM 6946 N N . VAL A 1 935 ? 1.646 16.399 -3.960 1.00 96.94 935 VAL A N 1
ATOM 6947 C CA . VAL A 1 935 ? 2.172 17.759 -3.788 1.00 96.94 935 VAL A CA 1
ATOM 6948 C C . VAL A 1 935 ? 1.019 18.738 -3.574 1.00 96.94 935 VAL A C 1
ATOM 6950 O O . VAL A 1 935 ? -0.072 18.575 -4.119 1.00 96.94 935 VAL A O 1
ATOM 6953 N N . GLY A 1 936 ? 1.251 19.792 -2.801 1.00 96.50 936 GLY A N 1
ATOM 6954 C CA . GLY A 1 936 ? 0.243 20.831 -2.608 1.00 96.50 936 GLY A CA 1
ATOM 6955 C C . GLY A 1 936 ? 0.183 21.372 -1.193 1.00 96.50 936 GLY A C 1
ATOM 6956 O O . GLY A 1 936 ? 1.063 21.131 -0.372 1.00 96.50 936 GLY A O 1
ATOM 6957 N N . VAL A 1 937 ? -0.878 22.118 -0.927 1.00 97.62 937 VAL A N 1
ATOM 6958 C CA . VAL A 1 937 ? -1.284 22.586 0.394 1.00 97.62 937 VAL A CA 1
ATOM 6959 C C . VAL A 1 937 ? -2.617 21.935 0.716 1.00 97.62 937 VAL A C 1
ATOM 6961 O O . VAL A 1 937 ? -3.532 21.982 -0.107 1.00 97.62 937 VAL A O 1
ATOM 6964 N N . PHE A 1 938 ? -2.748 21.360 1.908 1.00 96.44 938 PHE A N 1
ATOM 6965 C CA . PHE A 1 938 ? -3.935 20.594 2.297 1.00 96.44 938 PHE A CA 1
ATOM 6966 C C . PHE A 1 938 ? -4.563 21.127 3.579 1.00 96.44 938 PHE A C 1
ATOM 6968 O O . PHE A 1 938 ? -3.910 21.797 4.369 1.00 96.44 938 PHE A O 1
ATOM 6975 N N . ASN A 1 939 ? -5.832 20.818 3.816 1.00 95.88 939 ASN A N 1
ATOM 6976 C CA . ASN A 1 939 ? -6.482 21.011 5.108 1.00 95.88 939 ASN A CA 1
ATOM 6977 C C . ASN A 1 939 ? -6.964 19.655 5.612 1.00 95.88 939 ASN A C 1
ATOM 6979 O O . ASN A 1 939 ? -7.849 19.057 5.002 1.00 95.88 939 ASN A O 1
ATOM 6983 N N . PHE A 1 940 ? -6.371 19.155 6.693 1.00 96.62 940 PHE A N 1
ATOM 6984 C CA . PHE A 1 940 ? -6.725 17.856 7.251 1.00 96.62 940 PHE A CA 1
ATOM 6985 C C . PHE A 1 940 ? -7.896 18.004 8.207 1.00 96.62 940 PHE A C 1
ATOM 6987 O O . PHE A 1 940 ? -8.028 18.994 8.927 1.00 96.62 940 PHE A O 1
ATOM 6994 N N . THR A 1 941 ? -8.763 17.005 8.216 1.00 97.12 941 THR A N 1
ATOM 6995 C CA . THR A 1 941 ? -10.025 17.050 8.931 1.00 97.12 941 THR A CA 1
ATOM 6996 C C . THR A 1 941 ? -10.281 15.768 9.700 1.00 97.12 941 THR A C 1
ATOM 6998 O O . THR A 1 941 ? -9.884 14.683 9.277 1.00 97.12 941 THR A O 1
ATOM 7001 N N . ILE A 1 942 ? -10.951 15.908 10.841 1.00 97.69 942 ILE A N 1
ATOM 7002 C CA . ILE A 1 942 ? -11.293 14.800 11.726 1.00 97.69 942 ILE A CA 1
ATOM 7003 C C . ILE A 1 942 ? -12.765 14.898 12.084 1.00 97.69 942 ILE A C 1
ATOM 7005 O O . ILE A 1 942 ? -13.229 15.932 12.575 1.00 97.69 942 ILE A O 1
ATOM 7009 N N . LYS A 1 943 ? -13.496 13.809 11.859 1.00 96.88 943 LYS A N 1
ATOM 7010 C CA . LYS A 1 943 ? -14.922 13.716 12.146 1.00 96.88 943 LYS A CA 1
ATOM 7011 C C . LYS A 1 943 ? -15.205 12.507 13.031 1.00 96.88 943 LYS A C 1
ATOM 7013 O O . LYS A 1 943 ? -14.811 11.397 12.703 1.00 96.88 943 LYS A O 1
ATOM 7018 N N . SER A 1 944 ? -15.886 12.720 14.153 1.00 96.25 944 SER A N 1
ATOM 7019 C CA . SER A 1 944 ? -16.401 11.611 14.959 1.00 96.25 944 SER A CA 1
ATOM 7020 C C . SER A 1 944 ? -17.646 10.991 14.315 1.00 96.25 944 SER A C 1
ATOM 7022 O O . SER A 1 944 ? -18.362 11.698 13.591 1.00 96.25 944 SER A O 1
ATOM 7024 N N . PRO A 1 945 ? -17.981 9.734 14.653 1.00 93.62 945 PRO A N 1
ATOM 7025 C CA . PRO A 1 945 ? -19.301 9.175 14.381 1.00 93.62 945 PRO A CA 1
ATOM 7026 C C . PRO A 1 945 ? -20.445 10.068 14.887 1.00 93.62 945 PRO A C 1
ATOM 7028 O O . PRO A 1 945 ? -20.268 10.906 15.779 1.00 93.62 945 PRO A O 1
ATOM 7031 N N . SER A 1 946 ? -21.633 9.888 14.302 1.00 88.88 946 SER A N 1
ATOM 7032 C CA . SER A 1 946 ? -22.821 10.713 14.570 1.00 88.88 946 SER A CA 1
ATOM 7033 C C . SER A 1 946 ? -23.466 10.466 15.934 1.00 88.88 946 SER A C 1
ATOM 7035 O O . SER A 1 946 ? -24.275 11.279 16.372 1.00 88.88 946 SER A O 1
ATOM 7037 N N . THR A 1 947 ? -23.127 9.360 16.596 1.00 90.25 947 THR A N 1
ATOM 7038 C CA . THR A 1 947 ? -23.637 8.988 17.921 1.00 90.25 947 THR A CA 1
ATOM 7039 C C . THR A 1 947 ? -22.489 8.795 18.896 1.00 90.25 947 THR A C 1
ATOM 7041 O O . THR A 1 947 ? -21.457 8.259 18.508 1.00 90.25 947 THR A O 1
ATOM 7044 N N . TYR A 1 948 ? -22.682 9.138 20.167 1.00 94.44 948 TYR A N 1
ATOM 7045 C CA . TYR A 1 948 ? -21.713 8.893 21.237 1.00 94.44 948 TYR A CA 1
ATOM 7046 C C . TYR A 1 948 ? -22.394 8.149 22.384 1.00 94.44 948 TYR A C 1
ATOM 7048 O O . TYR A 1 948 ? -23.424 8.592 22.892 1.00 94.44 948 TYR A O 1
ATOM 7056 N N . LEU A 1 949 ? -21.844 6.991 22.768 1.00 87.50 949 LEU A N 1
ATOM 7057 C CA . LEU A 1 949 ? -22.416 6.104 23.792 1.00 87.50 949 LEU A CA 1
ATOM 7058 C C . LEU A 1 949 ? -23.911 5.801 23.556 1.00 87.50 949 LEU A C 1
ATOM 7060 O O . LEU A 1 949 ? -24.705 5.788 24.496 1.00 87.50 949 LEU A O 1
ATOM 7064 N N . GLY A 1 950 ? -24.297 5.592 22.292 1.00 81.69 950 GLY A N 1
ATOM 7065 C CA . GLY A 1 950 ? -25.676 5.304 21.872 1.00 81.69 950 GLY A CA 1
ATOM 7066 C C . GLY A 1 950 ? -26.617 6.514 21.806 1.00 81.69 950 GLY A C 1
ATOM 7067 O O . GLY A 1 950 ? -27.771 6.346 21.427 1.00 81.69 950 GLY A O 1
ATOM 7068 N N . SER A 1 951 ? -26.145 7.716 22.144 1.00 87.62 951 SER A N 1
ATOM 7069 C CA . SER A 1 951 ? -26.933 8.948 22.078 1.00 87.62 951 SER A CA 1
ATOM 7070 C C . SER A 1 951 ? -26.648 9.716 20.784 1.00 87.62 951 SER A C 1
ATOM 7072 O O . SER A 1 951 ? -25.488 9.890 20.406 1.00 87.62 951 SER A O 1
ATOM 7074 N N . ASP A 1 952 ? -27.695 10.203 20.117 1.00 92.69 952 ASP A N 1
ATOM 7075 C CA . ASP A 1 952 ? -27.637 11.053 18.914 1.00 92.69 952 ASP A CA 1
ATOM 7076 C C . ASP A 1 952 ? -27.874 12.545 19.219 1.00 92.69 952 ASP A C 1
ATOM 7078 O O . ASP A 1 952 ? -28.078 13.358 18.318 1.00 92.69 952 ASP A O 1
ATOM 7082 N N . PHE A 1 953 ? -27.815 12.913 20.503 1.00 95.38 953 PHE A N 1
ATOM 7083 C CA . PHE A 1 953 ? -28.102 14.253 21.009 1.00 95.38 953 PHE A CA 1
ATOM 7084 C C . PHE A 1 953 ? -27.297 15.371 20.330 1.00 95.38 953 PHE A C 1
ATOM 7086 O O . PHE A 1 953 ? -27.822 16.456 20.072 1.00 95.38 953 PHE A O 1
ATOM 7093 N N . TYR A 1 954 ? -26.007 15.134 20.079 1.00 95.25 954 TYR A N 1
ATOM 7094 C CA . TYR A 1 954 ? -25.101 16.159 19.579 1.00 95.25 954 TYR A CA 1
ATOM 7095 C C . TYR A 1 954 ? -24.135 15.611 18.532 1.00 95.25 954 TYR A C 1
ATOM 7097 O O . TYR A 1 954 ? -23.343 14.707 18.791 1.00 95.25 954 TYR A O 1
ATOM 7105 N N . ASN A 1 955 ? -24.163 16.222 17.349 1.00 94.06 955 ASN A N 1
ATOM 7106 C CA . ASN A 1 955 ? -23.239 15.918 16.267 1.00 94.06 955 ASN A CA 1
ATOM 7107 C C . ASN A 1 955 ? -21.969 16.770 16.415 1.00 94.06 955 ASN A C 1
ATOM 7109 O O . ASN A 1 955 ? -21.942 17.920 15.971 1.00 94.06 955 ASN A O 1
ATOM 7113 N N . ILE A 1 956 ? -20.927 16.208 17.035 1.00 96.00 956 ILE A N 1
ATOM 7114 C CA . ILE A 1 956 ? -19.661 16.908 17.312 1.00 96.00 956 ILE A CA 1
ATOM 7115 C C . ILE A 1 956 ? -19.098 17.500 16.003 1.00 96.00 956 ILE A C 1
ATOM 7117 O O . ILE A 1 956 ? -18.922 16.755 15.032 1.00 96.00 956 ILE A O 1
ATOM 7121 N N . PRO A 1 957 ? -18.822 18.816 15.921 1.00 94.81 957 PRO A N 1
ATOM 7122 C CA . PRO A 1 957 ? -18.335 19.450 14.695 1.00 94.81 957 PRO A CA 1
ATOM 7123 C C . PRO A 1 957 ? -17.033 18.829 14.162 1.00 94.81 957 PRO A C 1
ATOM 7125 O O . PRO A 1 957 ? -16.185 18.383 14.932 1.00 94.81 957 PRO A O 1
ATOM 7128 N N . GLN A 1 958 ? -16.868 18.817 12.835 1.00 95.50 958 GLN A N 1
ATOM 7129 C CA . GLN A 1 958 ? -15.634 18.363 12.180 1.00 95.50 958 GLN A CA 1
ATOM 7130 C C . GLN A 1 958 ? -14.480 19.301 12.553 1.00 95.50 958 GLN A C 1
ATOM 7132 O O . GLN A 1 958 ? -14.569 20.508 12.322 1.00 95.50 958 GLN A O 1
ATOM 7137 N N . ALA A 1 959 ? -13.399 18.755 13.105 1.00 96.19 959 ALA A N 1
ATOM 7138 C CA . ALA A 1 959 ? -12.180 19.521 13.329 1.00 96.19 959 ALA A CA 1
ATOM 7139 C C . ALA A 1 959 ? -11.395 19.670 12.031 1.00 96.19 959 ALA A C 1
ATOM 7141 O O . ALA A 1 959 ? -11.415 18.779 11.181 1.00 96.19 959 ALA A O 1
ATOM 7142 N N . LYS A 1 960 ? -10.682 20.790 11.909 1.00 94.88 960 LYS A N 1
ATOM 7143 C CA . LYS A 1 960 ? -9.795 21.107 10.790 1.00 94.88 960 LYS A CA 1
ATOM 7144 C C . LYS A 1 960 ? -8.434 21.540 11.336 1.00 94.88 960 LYS A C 1
ATOM 7146 O O . LYS A 1 960 ? -8.400 22.269 12.325 1.00 94.88 960 LYS A O 1
ATOM 7151 N N . THR A 1 961 ? -7.339 21.126 10.701 1.00 93.88 961 THR A N 1
ATOM 7152 C CA . THR A 1 961 ? -5.983 21.606 11.037 1.00 93.88 961 THR A CA 1
ATOM 7153 C C . THR A 1 961 ? -5.708 22.999 10.468 1.00 93.88 961 THR A C 1
ATOM 7155 O O . THR A 1 961 ? -4.783 23.675 10.911 1.00 93.88 961 THR A O 1
ATOM 7158 N N . GLY A 1 962 ? -6.519 23.439 9.499 1.00 92.50 962 GLY A N 1
ATOM 7159 C CA . GLY A 1 962 ? -6.248 24.626 8.696 1.00 92.50 962 GLY A CA 1
ATOM 7160 C C . GLY A 1 962 ? -5.282 24.318 7.552 1.00 92.50 962 GLY A C 1
ATOM 7161 O O . GLY A 1 962 ? -4.868 23.174 7.352 1.00 92.50 962 GLY A O 1
ATOM 7162 N N . ASN A 1 963 ? -4.928 25.347 6.782 1.00 94.81 963 ASN A N 1
ATOM 7163 C CA . ASN A 1 963 ? -4.005 25.208 5.658 1.00 94.81 963 ASN A CA 1
ATOM 7164 C C . ASN A 1 963 ? -2.645 24.705 6.154 1.00 94.81 963 ASN A C 1
ATOM 7166 O O . ASN A 1 963 ? -1.947 25.376 6.920 1.00 94.81 963 ASN A O 1
ATOM 7170 N N . THR A 1 964 ? -2.295 23.510 5.704 1.00 92.06 964 THR A N 1
ATOM 7171 C CA . THR A 1 964 ? -1.191 22.707 6.193 1.00 92.06 964 THR A CA 1
ATOM 7172 C C . THR A 1 964 ? -0.167 22.496 5.092 1.00 92.06 964 THR A C 1
ATOM 7174 O O . THR A 1 964 ? -0.459 21.775 4.138 1.00 92.06 964 THR A O 1
ATOM 7177 N N . GLY A 1 965 ? 1.019 23.073 5.310 1.00 80.06 965 GLY A N 1
ATOM 7178 C CA . GLY A 1 965 ? 2.288 22.808 4.633 1.00 80.06 965 GLY A CA 1
ATOM 7179 C C . GLY A 1 965 ? 2.309 22.991 3.117 1.00 80.06 965 GLY A C 1
ATOM 7180 O O . GLY A 1 965 ? 1.292 22.881 2.449 1.00 80.06 965 GLY A O 1
ATOM 7181 N N . ARG A 1 966 ? 3.493 23.222 2.540 1.00 93.75 966 ARG A N 1
ATOM 7182 C CA . ARG A 1 966 ? 3.719 22.946 1.114 1.00 93.75 966 ARG A CA 1
ATOM 7183 C C . ARG A 1 966 ? 4.375 21.573 0.986 1.00 93.75 966 ARG A C 1
ATOM 7185 O O . ARG A 1 966 ? 5.549 21.420 1.318 1.00 93.75 966 ARG A O 1
ATOM 7192 N N . PHE A 1 967 ? 3.621 20.577 0.545 1.00 97.12 967 PHE A N 1
ATOM 7193 C CA . PHE A 1 967 ? 4.141 19.251 0.224 1.00 97.12 967 PHE A CA 1
ATOM 7194 C C . PHE A 1 967 ? 4.861 19.299 -1.122 1.00 97.12 967 PHE A C 1
ATOM 7196 O O . PHE A 1 967 ? 4.338 19.886 -2.068 1.00 97.12 967 PHE A O 1
ATOM 7203 N N . VAL A 1 968 ? 6.054 18.707 -1.198 1.00 97.38 968 VAL A N 1
ATOM 7204 C CA . VAL A 1 968 ? 6.947 18.749 -2.375 1.00 97.38 968 VAL A CA 1
ATOM 7205 C C . VAL A 1 968 ? 7.274 17.331 -2.868 1.00 97.38 968 VAL A C 1
ATOM 7207 O O . VAL A 1 968 ? 7.098 16.377 -2.109 1.00 97.38 968 VAL A O 1
ATOM 7210 N N . PRO A 1 969 ? 7.731 17.131 -4.116 1.00 98.19 969 PRO A N 1
ATOM 7211 C CA . PRO A 1 969 ? 8.188 15.815 -4.562 1.00 98.19 969 PRO A CA 1
ATOM 7212 C C . PRO A 1 969 ? 9.336 15.288 -3.693 1.00 98.19 969 PRO A C 1
ATOM 7214 O O . PRO A 1 969 ? 10.067 16.059 -3.075 1.00 98.19 969 PRO A O 1
ATOM 7217 N N . ALA A 1 970 ? 9.511 13.971 -3.658 1.00 96.12 970 ALA A N 1
ATOM 7218 C CA . ALA A 1 970 ? 10.669 13.326 -3.041 1.00 96.12 970 ALA A CA 1
ATOM 7219 C C . ALA A 1 970 ? 11.845 13.211 -4.022 1.00 96.12 970 ALA A C 1
ATOM 7221 O O . ALA A 1 970 ? 13.002 13.326 -3.625 1.00 96.12 970 ALA A O 1
ATOM 7222 N N . ARG A 1 971 ? 11.556 12.965 -5.307 1.00 95.31 971 ARG A N 1
ATOM 7223 C CA . ARG A 1 971 ? 12.580 12.738 -6.336 1.00 95.31 971 ARG A CA 1
ATOM 7224 C C . ARG A 1 971 ? 12.084 13.002 -7.756 1.00 95.31 971 ARG A C 1
ATOM 7226 O O . ARG A 1 971 ? 10.879 13.050 -7.999 1.00 95.31 971 ARG A O 1
ATOM 7233 N N . PHE A 1 972 ? 13.018 13.092 -8.698 1.00 98.06 972 PHE A N 1
ATOM 7234 C CA . PHE A 1 972 ? 12.768 13.187 -10.136 1.00 98.06 972 PHE A CA 1
ATOM 7235 C C . PHE A 1 972 ? 13.329 11.967 -10.862 1.00 98.06 972 PHE A C 1
ATOM 7237 O O . PHE A 1 972 ? 14.539 11.752 -10.862 1.00 98.06 972 PHE A O 1
ATOM 7244 N N . ALA A 1 973 ? 12.470 11.180 -11.502 1.00 96.94 973 ALA A N 1
ATOM 7245 C CA . ALA A 1 973 ? 12.885 10.012 -12.276 1.00 96.94 973 ALA A CA 1
ATOM 7246 C C . ALA A 1 973 ? 12.911 10.320 -13.774 1.00 96.94 973 ALA A C 1
ATOM 7248 O O . ALA A 1 973 ? 11.971 10.914 -14.305 1.00 96.94 973 ALA A O 1
ATOM 7249 N N . VAL A 1 974 ? 13.972 9.886 -14.453 1.00 96.81 974 VAL A N 1
ATOM 7250 C CA . VAL A 1 974 ? 14.120 9.994 -15.909 1.00 96.81 974 VAL A CA 1
ATOM 7251 C C . VAL A 1 974 ? 13.736 8.657 -16.539 1.00 96.81 974 VAL A C 1
ATOM 7253 O O . VAL A 1 974 ? 14.200 7.607 -16.102 1.00 96.81 974 VAL A O 1
ATOM 7256 N N . SER A 1 975 ? 12.869 8.681 -17.547 1.00 92.50 975 SER A N 1
ATOM 7257 C CA . SER A 1 975 ? 12.318 7.483 -18.194 1.00 92.50 975 SER A CA 1
ATOM 7258 C C . SER A 1 975 ? 12.026 7.723 -19.676 1.00 92.50 975 SER A C 1
ATOM 7260 O O . SER A 1 975 ? 12.134 8.849 -20.164 1.00 92.50 975 SER A O 1
ATOM 7262 N N . GLY A 1 976 ? 11.664 6.663 -20.409 1.00 91.12 976 GLY A N 1
ATOM 7263 C CA . GLY A 1 976 ? 11.284 6.763 -21.825 1.00 91.12 976 GLY A CA 1
ATOM 7264 C C . GLY A 1 976 ? 12.380 7.368 -22.707 1.00 91.12 976 GLY A C 1
ATOM 7265 O O . GLY A 1 976 ? 12.076 8.118 -23.631 1.00 91.12 976 GLY A O 1
ATOM 7266 N N . THR A 1 977 ? 13.646 7.113 -22.374 1.00 93.94 977 THR A N 1
ATOM 7267 C CA . THR A 1 977 ? 14.794 7.730 -23.036 1.00 93.94 977 THR A CA 1
ATOM 7268 C C . THR A 1 977 ? 15.012 7.132 -24.423 1.00 93.94 977 THR A C 1
ATOM 7270 O O . THR A 1 977 ? 14.971 5.921 -24.625 1.00 93.94 977 THR A O 1
ATOM 7273 N N . SER A 1 978 ? 15.276 7.994 -25.398 1.00 95.31 978 SER A N 1
ATOM 7274 C CA . SER A 1 978 ? 15.661 7.616 -26.754 1.00 95.31 978 SER A CA 1
ATOM 7275 C C . SER A 1 978 ? 16.683 8.620 -27.260 1.00 95.31 978 SER A C 1
ATOM 7277 O O . SER A 1 978 ? 16.361 9.793 -27.416 1.00 95.31 978 SER A O 1
ATOM 7279 N N . VAL A 1 979 ? 17.903 8.166 -27.540 1.00 95.50 979 VAL A N 1
ATOM 7280 C CA . VAL A 1 979 ? 18.971 8.980 -28.137 1.00 95.50 979 VAL A CA 1
ATOM 7281 C C . VAL A 1 979 ? 19.527 8.200 -29.319 1.00 95.50 979 VAL A C 1
ATOM 7283 O O . VAL A 1 979 ? 20.139 7.150 -29.120 1.00 95.50 979 VAL A O 1
ATOM 7286 N N . LEU A 1 980 ? 19.282 8.675 -30.543 1.00 95.06 980 LEU A N 1
ATOM 7287 C CA . LEU A 1 980 ? 19.702 7.969 -31.757 1.00 95.06 980 LEU A CA 1
ATOM 7288 C C . LEU A 1 980 ? 20.822 8.740 -32.462 1.00 95.06 980 LEU A C 1
ATOM 7290 O O . LEU A 1 980 ? 20.672 9.945 -32.666 1.00 95.06 980 LEU A O 1
ATOM 7294 N N . PRO A 1 981 ? 21.901 8.075 -32.907 1.00 95.38 981 PRO A N 1
ATOM 7295 C CA . PRO A 1 981 ? 22.920 8.725 -33.717 1.00 95.38 981 PRO A CA 1
ATOM 7296 C C . PRO A 1 981 ? 22.359 9.221 -35.058 1.00 95.38 981 PRO A C 1
ATOM 7298 O O . PRO A 1 981 ? 21.564 8.540 -35.710 1.00 95.38 981 PRO A O 1
ATOM 7301 N N . ALA A 1 982 ? 22.822 10.381 -35.524 1.00 95.31 982 ALA A N 1
ATOM 7302 C CA . ALA A 1 982 ? 22.363 10.992 -36.771 1.00 95.31 982 ALA A CA 1
ATOM 7303 C C . ALA A 1 982 ? 22.800 10.212 -38.027 1.00 95.31 982 ALA A C 1
ATOM 7305 O O . ALA A 1 982 ? 22.141 10.292 -39.062 1.00 95.31 982 ALA A O 1
ATOM 7306 N N . CYS A 1 983 ? 23.889 9.439 -37.940 1.00 94.19 983 CYS A N 1
ATOM 7307 C CA . CYS A 1 983 ? 24.418 8.609 -39.023 1.00 94.19 983 CYS A CA 1
ATOM 7308 C C . CYS A 1 983 ? 24.378 7.109 -38.676 1.00 94.19 983 CYS A C 1
ATOM 7310 O O . CYS A 1 983 ? 25.337 6.368 -38.902 1.00 94.19 983 CYS A O 1
ATOM 7312 N N . GLY A 1 984 ? 23.276 6.657 -38.067 1.00 89.75 984 GLY A N 1
ATOM 7313 C CA . GLY A 1 984 ? 23.009 5.254 -37.730 1.00 89.75 984 GLY A CA 1
ATOM 7314 C C . GLY A 1 984 ? 23.760 4.750 -36.497 1.00 89.75 984 GLY A C 1
ATOM 7315 O O . GLY A 1 984 ? 23.135 4.310 -35.541 1.00 89.75 984 GLY A O 1
ATOM 7316 N N . MET A 1 985 ? 25.090 4.828 -36.503 1.00 90.94 985 MET A N 1
ATOM 7317 C CA . MET A 1 985 ? 25.956 4.289 -35.440 1.00 90.94 985 MET A CA 1
ATOM 7318 C C . MET A 1 985 ? 26.925 5.320 -34.843 1.00 90.94 985 MET A C 1
ATOM 7320 O O . MET A 1 985 ? 27.615 5.019 -33.879 1.00 90.94 985 MET A O 1
ATOM 7324 N N . PHE A 1 986 ? 26.964 6.536 -35.390 1.00 96.50 986 PHE A N 1
ATOM 7325 C CA . PHE A 1 986 ? 27.715 7.671 -34.853 1.00 96.50 986 PHE A CA 1
ATOM 7326 C C . PHE A 1 986 ? 27.040 8.986 -35.281 1.00 96.50 986 PHE A C 1
ATOM 7328 O O . PHE A 1 986 ? 26.189 8.987 -36.178 1.00 96.50 986 PHE A O 1
ATOM 7335 N N . SER A 1 987 ? 27.438 10.103 -34.676 1.00 97.12 987 SER A N 1
ATOM 7336 C CA . SER A 1 987 ? 27.101 11.449 -35.161 1.00 97.12 987 SER A CA 1
ATOM 7337 C C . SER A 1 987 ? 28.374 12.271 -35.338 1.00 97.12 987 SER A C 1
ATOM 7339 O O . SER A 1 987 ? 29.352 12.107 -34.603 1.00 97.12 987 SER A O 1
ATOM 7341 N N . TYR A 1 988 ? 28.382 13.182 -36.306 1.00 97.62 988 TYR A N 1
ATOM 7342 C CA . TYR A 1 988 ? 29.438 14.183 -36.377 1.00 97.62 988 TYR A CA 1
ATOM 7343 C C . TYR A 1 988 ? 29.238 15.268 -35.305 1.00 97.62 988 TYR A C 1
ATOM 7345 O O . TYR A 1 988 ? 28.115 15.609 -34.947 1.00 97.62 988 TYR A O 1
ATOM 7353 N N . MET A 1 989 ? 30.321 15.850 -34.792 1.00 97.56 989 MET A N 1
ATOM 7354 C CA . MET A 1 989 ? 30.232 17.042 -33.939 1.00 97.56 989 MET A CA 1
ATOM 7355 C C . MET A 1 989 ? 29.604 18.200 -34.727 1.00 97.56 989 MET A C 1
ATOM 7357 O O . MET A 1 989 ? 29.943 18.398 -35.896 1.00 97.56 989 MET A O 1
ATOM 7361 N N . ASP A 1 990 ? 28.732 18.966 -34.074 1.00 96.00 990 ASP A N 1
ATOM 7362 C CA . ASP A 1 990 ? 27.788 19.950 -34.633 1.00 96.00 990 ASP A CA 1
ATOM 7363 C C . ASP A 1 990 ? 26.638 19.361 -35.480 1.00 96.00 990 ASP A C 1
ATOM 7365 O O . ASP A 1 990 ? 25.781 20.117 -35.943 1.00 96.00 990 ASP A O 1
ATOM 7369 N N . GLN A 1 991 ? 26.570 18.039 -35.683 1.00 96.75 991 GLN A N 1
ATOM 7370 C CA . GLN A 1 991 ? 25.431 17.405 -36.349 1.00 96.75 991 GLN A CA 1
ATOM 7371 C C . GLN A 1 991 ? 24.268 17.237 -35.361 1.00 96.75 991 GLN A C 1
ATOM 7373 O O . GLN A 1 991 ? 24.458 16.621 -34.309 1.00 96.75 991 GLN A O 1
ATOM 7378 N N . PRO A 1 992 ? 23.059 17.732 -35.679 1.00 96.75 992 PRO A N 1
ATOM 7379 C CA . PRO A 1 992 ? 21.899 17.513 -34.828 1.00 96.75 992 PRO A CA 1
ATOM 7380 C C . PRO A 1 992 ? 21.462 16.039 -34.835 1.00 96.75 992 PRO A C 1
ATOM 7382 O O . PRO A 1 992 ? 21.326 15.444 -35.904 1.00 96.75 992 PRO A O 1
ATOM 7385 N N . PHE A 1 993 ? 21.174 15.470 -33.665 1.00 95.75 993 PHE A N 1
ATOM 7386 C CA . PHE A 1 993 ? 20.693 14.097 -33.483 1.00 95.75 993 PHE A CA 1
ATOM 7387 C C . PHE A 1 993 ? 19.430 14.057 -32.598 1.00 95.75 993 PHE A C 1
ATOM 7389 O O . PHE A 1 993 ? 19.323 14.851 -31.660 1.00 95.75 993 PHE A O 1
ATOM 7396 N N . PRO A 1 994 ? 18.441 13.195 -32.899 1.00 96.12 994 PRO A N 1
ATOM 7397 C CA . PRO A 1 994 ? 17.167 13.186 -32.182 1.00 96.12 994 PRO A CA 1
ATOM 7398 C C . PRO A 1 994 ? 17.315 12.626 -30.762 1.00 96.12 994 PRO A C 1
ATOM 7400 O O . PRO A 1 994 ? 17.989 11.613 -30.535 1.00 96.12 994 PRO A O 1
ATOM 7403 N N . MET A 1 995 ? 16.640 13.272 -29.812 1.00 95.75 995 MET A N 1
ATOM 7404 C CA . MET A 1 995 ? 16.616 12.887 -28.402 1.00 95.75 995 MET A CA 1
ATOM 7405 C C . MET A 1 995 ? 15.213 13.076 -27.817 1.00 95.75 995 MET A C 1
ATOM 7407 O O . MET A 1 995 ? 14.636 14.144 -27.965 1.00 95.75 995 MET A O 1
ATOM 7411 N N . ALA A 1 996 ? 14.700 12.072 -27.107 1.00 96.00 996 ALA A N 1
ATOM 7412 C CA . ALA A 1 996 ? 13.426 12.126 -26.390 1.00 96.00 996 ALA A CA 1
ATOM 7413 C C . ALA A 1 996 ? 13.546 11.499 -24.992 1.00 96.00 996 ALA A C 1
ATOM 7415 O O . ALA A 1 996 ? 14.362 10.597 -24.790 1.00 96.00 996 ALA A O 1
ATOM 7416 N N . MET A 1 997 ? 12.759 11.985 -24.029 1.00 97.00 997 MET A N 1
ATOM 7417 C CA . MET A 1 997 ? 12.674 11.462 -22.657 1.00 97.00 997 MET A CA 1
ATOM 7418 C C . MET A 1 997 ? 11.465 12.039 -21.906 1.00 97.00 997 MET A C 1
ATOM 7420 O O . MET A 1 997 ? 10.925 13.083 -22.275 1.00 97.00 997 MET A O 1
ATOM 7424 N N . ASN A 1 998 ? 11.117 11.411 -20.785 1.00 97.19 998 ASN A N 1
ATOM 7425 C CA . ASN A 1 998 ? 10.223 11.954 -19.766 1.00 97.19 998 ASN A CA 1
ATOM 7426 C C . ASN A 1 998 ? 10.969 12.124 -18.439 1.00 97.19 998 ASN A C 1
ATOM 7428 O O . ASN A 1 998 ? 11.745 11.254 -18.041 1.00 97.19 998 ASN A O 1
ATOM 7432 N N . ILE A 1 999 ? 10.676 13.207 -17.721 1.00 98.25 999 ILE A N 1
ATOM 7433 C CA . ILE A 1 999 ? 11.107 13.426 -16.338 1.00 98.25 999 ILE A CA 1
ATOM 7434 C C . ILE A 1 999 ? 9.853 13.519 -15.471 1.00 98.25 999 ILE A C 1
ATOM 7436 O O . ILE A 1 999 ? 9.012 14.380 -15.710 1.00 98.25 999 ILE A O 1
ATOM 7440 N N . SER A 1 1000 ? 9.710 12.644 -14.477 1.00 98.06 1000 SER A N 1
ATOM 7441 C CA . SER A 1 1000 ? 8.552 12.625 -13.576 1.00 98.06 1000 SER A CA 1
ATOM 7442 C C . SER A 1 1000 ? 8.932 13.019 -12.152 1.00 98.06 1000 SER A C 1
ATOM 7444 O O . SER A 1 1000 ? 9.853 12.428 -11.587 1.00 98.06 1000 SER A O 1
ATOM 7446 N N . ALA A 1 1001 ? 8.194 13.954 -11.559 1.00 98.19 1001 ALA A N 1
ATOM 7447 C CA . ALA A 1 1001 ? 8.239 14.272 -10.137 1.00 98.19 1001 ALA A CA 1
ATOM 7448 C C . ALA A 1 1001 ? 7.476 13.192 -9.359 1.00 98.19 1001 ALA A C 1
ATOM 7450 O O . ALA A 1 1001 ? 6.323 12.901 -9.679 1.00 98.19 1001 ALA A O 1
ATOM 7451 N N . GLN A 1 1002 ? 8.122 12.561 -8.382 1.00 97.62 1002 GLN A N 1
ATOM 7452 C CA . GLN A 1 1002 ? 7.585 11.404 -7.667 1.00 97.62 1002 GLN A CA 1
ATOM 7453 C C . GLN A 1 1002 ? 7.544 11.627 -6.157 1.00 97.62 1002 GLN A C 1
ATOM 7455 O O . GLN A 1 1002 ? 8.389 12.320 -5.588 1.00 97.62 1002 GLN A O 1
ATOM 7460 N N . ASN A 1 1003 ? 6.575 10.989 -5.507 1.00 96.69 1003 ASN A N 1
ATOM 7461 C CA . ASN A 1 1003 ? 6.458 10.899 -4.057 1.00 96.69 1003 ASN A CA 1
ATOM 7462 C C . ASN A 1 1003 ? 7.437 9.854 -3.475 1.00 96.69 1003 ASN A C 1
ATOM 7464 O O . ASN A 1 1003 ? 8.178 9.194 -4.210 1.00 96.69 1003 ASN A O 1
ATOM 7468 N N . THR A 1 1004 ? 7.453 9.683 -2.151 1.00 91.69 1004 THR A N 1
ATOM 7469 C CA . THR A 1 1004 ? 8.345 8.726 -1.457 1.00 91.69 1004 THR A CA 1
ATOM 7470 C C . THR A 1 1004 ? 8.151 7.266 -1.886 1.00 91.69 1004 THR A C 1
ATOM 7472 O O . THR A 1 1004 ? 9.066 6.462 -1.734 1.00 91.69 1004 THR A O 1
ATOM 7475 N N . SER A 1 1005 ? 6.993 6.927 -2.463 1.00 81.44 1005 SER A N 1
ATOM 7476 C CA . SER A 1 1005 ? 6.641 5.590 -2.965 1.00 81.44 1005 SER A CA 1
ATOM 7477 C C . SER A 1 1005 ? 6.851 5.434 -4.477 1.00 81.44 1005 SER A C 1
ATOM 7479 O O . SER A 1 1005 ? 6.345 4.488 -5.073 1.00 81.44 1005 SER A O 1
ATOM 7481 N N . SER A 1 1006 ? 7.599 6.337 -5.121 1.00 87.75 1006 SER A N 1
ATOM 7482 C CA . SER A 1 1006 ? 7.864 6.331 -6.573 1.00 87.75 1006 SER A CA 1
ATOM 7483 C C . SER A 1 1006 ? 6.665 6.660 -7.473 1.00 87.75 1006 SER A C 1
ATOM 7485 O O . SER A 1 1006 ? 6.791 6.579 -8.694 1.00 87.75 1006 SER A O 1
ATOM 7487 N N . ALA A 1 1007 ? 5.510 7.044 -6.923 1.00 89.62 1007 ALA A N 1
ATOM 7488 C CA . ALA A 1 1007 ? 4.348 7.409 -7.731 1.00 89.62 1007 ALA A CA 1
ATOM 7489 C C . ALA A 1 1007 ? 4.415 8.881 -8.157 1.00 89.62 1007 ALA A C 1
ATOM 7491 O O . ALA A 1 1007 ? 4.865 9.734 -7.393 1.00 89.62 1007 ALA A O 1
ATOM 7492 N N . VAL A 1 1008 ? 3.960 9.181 -9.377 1.00 96.56 1008 VAL A N 1
ATOM 7493 C CA . VAL A 1 1008 ? 3.998 10.538 -9.942 1.00 96.56 1008 VAL A CA 1
ATOM 7494 C C . VAL A 1 1008 ? 3.071 11.477 -9.168 1.00 96.56 1008 VAL A C 1
ATOM 7496 O O . VAL A 1 1008 ? 1.890 11.177 -9.001 1.00 96.56 1008 VAL A O 1
ATOM 7499 N N . THR A 1 1009 ? 3.604 12.623 -8.743 1.00 96.94 1009 THR A N 1
ATOM 7500 C CA . THR A 1 1009 ? 2.859 13.691 -8.063 1.00 96.94 1009 THR A CA 1
ATOM 7501 C C . THR A 1 1009 ? 2.195 14.600 -9.092 1.00 96.94 1009 THR A C 1
ATOM 7503 O O . THR A 1 1009 ? 2.839 15.480 -9.673 1.00 96.94 1009 THR A O 1
ATOM 7506 N N . LYS A 1 1010 ? 0.903 14.388 -9.338 1.00 96.94 1010 LYS A N 1
ATOM 7507 C CA . LYS A 1 1010 ? 0.123 15.069 -10.379 1.00 96.94 1010 LYS A CA 1
ATOM 7508 C C . LYS A 1 1010 ? -0.065 16.563 -10.121 1.00 96.94 1010 LYS A C 1
ATOM 7510 O O . LYS A 1 1010 ? -0.311 17.302 -11.067 1.00 96.94 1010 LYS A O 1
ATOM 7515 N N . ASN A 1 1011 ? 0.098 17.030 -8.886 1.00 97.62 1011 ASN A N 1
ATOM 7516 C CA . ASN A 1 1011 ? -0.033 18.447 -8.534 1.00 97.62 1011 ASN A CA 1
ATOM 7517 C C . ASN A 1 1011 ? 1.248 19.248 -8.747 1.00 97.62 1011 ASN A C 1
ATOM 7519 O O . ASN A 1 1011 ? 1.271 20.456 -8.512 1.00 97.62 1011 ASN A O 1
ATOM 7523 N N . TYR A 1 1012 ? 2.314 18.600 -9.214 1.00 97.62 1012 TYR A N 1
ATOM 7524 C CA . TYR A 1 1012 ? 3.547 19.279 -9.572 1.00 97.62 1012 TYR A CA 1
ATOM 7525 C C . TYR A 1 1012 ? 3.417 19.922 -10.965 1.00 97.62 1012 TYR A C 1
ATOM 7527 O O . TYR A 1 1012 ? 3.805 19.351 -11.985 1.00 97.62 1012 TYR A O 1
ATOM 7535 N N . PHE A 1 1013 ? 2.796 21.104 -11.001 1.00 95.81 1013 PHE A N 1
ATOM 7536 C CA . PHE A 1 1013 ? 2.641 21.975 -12.173 1.00 95.81 1013 PHE A CA 1
ATOM 7537 C C . PHE A 1 1013 ? 2.463 23.443 -11.743 1.00 95.81 1013 PHE A C 1
ATOM 7539 O O . PHE A 1 1013 ? 2.259 23.742 -10.563 1.00 95.81 1013 PHE A O 1
ATOM 7546 N N . GLY A 1 1014 ? 2.509 24.376 -12.701 1.00 94.44 1014 GLY A N 1
ATOM 7547 C CA . GLY A 1 1014 ? 2.320 25.807 -12.429 1.00 94.44 1014 GLY A CA 1
ATOM 7548 C C . GLY A 1 1014 ? 3.322 26.329 -11.395 1.00 94.44 1014 GLY A C 1
ATOM 7549 O O . GLY A 1 1014 ? 4.488 25.950 -11.422 1.00 94.44 1014 GLY A O 1
ATOM 7550 N N . ASP A 1 1015 ? 2.868 27.145 -10.441 1.00 94.69 1015 ASP A N 1
ATOM 7551 C CA . ASP A 1 1015 ? 3.750 27.742 -9.424 1.00 94.69 1015 ASP A CA 1
ATOM 7552 C C . ASP A 1 1015 ? 4.341 26.724 -8.421 1.00 94.69 1015 ASP A C 1
ATOM 7554 O O . ASP A 1 1015 ? 5.238 27.073 -7.648 1.00 94.69 1015 ASP A O 1
ATOM 7558 N N . PHE A 1 1016 ? 3.847 25.478 -8.405 1.00 95.44 1016 PHE A N 1
ATOM 7559 C CA . PHE A 1 1016 ? 4.425 24.386 -7.610 1.00 95.44 1016 PHE A CA 1
ATOM 7560 C C . PHE A 1 1016 ? 5.594 23.699 -8.325 1.00 95.44 1016 PHE A C 1
ATOM 7562 O O . PHE A 1 1016 ? 6.464 23.144 -7.656 1.00 95.44 1016 PHE A O 1
ATOM 7569 N N . ALA A 1 1017 ? 5.650 23.754 -9.659 1.00 96.06 1017 ALA A N 1
ATOM 7570 C CA . ALA A 1 1017 ? 6.724 23.158 -10.442 1.00 96.06 1017 ALA A CA 1
ATOM 7571 C C . ALA A 1 1017 ? 7.874 24.150 -10.639 1.00 96.06 1017 ALA A C 1
ATOM 7573 O O . ALA A 1 1017 ? 7.798 25.066 -11.456 1.00 96.06 1017 ALA A O 1
ATOM 7574 N N . LYS A 1 1018 ? 8.962 23.962 -9.890 1.00 95.00 1018 LYS A N 1
ATOM 7575 C CA . LYS A 1 1018 ? 10.141 24.847 -9.935 1.00 95.00 1018 LYS A CA 1
ATOM 7576 C C . LYS A 1 1018 ? 11.334 24.223 -10.655 1.00 95.00 1018 LYS A C 1
ATOM 7578 O O . LYS A 1 1018 ? 12.261 24.943 -11.033 1.00 95.00 1018 LYS A O 1
ATOM 7583 N N . ALA A 1 1019 ? 11.296 22.915 -10.898 1.00 97.00 1019 ALA A N 1
ATOM 7584 C CA . ALA A 1 1019 ? 12.445 22.195 -11.405 1.00 97.00 1019 ALA A CA 1
ATOM 7585 C C . ALA A 1 1019 ? 12.804 22.537 -12.862 1.00 97.00 1019 ALA A C 1
ATOM 7587 O O . ALA A 1 1019 ? 11.941 22.698 -13.731 1.00 97.00 1019 ALA A O 1
ATOM 7588 N N . THR A 1 1020 ? 14.106 22.600 -13.129 1.00 97.25 1020 THR A N 1
ATOM 7589 C CA . THR A 1 1020 ? 14.718 22.709 -14.464 1.00 97.25 1020 THR A CA 1
ATOM 7590 C C . THR A 1 1020 ? 15.650 21.517 -14.690 1.00 97.25 1020 THR A C 1
ATOM 7592 O O . THR A 1 1020 ? 15.996 20.818 -13.740 1.00 97.25 1020 THR A O 1
ATOM 7595 N N . ALA A 1 1021 ? 16.078 21.255 -15.926 1.00 96.88 1021 ALA A N 1
ATOM 7596 C CA . ALA A 1 1021 ? 17.037 20.179 -16.192 1.00 96.88 1021 ALA A CA 1
ATOM 7597 C C . ALA A 1 1021 ? 18.075 20.560 -17.255 1.00 96.88 1021 ALA A C 1
ATOM 7599 O O . ALA A 1 1021 ? 17.814 21.396 -18.120 1.00 96.88 1021 ALA A O 1
ATOM 7600 N N . SER A 1 1022 ? 19.253 19.936 -17.192 1.00 96.38 1022 SER A N 1
ATOM 7601 C CA . SER A 1 1022 ? 20.333 20.078 -18.175 1.00 96.38 1022 SER A CA 1
ATOM 7602 C C . SER A 1 1022 ? 20.918 18.724 -18.560 1.00 96.38 1022 SER A C 1
ATOM 7604 O O . SER A 1 1022 ? 20.798 17.746 -17.819 1.00 96.38 1022 SER A O 1
ATOM 7606 N N . LEU A 1 1023 ? 21.572 18.685 -19.721 1.00 97.31 1023 LEU A N 1
ATOM 7607 C CA . LEU A 1 1023 ? 22.393 17.548 -20.111 1.00 97.31 1023 LEU A CA 1
ATOM 7608 C C . LEU A 1 1023 ? 23.767 17.640 -19.444 1.00 97.31 1023 LEU A C 1
ATOM 7610 O O . LEU A 1 1023 ? 24.337 18.728 -19.359 1.00 97.31 1023 LEU A O 1
ATOM 7614 N N . GLU A 1 1024 ? 24.275 16.493 -19.011 1.00 95.69 1024 GLU A N 1
ATOM 7615 C CA . GLU A 1 1024 ? 25.649 16.299 -18.555 1.00 95.69 1024 GLU A CA 1
ATOM 7616 C C . GLU A 1 1024 ? 26.368 15.350 -19.533 1.00 95.69 1024 GLU A C 1
ATOM 7618 O O . GLU A 1 1024 ? 25.722 14.484 -20.128 1.00 95.69 1024 GLU A O 1
ATOM 7623 N N . GLY A 1 1025 ? 27.677 15.504 -19.731 1.00 95.69 1025 GLY A N 1
ATOM 7624 C CA . GLY A 1 1025 ? 28.448 14.709 -20.683 1.00 95.69 1025 GLY A CA 1
ATOM 7625 C C . GLY A 1 1025 ? 29.896 14.491 -20.265 1.00 95.69 1025 GLY A C 1
ATOM 7626 O O . GLY A 1 1025 ? 30.586 15.447 -19.915 1.00 95.69 1025 GLY A O 1
ATOM 7627 N N . GLU A 1 1026 ? 30.369 13.254 -20.375 1.00 95.19 1026 GLU A N 1
ATOM 7628 C CA . GLU A 1 1026 ? 31.767 12.853 -20.165 1.00 95.19 1026 GLU A CA 1
ATOM 7629 C C . GLU A 1 1026 ? 32.125 11.695 -21.099 1.00 95.19 1026 GLU A C 1
ATOM 7631 O O . GLU A 1 1026 ? 31.238 11.021 -21.621 1.00 95.19 1026 GLU A O 1
ATOM 7636 N N . ASN A 1 1027 ? 33.413 11.462 -21.355 1.00 95.56 1027 ASN A N 1
ATOM 7637 C CA . ASN A 1 1027 ? 33.836 10.362 -22.219 1.00 95.56 1027 ASN A CA 1
ATOM 7638 C C . ASN A 1 1027 ? 34.645 9.334 -21.429 1.00 95.56 1027 ASN A C 1
ATOM 7640 O O . ASN A 1 1027 ? 35.718 9.650 -20.926 1.00 95.56 1027 ASN A O 1
ATOM 7644 N N . ASN A 1 1028 ? 34.183 8.080 -21.425 1.00 92.75 1028 ASN A N 1
ATOM 7645 C CA . ASN A 1 1028 ? 34.886 6.957 -20.796 1.00 92.75 1028 ASN A CA 1
ATOM 7646 C C . ASN A 1 1028 ? 35.198 7.190 -19.298 1.00 92.75 1028 ASN A C 1
ATOM 7648 O O . ASN A 1 1028 ? 36.290 6.841 -18.841 1.00 92.75 1028 ASN A O 1
ATOM 7652 N N . ASP A 1 1029 ? 34.264 7.809 -18.565 1.00 89.19 1029 ASP A N 1
ATOM 7653 C CA . ASP A 1 1029 ? 34.365 8.115 -17.129 1.00 89.19 1029 ASP A CA 1
ATOM 7654 C C . ASP A 1 1029 ? 35.715 8.748 -16.728 1.00 89.19 1029 ASP A C 1
ATOM 7656 O O . ASP A 1 1029 ? 36.308 8.426 -15.694 1.00 89.19 1029 ASP A O 1
ATOM 7660 N N . ASP A 1 1030 ? 36.270 9.615 -17.580 1.00 91.50 1030 ASP A N 1
ATOM 7661 C CA . ASP A 1 1030 ? 37.581 10.237 -17.365 1.00 91.50 1030 ASP A CA 1
ATOM 7662 C C . ASP A 1 1030 ? 37.534 11.447 -16.412 1.00 91.50 1030 ASP A C 1
ATOM 7664 O O . ASP A 1 1030 ? 38.583 11.985 -16.035 1.00 91.50 1030 ASP A O 1
ATOM 7668 N N . GLY A 1 1031 ? 36.331 11.848 -15.983 1.00 88.75 1031 GLY A N 1
ATOM 7669 C CA . GLY A 1 1031 ? 36.083 12.999 -15.119 1.00 88.75 1031 GLY A CA 1
ATOM 7670 C C . GLY A 1 1031 ? 36.311 14.351 -15.797 1.00 88.75 1031 GLY A C 1
ATOM 7671 O O . GLY A 1 1031 ? 36.442 15.367 -15.103 1.00 88.75 1031 GLY A O 1
ATOM 7672 N N . VAL A 1 1032 ? 36.413 14.387 -17.130 1.00 93.69 1032 VAL A N 1
ATOM 7673 C CA . VAL A 1 1032 ? 36.506 15.622 -17.910 1.00 93.69 1032 VAL A CA 1
ATOM 7674 C C . VAL A 1 1032 ? 35.102 16.071 -18.309 1.00 93.69 1032 VAL A C 1
ATOM 7676 O O . VAL A 1 1032 ? 34.464 15.511 -19.192 1.00 93.69 1032 VAL A O 1
ATOM 7679 N N . GLU A 1 1033 ? 34.659 17.161 -17.687 1.00 94.25 1033 GLU A N 1
ATOM 7680 C CA . GLU A 1 1033 ? 33.344 17.769 -17.903 1.00 94.25 1033 GLU A CA 1
ATOM 7681 C C . GLU A 1 1033 ? 33.183 18.306 -19.344 1.00 94.25 1033 GLU A C 1
ATOM 7683 O O . GLU A 1 1033 ? 33.788 19.320 -19.720 1.00 94.25 1033 GLU A O 1
ATOM 7688 N N . LEU A 1 1034 ? 32.338 17.659 -20.157 1.00 96.38 1034 LEU A N 1
ATOM 7689 C CA . LEU A 1 1034 ? 32.056 18.027 -21.555 1.00 96.38 1034 LEU A CA 1
ATOM 7690 C C . LEU A 1 1034 ? 30.660 18.639 -21.759 1.00 96.38 1034 LEU A C 1
ATOM 7692 O O . LEU A 1 1034 ? 30.313 19.031 -22.875 1.00 96.38 1034 LEU A O 1
ATOM 7696 N N . SER A 1 1035 ? 29.880 18.803 -20.693 1.00 95.88 1035 SER A N 1
ATOM 7697 C CA . SER A 1 1035 ? 28.474 19.239 -20.716 1.00 95.88 1035 SER A CA 1
ATOM 7698 C C . SER A 1 1035 ? 28.233 20.572 -21.417 1.00 95.88 1035 SER A C 1
ATOM 7700 O O . SER A 1 1035 ? 27.240 20.736 -22.117 1.00 95.88 1035 SER A O 1
ATOM 7702 N N . SER A 1 1036 ? 29.183 21.509 -21.332 1.00 95.94 1036 SER A N 1
ATOM 7703 C CA . SER A 1 1036 ? 29.103 22.808 -22.030 1.00 95.94 1036 SER A CA 1
ATOM 7704 C C . SER A 1 1036 ? 29.059 22.707 -23.562 1.00 95.94 1036 SER A C 1
ATOM 7706 O O . SER A 1 1036 ? 28.737 23.688 -24.236 1.00 95.94 1036 SER A O 1
ATOM 7708 N N . ARG A 1 1037 ? 29.392 21.537 -24.120 1.00 96.50 1037 ARG A N 1
ATOM 7709 C CA . ARG A 1 1037 ? 29.337 21.260 -25.557 1.00 96.50 1037 ARG A CA 1
ATOM 7710 C C . ARG A 1 1037 ? 28.000 20.676 -25.994 1.00 96.50 1037 ARG A C 1
ATOM 7712 O O . ARG A 1 1037 ? 27.713 20.707 -27.187 1.00 96.50 1037 ARG A O 1
ATOM 7719 N N . LEU A 1 1038 ? 27.197 20.154 -25.068 1.00 97.38 1038 LEU A N 1
ATOM 7720 C CA . LEU A 1 1038 ? 25.852 19.668 -25.355 1.00 97.38 1038 LEU A CA 1
ATOM 7721 C C . LEU A 1 1038 ? 24.874 20.844 -25.482 1.00 97.38 1038 LEU A C 1
ATOM 7723 O O . LEU A 1 1038 ? 25.009 21.879 -24.828 1.00 97.38 1038 LEU A O 1
ATOM 7727 N N . SER A 1 1039 ? 23.874 20.693 -26.344 1.00 95.81 1039 SER A N 1
ATOM 7728 C CA . SER A 1 1039 ? 22.779 21.655 -26.479 1.00 95.81 1039 SER A CA 1
ATOM 7729 C C . SER A 1 1039 ? 21.949 21.763 -25.194 1.00 95.81 1039 SER A C 1
ATOM 7731 O O . SER A 1 1039 ? 21.794 20.798 -24.449 1.00 95.81 1039 SER A O 1
ATOM 7733 N N . ALA A 1 1040 ? 21.349 22.932 -24.953 1.00 95.25 1040 ALA A N 1
ATOM 7734 C CA . ALA A 1 1040 ? 20.469 23.137 -23.804 1.00 95.25 1040 ALA A CA 1
ATOM 7735 C C . ALA A 1 1040 ? 19.216 22.249 -23.884 1.00 95.25 1040 ALA A C 1
ATOM 7737 O O . ALA A 1 1040 ? 18.563 22.190 -24.932 1.00 95.25 1040 ALA A O 1
ATOM 7738 N N . LEU A 1 1041 ? 18.862 21.599 -22.772 1.00 95.44 1041 LEU A N 1
ATOM 7739 C CA . LEU A 1 1041 ? 17.653 20.785 -22.655 1.00 95.44 1041 LEU A CA 1
ATOM 7740 C C . LEU A 1 1041 ? 16.423 21.697 -22.457 1.00 95.44 1041 LEU A C 1
ATOM 7742 O O . LEU A 1 1041 ? 16.472 22.592 -21.611 1.00 95.44 1041 LEU A O 1
ATOM 7746 N N . PRO A 1 1042 ? 15.309 21.511 -23.189 1.00 94.69 1042 PRO A N 1
ATOM 7747 C CA . PRO A 1 1042 ? 14.167 22.429 -23.157 1.00 94.69 1042 PRO A CA 1
ATOM 7748 C C . PRO A 1 1042 ? 13.217 22.175 -21.967 1.00 94.69 1042 PRO A C 1
ATOM 7750 O O . PRO A 1 1042 ? 11.997 22.234 -22.114 1.00 94.69 1042 PRO A O 1
ATOM 7753 N N . ILE A 1 1043 ? 13.759 21.909 -20.773 1.00 95.62 1043 ILE A N 1
ATOM 7754 C CA . ILE A 1 1043 ? 12.980 21.689 -19.546 1.00 95.62 1043 ILE A CA 1
ATOM 7755 C C . ILE A 1 1043 ? 13.090 22.903 -18.624 1.00 95.62 1043 ILE A C 1
ATOM 7757 O O . ILE A 1 1043 ? 14.151 23.202 -18.073 1.00 95.62 1043 ILE A O 1
ATOM 7761 N N . ASN A 1 1044 ? 11.966 23.593 -18.443 1.00 92.88 1044 ASN A N 1
ATOM 7762 C CA . ASN A 1 1044 ? 11.812 24.711 -17.518 1.00 92.88 1044 ASN A CA 1
ATOM 7763 C C . ASN A 1 1044 ? 10.581 24.512 -16.615 1.00 92.88 1044 ASN A C 1
ATOM 7765 O O . ASN A 1 1044 ? 9.835 23.552 -16.785 1.00 92.88 1044 ASN A O 1
ATOM 7769 N N . ALA A 1 1045 ? 10.344 25.434 -15.678 1.00 88.25 1045 ALA A N 1
ATOM 7770 C CA . ALA A 1 1045 ? 9.197 25.384 -14.764 1.00 88.25 1045 ALA A CA 1
ATOM 7771 C C . ALA A 1 1045 ? 7.839 25.208 -15.484 1.00 88.25 1045 ALA A C 1
ATOM 7773 O O . ALA A 1 1045 ? 6.960 24.504 -14.996 1.00 88.25 1045 ALA A O 1
ATOM 7774 N N . GLY A 1 1046 ? 7.677 25.781 -16.683 1.00 92.00 1046 GLY A N 1
ATOM 7775 C CA . GLY A 1 1046 ? 6.466 25.648 -17.499 1.00 92.00 1046 GLY A CA 1
ATOM 7776 C C . GLY A 1 1046 ? 6.352 24.339 -18.288 1.00 92.00 1046 GLY A C 1
ATOM 7777 O O . GLY A 1 1046 ? 5.324 24.115 -18.920 1.00 92.00 1046 GLY A O 1
ATOM 7778 N N . SER A 1 1047 ? 7.377 23.482 -18.276 1.00 95.06 1047 SER A N 1
ATOM 7779 C CA . SER A 1 1047 ? 7.373 22.193 -18.983 1.00 95.06 1047 SER A CA 1
ATOM 7780 C C . SER A 1 1047 ? 6.588 21.102 -18.246 1.00 95.06 1047 SER A C 1
ATOM 7782 O O . SER A 1 1047 ? 6.299 20.069 -18.842 1.00 95.06 1047 SER A O 1
ATOM 7784 N N . TRP A 1 1048 ? 6.270 21.302 -16.965 1.00 96.88 1048 TRP A N 1
ATOM 7785 C CA . TRP A 1 1048 ? 5.641 20.293 -16.116 1.00 96.88 1048 TRP A CA 1
ATOM 7786 C C . TRP A 1 1048 ? 4.120 20.302 -16.255 1.00 96.88 1048 TRP A C 1
ATOM 7788 O O . TRP A 1 1048 ? 3.452 21.281 -15.912 1.00 96.88 1048 TRP A O 1
ATOM 7798 N N . LEU A 1 1049 ? 3.571 19.176 -16.704 1.00 93.50 1049 LEU A N 1
ATOM 7799 C CA . LEU A 1 1049 ? 2.139 18.923 -16.769 1.00 93.50 1049 LEU A CA 1
ATOM 7800 C C . LEU A 1 1049 ? 1.827 17.633 -16.014 1.00 93.50 1049 LEU A C 1
ATOM 7802 O O . LEU A 1 1049 ? 2.376 16.579 -16.326 1.00 93.50 1049 LEU A O 1
ATOM 7806 N N . ALA A 1 1050 ? 0.948 17.721 -15.015 1.00 92.75 1050 ALA A N 1
ATOM 7807 C CA . ALA A 1 1050 ? 0.573 16.588 -14.169 1.00 92.75 1050 ALA A CA 1
ATOM 7808 C C . ALA A 1 1050 ? 1.786 15.815 -13.598 1.00 92.75 1050 ALA A C 1
ATOM 7810 O O . ALA A 1 1050 ? 1.793 14.584 -13.571 1.00 92.75 1050 ALA A O 1
ATOM 7811 N N . GLY A 1 1051 ? 2.831 16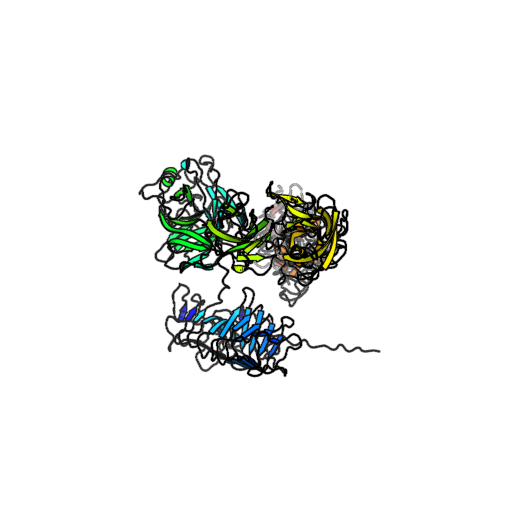.536 -13.174 1.00 96.56 1051 GLY A N 1
ATOM 7812 C CA . GLY A 1 1051 ? 4.048 15.948 -12.615 1.00 96.56 1051 GLY A CA 1
ATOM 7813 C C . GLY A 1 1051 ? 5.043 15.378 -13.622 1.00 96.56 1051 GLY A C 1
ATOM 7814 O O . GLY A 1 1051 ? 6.035 14.792 -13.195 1.00 96.56 1051 GLY A O 1
ATOM 7815 N N . VAL A 1 1052 ? 4.833 15.562 -14.930 1.00 97.81 1052 VAL A N 1
ATOM 7816 C CA . VAL A 1 1052 ? 5.747 15.083 -15.977 1.00 97.81 1052 VAL A CA 1
ATOM 7817 C C . VAL A 1 1052 ? 6.198 16.231 -16.875 1.00 97.81 1052 VAL A C 1
ATOM 7819 O O . VAL A 1 1052 ? 5.382 17.022 -17.343 1.00 97.81 1052 VAL A O 1
ATOM 7822 N N . ALA A 1 1053 ? 7.501 16.304 -17.136 1.00 97.69 1053 ALA A N 1
ATOM 7823 C CA . ALA A 1 1053 ? 8.092 17.147 -18.163 1.00 97.69 1053 ALA A CA 1
ATOM 7824 C C . ALA A 1 1053 ? 8.605 16.277 -19.319 1.00 97.69 1053 ALA A C 1
ATOM 7826 O O . ALA A 1 1053 ? 9.357 15.324 -19.103 1.00 97.69 1053 ALA A O 1
ATOM 7827 N N . THR A 1 1054 ? 8.203 16.606 -20.546 1.00 95.56 1054 THR A N 1
ATOM 7828 C CA . THR A 1 1054 ? 8.471 15.785 -21.736 1.00 95.56 1054 THR A CA 1
ATOM 7829 C C . THR A 1 1054 ? 9.405 16.499 -22.706 1.00 95.56 1054 THR A C 1
ATOM 7831 O O . THR A 1 1054 ? 9.206 17.669 -23.036 1.00 95.56 1054 THR A O 1
ATOM 7834 N N . VAL A 1 1055 ? 10.396 15.761 -23.201 1.00 95.31 1055 VAL A N 1
ATOM 7835 C CA . VAL A 1 1055 ? 11.173 16.098 -24.397 1.00 95.31 1055 VAL A CA 1
ATOM 7836 C C . VAL A 1 1055 ? 10.761 15.102 -25.471 1.00 95.31 1055 VAL A C 1
ATOM 7838 O O . VAL A 1 1055 ? 10.998 13.904 -25.327 1.00 95.31 1055 VAL A O 1
ATOM 7841 N N . ASP A 1 1056 ? 10.093 15.577 -26.517 1.00 90.44 1056 ASP A N 1
ATOM 7842 C CA . ASP A 1 1056 ? 9.630 14.716 -27.603 1.00 90.44 1056 ASP A CA 1
ATOM 7843 C C . ASP A 1 1056 ? 10.713 14.485 -28.670 1.00 90.44 1056 ASP A C 1
ATOM 7845 O O . ASP A 1 1056 ? 11.802 15.056 -28.637 1.00 90.44 1056 ASP A O 1
ATOM 7849 N N . ASN A 1 1057 ? 10.400 13.637 -29.650 1.00 81.75 1057 ASN A N 1
ATOM 7850 C CA . ASN A 1 1057 ? 11.321 13.264 -30.723 1.00 81.75 1057 ASN A CA 1
ATOM 7851 C C . ASN A 1 1057 ? 11.618 14.385 -31.739 1.00 81.75 1057 ASN A C 1
ATOM 7853 O O . ASN A 1 1057 ? 12.411 14.158 -32.652 1.00 81.75 1057 ASN A O 1
ATOM 7857 N N . SER A 1 1058 ? 10.999 15.565 -31.611 1.00 91.19 1058 SER A N 1
ATOM 7858 C CA . SER A 1 1058 ? 11.324 16.734 -32.431 1.00 91.19 1058 SER A CA 1
ATOM 7859 C C . SER A 1 1058 ? 12.548 17.489 -31.908 1.00 91.19 1058 SER A C 1
ATOM 7861 O O . SER A 1 1058 ? 13.139 18.290 -32.639 1.00 91.19 1058 SER A O 1
ATOM 7863 N N . TYR A 1 1059 ? 12.958 17.229 -30.661 1.00 96.12 1059 TYR A N 1
ATOM 7864 C CA . TYR A 1 1059 ? 14.163 17.815 -30.101 1.00 96.12 1059 TYR A CA 1
ATOM 7865 C C . TYR A 1 1059 ? 15.415 17.202 -30.739 1.00 96.12 1059 TYR A C 1
ATOM 7867 O O . TYR A 1 1059 ? 15.670 15.998 -30.679 1.00 96.12 1059 TYR A O 1
ATOM 7875 N N . GLN A 1 1060 ? 16.216 18.073 -31.348 1.00 95.81 1060 GLN A N 1
ATOM 7876 C CA . GLN A 1 1060 ? 17.477 17.728 -31.987 1.00 95.81 1060 GLN A CA 1
ATOM 7877 C C . GLN A 1 1060 ? 18.631 18.244 -31.127 1.00 95.81 1060 GLN A C 1
ATOM 7879 O O . GLN A 1 1060 ? 18.964 19.431 -31.169 1.00 95.81 1060 GLN A O 1
ATOM 7884 N N . ALA A 1 1061 ? 19.234 17.349 -30.351 1.00 96.31 1061 ALA A N 1
ATOM 7885 C CA . ALA A 1 1061 ? 20.416 17.654 -29.563 1.00 96.31 1061 ALA A CA 1
ATOM 7886 C C . ALA A 1 1061 ? 21.662 17.772 -30.455 1.00 96.31 1061 ALA A C 1
ATOM 7888 O O . ALA A 1 1061 ? 21.692 17.268 -31.576 1.00 96.31 1061 ALA A O 1
ATOM 7889 N N . SER A 1 1062 ? 22.712 18.426 -29.967 1.00 96.00 1062 SER A N 1
ATOM 7890 C CA . SER A 1 1062 ? 24.002 18.499 -30.664 1.00 96.00 1062 SER A CA 1
ATOM 7891 C C . SER A 1 1062 ? 25.156 18.540 -29.675 1.00 96.00 1062 SER A C 1
ATOM 7893 O O . SER A 1 1062 ? 24.996 19.062 -28.574 1.00 96.00 1062 SER A O 1
ATOM 7895 N N . PHE A 1 1063 ? 26.330 18.080 -30.102 1.00 97.81 1063 PHE A N 1
ATOM 7896 C CA . PHE A 1 1063 ? 27.582 18.218 -29.360 1.00 97.81 1063 PHE A CA 1
ATOM 7897 C C . PHE A 1 1063 ? 28.579 19.040 -30.171 1.00 97.81 1063 PHE A C 1
ATOM 7899 O O . PHE A 1 1063 ? 28.923 18.657 -31.293 1.00 97.81 1063 PHE A O 1
ATOM 7906 N N . SER A 1 1064 ? 29.019 20.173 -29.633 1.00 96.69 1064 SER A N 1
ATOM 7907 C CA . SER A 1 1064 ? 29.768 21.167 -30.396 1.00 96.69 1064 SER A CA 1
ATOM 7908 C C . SER A 1 1064 ? 31.237 20.806 -30.608 1.00 96.69 1064 SER A C 1
ATOM 7910 O O . SER A 1 1064 ? 31.838 20.082 -29.812 1.00 96.69 1064 SER A O 1
ATOM 7912 N N . ARG A 1 1065 ? 31.861 21.324 -31.670 1.00 94.38 1065 ARG A N 1
ATOM 7913 C CA . ARG A 1 1065 ? 33.330 21.287 -31.836 1.00 94.38 1065 ARG A CA 1
ATOM 7914 C C . ARG A 1 1065 ? 34.038 22.216 -30.846 1.00 94.38 1065 ARG A C 1
ATOM 7916 O O . ARG A 1 1065 ? 33.489 23.228 -30.416 1.00 94.38 1065 ARG A O 1
ATOM 7923 N N . ILE A 1 1066 ? 35.304 21.919 -30.551 1.00 92.62 1066 ILE A N 1
ATOM 7924 C CA . ILE A 1 1066 ? 36.184 22.868 -29.855 1.00 92.62 1066 ILE A CA 1
ATOM 7925 C C . ILE A 1 1066 ? 36.538 24.073 -30.738 1.00 92.62 1066 ILE A C 1
ATOM 7927 O O . ILE A 1 1066 ? 36.317 24.078 -31.951 1.00 92.62 1066 ILE A O 1
ATOM 7931 N N . ALA A 1 1067 ? 37.115 25.108 -30.123 1.00 89.62 1067 ALA A N 1
ATOM 7932 C CA . ALA A 1 1067 ? 37.454 26.347 -30.811 1.00 89.62 1067 ALA A CA 1
ATOM 7933 C C . ALA A 1 1067 ? 38.362 26.108 -32.042 1.00 89.62 1067 ALA A C 1
ATOM 7935 O O . ALA A 1 1067 ? 39.383 25.415 -31.933 1.00 89.62 1067 ALA A O 1
ATOM 7936 N N . PRO A 1 1068 ? 38.036 26.710 -33.201 1.00 85.31 1068 PRO A N 1
ATOM 7937 C CA . PRO A 1 1068 ? 38.774 26.508 -34.440 1.00 85.31 1068 PRO A CA 1
ATOM 7938 C C . PRO A 1 1068 ? 40.215 27.033 -34.373 1.00 85.31 1068 PRO A C 1
ATOM 7940 O O . PRO A 1 1068 ? 40.478 27.986 -33.635 1.00 85.31 1068 PRO A O 1
ATOM 7943 N N . PRO A 1 1069 ? 41.147 26.471 -35.165 1.00 86.31 1069 PRO A N 1
ATOM 7944 C CA . PRO A 1 1069 ? 40.999 25.325 -36.072 1.00 86.31 1069 PRO A CA 1
ATOM 7945 C C . PRO A 1 1069 ? 41.359 23.976 -35.410 1.00 86.31 1069 PRO A C 1
ATOM 7947 O O . PRO A 1 1069 ? 41.792 23.049 -36.098 1.00 86.31 1069 PRO A O 1
ATOM 7950 N N . ASN A 1 1070 ? 41.255 23.874 -34.079 1.00 91.00 1070 ASN A N 1
ATOM 7951 C CA . ASN A 1 1070 ? 41.692 22.691 -33.336 1.00 91.00 1070 ASN A CA 1
ATOM 7952 C C . ASN A 1 1070 ? 40.811 21.460 -33.619 1.00 91.00 1070 ASN A C 1
ATOM 7954 O O . ASN A 1 1070 ? 39.657 21.581 -34.045 1.00 91.00 1070 ASN A O 1
ATOM 7958 N N . VAL A 1 1071 ? 41.380 20.277 -33.366 1.00 93.12 1071 VAL A N 1
ATOM 7959 C CA . VAL A 1 1071 ? 40.692 18.987 -33.488 1.00 93.12 1071 VAL A CA 1
ATOM 7960 C C . VAL A 1 1071 ? 40.737 18.185 -32.199 1.00 93.12 1071 VAL A C 1
ATOM 7962 O O . VAL A 1 1071 ? 41.735 18.240 -31.480 1.00 93.12 1071 VAL A O 1
ATOM 7965 N N . ASP A 1 1072 ? 39.683 17.421 -31.942 1.00 94.38 1072 ASP A N 1
ATOM 7966 C CA . ASP A 1 1072 ? 39.587 16.489 -30.827 1.00 94.38 1072 ASP A CA 1
ATOM 7967 C C . ASP A 1 1072 ? 38.663 15.295 -31.124 1.00 94.38 1072 ASP A C 1
ATOM 7969 O O . ASP A 1 1072 ? 38.118 15.143 -32.221 1.00 94.38 1072 ASP A O 1
ATOM 7973 N N . GLY A 1 1073 ? 38.552 14.393 -30.149 1.00 91.56 1073 GLY A N 1
ATOM 7974 C CA . GLY A 1 1073 ? 37.896 13.100 -30.313 1.00 91.56 1073 GLY A CA 1
ATOM 7975 C C . GLY A 1 1073 ? 38.772 12.055 -31.032 1.00 91.56 1073 GLY A C 1
ATOM 7976 O O . GLY A 1 1073 ? 39.978 12.264 -31.192 1.00 91.56 1073 GLY A O 1
ATOM 7977 N N . PRO A 1 1074 ? 38.183 10.924 -31.460 1.00 94.06 1074 PRO A N 1
ATOM 7978 C CA . PRO A 1 1074 ? 36.758 10.616 -31.384 1.00 94.06 1074 PRO A CA 1
ATOM 7979 C C . PRO A 1 1074 ? 36.336 10.325 -29.940 1.00 94.06 1074 PRO A C 1
ATOM 7981 O O . PRO A 1 1074 ? 37.080 9.704 -29.182 1.00 94.06 1074 PRO A O 1
ATOM 7984 N N . PHE A 1 1075 ? 35.132 10.753 -29.570 1.00 97.00 1075 PHE A N 1
ATOM 7985 C CA . PHE A 1 1075 ? 34.517 10.379 -28.298 1.00 97.00 1075 PHE A CA 1
ATOM 7986 C C . PHE A 1 1075 ? 33.650 9.152 -28.549 1.00 97.00 1075 PHE A C 1
ATOM 7988 O O . PHE A 1 1075 ? 32.476 9.271 -28.878 1.00 97.00 1075 PHE A O 1
ATOM 7995 N N . THR A 1 1076 ? 34.274 7.977 -28.508 1.00 94.69 1076 THR A N 1
ATOM 7996 C CA . THR A 1 1076 ? 33.631 6.697 -28.860 1.00 94.69 1076 THR A CA 1
ATOM 7997 C C . THR A 1 1076 ? 32.725 6.154 -27.754 1.00 94.69 1076 THR A C 1
ATOM 7999 O O . THR A 1 1076 ? 31.886 5.297 -28.021 1.00 94.69 1076 THR A O 1
ATOM 8002 N N . ASN A 1 1077 ? 32.872 6.682 -26.537 1.00 95.56 1077 ASN A N 1
ATOM 8003 C CA . ASN A 1 1077 ? 32.126 6.306 -25.343 1.00 95.56 1077 ASN A CA 1
ATOM 8004 C C . ASN A 1 1077 ? 31.681 7.574 -24.594 1.00 95.56 1077 ASN A C 1
ATOM 8006 O O . ASN A 1 1077 ? 31.963 7.721 -23.405 1.00 95.56 1077 ASN A O 1
ATOM 8010 N N . LEU A 1 1078 ? 31.055 8.522 -25.305 1.00 97.12 1078 LEU A N 1
ATOM 8011 C CA . LEU A 1 1078 ? 30.516 9.730 -24.684 1.00 97.12 1078 LEU A CA 1
ATOM 8012 C C . LEU A 1 1078 ? 29.205 9.397 -23.972 1.00 97.12 1078 LEU A C 1
ATOM 8014 O O . LEU A 1 1078 ? 28.168 9.247 -24.623 1.00 97.12 1078 LEU A O 1
ATOM 8018 N N . ASP A 1 1079 ? 29.244 9.314 -22.652 1.00 96.62 1079 ASP A N 1
ATOM 8019 C CA . ASP A 1 1079 ? 28.048 9.196 -21.835 1.00 96.62 1079 ASP A CA 1
ATOM 8020 C C . ASP A 1 1079 ? 27.324 10.542 -21.799 1.00 96.62 1079 ASP A C 1
ATOM 8022 O O . ASP A 1 1079 ? 27.929 11.599 -21.620 1.00 96.62 1079 ASP A O 1
ATOM 8026 N N . ILE A 1 1080 ? 26.009 10.499 -22.005 1.00 97.31 1080 ILE A N 1
ATOM 8027 C CA . ILE A 1 1080 ? 25.100 11.635 -21.877 1.00 97.31 1080 ILE A CA 1
ATOM 8028 C C . ILE A 1 1080 ? 24.147 11.319 -20.733 1.00 97.31 1080 ILE A C 1
ATOM 8030 O O . ILE A 1 1080 ? 23.484 10.277 -20.734 1.00 97.31 1080 ILE A O 1
ATOM 8034 N N . GLY A 1 1081 ? 24.038 12.239 -19.782 1.00 96.25 1081 GLY A N 1
ATOM 8035 C CA . GLY A 1 1081 ? 23.122 12.152 -18.655 1.00 96.25 1081 GLY A CA 1
ATOM 8036 C C . GLY A 1 1081 ? 22.228 13.367 -18.521 1.00 96.25 1081 GLY A C 1
ATOM 8037 O O . GLY A 1 1081 ? 22.388 14.374 -19.207 1.00 96.25 1081 GLY A O 1
ATOM 8038 N N . VAL A 1 1082 ? 21.262 13.254 -17.620 1.00 97.81 1082 VAL A N 1
ATOM 8039 C CA . VAL A 1 1082 ? 20.293 14.297 -17.296 1.00 97.81 1082 VAL A CA 1
ATOM 8040 C C . VAL A 1 1082 ? 20.419 14.628 -15.823 1.00 97.81 1082 VAL A C 1
ATOM 8042 O O . VAL A 1 1082 ? 20.269 13.760 -14.960 1.00 97.81 1082 VAL A O 1
ATOM 8045 N N . LYS A 1 1083 ? 20.658 15.903 -15.541 1.00 95.50 1083 LYS A N 1
ATOM 8046 C CA . LYS A 1 1083 ? 20.627 16.467 -14.198 1.00 95.50 1083 LYS A CA 1
ATOM 8047 C C . LYS A 1 1083 ? 19.380 17.315 -14.041 1.00 95.50 1083 LYS A C 1
ATOM 8049 O O . LYS A 1 1083 ? 19.085 18.144 -14.900 1.00 95.50 1083 LYS A O 1
ATOM 8054 N N . VAL A 1 1084 ? 18.668 17.122 -12.937 1.00 96.69 1084 VAL A N 1
ATOM 8055 C CA . VAL A 1 1084 ? 17.494 17.921 -12.577 1.00 96.69 1084 VAL A CA 1
ATOM 8056 C C . VAL A 1 1084 ? 17.863 18.819 -11.404 1.00 96.69 1084 VAL A C 1
ATOM 8058 O O . VAL A 1 1084 ? 18.452 18.359 -10.428 1.00 96.69 1084 VAL A O 1
ATOM 8061 N N . PHE A 1 1085 ? 17.527 20.098 -11.511 1.00 95.25 1085 PHE A N 1
ATOM 8062 C CA . PHE A 1 1085 ? 17.660 21.085 -10.449 1.00 95.25 1085 PHE A CA 1
ATOM 8063 C C . PHE A 1 1085 ? 16.272 21.342 -9.886 1.00 95.25 1085 PHE A C 1
ATOM 8065 O O . PHE A 1 1085 ? 15.413 21.837 -10.609 1.00 95.25 1085 PHE A O 1
ATOM 8072 N N . ASP A 1 1086 ? 16.050 21.013 -8.617 1.00 94.25 1086 ASP A N 1
ATOM 8073 C CA . ASP A 1 1086 ? 14.760 21.192 -7.942 1.00 94.25 1086 ASP A CA 1
ATOM 8074 C C . ASP A 1 1086 ? 14.332 22.672 -7.899 1.00 94.25 1086 ASP A C 1
ATOM 8076 O O . ASP A 1 1086 ? 13.161 23.006 -8.070 1.00 94.25 1086 ASP A O 1
ATOM 8080 N N . ASN A 1 1087 ? 15.302 23.578 -7.721 1.00 94.38 1087 ASN A N 1
ATOM 8081 C CA . ASN A 1 1087 ? 15.101 25.022 -7.535 1.00 94.38 1087 ASN A CA 1
ATOM 8082 C C . ASN A 1 1087 ? 14.109 25.378 -6.405 1.00 94.38 1087 ASN A C 1
ATOM 8084 O O . ASN A 1 1087 ? 13.637 26.515 -6.334 1.00 94.38 1087 ASN A O 1
ATOM 8088 N N . ASP A 1 1088 ? 13.820 24.434 -5.503 1.00 92.12 1088 ASP A N 1
ATOM 8089 C CA . ASP A 1 1088 ? 12.965 24.615 -4.328 1.00 92.12 1088 ASP A CA 1
ATOM 8090 C C . ASP A 1 1088 ? 13.708 24.354 -3.007 1.00 92.12 1088 ASP A C 1
ATOM 8092 O O . ASP A 1 1088 ? 13.109 24.009 -1.993 1.00 92.12 1088 ASP A O 1
ATOM 8096 N N . GLY A 1 1089 ? 15.027 24.579 -3.007 1.00 88.75 1089 GLY A N 1
ATOM 8097 C CA . GLY A 1 1089 ? 15.899 24.361 -1.848 1.00 88.75 1089 GLY A CA 1
ATOM 8098 C C . GLY A 1 1089 ? 16.606 23.006 -1.837 1.00 88.75 1089 GLY A C 1
ATOM 8099 O O . GLY A 1 1089 ? 17.083 22.606 -0.779 1.00 88.75 1089 GLY A O 1
ATOM 8100 N N . ASP A 1 1090 ? 16.676 22.334 -2.993 1.00 89.12 1090 ASP A N 1
ATOM 8101 C CA . ASP A 1 1090 ? 17.283 21.008 -3.178 1.00 89.12 1090 ASP A CA 1
ATOM 8102 C C . ASP A 1 1090 ? 16.637 19.944 -2.277 1.00 89.12 1090 ASP A C 1
ATOM 8104 O O . ASP A 1 1090 ? 17.307 19.112 -1.666 1.00 89.12 1090 ASP A O 1
ATOM 8108 N N . LEU A 1 1091 ? 15.306 20.002 -2.181 1.00 91.50 1091 LEU A N 1
ATOM 8109 C CA . LEU A 1 1091 ? 14.512 19.082 -1.372 1.00 91.50 1091 LEU A CA 1
ATOM 8110 C C . LEU A 1 1091 ? 14.327 17.748 -2.104 1.00 91.50 1091 LEU A C 1
ATOM 8112 O O . LEU A 1 1091 ? 14.415 16.688 -1.491 1.00 91.50 1091 LEU A O 1
ATOM 8116 N N . ALA A 1 1092 ? 14.106 17.792 -3.418 1.00 94.06 1092 ALA A N 1
ATOM 8117 C CA . ALA A 1 1092 ? 14.019 16.607 -4.266 1.00 94.06 1092 ALA A CA 1
ATOM 8118 C C . ALA A 1 1092 ? 15.338 16.343 -5.011 1.00 94.06 1092 ALA A C 1
ATOM 8120 O O . ALA A 1 1092 ? 16.028 17.267 -5.440 1.00 94.06 1092 ALA A O 1
ATOM 8121 N N . TYR A 1 1093 ? 15.665 15.064 -5.212 1.00 91.94 1093 TYR A N 1
ATOM 8122 C CA . TYR A 1 1093 ? 16.891 14.623 -5.891 1.00 91.94 1093 TYR A CA 1
ATOM 8123 C C . TYR A 1 1093 ? 16.595 13.810 -7.160 1.00 91.94 1093 TYR A C 1
ATOM 8125 O O . TYR A 1 1093 ? 15.478 13.343 -7.375 1.00 91.94 1093 TYR A O 1
ATOM 8133 N N . VAL A 1 1094 ? 17.595 13.632 -8.028 1.00 94.25 1094 VAL A N 1
ATOM 8134 C CA . VAL A 1 1094 ? 17.483 12.751 -9.205 1.00 94.25 1094 VAL A CA 1
ATOM 8135 C C . VAL A 1 1094 ? 17.431 11.296 -8.742 1.00 94.25 1094 VAL A C 1
ATOM 8137 O O . VAL A 1 1094 ? 18.317 10.865 -8.015 1.00 94.25 1094 VAL A O 1
ATOM 8140 N N . ALA A 1 1095 ? 16.416 10.544 -9.160 1.00 91.38 1095 ALA A N 1
ATOM 8141 C CA . ALA A 1 1095 ? 16.263 9.133 -8.823 1.00 91.38 1095 ALA A CA 1
ATOM 8142 C C . ALA A 1 1095 ? 17.335 8.274 -9.511 1.00 91.38 1095 ALA A C 1
ATOM 8144 O O . ALA A 1 1095 ? 17.636 8.482 -10.688 1.00 91.38 1095 ALA A O 1
ATOM 8145 N N . ASP A 1 1096 ? 17.879 7.309 -8.766 1.00 88.50 1096 ASP A N 1
ATOM 8146 C CA . ASP A 1 1096 ? 18.891 6.342 -9.211 1.00 88.50 1096 ASP A CA 1
ATOM 8147 C C . ASP A 1 1096 ? 20.026 6.959 -10.052 1.00 88.50 1096 ASP A C 1
ATOM 8149 O O . ASP A 1 1096 ? 20.281 6.498 -11.176 1.00 88.50 1096 ASP A O 1
ATOM 8153 N N . PRO A 1 1097 ? 20.686 8.025 -9.549 1.00 91.56 1097 PRO A N 1
ATOM 8154 C CA . PRO A 1 1097 ? 21.707 8.721 -10.306 1.00 91.56 1097 PRO A CA 1
ATOM 8155 C C . PRO A 1 1097 ? 22.946 7.829 -10.421 1.00 91.56 1097 PRO A C 1
ATOM 8157 O O . PRO A 1 1097 ? 23.436 7.289 -9.430 1.00 91.56 1097 PRO A O 1
ATOM 8160 N N . ASP A 1 1098 ? 23.459 7.704 -11.637 1.00 91.62 1098 ASP A N 1
ATOM 8161 C CA . ASP A 1 1098 ? 24.564 6.820 -12.018 1.00 91.62 1098 ASP A CA 1
ATOM 8162 C C . ASP A 1 1098 ? 25.606 7.548 -12.885 1.00 91.62 1098 ASP A C 1
ATOM 8164 O O . ASP A 1 1098 ? 26.421 6.910 -13.547 1.00 91.62 1098 ASP A O 1
ATOM 8168 N N . MET A 1 1099 ? 25.615 8.887 -12.853 1.00 91.81 1099 MET A N 1
ATOM 8169 C CA . MET A 1 1099 ? 26.568 9.707 -13.601 1.00 91.81 1099 MET A CA 1
ATOM 8170 C C . MET A 1 1099 ? 27.011 10.963 -12.841 1.00 91.81 1099 MET A C 1
ATOM 8172 O O . MET A 1 1099 ? 26.222 11.610 -12.128 1.00 91.81 1099 MET A O 1
ATOM 8176 N N . ARG A 1 1100 ? 28.286 11.335 -13.033 1.00 91.38 1100 ARG A N 1
ATOM 8177 C CA . ARG A 1 1100 ? 28.875 12.583 -12.538 1.00 91.38 1100 ARG A CA 1
ATOM 8178 C C . ARG A 1 1100 ? 30.084 13.008 -13.390 1.00 91.38 1100 ARG A C 1
ATOM 8180 O O . ARG A 1 1100 ? 31.224 12.734 -13.034 1.00 91.38 1100 ARG A O 1
ATOM 8187 N N . ALA A 1 1101 ? 29.812 13.833 -14.398 1.00 92.06 1101 ALA A N 1
ATOM 8188 C CA . ALA A 1 1101 ? 30.750 14.211 -15.460 1.00 92.06 1101 ALA A CA 1
ATOM 8189 C C . ALA A 1 1101 ? 32.083 14.872 -15.043 1.00 92.06 1101 ALA A C 1
ATOM 8191 O O . ALA A 1 1101 ? 33.034 14.901 -15.820 1.00 92.06 1101 ALA A O 1
ATOM 8192 N N . ASN A 1 1102 ? 32.191 15.409 -13.824 1.00 90.31 1102 ASN A N 1
ATOM 8193 C CA . ASN A 1 1102 ? 33.424 16.027 -13.310 1.00 90.31 1102 ASN A CA 1
ATOM 8194 C C . ASN A 1 1102 ? 34.257 15.128 -12.388 1.00 90.31 1102 ASN A C 1
ATOM 8196 O O . ASN A 1 1102 ? 35.160 15.622 -11.705 1.00 90.31 1102 ASN A O 1
ATOM 8200 N N . THR A 1 1103 ? 33.927 13.841 -12.279 1.00 87.88 1103 THR A N 1
ATOM 8201 C CA . THR A 1 1103 ? 34.608 12.906 -11.377 1.00 87.88 1103 THR A CA 1
ATOM 8202 C C . THR A 1 1103 ? 34.983 11.640 -12.131 1.00 87.88 1103 THR A C 1
ATOM 8204 O O . THR A 1 1103 ? 34.124 11.001 -12.709 1.00 87.88 1103 THR A O 1
ATOM 8207 N N . ALA A 1 1104 ? 36.264 11.267 -12.101 1.00 86.88 1104 ALA A N 1
ATOM 8208 C CA . ALA A 1 1104 ? 36.735 10.080 -12.806 1.00 86.88 1104 ALA A CA 1
ATOM 8209 C C . ALA A 1 1104 ? 36.267 8.771 -12.142 1.00 86.88 1104 ALA A C 1
ATOM 8211 O O . ALA A 1 1104 ? 36.277 8.653 -10.910 1.00 86.88 1104 ALA A O 1
ATOM 8212 N N . GLY A 1 1105 ? 35.980 7.766 -12.972 1.00 83.25 1105 GLY A N 1
ATOM 8213 C CA . GLY A 1 1105 ? 35.542 6.423 -12.593 1.00 83.25 1105 GLY A CA 1
ATOM 8214 C C . GLY A 1 1105 ? 34.025 6.278 -12.458 1.00 83.25 1105 GLY A C 1
ATOM 8215 O O . GLY A 1 1105 ? 33.296 7.261 -12.374 1.00 83.25 1105 GLY A O 1
ATOM 8216 N N . ASN A 1 1106 ? 33.558 5.025 -12.399 1.00 79.50 1106 ASN A N 1
ATOM 8217 C CA . ASN A 1 1106 ? 32.132 4.707 -12.334 1.00 79.50 1106 ASN A CA 1
ATOM 8218 C C . ASN A 1 1106 ? 31.431 5.470 -11.206 1.00 79.50 1106 ASN A C 1
ATOM 8220 O O . ASN A 1 1106 ? 31.859 5.442 -10.046 1.00 79.50 1106 ASN A O 1
ATOM 8224 N N . CYS A 1 1107 ? 30.300 6.089 -11.530 1.00 79.31 1107 CYS A N 1
ATOM 8225 C CA . CYS A 1 1107 ? 29.464 6.703 -10.521 1.00 79.31 1107 CYS A CA 1
ATOM 8226 C C . CYS A 1 1107 ? 28.734 5.628 -9.701 1.00 79.31 1107 CYS A C 1
ATOM 8228 O O . CYS A 1 1107 ? 27.847 4.947 -10.210 1.00 79.31 1107 CYS A O 1
ATOM 8230 N N . THR A 1 1108 ? 29.122 5.450 -8.436 1.00 65.81 1108 THR A N 1
ATOM 8231 C CA . THR A 1 1108 ? 28.515 4.488 -7.510 1.00 65.81 1108 THR A CA 1
ATOM 8232 C C . THR A 1 1108 ? 28.165 5.202 -6.212 1.00 65.81 1108 THR A C 1
ATOM 8234 O O . THR A 1 1108 ? 29.027 5.724 -5.493 1.00 65.81 1108 THR A O 1
ATOM 8237 N N . THR A 1 1109 ? 26.876 5.236 -5.890 1.00 52.22 1109 THR A N 1
ATOM 8238 C CA . THR A 1 1109 ? 26.397 5.671 -4.578 1.00 52.22 1109 THR A CA 1
ATOM 8239 C C . THR A 1 1109 ? 26.772 4.604 -3.531 1.00 52.22 1109 THR A C 1
ATOM 8241 O O . THR A 1 1109 ? 26.720 3.416 -3.839 1.00 52.22 1109 THR A O 1
ATOM 8244 N N . PRO A 1 1110 ? 27.222 4.975 -2.313 1.00 47.91 1110 PRO A N 1
ATOM 8245 C CA . PRO A 1 1110 ? 27.327 6.322 -1.748 1.00 47.91 1110 PRO A CA 1
ATOM 8246 C C . PRO A 1 1110 ? 28.700 7.000 -1.960 1.00 47.91 1110 PRO A C 1
ATOM 8248 O O . PRO A 1 1110 ? 28.890 8.131 -1.519 1.00 47.91 1110 PRO A O 1
ATOM 8251 N N . SER A 1 1111 ? 29.666 6.344 -2.617 1.00 48.59 1111 SER A N 1
ATOM 8252 C CA . SER A 1 1111 ? 31.081 6.754 -2.618 1.00 48.59 1111 SER A CA 1
ATOM 8253 C C . SER A 1 1111 ? 31.416 8.045 -3.381 1.00 48.59 1111 SER A C 1
ATOM 8255 O O . SER A 1 1111 ? 32.419 8.676 -3.049 1.00 48.59 1111 SER A O 1
ATOM 8257 N N . ASN A 1 1112 ? 30.615 8.469 -4.372 1.00 53.44 1112 ASN A N 1
ATOM 8258 C CA . ASN A 1 1112 ? 30.919 9.660 -5.191 1.00 53.44 1112 ASN A CA 1
ATOM 8259 C C . ASN A 1 1112 ? 29.740 10.615 -5.476 1.00 53.44 1112 ASN A C 1
ATOM 8261 O O . ASN A 1 1112 ? 29.864 11.475 -6.349 1.00 53.44 1112 ASN A O 1
ATOM 8265 N N . THR A 1 1113 ? 28.648 10.541 -4.697 1.00 70.38 1113 THR A N 1
ATOM 8266 C CA . THR A 1 1113 ? 27.459 11.429 -4.768 1.00 70.38 1113 THR A CA 1
ATOM 8267 C C . THR A 1 1113 ? 27.050 11.769 -6.211 1.00 70.38 1113 THR A C 1
ATOM 8269 O O . THR A 1 1113 ? 27.223 12.909 -6.654 1.00 70.38 1113 THR A O 1
ATOM 8272 N N . CYS A 1 1114 ? 26.573 10.771 -6.957 1.00 87.50 1114 CYS A N 1
ATOM 8273 C CA . CYS A 1 1114 ? 26.082 10.942 -8.325 1.00 87.50 1114 CYS A CA 1
ATOM 8274 C C . CYS A 1 1114 ? 25.007 12.028 -8.408 1.00 87.50 1114 CYS A C 1
ATOM 8276 O O . CYS A 1 1114 ? 24.185 12.167 -7.502 1.00 87.50 1114 CYS A O 1
ATOM 8278 N N . THR A 1 1115 ? 25.022 12.809 -9.490 1.00 88.75 1115 THR A N 1
ATOM 8279 C CA . THR A 1 1115 ? 24.138 13.982 -9.634 1.00 88.75 1115 THR A CA 1
ATOM 8280 C C . THR A 1 1115 ? 23.251 13.938 -10.869 1.00 88.75 1115 THR A C 1
ATOM 8282 O O . THR A 1 1115 ? 22.349 14.762 -10.987 1.00 88.75 1115 THR A O 1
ATOM 8285 N N . ALA A 1 1116 ? 23.515 13.022 -11.798 1.00 93.88 1116 ALA A N 1
ATOM 8286 C CA . ALA A 1 1116 ? 22.774 12.884 -13.040 1.00 93.88 1116 ALA A CA 1
ATOM 8287 C C . ALA A 1 1116 ? 22.410 11.421 -13.296 1.00 93.88 1116 ALA A C 1
ATOM 8289 O O . ALA A 1 1116 ? 23.077 10.507 -12.805 1.00 93.88 1116 ALA A O 1
ATOM 8290 N N . LYS A 1 1117 ? 21.355 11.219 -14.086 1.00 95.62 1117 LYS A N 1
ATOM 8291 C CA . LYS A 1 1117 ? 20.979 9.914 -14.625 1.00 95.62 1117 LYS A CA 1
ATOM 8292 C C . LYS A 1 1117 ? 21.537 9.771 -16.034 1.00 95.62 1117 LYS A C 1
ATOM 8294 O O . LYS A 1 1117 ? 21.149 10.551 -16.903 1.00 95.62 1117 LYS A O 1
ATOM 8299 N N . ARG A 1 1118 ? 22.411 8.800 -16.283 1.00 95.25 1118 ARG A N 1
ATOM 8300 C CA . ARG A 1 1118 ? 22.884 8.449 -17.624 1.00 95.25 1118 ARG A CA 1
ATOM 8301 C C . ARG A 1 1118 ? 21.712 7.948 -18.461 1.00 95.25 1118 ARG A C 1
ATOM 8303 O O . ARG A 1 1118 ? 20.972 7.057 -18.048 1.00 95.25 1118 ARG A O 1
ATOM 8310 N N . ILE A 1 1119 ? 21.554 8.519 -19.651 1.00 96.19 1119 ILE A N 1
ATOM 8311 C CA . ILE A 1 1119 ? 20.466 8.185 -20.579 1.00 96.19 1119 ILE A CA 1
ATOM 8312 C C . ILE A 1 1119 ? 20.954 7.483 -21.845 1.00 96.19 1119 ILE A C 1
ATOM 8314 O O . ILE A 1 1119 ? 20.153 6.821 -22.504 1.00 96.19 1119 ILE A O 1
ATOM 8318 N N . SER A 1 1120 ? 22.231 7.642 -22.213 1.00 95.81 1120 SER A N 1
ATOM 8319 C CA . SER A 1 1120 ? 22.825 7.002 -23.390 1.00 95.81 1120 SER A CA 1
ATOM 8320 C C . SER A 1 1120 ? 24.352 7.119 -23.408 1.00 95.81 1120 SER A C 1
ATOM 8322 O O . SER A 1 1120 ? 24.905 8.004 -22.763 1.00 95.81 1120 SER A O 1
ATOM 8324 N N . THR A 1 1121 ? 24.998 6.286 -24.222 1.00 96.31 1121 THR A N 1
ATOM 8325 C CA . THR A 1 1121 ? 26.411 6.386 -24.615 1.00 96.31 1121 THR A CA 1
ATOM 8326 C C . THR A 1 1121 ? 26.477 6.565 -26.134 1.00 96.31 1121 THR A C 1
ATOM 8328 O O . THR A 1 1121 ? 25.816 5.827 -26.867 1.00 96.31 1121 THR A O 1
ATOM 8331 N N . GLN A 1 1122 ? 27.231 7.548 -26.629 1.00 96.50 1122 GLN A N 1
ATOM 8332 C CA . GLN A 1 1122 ? 27.278 7.937 -28.045 1.00 96.50 1122 GLN A CA 1
ATOM 8333 C C . GLN A 1 1122 ? 28.707 7.919 -28.613 1.00 96.50 1122 GLN A C 1
ATOM 8335 O O . GLN A 1 1122 ? 29.668 8.218 -27.907 1.00 96.50 1122 GLN A O 1
ATOM 8340 N N . ASP A 1 1123 ? 28.828 7.631 -29.915 1.00 97.00 1123 ASP A N 1
ATOM 8341 C CA . ASP A 1 1123 ? 30.061 7.807 -30.700 1.00 97.00 1123 ASP A CA 1
ATOM 8342 C C . ASP A 1 1123 ? 29.995 9.136 -31.464 1.00 97.00 1123 ASP A C 1
ATOM 8344 O O . ASP A 1 1123 ? 29.256 9.266 -32.450 1.00 97.00 1123 ASP A O 1
ATOM 8348 N N . LEU A 1 1124 ? 30.747 10.134 -30.993 1.00 97.38 1124 LEU A N 1
ATOM 8349 C CA . LEU A 1 1124 ? 30.801 11.470 -31.581 1.00 97.38 1124 LEU A CA 1
ATOM 8350 C C . LEU A 1 1124 ? 32.163 11.766 -32.205 1.00 97.38 1124 LEU A C 1
ATOM 8352 O O . LEU A 1 1124 ? 33.218 11.679 -31.569 1.00 97.38 1124 LEU A O 1
ATOM 8356 N N . ARG A 1 1125 ? 32.135 12.178 -33.476 1.00 96.62 1125 ARG A N 1
ATOM 8357 C CA . ARG A 1 1125 ? 33.336 12.296 -34.313 1.00 96.62 1125 ARG A CA 1
ATOM 8358 C C . ARG A 1 1125 ? 33.466 13.678 -34.924 1.00 96.62 1125 ARG A C 1
ATOM 8360 O O . ARG A 1 1125 ? 32.507 14.217 -35.468 1.00 96.62 1125 ARG A O 1
ATOM 8367 N N . GLN A 1 1126 ? 34.662 14.251 -34.935 1.00 96.62 1126 GLN A N 1
ATOM 8368 C CA . GLN A 1 1126 ? 34.884 15.478 -35.693 1.00 96.62 1126 GLN A CA 1
ATOM 8369 C C . GLN A 1 1126 ? 35.086 15.139 -37.170 1.00 96.62 1126 GLN A C 1
ATOM 8371 O O . GLN A 1 1126 ? 36.017 14.413 -37.515 1.00 96.62 1126 GLN A O 1
ATOM 8376 N N . GLY A 1 1127 ? 34.199 15.642 -38.032 1.00 95.62 1127 GLY A N 1
ATOM 8377 C CA . GLY A 1 1127 ? 34.138 15.293 -39.452 1.00 95.62 1127 GLY A CA 1
ATOM 8378 C C . GLY A 1 1127 ? 34.634 16.375 -40.405 1.00 95.62 1127 GLY A C 1
ATOM 8379 O O . GLY A 1 1127 ? 34.566 17.571 -40.113 1.00 95.62 1127 GLY A O 1
ATOM 8380 N N . ARG A 1 1128 ? 35.088 15.952 -41.587 1.00 96.00 1128 ARG A N 1
ATOM 8381 C CA . ARG A 1 1128 ? 35.280 16.828 -42.752 1.00 96.00 1128 ARG A CA 1
ATOM 8382 C C . ARG A 1 1128 ? 35.124 16.060 -44.060 1.00 96.00 1128 ARG A C 1
ATOM 8384 O O . ARG A 1 1128 ? 35.378 14.863 -44.092 1.00 96.00 1128 ARG A O 1
ATOM 8391 N N . VAL A 1 1129 ? 34.840 16.742 -45.162 1.00 96.75 1129 VAL A N 1
ATOM 8392 C CA . VAL A 1 1129 ? 34.944 16.166 -46.513 1.00 96.75 1129 VAL A CA 1
ATOM 8393 C C . VAL A 1 1129 ? 36.191 16.693 -47.220 1.00 96.75 1129 VAL A C 1
ATOM 8395 O O . VAL A 1 1129 ? 36.483 17.882 -47.170 1.00 96.75 1129 VAL A O 1
ATOM 8398 N N . VAL A 1 1130 ? 36.928 15.813 -47.900 1.00 96.25 1130 VAL A N 1
ATOM 8399 C CA . VAL A 1 1130 ? 38.056 16.158 -48.781 1.00 96.25 1130 VAL A CA 1
ATOM 8400 C C . VAL A 1 1130 ? 37.747 15.793 -50.229 1.00 96.25 1130 VAL A C 1
ATOM 8402 O O . VAL A 1 1130 ? 37.023 14.835 -50.510 1.00 96.25 1130 VAL A O 1
ATOM 8405 N N . LEU A 1 1131 ? 38.352 16.540 -51.150 1.00 95.56 1131 LEU A N 1
ATOM 8406 C CA . LEU A 1 1131 ? 38.304 16.284 -52.586 1.00 95.56 1131 LEU A CA 1
ATOM 8407 C C . LEU A 1 1131 ? 39.720 16.079 -53.129 1.00 95.56 1131 LEU A C 1
ATOM 8409 O O . LEU A 1 1131 ? 40.651 16.778 -52.726 1.00 95.56 1131 LEU A O 1
ATOM 8413 N N . ALA A 1 1132 ? 39.872 15.162 -54.083 1.00 92.88 1132 ALA A N 1
ATOM 8414 C CA . ALA A 1 1132 ? 41.110 14.997 -54.841 1.00 92.88 1132 ALA A CA 1
ATOM 8415 C C . ALA A 1 1132 ? 40.984 15.627 -56.234 1.00 92.88 1132 ALA A C 1
ATOM 8417 O O . ALA A 1 1132 ? 39.944 15.532 -56.880 1.00 92.88 1132 ALA A O 1
ATOM 8418 N N . ASN A 1 1133 ? 42.052 16.250 -56.735 1.00 93.12 1133 ASN A N 1
ATOM 8419 C CA . ASN A 1 1133 ? 42.062 16.747 -58.113 1.00 93.12 1133 ASN A CA 1
ATOM 8420 C C . ASN A 1 1133 ? 41.883 15.590 -59.112 1.00 93.12 1133 ASN A C 1
ATOM 8422 O O . ASN A 1 1133 ? 42.404 14.496 -58.899 1.00 93.12 1133 ASN A O 1
ATOM 8426 N N . THR A 1 1134 ? 41.213 15.855 -60.234 1.00 93.44 1134 THR A N 1
ATOM 8427 C CA . THR A 1 1134 ? 41.058 14.895 -61.342 1.00 93.44 1134 THR A CA 1
ATOM 8428 C C . THR A 1 1134 ? 41.557 15.501 -62.649 1.00 93.44 1134 THR A C 1
ATOM 8430 O O . THR A 1 1134 ? 41.567 16.722 -62.812 1.00 93.44 1134 THR A O 1
ATOM 8433 N N . TYR A 1 1135 ? 42.012 14.676 -63.586 1.00 92.19 1135 TYR A N 1
ATOM 8434 C CA . TYR A 1 1135 ? 42.559 15.138 -64.859 1.00 92.19 1135 TYR A CA 1
ATOM 8435 C C . TYR A 1 1135 ? 42.364 14.101 -65.962 1.00 92.19 1135 TYR A C 1
ATOM 8437 O O . TYR A 1 1135 ? 42.391 12.896 -65.709 1.00 92.19 1135 TYR A O 1
ATOM 8445 N N . GLY A 1 1136 ? 42.217 14.566 -67.200 1.00 90.00 1136 GLY A N 1
ATOM 8446 C CA . GLY A 1 1136 ? 42.159 13.678 -68.353 1.00 90.00 1136 GLY A CA 1
ATOM 8447 C C . GLY A 1 1136 ? 41.815 14.366 -69.673 1.00 90.00 1136 GLY A C 1
ATOM 8448 O O . GLY A 1 1136 ? 41.828 15.603 -69.759 1.00 90.00 1136 GLY A O 1
ATOM 8449 N N . PRO A 1 1137 ? 41.553 13.563 -70.718 1.00 88.75 1137 PRO A N 1
ATOM 8450 C CA . PRO A 1 1137 ? 41.163 14.053 -72.031 1.00 88.75 1137 PRO A CA 1
ATOM 8451 C C . PRO A 1 1137 ? 39.865 14.863 -71.977 1.00 88.75 1137 PRO A C 1
ATOM 8453 O O . PRO A 1 1137 ? 38.966 14.588 -71.188 1.00 88.75 1137 PRO A O 1
ATOM 8456 N N . GLU A 1 1138 ? 39.747 15.860 -72.847 1.00 87.44 1138 GLU A N 1
ATOM 8457 C CA . GLU A 1 1138 ? 38.581 16.743 -72.932 1.00 87.44 1138 GLU A CA 1
ATOM 8458 C C . GLU A 1 1138 ? 37.302 16.063 -73.452 1.00 87.44 1138 GLU A C 1
ATOM 8460 O O . GLU A 1 1138 ? 36.231 16.663 -73.413 1.00 87.44 1138 GLU A O 1
ATOM 8465 N N . ASN A 1 1139 ? 37.407 14.827 -73.939 1.00 87.75 1139 ASN A N 1
ATOM 8466 C CA . ASN A 1 1139 ? 36.307 14.015 -74.459 1.00 87.75 1139 ASN A CA 1
ATOM 8467 C C . ASN A 1 1139 ? 35.869 12.887 -73.505 1.00 87.75 1139 ASN A C 1
ATOM 8469 O O . ASN A 1 1139 ? 35.050 12.060 -73.901 1.00 87.75 1139 ASN A O 1
ATOM 8473 N N . GLU A 1 1140 ? 36.401 12.834 -72.281 1.00 90.12 1140 GLU A N 1
ATOM 8474 C CA . GLU A 1 1140 ? 36.019 11.852 -71.264 1.00 90.12 1140 GLU A CA 1
ATOM 8475 C C . GLU A 1 1140 ? 35.284 12.500 -70.085 1.00 90.12 1140 GLU A C 1
ATOM 8477 O O . GLU A 1 1140 ? 35.501 13.664 -69.742 1.00 90.12 1140 GLU A O 1
ATOM 8482 N N . THR A 1 1141 ? 34.447 11.707 -69.415 1.00 94.00 1141 THR A N 1
ATOM 8483 C CA . THR A 1 1141 ? 33.928 12.051 -68.090 1.00 94.00 1141 THR A CA 1
ATOM 8484 C C . THR A 1 1141 ? 35.025 11.817 -67.052 1.00 94.00 1141 THR A C 1
ATOM 8486 O O . THR A 1 1141 ? 35.444 10.680 -66.818 1.00 94.00 1141 THR A O 1
ATOM 8489 N N . LEU A 1 1142 ? 35.487 12.882 -66.398 1.00 94.19 1142 LEU A N 1
ATOM 8490 C CA . LEU A 1 1142 ? 36.489 12.788 -65.340 1.00 94.19 1142 LEU A CA 1
ATOM 8491 C C . LEU A 1 1142 ? 35.814 12.439 -64.015 1.00 94.19 1142 LEU A C 1
ATOM 8493 O O . LEU A 1 1142 ? 34.838 13.070 -63.612 1.00 94.19 1142 LEU A O 1
ATOM 8497 N N . THR A 1 1143 ? 36.356 11.443 -63.321 1.00 94.69 1143 THR A N 1
ATOM 8498 C CA . THR A 1 1143 ? 35.874 11.028 -61.999 1.00 94.69 1143 THR A CA 1
ATOM 8499 C C . THR A 1 1143 ? 36.739 11.677 -60.925 1.00 94.69 1143 THR A C 1
ATOM 8501 O O . THR A 1 1143 ? 37.958 11.501 -60.912 1.00 94.69 1143 THR A O 1
ATOM 8504 N N . MET A 1 1144 ? 36.123 12.453 -60.040 1.00 95.06 1144 MET A N 1
ATOM 8505 C CA . MET A 1 1144 ? 36.756 13.112 -58.900 1.00 95.06 1144 MET A CA 1
ATOM 8506 C C . MET A 1 1144 ? 36.322 12.406 -57.607 1.00 95.06 1144 MET A C 1
ATOM 8508 O O . MET A 1 1144 ? 35.135 12.445 -57.278 1.00 95.06 1144 MET A O 1
ATOM 8512 N N . PRO A 1 1145 ? 37.249 11.768 -56.871 1.00 95.19 1145 PRO A N 1
ATOM 8513 C CA . PRO A 1 1145 ? 36.943 11.158 -55.582 1.00 95.19 1145 PRO A CA 1
ATOM 8514 C C . PRO A 1 1145 ? 36.518 12.191 -54.530 1.00 95.19 1145 PRO A C 1
ATOM 8516 O O . PRO A 1 1145 ? 37.160 13.235 -54.376 1.00 95.19 1145 PRO A O 1
ATOM 8519 N N . VAL A 1 1146 ? 35.466 11.853 -53.786 1.00 96.56 1146 VAL A N 1
ATOM 8520 C CA . VAL A 1 1146 ? 35.000 12.532 -52.569 1.00 96.56 1146 VAL A CA 1
ATOM 8521 C C . VAL A 1 1146 ? 35.235 11.594 -51.394 1.00 96.56 1146 VAL A C 1
ATOM 8523 O O . VAL A 1 1146 ? 34.942 10.401 -51.492 1.00 96.56 1146 VAL A O 1
ATOM 8526 N N . THR A 1 1147 ? 35.758 12.102 -50.282 1.00 97.50 1147 THR A N 1
ATOM 8527 C CA . THR A 1 1147 ? 35.958 11.284 -49.078 1.00 97.50 1147 THR A CA 1
ATOM 8528 C C . THR A 1 1147 ? 35.517 12.043 -47.836 1.00 97.50 1147 THR A C 1
ATOM 8530 O O . THR A 1 1147 ? 36.078 13.093 -47.523 1.00 97.50 1147 THR A O 1
ATOM 8533 N N . ALA A 1 1148 ? 34.526 11.505 -47.126 1.00 97.56 1148 ALA A N 1
ATOM 8534 C CA . ALA A 1 1148 ? 34.182 11.922 -45.775 1.00 97.56 1148 ALA A CA 1
ATOM 8535 C C . ALA A 1 1148 ? 35.194 11.308 -44.799 1.00 97.56 1148 ALA A C 1
ATOM 8537 O O . ALA A 1 1148 ? 35.444 10.100 -44.794 1.00 97.56 1148 ALA A O 1
ATOM 8538 N N . GLN A 1 1149 ? 35.815 12.160 -43.996 1.00 97.38 1149 GLN A N 1
ATOM 8539 C CA . GLN A 1 1149 ? 36.847 11.812 -43.034 1.00 97.38 1149 GLN A CA 1
ATOM 8540 C C . GLN A 1 1149 ? 36.414 12.164 -41.615 1.00 97.38 1149 GLN A C 1
ATOM 8542 O O . GLN A 1 1149 ? 35.604 13.069 -41.415 1.00 97.38 1149 GLN A O 1
ATOM 8547 N N . TYR A 1 1150 ? 37.005 11.489 -40.635 1.00 97.25 1150 TYR A N 1
ATOM 8548 C CA . TYR A 1 1150 ? 36.935 11.862 -39.228 1.00 97.25 1150 TYR A CA 1
ATOM 8549 C C . TYR A 1 1150 ? 38.327 11.860 -38.589 1.00 97.25 1150 TYR A C 1
ATOM 8551 O O . TYR A 1 1150 ? 39.246 11.212 -39.096 1.00 97.25 1150 TYR A O 1
ATOM 8559 N N . TRP A 1 1151 ? 38.499 12.618 -37.510 1.00 97.12 1151 TRP A N 1
ATOM 8560 C CA . TRP A 1 1151 ? 39.724 12.599 -36.712 1.00 97.12 1151 TRP A CA 1
ATOM 8561 C C . TRP A 1 1151 ? 39.737 11.376 -35.787 1.00 97.12 1151 TRP A C 1
ATOM 8563 O O . TRP A 1 1151 ? 38.792 11.190 -35.026 1.00 97.12 1151 TRP A O 1
ATOM 8573 N N . ASP A 1 1152 ? 40.785 10.548 -35.850 1.00 94.44 1152 ASP A N 1
ATOM 8574 C CA . ASP A 1 1152 ? 40.928 9.325 -35.034 1.00 94.44 1152 ASP A CA 1
ATOM 8575 C C . ASP A 1 1152 ? 41.682 9.535 -33.703 1.00 94.44 1152 ASP A C 1
ATOM 8577 O O . ASP A 1 1152 ? 41.975 8.573 -32.997 1.00 94.44 1152 ASP A O 1
ATOM 8581 N N . GLY A 1 1153 ? 42.004 10.789 -33.371 1.00 93.62 1153 GLY A N 1
ATOM 8582 C CA . GLY A 1 1153 ? 42.866 11.172 -32.249 1.00 93.62 1153 GLY A CA 1
ATOM 8583 C C . GLY A 1 1153 ? 44.279 11.572 -32.684 1.00 93.62 1153 GLY A C 1
ATOM 8584 O O . GLY A 1 1153 ? 44.963 12.296 -31.961 1.00 93.62 1153 GLY A O 1
ATOM 8585 N N . SER A 1 1154 ? 44.706 11.172 -33.885 1.00 94.69 1154 SER A N 1
ATOM 8586 C CA . SER A 1 1154 ? 46.065 11.404 -34.395 1.00 94.69 1154 SER A CA 1
ATOM 8587 C C . SER A 1 1154 ? 46.130 11.852 -35.856 1.00 94.69 1154 SER A C 1
ATOM 8589 O O . SER A 1 1154 ? 47.012 12.628 -36.233 1.00 94.69 1154 SER A O 1
ATOM 8591 N N . THR A 1 1155 ? 45.220 11.360 -36.694 1.00 95.75 1155 THR A N 1
ATOM 8592 C CA . THR A 1 1155 ? 45.181 11.595 -38.135 1.00 95.75 1155 THR A CA 1
ATOM 8593 C C . THR A 1 1155 ? 43.743 11.583 -38.653 1.00 95.75 1155 THR A C 1
ATOM 8595 O O . THR A 1 1155 ? 42.810 11.131 -37.992 1.00 95.75 1155 THR A O 1
ATOM 8598 N N . TRP A 1 1156 ? 43.549 12.104 -39.864 1.00 96.44 1156 TRP A N 1
ATOM 8599 C CA . TRP A 1 1156 ? 42.255 12.054 -40.539 1.00 96.44 1156 TRP A CA 1
ATOM 8600 C C . TRP A 1 1156 ? 42.086 10.727 -41.275 1.00 96.44 1156 TRP A C 1
ATOM 8602 O O . TRP A 1 1156 ? 42.824 10.450 -42.223 1.00 96.44 1156 TRP A O 1
ATOM 8612 N N . GLN A 1 1157 ? 41.084 9.952 -40.874 1.00 97.44 1157 GLN A N 1
ATOM 8613 C CA . GLN A 1 1157 ? 40.746 8.652 -41.447 1.00 97.44 1157 GLN A CA 1
ATOM 8614 C C . GLN A 1 1157 ? 39.458 8.724 -42.255 1.00 97.44 1157 GLN A C 1
ATOM 8616 O O . GLN A 1 1157 ? 38.613 9.580 -42.012 1.00 97.44 1157 GLN A O 1
ATOM 8621 N N . THR A 1 1158 ? 39.290 7.823 -43.225 1.00 97.12 1158 THR A N 1
ATOM 8622 C CA . THR A 1 1158 ? 38.019 7.705 -43.960 1.00 97.12 1158 THR A CA 1
ATOM 8623 C C . THR A 1 1158 ? 36.933 7.196 -43.016 1.00 97.12 1158 THR A C 1
ATOM 8625 O O . THR A 1 1158 ? 37.142 6.207 -42.317 1.00 97.12 1158 THR A O 1
ATOM 8628 N N . SER A 1 1159 ? 35.765 7.839 -43.011 1.00 95.88 1159 SER A N 1
ATOM 8629 C CA . SER A 1 1159 ? 34.628 7.407 -42.196 1.00 95.88 1159 SER A CA 1
ATOM 8630 C C . SER A 1 1159 ? 33.902 6.246 -42.874 1.00 95.88 1159 SER A C 1
ATOM 8632 O O . SER A 1 1159 ? 32.874 6.431 -43.515 1.00 95.88 1159 SER A O 1
ATOM 8634 N N . SER A 1 1160 ? 34.435 5.029 -42.756 1.00 95.25 1160 SER A N 1
ATOM 8635 C CA . SER A 1 1160 ? 33.879 3.845 -43.431 1.00 95.25 1160 SER A CA 1
ATOM 8636 C C . SER A 1 1160 ? 32.450 3.488 -43.012 1.00 95.25 1160 SER A C 1
ATOM 8638 O O . SER A 1 1160 ? 31.813 2.690 -43.683 1.00 95.25 1160 SER A O 1
ATOM 8640 N N . ASN A 1 1161 ? 31.953 4.057 -41.912 1.00 93.94 1161 ASN A N 1
ATOM 8641 C CA . ASN A 1 1161 ? 30.588 3.845 -41.426 1.00 93.94 1161 ASN A CA 1
ATOM 8642 C C . ASN A 1 1161 ? 29.613 4.918 -41.938 1.00 93.94 1161 ASN A C 1
ATOM 8644 O O . ASN A 1 1161 ? 28.412 4.810 -41.703 1.00 93.94 1161 ASN A O 1
ATOM 8648 N N . ASP A 1 1162 ? 30.109 5.958 -42.616 1.00 96.25 1162 ASP A N 1
ATOM 8649 C CA . ASP A 1 1162 ? 29.274 7.030 -43.145 1.00 96.25 1162 ASP A CA 1
ATOM 8650 C C . ASP A 1 1162 ? 28.548 6.573 -44.413 1.00 96.25 1162 ASP A C 1
ATOM 8652 O O . ASP A 1 1162 ? 29.155 6.370 -45.469 1.00 96.25 1162 ASP A O 1
ATOM 8656 N N . ASN A 1 1163 ? 27.235 6.417 -44.278 1.00 94.06 1163 ASN A N 1
ATOM 8657 C CA . ASN A 1 1163 ? 26.308 6.142 -45.371 1.00 94.06 1163 ASN A CA 1
ATOM 8658 C C . ASN A 1 1163 ? 25.161 7.168 -45.411 1.00 94.06 1163 ASN A C 1
ATOM 8660 O O . ASN A 1 1163 ? 24.128 6.911 -46.025 1.00 94.06 1163 ASN A O 1
ATOM 8664 N N . CYS A 1 1164 ? 25.304 8.298 -44.709 1.00 93.25 1164 CYS A N 1
ATOM 8665 C CA . CYS A 1 1164 ? 24.233 9.280 -44.529 1.00 93.25 1164 CYS A CA 1
ATOM 8666 C C . CYS A 1 1164 ? 24.588 10.660 -45.099 1.00 93.25 1164 CYS A C 1
ATOM 8668 O O . CYS A 1 1164 ? 23.677 11.394 -45.493 1.00 93.25 1164 CYS A O 1
ATOM 8670 N N . SER A 1 1165 ? 25.879 11.013 -45.174 1.00 94.50 1165 SER A N 1
ATOM 8671 C CA . SER A 1 1165 ? 26.306 12.345 -45.605 1.00 94.50 1165 SER A CA 1
ATOM 8672 C C . SER A 1 1165 ? 25.938 12.610 -47.059 1.00 94.50 1165 SER A C 1
ATOM 8674 O O . SER A 1 1165 ? 26.300 11.859 -47.971 1.00 94.50 1165 SER A O 1
ATOM 8676 N N . VAL A 1 1166 ? 25.223 13.710 -47.276 1.00 92.38 1166 VAL A N 1
ATOM 8677 C CA . VAL A 1 1166 ? 24.708 14.114 -48.586 1.00 92.38 1166 VAL A CA 1
ATOM 8678 C C . VAL A 1 1166 ? 25.764 14.927 -49.336 1.00 92.38 1166 VAL A C 1
ATOM 8680 O O . VAL A 1 1166 ? 26.453 15.765 -48.758 1.00 92.38 1166 VAL A O 1
ATOM 8683 N N . ILE A 1 1167 ? 25.887 14.698 -50.647 1.00 89.44 1167 ILE A N 1
ATOM 8684 C CA . ILE A 1 1167 ? 26.785 15.457 -51.527 1.00 89.44 1167 ILE A CA 1
ATOM 8685 C C . ILE A 1 1167 ? 26.019 16.057 -52.710 1.00 89.44 1167 ILE A C 1
ATOM 8687 O O . ILE A 1 1167 ? 25.367 15.358 -53.485 1.00 89.44 1167 ILE A O 1
ATOM 8691 N N . SER A 1 1168 ? 26.122 17.378 -52.889 1.00 85.00 1168 SER A N 1
ATOM 8692 C CA . SER A 1 1168 ? 25.490 18.078 -54.015 1.00 85.00 1168 SER A CA 1
ATOM 8693 C C . SER A 1 1168 ? 26.433 18.160 -55.213 1.00 85.00 1168 SER A C 1
ATOM 8695 O O . SER A 1 1168 ? 27.388 18.932 -55.235 1.00 85.00 1168 SER A O 1
ATOM 8697 N N . GLY A 1 1169 ? 26.162 17.371 -56.250 1.00 83.88 1169 GLY A N 1
ATOM 8698 C CA . GLY A 1 1169 ? 27.039 17.268 -57.417 1.00 83.88 1169 GLY A CA 1
ATOM 8699 C C . GLY A 1 1169 ? 27.226 18.543 -58.245 1.00 83.88 1169 GLY A C 1
ATOM 8700 O O . GLY A 1 1169 ? 28.208 18.642 -58.977 1.00 83.88 1169 GLY A O 1
ATOM 8701 N N . SER A 1 1170 ? 26.319 19.513 -58.144 1.00 90.31 1170 SER A N 1
ATOM 8702 C CA . SER A 1 1170 ? 26.279 20.704 -59.003 1.00 90.31 1170 SER A CA 1
ATOM 8703 C C . SER A 1 1170 ? 27.478 21.634 -58.803 1.00 90.31 1170 SER A C 1
ATOM 8705 O O . SER A 1 1170 ? 28.034 21.719 -57.711 1.00 90.31 1170 SER A O 1
ATOM 8707 N N . LEU A 1 1171 ? 27.870 22.364 -59.852 1.00 91.38 1171 LEU A N 1
ATOM 8708 C CA . LEU A 1 1171 ? 28.891 23.415 -59.757 1.00 91.38 1171 LEU A CA 1
ATOM 8709 C C . LEU A 1 1171 ? 28.402 24.575 -58.882 1.00 91.38 1171 LEU A C 1
ATOM 8711 O O . LEU A 1 1171 ? 27.259 25.014 -59.015 1.00 91.38 1171 LEU A O 1
ATOM 8715 N N . SER A 1 1172 ? 29.277 25.099 -58.022 1.00 88.81 1172 SER A N 1
ATOM 8716 C CA . SER A 1 1172 ? 28.963 26.266 -57.196 1.00 88.81 1172 SER A CA 1
ATOM 8717 C C . SER A 1 1172 ? 29.059 27.576 -57.987 1.00 88.81 1172 SER A C 1
ATOM 8719 O O . SER A 1 1172 ? 29.749 27.666 -59.008 1.00 88.81 1172 SER A O 1
ATOM 8721 N N . SER A 1 1173 ? 28.395 28.630 -57.506 1.00 84.12 1173 SER A N 1
ATOM 8722 C CA . SER A 1 1173 ? 28.452 29.974 -58.108 1.00 84.12 1173 SER A CA 1
ATOM 8723 C C . SER A 1 1173 ? 29.856 30.598 -58.085 1.00 84.12 1173 SER A C 1
ATOM 8725 O O . SER A 1 1173 ? 30.135 31.490 -58.880 1.00 84.12 1173 SER A O 1
ATOM 8727 N N . GLY A 1 1174 ? 30.750 30.104 -57.220 1.00 84.06 1174 GLY A N 1
ATOM 8728 C CA . GLY A 1 1174 ? 32.159 30.504 -57.122 1.00 84.06 1174 GLY A CA 1
ATOM 8729 C C . GLY A 1 1174 ? 33.115 29.722 -58.032 1.00 84.06 1174 GLY A C 1
ATOM 8730 O O . GLY A 1 1174 ? 34.323 29.769 -57.819 1.00 84.06 1174 GLY A O 1
ATOM 8731 N N . THR A 1 1175 ? 32.604 28.974 -59.015 1.00 93.19 1175 THR A N 1
ATOM 8732 C CA . THR A 1 1175 ? 33.440 28.170 -59.921 1.00 93.19 1175 THR A CA 1
ATOM 8733 C C . THR A 1 1175 ? 34.363 29.051 -60.764 1.00 93.19 1175 THR A C 1
ATOM 8735 O O . THR A 1 1175 ? 33.915 29.987 -61.426 1.00 93.19 1175 THR A O 1
ATOM 8738 N N . THR A 1 1176 ? 35.651 28.712 -60.796 1.00 94.50 1176 THR A N 1
ATOM 8739 C CA . THR A 1 1176 ? 36.672 29.419 -61.578 1.00 94.50 1176 THR A CA 1
ATOM 8740 C C . THR A 1 1176 ? 37.195 28.556 -62.726 1.00 94.50 1176 THR A C 1
ATOM 8742 O O . THR A 1 1176 ? 37.341 27.339 -62.594 1.00 94.50 1176 THR A O 1
ATOM 8745 N N . TYR A 1 1177 ? 37.476 29.202 -63.862 1.00 95.50 1177 TYR A N 1
ATOM 8746 C CA . TYR A 1 1177 ? 37.962 28.576 -65.095 1.00 95.50 1177 TYR A CA 1
ATOM 8747 C C . TYR A 1 1177 ? 39.294 29.208 -65.511 1.00 95.50 1177 TYR A C 1
ATOM 8749 O O . TYR A 1 1177 ? 39.397 30.435 -65.583 1.00 95.50 1177 TYR A O 1
ATOM 8757 N N . ALA A 1 1178 ? 40.300 28.388 -65.816 1.00 94.12 1178 ALA A N 1
ATOM 8758 C CA . ALA A 1 1178 ? 41.600 28.841 -66.310 1.00 94.12 1178 ALA A CA 1
ATOM 8759 C C . ALA A 1 1178 ? 42.075 27.988 -67.511 1.00 94.12 1178 ALA A C 1
ATOM 8761 O O . ALA A 1 1178 ? 42.524 26.854 -67.306 1.00 94.12 1178 ALA A O 1
ATOM 8762 N N . PRO A 1 1179 ? 42.016 28.505 -68.762 1.00 93.69 1179 PRO A N 1
ATOM 8763 C CA . PRO A 1 1179 ? 41.519 29.833 -69.168 1.00 93.69 1179 PRO A CA 1
ATOM 8764 C C . PRO A 1 1179 ? 39.995 29.985 -68.998 1.00 93.69 1179 PRO A C 1
ATOM 8766 O O . PRO A 1 1179 ? 39.304 29.004 -68.738 1.00 93.69 1179 PRO A O 1
ATOM 8769 N N . ALA A 1 1180 ? 39.462 31.203 -69.142 1.00 93.19 1180 ALA A N 1
ATOM 8770 C CA . ALA A 1 1180 ? 38.013 31.434 -69.144 1.00 93.19 1180 ALA A CA 1
ATOM 8771 C C . ALA A 1 1180 ? 37.321 30.669 -70.291 1.00 93.19 1180 ALA A C 1
ATOM 8773 O O . ALA A 1 1180 ? 37.929 30.476 -71.344 1.00 93.19 1180 ALA A O 1
ATOM 8774 N N . LEU A 1 1181 ? 36.060 30.260 -70.091 1.00 92.69 1181 LEU A N 1
ATOM 8775 C CA . LEU A 1 1181 ? 35.270 29.548 -71.106 1.00 92.69 1181 LEU A CA 1
ATOM 8776 C C . LEU A 1 1181 ? 35.139 30.371 -72.398 1.00 92.69 1181 LEU A C 1
ATOM 8778 O O . LEU A 1 1181 ? 34.776 31.550 -72.370 1.00 92.69 1181 LEU A O 1
ATOM 8782 N N . GLY A 1 1182 ? 35.408 29.729 -73.530 1.00 90.19 1182 GLY A N 1
ATOM 8783 C CA . GLY A 1 1182 ? 35.172 30.245 -74.871 1.00 90.19 1182 GLY A CA 1
ATOM 8784 C C . GLY A 1 1182 ? 33.722 30.077 -75.339 1.00 90.19 1182 GLY A C 1
ATOM 8785 O O . GLY A 1 1182 ? 32.851 29.557 -74.641 1.00 90.19 1182 GLY A O 1
ATOM 8786 N N . VAL A 1 1183 ? 33.447 30.522 -76.568 1.00 89.94 1183 VAL A N 1
ATOM 8787 C CA . VAL A 1 1183 ? 32.106 30.436 -77.171 1.00 89.94 1183 VAL A CA 1
ATOM 8788 C C . VAL A 1 1183 ? 31.684 28.970 -77.323 1.00 89.94 1183 VAL A C 1
ATOM 8790 O O . VAL A 1 1183 ? 32.409 28.166 -77.909 1.00 89.94 1183 VAL A O 1
ATOM 8793 N N . ASN A 1 1184 ? 30.483 28.648 -76.836 1.00 89.12 1184 ASN A N 1
ATOM 8794 C CA . ASN A 1 1184 ? 29.872 27.314 -76.845 1.00 89.12 1184 ASN A CA 1
ATOM 8795 C C . ASN A 1 1184 ? 30.637 26.217 -76.072 1.00 89.12 1184 ASN A C 1
ATOM 8797 O O . ASN A 1 1184 ? 30.382 25.030 -76.290 1.00 89.12 1184 ASN A O 1
ATOM 8801 N N . GLU A 1 1185 ? 31.549 26.585 -75.168 1.00 94.69 1185 GLU A N 1
ATOM 8802 C CA . GLU A 1 1185 ? 32.123 25.663 -74.184 1.00 94.69 1185 GLU A CA 1
ATOM 8803 C C . GLU A 1 1185 ? 31.240 25.620 -72.930 1.00 94.69 1185 GLU A C 1
ATOM 8805 O O . GLU A 1 1185 ? 30.738 26.641 -72.460 1.00 94.69 1185 GLU A O 1
ATOM 8810 N N . THR A 1 1186 ? 31.008 24.432 -72.373 1.00 93.50 1186 THR A N 1
ATOM 8811 C CA . THR A 1 1186 ? 30.235 24.267 -71.131 1.00 93.50 1186 THR A CA 1
ATOM 8812 C C . THR A 1 1186 ? 30.703 23.019 -70.399 1.00 93.50 1186 THR A C 1
ATOM 8814 O O . THR A 1 1186 ? 30.779 21.947 -71.000 1.00 93.50 1186 THR A O 1
ATOM 8817 N N . VAL A 1 1187 ? 30.973 23.157 -69.100 1.00 94.25 1187 VAL A N 1
ATOM 8818 C CA . VAL A 1 1187 ? 31.324 22.057 -68.194 1.00 94.25 1187 VAL A CA 1
ATOM 8819 C C . VAL A 1 1187 ? 30.186 21.855 -67.203 1.00 94.25 1187 VAL A C 1
ATOM 8821 O O . VAL A 1 1187 ? 29.643 22.820 -66.667 1.00 94.25 1187 VAL A O 1
ATOM 8824 N N . GLN A 1 1188 ? 29.833 20.601 -66.948 1.00 94.56 1188 GLN A N 1
ATOM 8825 C CA . GLN A 1 1188 ? 28.895 20.213 -65.900 1.00 94.56 1188 GLN A CA 1
ATOM 8826 C C . GLN A 1 1188 ? 29.564 19.279 -64.898 1.00 94.56 1188 GLN A C 1
ATOM 8828 O O . GLN A 1 1188 ? 30.478 18.525 -65.241 1.00 94.56 1188 GLN A O 1
ATOM 8833 N N . ARG A 1 1189 ? 29.064 19.324 -63.660 1.00 94.88 1189 ARG A N 1
ATOM 8834 C CA . ARG A 1 1189 ? 29.407 18.394 -62.590 1.00 94.88 1189 ARG A CA 1
ATOM 8835 C C . ARG A 1 1189 ? 28.132 17.789 -62.017 1.00 94.88 1189 ARG A C 1
ATOM 8837 O O . ARG A 1 1189 ? 27.166 18.513 -61.778 1.00 94.88 1189 ARG A O 1
ATOM 8844 N N . SER A 1 1190 ? 28.140 16.480 -61.809 1.00 93.62 1190 SER A N 1
ATOM 8845 C CA . SER A 1 1190 ? 27.096 15.743 -61.095 1.00 93.62 1190 SER A CA 1
ATOM 8846 C C . SER A 1 1190 ? 27.730 14.793 -60.083 1.00 93.62 1190 SER A C 1
ATOM 8848 O O . SER A 1 1190 ? 28.908 14.460 -60.192 1.00 93.62 1190 SER A O 1
ATOM 8850 N N . ALA A 1 1191 ? 26.970 14.346 -59.089 1.00 92.75 1191 ALA A N 1
ATOM 8851 C CA . ALA A 1 1191 ? 27.415 13.300 -58.177 1.00 92.75 1191 ALA A CA 1
ATOM 8852 C C . ALA A 1 1191 ? 26.952 11.947 -58.725 1.00 92.75 1191 ALA A C 1
ATOM 8854 O O . ALA A 1 1191 ? 25.858 11.847 -59.280 1.00 92.75 1191 ALA A O 1
ATOM 8855 N N . GLN A 1 1192 ? 27.787 10.916 -58.603 1.00 91.62 1192 GLN A N 1
ATOM 8856 C CA . GLN A 1 1192 ? 27.421 9.554 -59.002 1.00 91.62 1192 GLN A CA 1
ATOM 8857 C C . GLN A 1 1192 ? 26.327 8.972 -58.089 1.00 91.62 1192 GLN A C 1
ATOM 8859 O O . GLN A 1 1192 ? 25.498 8.187 -58.538 1.00 91.62 1192 GLN A O 1
ATOM 8864 N N . SER A 1 1193 ? 26.325 9.386 -56.822 1.00 88.62 1193 SER A N 1
ATOM 8865 C CA . SER A 1 1193 ? 25.317 9.090 -55.806 1.00 88.62 1193 SER A CA 1
ATOM 8866 C C . SER A 1 1193 ? 25.002 10.376 -55.044 1.00 88.62 1193 SER A C 1
ATOM 8868 O O . SER A 1 1193 ? 25.869 11.239 -54.917 1.00 88.62 1193 SER A O 1
ATOM 8870 N N . ALA A 1 1194 ? 23.777 10.508 -54.536 1.00 87.06 1194 ALA A N 1
ATOM 8871 C CA . ALA A 1 1194 ? 23.371 11.653 -53.717 1.00 87.06 1194 ALA A CA 1
ATOM 8872 C C . ALA A 1 1194 ? 24.000 11.637 -52.309 1.00 87.06 1194 ALA A C 1
ATOM 8874 O O . ALA A 1 1194 ? 24.041 12.668 -51.644 1.00 87.06 1194 ALA A O 1
ATOM 8875 N N . GLN A 1 1195 ? 24.499 10.481 -51.868 1.00 91.94 1195 GLN A N 1
ATOM 8876 C CA . GLN A 1 1195 ? 25.147 10.276 -50.573 1.00 91.94 1195 GLN A CA 1
ATOM 8877 C C . GLN A 1 1195 ? 26.484 9.560 -50.748 1.00 91.94 1195 GLN A C 1
ATOM 8879 O O . GLN A 1 1195 ? 26.682 8.821 -51.723 1.00 91.94 1195 GLN A O 1
ATOM 8884 N N . VAL A 1 1196 ? 27.388 9.765 -49.793 1.00 92.62 1196 VAL A N 1
ATOM 8885 C CA . VAL A 1 1196 ? 28.583 8.924 -49.666 1.00 92.62 1196 VAL A CA 1
ATOM 8886 C C . VAL A 1 1196 ? 28.189 7.517 -49.208 1.00 92.62 1196 VAL A C 1
ATOM 8888 O O . VAL A 1 1196 ? 27.209 7.337 -48.492 1.00 92.62 1196 VAL A O 1
ATOM 8891 N N . LEU A 1 1197 ? 28.959 6.519 -49.635 1.00 93.75 1197 LEU A N 1
ATOM 8892 C CA . LEU A 1 1197 ? 28.829 5.127 -49.215 1.00 93.75 1197 LEU A CA 1
ATOM 8893 C C . LEU A 1 1197 ? 30.163 4.678 -48.632 1.00 93.75 1197 LEU A C 1
ATOM 8895 O O . LEU A 1 1197 ? 31.201 4.790 -49.289 1.00 93.75 1197 LEU A O 1
ATOM 8899 N N . ASN A 1 1198 ? 30.145 4.194 -47.395 1.00 94.38 1198 ASN A N 1
ATOM 8900 C CA . ASN A 1 1198 ? 31.339 3.907 -46.600 1.00 94.38 1198 ASN A CA 1
ATOM 8901 C C . ASN A 1 1198 ? 32.343 5.079 -46.591 1.00 94.38 1198 ASN A C 1
ATOM 8903 O O . ASN A 1 1198 ? 33.553 4.897 -46.766 1.00 94.38 1198 ASN A O 1
ATOM 8907 N N . GLY A 1 1199 ? 31.824 6.303 -46.471 1.00 94.75 1199 GLY A N 1
ATOM 8908 C CA . GLY A 1 1199 ? 32.602 7.541 -46.477 1.00 94.75 1199 GLY A CA 1
ATOM 8909 C C . GLY A 1 1199 ? 33.194 7.924 -47.833 1.00 94.75 1199 GLY A C 1
ATOM 8910 O O . GLY A 1 1199 ? 34.015 8.839 -47.894 1.00 94.75 1199 GLY A O 1
ATOM 8911 N N . GLN A 1 1200 ? 32.810 7.259 -48.927 1.00 95.75 1200 GLN A N 1
ATOM 8912 C CA . GLN A 1 1200 ? 33.332 7.523 -50.268 1.00 95.75 1200 GLN A CA 1
ATOM 8913 C C . GLN A 1 1200 ? 32.233 7.929 -51.252 1.00 95.75 1200 GLN A C 1
ATOM 8915 O O . GLN A 1 1200 ? 31.125 7.400 -51.246 1.00 95.75 1200 GLN A O 1
ATOM 8920 N N . GLY A 1 1201 ? 32.559 8.861 -52.142 1.00 94.62 1201 GLY A N 1
ATOM 8921 C CA . GLY A 1 1201 ? 31.691 9.298 -53.231 1.00 94.62 1201 GLY A CA 1
ATOM 8922 C C . GLY A 1 1201 ? 32.493 9.675 -54.473 1.00 94.62 1201 GLY A C 1
ATOM 8923 O O . GLY A 1 1201 ? 33.725 9.727 -54.454 1.00 94.62 1201 GLY A O 1
ATOM 8924 N N . GLN A 1 1202 ? 31.793 9.947 -55.573 1.00 94.50 1202 GLN A N 1
ATOM 8925 C CA . GLN A 1 1202 ? 32.412 10.369 -56.829 1.00 94.50 1202 GLN A CA 1
ATOM 8926 C C . GLN A 1 1202 ? 31.635 11.524 -57.457 1.00 94.50 1202 GLN A C 1
ATOM 8928 O O . GLN A 1 1202 ? 30.409 11.475 -57.573 1.00 94.50 1202 GLN A O 1
ATOM 8933 N N . LEU A 1 1203 ? 32.363 12.547 -57.902 1.00 95.69 1203 LEU A N 1
ATOM 8934 C CA . LEU A 1 1203 ? 31.852 13.616 -58.753 1.00 95.69 1203 LEU A CA 1
ATOM 8935 C C . LEU A 1 1203 ? 32.267 13.346 -60.199 1.00 95.69 1203 LEU A C 1
ATOM 8937 O O . LEU A 1 1203 ? 33.437 13.086 -60.482 1.00 95.69 1203 LEU A O 1
ATOM 8941 N N . LEU A 1 1204 ? 31.312 13.431 -61.113 1.00 95.50 1204 LEU A N 1
ATOM 8942 C CA . LEU A 1 1204 ? 31.497 13.244 -62.543 1.00 95.50 1204 LEU A CA 1
ATOM 8943 C C . LEU A 1 1204 ? 31.553 14.613 -63.211 1.00 95.50 1204 LEU A C 1
ATOM 8945 O O . LEU A 1 1204 ? 30.599 15.384 -63.133 1.00 95.50 1204 LEU A O 1
ATOM 8949 N N . TRP A 1 1205 ? 32.673 14.912 -63.857 1.00 95.50 1205 TRP A N 1
ATOM 8950 C CA . TRP A 1 1205 ? 32.907 16.164 -64.567 1.00 95.50 1205 TRP A CA 1
ATOM 8951 C C . TRP A 1 1205 ? 32.927 15.903 -66.067 1.00 95.50 1205 TRP A C 1
ATOM 8953 O O . TRP A 1 1205 ? 33.689 15.058 -66.536 1.00 95.50 1205 TRP A O 1
ATOM 8963 N N . GLN A 1 1206 ? 32.119 16.635 -66.827 1.00 94.56 1206 GLN A N 1
ATOM 8964 C CA . GLN A 1 1206 ? 31.969 16.408 -68.263 1.00 94.56 1206 GLN A CA 1
ATOM 8965 C C . GLN A 1 1206 ? 31.843 17.712 -69.049 1.00 94.56 1206 GLN A C 1
ATOM 8967 O O . GLN A 1 1206 ? 31.202 18.668 -68.605 1.00 94.56 1206 GLN A O 1
ATOM 8972 N N . ASN A 1 1207 ? 32.421 17.720 -70.248 1.00 93.50 1207 ASN A N 1
ATOM 8973 C CA . ASN A 1 1207 ? 32.121 18.718 -71.264 1.00 93.50 1207 ASN A CA 1
ATOM 8974 C C . ASN A 1 1207 ? 30.757 18.405 -71.893 1.00 93.50 1207 ASN A C 1
ATOM 8976 O O . ASN A 1 1207 ? 30.520 17.284 -72.335 1.00 93.50 1207 ASN A O 1
ATOM 8980 N N . VAL A 1 1208 ? 29.867 19.396 -71.930 1.00 92.94 1208 VAL A N 1
ATOM 8981 C CA . VAL A 1 1208 ? 28.527 19.287 -72.546 1.00 92.94 1208 VAL A CA 1
ATOM 8982 C C . VAL A 1 1208 ? 28.260 20.364 -73.599 1.00 92.94 1208 VAL A C 1
ATOM 8984 O O . VAL A 1 1208 ? 27.214 20.352 -74.244 1.00 92.94 1208 VAL A O 1
ATOM 8987 N N . GLY A 1 1209 ? 29.181 21.319 -73.753 1.00 88.44 1209 GLY A N 1
ATOM 8988 C CA . GLY A 1 1209 ? 29.123 22.329 -74.807 1.00 88.44 1209 GLY A CA 1
ATOM 8989 C C . GLY A 1 1209 ? 29.390 21.731 -76.189 1.00 88.44 1209 GLY A C 1
ATOM 8990 O O . GLY A 1 1209 ? 29.909 20.623 -76.314 1.00 88.44 1209 GLY A O 1
ATOM 8991 N N . SER A 1 1210 ? 29.075 22.476 -77.251 1.00 87.50 1210 SER A N 1
ATOM 8992 C CA . SER A 1 1210 ? 29.408 22.041 -78.616 1.00 87.50 1210 SER A CA 1
ATOM 8993 C C . SER A 1 1210 ? 30.910 22.130 -78.916 1.00 87.50 1210 SER A C 1
ATOM 8995 O O . SER A 1 1210 ? 31.365 21.551 -79.898 1.00 87.50 1210 SER A O 1
ATOM 8997 N N . ASN A 1 1211 ? 31.664 22.861 -78.086 1.00 90.50 1211 ASN A N 1
ATOM 8998 C CA . ASN A 1 1211 ? 33.123 22.871 -78.047 1.00 90.50 1211 ASN A CA 1
ATOM 8999 C C . ASN A 1 1211 ? 33.603 22.285 -76.708 1.00 90.50 1211 ASN A C 1
ATOM 9001 O O . ASN A 1 1211 ? 33.054 22.607 -75.651 1.00 90.50 1211 ASN A O 1
ATOM 9005 N N . ASN A 1 1212 ? 34.641 21.446 -76.747 1.00 91.19 1212 ASN A N 1
ATOM 9006 C CA . ASN A 1 1212 ? 35.230 20.861 -75.543 1.00 91.19 1212 ASN A CA 1
ATOM 9007 C C . ASN A 1 1212 ? 36.187 21.850 -74.874 1.00 91.19 1212 ASN A C 1
ATOM 9009 O O . ASN A 1 1212 ? 37.179 22.253 -75.482 1.00 91.19 1212 ASN A O 1
ATOM 9013 N N . TYR A 1 1213 ? 35.934 22.167 -73.603 1.00 94.12 1213 TYR A N 1
ATOM 9014 C CA . TYR A 1 1213 ? 36.832 22.995 -72.808 1.00 94.12 1213 TYR A CA 1
ATOM 9015 C C . TYR A 1 1213 ? 38.148 22.261 -72.516 1.00 94.12 1213 TYR A C 1
ATOM 9017 O O . TYR A 1 1213 ? 38.148 21.082 -72.144 1.00 94.12 1213 TYR A O 1
ATOM 9025 N N . ARG A 1 1214 ? 39.274 22.977 -72.640 1.00 93.69 1214 ARG A N 1
ATOM 9026 C CA . ARG A 1 1214 ? 40.623 22.512 -72.272 1.00 93.69 1214 ARG A CA 1
ATOM 9027 C C . ARG A 1 1214 ? 41.236 23.498 -71.280 1.00 93.69 1214 ARG A C 1
ATOM 9029 O O . ARG A 1 1214 ? 41.616 24.605 -71.655 1.00 93.69 1214 ARG A O 1
ATOM 9036 N N . GLY A 1 1215 ? 41.337 23.101 -70.017 1.00 92.44 1215 GLY A N 1
ATOM 9037 C CA . GLY A 1 1215 ? 41.766 23.981 -68.933 1.00 92.44 1215 GLY A CA 1
ATOM 9038 C C . GLY A 1 1215 ? 41.458 23.422 -67.549 1.00 92.44 1215 GLY A C 1
ATOM 9039 O O . GLY A 1 1215 ? 41.056 22.267 -67.401 1.00 92.44 1215 GLY A O 1
ATOM 9040 N N . GLN A 1 1216 ? 41.673 24.245 -66.529 1.00 95.50 1216 GLN A N 1
ATOM 9041 C CA . GLN A 1 1216 ? 41.368 23.947 -65.134 1.00 95.50 1216 GLN A CA 1
ATOM 9042 C C . GLN A 1 1216 ? 39.991 24.500 -64.764 1.00 95.50 1216 GLN A C 1
ATOM 9044 O O . GLN A 1 1216 ? 39.740 25.689 -64.945 1.00 95.50 1216 GLN A O 1
ATOM 9049 N N . VAL A 1 1217 ? 39.145 23.661 -64.169 1.00 95.81 1217 VAL A N 1
ATOM 9050 C CA . VAL A 1 1217 ? 37.894 24.072 -63.522 1.00 95.81 1217 VAL A CA 1
ATOM 9051 C C . VAL A 1 1217 ? 38.004 23.796 -62.030 1.00 95.81 1217 VAL A C 1
ATOM 9053 O O . VAL A 1 1217 ? 38.175 22.644 -61.638 1.00 95.81 1217 VAL A O 1
ATOM 9056 N N . MET A 1 1218 ? 37.916 24.828 -61.195 1.00 95.06 1218 MET A N 1
ATOM 9057 C CA . MET A 1 1218 ? 37.943 24.702 -59.736 1.00 95.06 1218 MET A CA 1
ATOM 9058 C C . MET A 1 1218 ? 36.597 25.136 -59.160 1.00 95.06 1218 MET A C 1
ATOM 9060 O O . MET A 1 1218 ? 36.115 26.226 -59.458 1.00 95.06 1218 MET A O 1
ATOM 9064 N N . SER A 1 1219 ? 35.973 24.264 -58.370 1.00 94.19 1219 SER A N 1
ATOM 9065 C CA . SER A 1 1219 ? 34.646 24.490 -57.788 1.00 94.19 1219 SER A CA 1
ATOM 9066 C C . SER A 1 1219 ? 34.558 23.837 -56.413 1.00 94.19 1219 SER A C 1
ATOM 9068 O O . SER A 1 1219 ? 35.027 22.707 -56.235 1.00 94.19 1219 SER A O 1
ATOM 9070 N N . SER A 1 1220 ? 33.935 24.521 -55.456 1.00 93.56 1220 SER A N 1
ATOM 9071 C CA . SER A 1 1220 ? 33.617 23.956 -54.142 1.00 93.56 1220 SER A CA 1
ATOM 9072 C C . SER A 1 1220 ? 32.510 22.900 -54.236 1.00 93.56 1220 SER A C 1
ATOM 9074 O O . SER A 1 1220 ? 31.706 22.910 -55.172 1.00 93.56 1220 SER A O 1
ATOM 9076 N N . LEU A 1 1221 ? 32.472 21.960 -53.294 1.00 94.00 1221 LEU A N 1
ATOM 9077 C CA . LEU A 1 1221 ? 31.379 21.008 -53.097 1.00 94.00 1221 LEU A CA 1
ATOM 9078 C C . LEU A 1 1221 ? 30.594 21.421 -51.852 1.00 94.00 1221 LEU A C 1
ATOM 9080 O O . LEU A 1 1221 ? 31.146 21.369 -50.760 1.00 94.00 1221 LEU A O 1
ATOM 9084 N N . ALA A 1 1222 ? 29.322 21.787 -52.020 1.00 92.25 1222 ALA A N 1
ATOM 9085 C CA . ALA A 1 1222 ? 28.447 22.073 -50.889 1.00 92.25 1222 ALA A CA 1
ATOM 9086 C C . ALA A 1 1222 ? 28.249 20.805 -50.046 1.00 92.25 1222 ALA A C 1
ATOM 9088 O O . ALA A 1 1222 ? 27.816 19.773 -50.575 1.00 92.25 1222 ALA A O 1
ATOM 9089 N N . VAL A 1 1223 ? 28.577 20.906 -48.760 1.00 93.75 1223 VAL A N 1
ATOM 9090 C CA . VAL A 1 1223 ? 28.405 19.856 -47.748 1.00 93.75 1223 VAL A CA 1
ATOM 9091 C C . VAL A 1 1223 ? 27.765 20.457 -46.500 1.00 93.75 1223 VAL A C 1
ATOM 9093 O O . VAL A 1 1223 ? 27.763 21.676 -46.324 1.00 93.75 1223 VAL A O 1
ATOM 9096 N N . ASP A 1 1224 ? 27.233 19.611 -45.623 1.00 94.69 1224 ASP A N 1
ATOM 9097 C CA . ASP A 1 1224 ? 26.701 20.074 -44.343 1.00 94.69 1224 ASP A CA 1
ATOM 9098 C C . ASP A 1 1224 ? 27.785 20.750 -43.486 1.00 94.69 1224 ASP A C 1
ATOM 9100 O O . ASP A 1 1224 ? 28.972 20.418 -43.568 1.00 94.69 1224 ASP A O 1
ATOM 9104 N N . ASN A 1 1225 ? 27.382 21.687 -42.621 1.00 94.19 1225 ASN A N 1
ATOM 9105 C CA . ASN A 1 1225 ? 28.309 22.490 -41.811 1.00 94.19 1225 ASN A CA 1
ATOM 9106 C C . ASN A 1 1225 ? 29.277 21.625 -40.977 1.00 94.19 1225 ASN A C 1
ATOM 9108 O O . ASN A 1 1225 ? 30.463 21.941 -40.875 1.00 94.19 1225 ASN A O 1
ATOM 9112 N N . TRP A 1 1226 ? 28.805 20.492 -40.444 1.00 94.56 1226 TRP A N 1
ATOM 9113 C CA . TRP A 1 1226 ? 29.611 19.524 -39.684 1.00 94.56 1226 TRP A CA 1
ATOM 9114 C C . TRP A 1 1226 ? 30.556 18.666 -40.550 1.00 94.56 1226 TRP A C 1
ATOM 9116 O O . TRP A 1 1226 ? 31.222 17.764 -40.038 1.00 94.56 1226 TRP A O 1
ATOM 9126 N N . LEU A 1 1227 ? 30.654 18.938 -41.851 1.00 95.81 1227 LEU A N 1
ATOM 9127 C CA . LEU A 1 1227 ? 31.618 18.345 -42.784 1.00 95.81 1227 LEU A CA 1
ATOM 9128 C C . LEU A 1 1227 ? 32.501 19.395 -43.472 1.00 95.81 1227 LEU A C 1
ATOM 9130 O O . LEU A 1 1227 ? 33.411 19.044 -44.230 1.00 95.81 1227 LEU A O 1
ATOM 9134 N N . GLN A 1 1228 ? 32.280 20.678 -43.191 1.00 95.12 1228 GLN A N 1
ATOM 9135 C CA . GLN A 1 1228 ? 33.178 21.751 -43.600 1.00 95.12 1228 GLN A CA 1
ATOM 9136 C C . GLN A 1 1228 ? 34.453 21.763 -42.744 1.00 95.12 1228 GLN A C 1
ATOM 9138 O O . GLN A 1 1228 ? 34.499 21.226 -41.628 1.00 95.12 1228 GLN A O 1
ATOM 9143 N N . TRP A 1 1229 ? 35.502 22.408 -43.264 1.00 94.44 1229 TRP A N 1
ATOM 9144 C CA . TRP A 1 1229 ? 36.793 22.511 -42.581 1.00 94.44 1229 TRP A CA 1
ATOM 9145 C C . TRP A 1 1229 ? 37.437 23.896 -42.717 1.00 94.44 1229 TRP A C 1
ATOM 9147 O O . TRP A 1 1229 ? 37.107 24.674 -43.613 1.00 94.44 1229 TRP A O 1
ATOM 9157 N N . TYR A 1 1230 ? 38.380 24.186 -41.818 1.00 92.88 1230 TYR A N 1
ATOM 9158 C CA . TYR A 1 1230 ? 39.178 25.412 -41.774 1.00 92.88 1230 TYR A CA 1
ATOM 9159 C C . TYR A 1 1230 ? 40.372 25.316 -42.730 1.00 92.88 1230 TYR A C 1
ATOM 9161 O O . TYR A 1 1230 ? 41.518 25.116 -42.326 1.00 92.88 1230 TYR A O 1
ATOM 9169 N N . TRP A 1 1231 ? 40.106 25.388 -44.032 1.00 90.44 1231 TRP A N 1
ATOM 9170 C CA . TRP A 1 1231 ? 41.135 25.170 -45.054 1.00 90.44 1231 TRP A CA 1
ATOM 9171 C C . TRP A 1 1231 ? 42.164 26.297 -45.173 1.00 90.44 1231 TRP A C 1
ATOM 9173 O O . TRP A 1 1231 ? 43.265 26.053 -45.666 1.00 90.44 1231 TRP A O 1
ATOM 9183 N N . ASN A 1 1232 ? 41.806 27.514 -44.745 1.00 87.75 1232 ASN A N 1
ATOM 9184 C CA . ASN A 1 1232 ? 42.662 28.702 -44.782 1.00 87.75 1232 ASN A CA 1
ATOM 9185 C C . ASN A 1 1232 ? 43.328 28.943 -46.159 1.00 87.75 1232 ASN A C 1
ATOM 9187 O O . ASN A 1 1232 ? 44.515 29.263 -46.241 1.00 87.75 1232 ASN A O 1
ATOM 9191 N N . TRP A 1 1233 ? 42.589 28.750 -47.261 1.00 85.25 1233 TRP A N 1
ATOM 9192 C CA . TRP A 1 1233 ? 43.152 28.814 -48.621 1.00 85.25 1233 TRP A CA 1
ATOM 9193 C C . TRP A 1 1233 ? 43.755 30.174 -48.985 1.00 85.25 1233 TRP A C 1
ATOM 9195 O O . TRP A 1 1233 ? 44.679 30.235 -49.793 1.00 85.25 1233 TRP A O 1
ATOM 9205 N N . ASP A 1 1234 ? 43.237 31.253 -48.405 1.00 82.56 1234 ASP A N 1
ATOM 9206 C CA . ASP A 1 1234 ? 43.700 32.627 -48.609 1.00 82.56 1234 ASP A CA 1
ATOM 9207 C C . ASP A 1 1234 ? 44.825 33.034 -47.642 1.00 82.56 1234 ASP A C 1
ATOM 9209 O O . ASP A 1 1234 ? 45.372 34.126 -47.773 1.00 82.56 1234 ASP A O 1
ATOM 9213 N N . SER A 1 1235 ? 45.187 32.167 -46.686 1.00 82.19 1235 SER A N 1
ATOM 9214 C CA . SER A 1 1235 ? 46.093 32.467 -45.565 1.00 82.19 1235 SER A CA 1
ATOM 9215 C C . SER A 1 1235 ? 45.641 33.624 -44.657 1.00 82.19 1235 SER A C 1
ATOM 9217 O O . SER A 1 1235 ? 46.437 34.113 -43.855 1.00 82.19 1235 SER A O 1
ATOM 9219 N N . LEU A 1 1236 ? 44.387 34.067 -44.768 1.00 84.69 1236 LEU A N 1
ATOM 9220 C CA . LEU A 1 1236 ? 43.811 35.202 -44.036 1.00 84.69 1236 LEU A CA 1
ATOM 9221 C C . LEU A 1 1236 ? 42.587 34.800 -43.202 1.00 84.69 1236 LEU A C 1
ATOM 9223 O O . LEU A 1 1236 ? 42.226 35.522 -42.272 1.00 84.69 1236 LEU A O 1
ATOM 9227 N N . SER A 1 1237 ? 41.994 33.639 -43.488 1.00 85.56 1237 SER A N 1
ATOM 9228 C CA . SER A 1 1237 ? 40.750 33.156 -42.886 1.00 85.56 1237 SER A CA 1
ATOM 9229 C C . SER A 1 1237 ? 40.936 31.820 -42.138 1.00 85.56 1237 SER A C 1
ATOM 9231 O O . SER A 1 1237 ? 40.260 30.837 -42.452 1.00 85.56 1237 SER A O 1
ATOM 9233 N N . PRO A 1 1238 ? 41.820 31.739 -41.119 1.00 85.19 1238 PRO A N 1
ATOM 9234 C CA . PRO A 1 1238 ? 42.165 30.475 -40.459 1.00 85.19 1238 PRO A CA 1
ATOM 9235 C C . PRO A 1 1238 ? 41.038 29.868 -39.614 1.00 85.19 1238 PRO A C 1
ATOM 9237 O O . PRO A 1 1238 ? 41.111 28.693 -39.277 1.00 85.19 1238 PRO A O 1
ATOM 9240 N N . ASN A 1 1239 ? 39.998 30.644 -39.289 1.00 89.06 1239 ASN A N 1
ATOM 9241 C CA . ASN A 1 1239 ? 38.903 30.235 -38.399 1.00 89.06 1239 ASN A CA 1
ATOM 9242 C C . ASN A 1 1239 ? 37.542 30.175 -39.112 1.00 89.06 1239 ASN A C 1
ATOM 9244 O O . ASN A 1 1239 ? 36.505 30.077 -38.460 1.00 89.06 1239 ASN A O 1
ATOM 9248 N N . VAL A 1 1240 ? 37.530 30.271 -40.444 1.00 90.56 1240 VAL A N 1
ATOM 9249 C CA . VAL A 1 1240 ? 36.302 30.256 -41.244 1.00 90.56 1240 VAL A CA 1
ATOM 9250 C C . VAL A 1 1240 ? 36.071 28.842 -41.771 1.00 90.56 1240 VAL A C 1
ATOM 9252 O O . VAL A 1 1240 ? 36.940 28.280 -42.437 1.00 90.56 1240 VAL A O 1
ATOM 9255 N N . LEU A 1 1241 ? 34.912 28.259 -41.454 1.00 91.88 1241 LEU A N 1
ATOM 9256 C CA . LEU A 1 1241 ? 34.476 27.004 -42.068 1.00 91.88 1241 LEU A CA 1
ATOM 9257 C C . LEU A 1 1241 ? 34.200 27.237 -43.550 1.00 91.88 1241 LEU A C 1
ATOM 9259 O O . LEU A 1 1241 ? 33.619 28.252 -43.938 1.00 91.88 1241 LEU A O 1
ATOM 9263 N N . SER A 1 1242 ? 34.650 26.320 -44.399 1.00 92.38 1242 SER A N 1
ATOM 9264 C CA . SER A 1 1242 ? 34.388 26.403 -45.832 1.00 92.38 1242 SER A CA 1
ATOM 9265 C C . SER A 1 1242 ? 34.190 25.027 -46.461 1.00 92.38 1242 SER A C 1
ATOM 9267 O O . SER A 1 1242 ? 34.832 24.042 -46.079 1.00 92.38 1242 SER A O 1
ATOM 9269 N N . ASP A 1 1243 ? 33.311 24.992 -47.461 1.00 93.56 1243 ASP A N 1
ATOM 9270 C CA . ASP A 1 1243 ? 33.065 23.848 -48.339 1.00 93.56 1243 ASP A CA 1
ATOM 9271 C C . ASP A 1 1243 ? 34.344 23.411 -49.059 1.00 93.56 1243 ASP A C 1
ATOM 9273 O O . ASP A 1 1243 ? 34.991 24.266 -49.667 1.00 93.56 1243 ASP A O 1
ATOM 9277 N N . PRO A 1 1244 ? 34.704 22.116 -49.083 1.00 94.69 1244 PRO A N 1
ATOM 9278 C CA . PRO A 1 1244 ? 35.928 21.651 -49.728 1.00 94.69 1244 PRO A CA 1
ATOM 9279 C C . PRO A 1 1244 ? 35.944 21.964 -51.228 1.00 94.69 1244 PRO A C 1
ATOM 9281 O O . PRO A 1 1244 ? 34.920 21.899 -51.906 1.00 94.69 1244 PRO A O 1
ATOM 9284 N N . GLN A 1 1245 ? 37.126 22.249 -51.775 1.00 93.25 1245 GLN A N 1
ATOM 9285 C CA . GLN A 1 1245 ? 37.307 22.553 -53.198 1.00 93.25 1245 GLN A CA 1
ATOM 9286 C C . GLN A 1 1245 ? 38.446 21.736 -53.818 1.00 93.25 1245 GLN A C 1
ATOM 9288 O O . GLN A 1 1245 ? 39.462 21.473 -53.176 1.00 93.25 1245 GLN A O 1
ATOM 9293 N N . ALA A 1 1246 ? 38.283 21.364 -55.088 1.00 94.19 1246 ALA A N 1
ATOM 9294 C CA . ALA A 1 1246 ? 39.308 20.721 -55.910 1.00 94.19 1246 ALA A CA 1
ATOM 9295 C C . ALA A 1 1246 ? 39.166 21.139 -57.378 1.00 94.19 1246 ALA A C 1
ATOM 9297 O O . ALA A 1 1246 ? 38.192 21.781 -57.777 1.00 94.19 1246 ALA A O 1
ATOM 9298 N N . SER A 1 1247 ? 40.168 20.788 -58.182 1.00 95.12 1247 SER A N 1
ATOM 9299 C CA . SER A 1 1247 ? 40.255 21.133 -59.600 1.00 95.12 1247 SER A CA 1
ATOM 9300 C C . SER A 1 1247 ? 40.107 19.915 -60.513 1.00 95.12 1247 SER A C 1
ATOM 9302 O O . SER A 1 1247 ? 40.745 18.882 -60.294 1.00 95.12 1247 SER A O 1
ATOM 9304 N N . ALA A 1 1248 ? 39.312 20.064 -61.572 1.00 95.38 1248 ALA A N 1
ATOM 9305 C CA . ALA A 1 1248 ? 39.258 19.164 -62.719 1.00 95.38 1248 ALA A CA 1
ATOM 9306 C C . ALA A 1 1248 ? 40.060 19.762 -63.888 1.00 95.38 1248 ALA A C 1
ATOM 9308 O O . ALA A 1 1248 ? 39.845 20.915 -64.263 1.00 95.38 1248 ALA A O 1
ATOM 9309 N N . PHE A 1 1249 ? 40.990 18.999 -64.464 1.00 94.88 1249 PHE A N 1
ATOM 9310 C CA . PHE A 1 1249 ? 41.837 19.447 -65.575 1.00 94.88 1249 PHE A CA 1
ATOM 9311 C C . PHE A 1 1249 ? 41.491 18.704 -66.870 1.00 94.88 1249 PHE A C 1
ATOM 9313 O O . PHE A 1 1249 ? 41.826 17.527 -67.020 1.00 94.88 1249 PHE A O 1
ATOM 9320 N N . PHE A 1 1250 ? 40.886 19.406 -67.826 1.00 93.81 1250 PHE A N 1
ATOM 9321 C CA . PHE A 1 1250 ? 40.559 18.871 -69.150 1.00 93.81 1250 PHE A CA 1
ATOM 9322 C C . PHE A 1 1250 ? 41.667 19.163 -70.167 1.00 93.81 1250 PHE A C 1
ATOM 9324 O O . PHE A 1 1250 ? 42.274 20.236 -70.156 1.00 93.81 1250 PHE A O 1
ATOM 9331 N N . GLY A 1 1251 ? 41.922 18.219 -71.075 1.00 87.56 1251 GLY A N 1
ATOM 9332 C CA . GLY A 1 1251 ? 42.922 18.363 -72.136 1.00 87.56 1251 GLY A CA 1
ATOM 9333 C C . GLY A 1 1251 ? 44.331 17.899 -71.771 1.00 87.56 1251 GLY A C 1
ATOM 9334 O O . GLY A 1 1251 ? 45.283 18.256 -72.473 1.00 87.56 1251 GLY A O 1
ATOM 9335 N N . ARG A 1 1252 ? 44.468 17.113 -70.691 1.00 81.38 1252 ARG A N 1
ATOM 9336 C CA . ARG A 1 1252 ? 45.727 16.487 -70.254 1.00 81.38 1252 ARG A CA 1
ATOM 9337 C C . ARG A 1 1252 ? 45.737 14.995 -70.593 1.00 81.38 1252 ARG A C 1
ATOM 9339 O O . ARG A 1 1252 ? 44.730 14.310 -70.446 1.00 81.38 1252 ARG A O 1
ATOM 9346 N N . TYR A 1 1253 ? 46.887 14.471 -71.015 1.00 70.00 1253 TYR A N 1
ATOM 9347 C CA . TYR A 1 1253 ? 47.040 13.039 -71.280 1.00 70.00 1253 TYR A CA 1
ATOM 9348 C C . TYR A 1 1253 ? 47.038 12.252 -69.959 1.00 70.00 1253 TYR A C 1
ATOM 9350 O O . TYR A 1 1253 ? 47.910 12.465 -69.120 1.00 70.00 1253 TYR A O 1
ATOM 9358 N N . ARG A 1 1254 ? 46.058 11.357 -69.770 1.00 59.09 1254 ARG A N 1
ATOM 9359 C CA . ARG A 1 1254 ? 45.843 10.600 -68.520 1.00 59.09 1254 ARG A CA 1
ATOM 9360 C C . ARG A 1 1254 ? 46.795 9.407 -68.330 1.00 59.09 1254 ARG A C 1
ATOM 9362 O O . ARG A 1 1254 ? 46.952 8.938 -67.211 1.00 59.09 1254 ARG A O 1
ATOM 9369 N N . GLY A 1 1255 ? 47.484 8.948 -69.382 1.00 58.88 1255 GLY A N 1
ATOM 9370 C CA . GLY A 1 1255 ? 48.292 7.721 -69.319 1.00 58.88 1255 GLY A CA 1
ATOM 9371 C C . GLY A 1 1255 ? 47.444 6.455 -69.107 1.00 58.88 1255 GLY A C 1
ATOM 9372 O O . GLY A 1 1255 ? 46.241 6.528 -68.896 1.00 58.88 1255 GLY A O 1
ATOM 9373 N N . HIS A 1 1256 ? 48.057 5.273 -69.225 1.00 56.62 1256 HIS A N 1
ATOM 9374 C CA . HIS A 1 1256 ? 47.365 3.982 -69.088 1.00 56.62 1256 HIS A CA 1
ATOM 9375 C C . HIS A 1 1256 ? 47.347 3.527 -67.617 1.00 56.62 1256 HIS A C 1
ATOM 9377 O O . HIS A 1 1256 ? 48.403 3.519 -66.984 1.00 56.62 1256 HIS A O 1
ATOM 9383 N N . ASP A 1 1257 ? 46.208 3.021 -67.121 1.00 55.25 1257 ASP A N 1
ATOM 9384 C CA . ASP A 1 1257 ? 45.963 2.605 -65.716 1.00 55.25 1257 ASP A CA 1
ATOM 9385 C C . ASP A 1 1257 ? 46.927 1.534 -65.136 1.00 55.25 1257 ASP A C 1
ATOM 9387 O O . ASP A 1 1257 ? 46.828 1.166 -63.970 1.00 55.25 1257 ASP A O 1
ATOM 9391 N N . ARG A 1 1258 ? 47.877 1.008 -65.927 1.00 51.78 1258 ARG A N 1
ATOM 9392 C CA . ARG A 1 1258 ? 48.885 0.015 -65.498 1.00 51.78 1258 ARG A CA 1
ATOM 9393 C C . ARG A 1 1258 ? 50.267 0.618 -65.212 1.00 51.78 1258 ARG A C 1
ATOM 9395 O O . ARG A 1 1258 ? 51.194 -0.126 -64.900 1.00 51.78 1258 ARG A O 1
ATOM 9402 N N . ILE A 1 1259 ? 50.437 1.935 -65.342 1.00 53.19 1259 ILE A N 1
ATOM 9403 C CA . ILE A 1 1259 ? 51.718 2.613 -65.105 1.00 53.19 1259 ILE A CA 1
ATOM 9404 C C . ILE A 1 1259 ? 51.682 3.294 -63.731 1.00 53.19 1259 ILE A C 1
ATOM 9406 O O . ILE A 1 1259 ? 51.083 4.349 -63.570 1.00 53.19 1259 ILE A O 1
ATOM 9410 N N . ILE A 1 1260 ? 52.347 2.688 -62.743 1.00 46.94 1260 ILE A N 1
ATOM 9411 C CA . ILE A 1 1260 ? 52.334 3.099 -61.323 1.00 46.94 1260 ILE A CA 1
ATOM 9412 C C . ILE A 1 1260 ? 53.406 4.140 -60.934 1.00 46.94 1260 ILE A C 1
ATOM 9414 O O . ILE A 1 1260 ? 53.529 4.476 -59.759 1.00 46.94 1260 ILE A O 1
ATOM 9418 N N . TYR A 1 1261 ? 54.186 4.673 -61.884 1.00 42.69 1261 TYR A N 1
ATOM 9419 C CA . TYR A 1 1261 ? 55.094 5.798 -61.621 1.00 42.69 1261 TYR A CA 1
ATOM 9420 C C . TYR A 1 1261 ? 55.378 6.630 -62.878 1.00 42.69 1261 TYR A C 1
ATOM 9422 O O . TYR A 1 1261 ? 55.763 6.087 -63.913 1.00 42.69 1261 TYR A O 1
ATOM 9430 N N . TRP A 1 1262 ? 55.251 7.954 -62.755 1.00 53.16 1262 TRP A N 1
ATOM 9431 C CA . TRP A 1 1262 ? 55.771 8.941 -63.703 1.00 53.16 1262 TRP A CA 1
ATOM 9432 C C . TRP A 1 1262 ? 56.677 9.911 -62.942 1.00 53.16 1262 TRP A C 1
ATOM 9434 O O . TRP A 1 1262 ? 56.277 10.488 -61.933 1.00 53.16 1262 TRP A O 1
ATOM 9444 N N . ARG A 1 1263 ? 57.914 10.083 -63.419 1.00 40.06 1263 ARG A N 1
ATOM 9445 C CA . ARG A 1 1263 ? 58.866 11.064 -62.887 1.00 40.06 1263 ARG A CA 1
ATOM 9446 C C . ARG A 1 1263 ? 58.748 12.344 -63.703 1.00 40.06 1263 ARG A C 1
ATOM 9448 O O . ARG A 1 1263 ? 59.242 12.389 -64.826 1.00 40.06 1263 ARG A O 1
ATOM 9455 N N . GLU A 1 1264 ? 58.136 13.383 -63.149 1.00 46.88 1264 GLU A N 1
ATOM 9456 C CA . GLU A 1 1264 ? 58.284 14.724 -63.716 1.00 46.88 1264 GLU A CA 1
ATOM 9457 C C . GLU A 1 1264 ? 59.680 15.266 -63.376 1.00 46.88 1264 GLU A C 1
ATOM 9459 O O . GLU A 1 1264 ? 60.073 15.350 -62.211 1.00 46.88 1264 GLU A O 1
ATOM 9464 N N . ILE A 1 1265 ? 60.449 15.624 -64.405 1.00 36.84 1265 ILE A N 1
ATOM 9465 C CA . ILE A 1 1265 ? 61.654 16.447 -64.273 1.00 36.84 1265 ILE A CA 1
ATOM 9466 C C . ILE A 1 1265 ? 61.226 17.868 -64.648 1.00 36.84 1265 ILE A C 1
ATOM 9468 O O . ILE A 1 1265 ? 60.821 18.099 -65.785 1.00 36.84 1265 ILE A O 1
ATOM 9472 N N . ARG A 1 1266 ? 61.293 18.810 -63.698 1.00 36.97 1266 ARG A N 1
ATOM 9473 C CA . ARG A 1 1266 ? 61.117 20.241 -63.992 1.00 36.97 1266 ARG A CA 1
ATOM 9474 C C . ARG A 1 1266 ? 62.267 20.730 -64.879 1.00 36.97 1266 ARG A C 1
ATOM 9476 O O . ARG A 1 1266 ? 63.427 20.511 -64.529 1.00 36.97 1266 ARG A O 1
ATOM 9483 N N . GLN A 1 1267 ? 61.929 21.425 -65.963 1.00 33.09 1267 GLN A N 1
ATOM 9484 C CA . GLN A 1 1267 ? 62.766 22.478 -66.544 1.00 33.09 1267 GLN A CA 1
ATOM 9485 C C . GLN A 1 1267 ? 62.206 23.832 -66.131 1.00 33.09 1267 GLN A C 1
ATOM 9487 O O . GLN A 1 1267 ? 60.959 23.953 -66.113 1.00 33.09 1267 GLN A O 1
#

Secondary structure (DSSP, 8-state):
----------PPPPPPP--HHHH--SSEEEEESSSSSS---SS-SEEESSEEEE--TTPPBS-S-BSTTTT--TTSEE-SSSSEE---B-S-PEEPP-TTSGGGS---------B-TT---TTEEESSS-SEEEEEEE-STT-EEEE-TT-SEEEEEEEEE-SS-EEEE-SEEEEEEEEEE-SS--EEEE-S-EEEEE-SPEEE-S-EEEEE-TT--EEEEESS-EEE-SS-EEEEEEEEEEEEEEE-SS-EEEEEEEEEEEEE-TTEEEES-----PPP-EEEEEESSSEEE-SSPPPTT---EEEEE-B--TTTGGGS-SEEEEEEEEEETTEEEEEEEE----TTT--PPPP-S-EEEEEE-SEEEE-TTSPEEEEEEEEE--EESSSS---EE----TT--EEEEEE----SSB--EEEEEEETTEEEEEEE-TT-B-TTS-BTBTTB-TTTPPPEEEEEEEE--EEEEEEETTEEEEEEEEEEEES---SS-B-HHHHTT-EEE--S-SSPPEEEEEE----SSS--EEEEEEE-SSEEEEEEE--SSSSS---BPP-EEEEEEEEE------B-EEEEEE-SEEETTSPEEEEEEEESSTTS-SB--S-EEEEEE-SS-TTSEEETT-SEEEESSSEEEEEEEESSSEEEE-EEEEEESPBPTTS--EEEETT---BGGGGEEEEESEEEEEEE-GGGB-TTS-EEEETTS-EEEEEEEEEE-TTT-SEEE-STT-EEEEEEEEEEEES-TTT-S--PPPEETTEEPBSSGGGPEEEEEE--TTSEEEEEEE--S-EEEEEEEEEE--GGGTT-EEEEEEEEEEE-SEEEEE--SGGGB-TT-STTSPEEEETT--EEEEEEEE--S-TT-S-GGGSPB-TT--EEEEEEEEEEEESTTS----BS-SEEEEPP-TT--EEEEE-BSSSEEEEEEEE--S-BTTB-S--PPPEEEEEEEEEE-SEEEEEEEEE--TTSS-EETT--EEEEEEEEEE-TTS-B-TT--GGG---EEEEEEEETTB----GGGBPPP---GGGEETTEEEE-TT-EE-BPPPSTT-----EEEEEEEEEEE--SSS-SEESS--B-TTSBS---TTTS---BEEEEEEEEE-EEEEE--EEE-TTS-EEEEEEEEEE-SSSEEE-TT----B---SPPTT-EEESPP-TTB-EEEEESSSB-BTTEEEEEEEE-SSB---EEEEEE----GGG-B---TTSS-TT--B--EEEEEES-----TT-----PPP-

Sequence (1267 aa):
MCAIALLTTGSALAFEDIDYDTYFPNVVQGHHSNTASCRNNNGTQLVIFNGQINGTNGQSLPFCSSNKTNGMQNNTCDDGAGGYTYCEITGSDINGFNLNRNENKFLSSSGTTNIDWGRCTASDNLGPAENEFGTLILDKSGCELTFASTRQEYRIKRLILNSNSVVNLPAGDYWVDALEIQGGTPTFNVSGDVRFFVNQSIQVNGSFKVKQNADSRFTMIAYNNINFNNSGVDFNGYLYADGNIVIHNKSEFYGRITAGKLEISDQSVINDIKNPTTPFHIQYGKTSNGTVTFDSPFPAGVTPLVFLMPTVSETNSNNDGPASAFLVGTPTATGFSWTQEESPSPNNRYVPSQNMPEMHWIAVTPGTHELSNGSQLVAGTVDIDEVMFGSNSPYTDITVPSANNVLLHQIQTHNNNCWFTTTSQFSNNGPEIAIDTSEVRTNSRACQPANLGNGQIQNESVAYLSVASGAGTLALNGENVQYQFTGGAQTFTAGNIQSLAYQCGVTTTLSGFTSPPIFVAGKNSRRGGDGGWLRRCQLTSNVVSMAVDEDTYRDTDRRHVWENYSFMAFESTPVGVVIDHFEFDHSGGGLTCAPETLILKACANSSCSQLVPDAITANLSPASIPGGGGWVGGNVVNINGGQIALSLRHNTPGMVSVDVADSTPGANPTNPTLCRISGGNASVANCQLIFDDSGFLFDVASANKDSNGNMAKLANKPLSMTISAVKKDDASLQCVPTFANEAKSLALWSSYIDPNTSGLVASSAVSIDGTSVGKSPTAATPLTVNFNAQGQANISLNYPDAGRIQIDAQYSGSGDEAGLVMTGNQQVVSFPVGLCASLPEANASCSSGDSSCSAYKHAGESFPIEVRAKAWTSDNDNNFCDNPNTPNYAHNGMTLGHELVAPAAGEIGALTNTQYDHVAAGNNLNTVTQAVSEVGVFNFTIKSPSTYLGSDFYNIPQAKTGNTGRFVPARFAVSGTSVLPACGMFSYMDQPFPMAMNISAQNTSSAVTKNYFGDFAKATASLEGENNDDGVELSSRLSALPINAGSWLAGVATVDNSYQASFSRIAPPNVDGPFTNLDIGVKVFDNDGDLAYVADPDMRANTAGNCTTPSNTCTAKRISTQDLRQGRVVLANTYGPENETLTMPVTAQYWDGSTWQTSSNDNCSVISGSLSSGTTYAPALGVNETVQRSAQSAQVLNGQGQLLWQNVGSNNYRGQVMSSLAVDNWLQWYWNWDSLSPNVLSDPQASAFFGRYRGHDRIIYWREIRQ

Radius of gyration: 43.53 Å; chains: 1; bounding box: 120×77×142 Å

pLDDT: mean 89.44, std 11.03, range [27.55, 98.5]

Foldseek 3Di:
DDDDDDDPPPDQFAADDDPCCQQFVFQEFEADADPDQAHPDPDAQEEEQAEAEERCLLPAHAHQGYCQVPRFDQAHYDNNQRGGGTRHHPNGTGHHDNCVDSNNDADAAPADAEQDPPRFALDAEDAPVDAGHEYYAAADANGEYEYDPPDAHHHYAEYEAHEQHEYEDEHHEYRYAYYEAQEYEYEYEYEAEYEYEYEDEYENNYEYYYHYDLHHAYAYEYAEEYENNEEHHHEAHHEEYAAEYAEEYQHEAEDGYYHNGYHYYHHHYRYHHPNPPQPKAKDKDKDQAQKDFGPAFRPPPFQWDKFKFAAAAQVPRLLAAAKDKAWDATHHRTITGIDIDHQDADPVQDRHHDRRRMMIMMIITADWDQWPVRKIKHKDKDWDLAADALDQDDWADDDDPPLWQAKGKHFRDPPDPFDWDKEWAQDPSGITIHIYLQNQADPVQAGPDVRHHRVRGGITIMMMIIIHFDFDWTQHPNAIKGKGKDHFDKLDDDQDWAGQNVSSVDKDWAPDFPWFWRKGKHWHHADDRGGFGKHWHDTTRTITHIDGFGHCHPHNDGTGDMTTMIMMTIDRDPRQQAQQAKEKEFQQAEALQDWGKIKIFRASDPVSPDFGQAKKWWAKPPQADPQDWAKDVGRIDIDHGGMDMTITHHNDWDKDAIFTPAMVVGYDPVDGYWYDNFLDDTHSVSSIYTYYQWAKDKDFPPLQAFPVRAGEEAAQDKGKMKIATWGQDPPPSHTFGDCAQHKAWKFKAKEANVVHPVQDADPFFKDKQNHTAHHDSVRTDTDIFGAHRRRMGIIIIHTRAFHKMKMKIWGADDDVSHPDIHIDMGIYGYAFQAKAKAFPDPQFDDPVQELVRAADEAAVDKGKIKMFGFTDDDPPDPHRVPGQTRQSDWAFWKAKDKDFSPPPPFDRFDKPDGTGTQGGHNRSIDIDIIGGNAFGWMKMKIAGDCADPNGNSDRHDIYIHPTTGGHAFAAKEKAPWDWAEPQRAAHEAVGWTWIKIKIFRGGPVRHGHQRCADSNPAKFKAKWKAAPQALATQRVQKDGDPGGRHQDHRRMGIDDRVDTMGGHADAPPDDDDQRQWMWMWMAMDRNSPPNYAHPPAFDDNNGGDTRDPPPHPHGTHTRDTHGYWQKAKAKDEWEAALADWTKIKIFIWTDHGDDTDGQQSGFDWFWAFFFDPPKDWVVDDDPQWDKTKGWPDRGAHRRITIIIIHIPGPDGDATKIKGFIDTDQSHFHQPCPVVPRRRDTDGYMYIYGYHDHPDDPPDPDDDDDDD